Protein 2FYW (pdb70)

Nearest PDB structures (foldseek):
  2fyw-assembly1_A  TM=9.995E-01  e=5.625E-53  Streptococcus pneumoniae TIGR4
  2gx8-assembly1_B  TM=9.451E-01  e=4.231E-29  Bacillus cereus ATCC 14579
  2gx8-assembly1_C-2  TM=9.323E-01  e=2.717E-29  Bacillus cereus ATCC 14579
  3lnl-assembly1_B  TM=9.086E-01  e=1.137E-22  Staphylococcus aureus subsp. aureus N315
  3wse-assembly1_A  TM=8.776E-01  e=3.930E-21  Methanocaldococcus jannaschii DSM 2661

Radius of gyration: 36.6 Å; Cα contacts (8 Å, |Δi|>4): 1492; chains: 3; bounding box: 95×86×64 Å

InterPro domains:
  IPR002678 DUF34/NIF3 [PF01784] (1-261)
  IPR002678 DUF34/NIF3 [PTHR13799] (2-263)
  IPR002678 DUF34/NIF3 [TIGR00486] (2-240)
  IPR036069 DUF34/NIF3 superfamily [SSF102705] (1-264)

CATH classification: 3.40.1390.30 (+1 more: 3.40.1390.30)

B-factor: mean 32.9, std 7.33, range [9.99, 65.7]

Sequence (782 aa):
NALASEVIQAYEAFCPQEFSEGDSRGLQIGTLDKGIQRVVALDIREETVAEAIEKGVDLIIVKHAPIFRPIKDLLASRPQNQQIYIDLIKHDIAVYVSHTNIDIVENGLNDWFCQLGIEETTYLQETGPERGIGRIGNIQPQTFWELAQQVKQVFDLDSLRVHYQEDDLQKPISRVAICGGSGQSFYKDALAKGADVYITGDIYYHTAQDLSDGLLALDPGHYIEVIFVEKIAALLSQWKEDKGWSIDILPSQQASTNPFHHINALASEVIQAYEAFCPQEFSEGDSRRGLQIGTLDKGIQRVVALDIREETVAEAIEKGVDLIIVKHAPIFRPIKDLLASRPQNQIYIDLIKHDIAVYVSHTNIDIVENGLNDWFCQLGIEETTYLQETGPERGIGRIGNIQPQTFWELAQQVKQVFDLDSLRVHYQEDDLQKPISRVAICGGSGQSFYKDALAKGADVYITGDIYYHTAQDLSDGLLALDPGHYIEVIFVEKIAALLSQWKEDKGWSIDILPSQASTNPFHHIALASEEVIQAYEAFCPQEFSEGDSRGLQIGTLDKGIQRVVALDIREEETVAEAIEKGVDLIIVKHAPIFRPIKDLLASRPQNQIYIDLIKHDIAVYVSHTNIDIVENGLNDWFCQLGIEETTYLQETGPERGIGRIGNIQPQTFWELAQQVKQVFDLDSLRVHYQEDDLQKPISRVAICGGSGQSFYKDALAKGADVYITGDIYYHTAQDLSDGLLALDPGHYIEVIFVEKIAALLSQWKEDKGWSIDILPSQASTNPFHHI

Secondary structure (DSSP, 8-state):
---HHHHHHHHHHHS-GGG------EEEES-SSS--SB--BS---HHHHHHHHHTT-SEEEESS-S--S------TTSHHHHHHHHHHHTT-EEEE-SHHHHHSTTSHHHHHH----EEEEEEEEEETTEEEEEEEEEEEEEHHHHHHHHHHHTT-S-----S-TTGGGSEEEEEEEESSS-GGGHHHHHHTT-SEEEES---HHHHH--TTS-EEE---GGGGGHHHHHHHHHHHHHHHHHT---B--------------/---HHHHHHHHHHHS-GGG-----EEEEES-SSS--SB--BS---HHHHHHHHHTT-SEEEESS-S--S------TTSHHHHHHHHHHHTT-EEEEE-HHHHHSTTSHHHHHH----EEEE-SEEEETTEEE-EEEEEEEEEHHHHHHHHHHHTT-S-----SSGGGGG-EEEEEEEEEEE-GGGHHHHHHTT-SEEEEES--HHHHH--TTS-EEE---GGGGGHHHHHHHHHHHHHHHHHT-S-B-----S--------/--HHHHHHHHHHHS-GGG------EEEES-SSS--SB--BSS--HHHHHHHHHHT-SEEEESS-S-SS------TTSHHHHHHHHHHHTT-EEEE-SSHHHHSTTSHHHHHH----EEEEEEEEEETTEEEEEEEEEEEEEHHHHHHHHHHHHT-S-----SSGGGGG-EEEEEEEETTT-GGGHHHHHHTT-SEEEES---HHHHH--TTS-EEE---SGGGGHHHHHHHHHHHHHHHHHT---B--------------

Structure (mmCIF, N/CA/C/O backbone):
data_2FYW
#
_entry.id   2FYW
#
_cell.length_a   96.481
_cell.length_b   167.016
_cell.length_c   122.011
_cell.angle_alpha   90.00
_cell.angle_beta   90.00
_cell.angle_gamma   90.00
#
_symmetry.space_group_name_H-M   'C 2 2 21'
#
loop_
_entity.id
_entity.type
_entity.pdbx_description
1 polymer 'conserved hypothetical protein'
2 water water
#
loop_
_atom_site.group_PDB
_atom_site.id
_atom_site.type_symbol
_atom_site.label_atom_id
_atom_site.label_alt_id
_atom_site.label_comp_id
_atom_site.label_asym_id
_atom_site.label_entity_id
_atom_site.label_seq_id
_atom_site.pdbx_PDB_ins_code
_atom_site.Cartn_x
_atom_site.Cartn_y
_atom_site.Cartn_z
_atom_site.occupancy
_atom_site.B_iso_or_equiv
_atom_site.auth_seq_id
_atom_site.auth_comp_id
_atom_site.auth_asym_id
_atom_site.auth_atom_id
_atom_site.pdbx_PDB_model_num
ATOM 1 N N . ASN A 1 1 ? -29.238 41.168 36.939 1.00 46.89 -1 ASN A N 1
ATOM 2 C CA . ASN A 1 1 ? -28.107 42.137 36.695 1.00 46.69 -1 ASN A CA 1
ATOM 3 C C . ASN A 1 1 ? -26.738 41.740 37.306 1.00 44.78 -1 ASN A C 1
ATOM 4 O O . ASN A 1 1 ? -25.741 41.627 36.577 1.00 44.50 -1 ASN A O 1
ATOM 9 N N . ALA A 1 2 ? -26.690 41.550 38.632 1.00 42.77 0 ALA A N 1
ATOM 10 C CA . ALA A 1 2 ? -25.410 41.277 39.325 1.00 40.60 0 ALA A CA 1
ATOM 11 C C . ALA A 1 2 ? -24.820 39.938 38.906 1.00 39.15 0 ALA A C 1
ATOM 12 O O . ALA A 1 2 ? -25.521 38.935 38.810 1.00 38.43 0 ALA A O 1
ATOM 22 N N . LEU A 1 4 ? -23.033 36.560 39.131 1.00 34.18 2 LEU A N 1
ATOM 23 C CA . LEU A 1 4 ? -22.954 35.451 40.076 1.00 33.75 2 LEU A CA 1
ATOM 24 C C . LEU A 1 4 ? -21.491 35.194 40.417 1.00 33.28 2 LEU A C 1
ATOM 25 O O . LEU A 1 4 ? -20.636 35.180 39.524 1.00 32.73 2 LEU A O 1
ATOM 30 N N . ALA A 1 5 ? -21.237 34.989 41.713 1.00 32.72 3 ALA A N 1
ATOM 31 C CA . ALA A 1 5 ? -19.946 34.587 42.263 1.00 32.41 3 ALA A CA 1
ATOM 32 C C . ALA A 1 5 ? -19.328 33.393 41.492 1.00 32.52 3 ALA A C 1
ATOM 33 O O . ALA A 1 5 ? -18.108 33.343 41.262 1.00 32.69 3 ALA A O 1
ATOM 35 N N . SER A 1 6 ? -20.199 32.468 41.099 1.00 32.69 4 SER A N 1
ATOM 36 C CA . SER A 1 6 ? -19.886 31.265 40.361 1.00 33.34 4 SER A CA 1
ATOM 37 C C . SER A 1 6 ? -19.338 31.514 38.962 1.00 33.71 4 SER A C 1
ATOM 38 O O . SER A 1 6 ? -18.588 30.692 38.471 1.00 33.91 4 SER A O 1
ATOM 41 N N . GLU A 1 7 ? -19.680 32.631 38.332 1.00 34.30 5 GLU A N 1
ATOM 42 C CA . GLU A 1 7 ? -19.046 32.977 37.060 1.00 36.32 5 GLU A CA 1
ATOM 43 C C . GLU A 1 7 ? -17.625 33.554 37.203 1.00 35.33 5 GLU A C 1
ATOM 44 O O . GLU A 1 7 ? -16.798 33.432 36.268 1.00 36.96 5 GLU A O 1
ATOM 50 N N . VAL A 1 8 ? -17.333 34.169 38.349 1.00 33.84 6 VAL A N 1
ATOM 51 C CA . VAL A 1 8 ? -15.962 34.567 38.705 1.00 32.22 6 VAL A CA 1
ATOM 52 C C . VAL A 1 8 ? -15.069 33.307 38.895 1.00 31.51 6 VAL A C 1
ATOM 53 O O . VAL A 1 8 ? -13.920 33.256 38.423 1.00 30.24 6 VAL A O 1
ATOM 57 N N . ILE A 1 9 ? -15.631 32.310 39.594 1.00 30.56 7 ILE A N 1
ATOM 58 C CA . ILE A 1 9 ? -14.949 31.069 39.929 1.00 30.01 7 ILE A CA 1
ATOM 59 C C . ILE A 1 9 ? -14.779 30.184 38.693 1.00 31.13 7 ILE A C 1
ATOM 60 O O . ILE A 1 9 ? -13.711 29.596 38.496 1.00 32.15 7 ILE A O 1
ATOM 65 N N . GLN A 1 10 ? -15.792 30.138 37.831 1.00 31.42 8 GLN A N 1
ATOM 66 C CA . GLN A 1 10 ? -15.634 29.554 36.506 1.00 32.07 8 GLN A CA 1
ATOM 67 C C . GLN A 1 10 ? -14.427 30.055 35.728 1.00 30.59 8 GLN A C 1
ATOM 68 O O . GLN A 1 10 ? -13.725 29.277 35.134 1.00 31.23 8 GLN A O 1
ATOM 74 N N . ALA A 1 11 ? -14.231 31.363 35.699 1.00 29.59 9 ALA A N 1
ATOM 75 C CA . ALA A 1 11 ? -13.050 31.994 35.117 1.00 2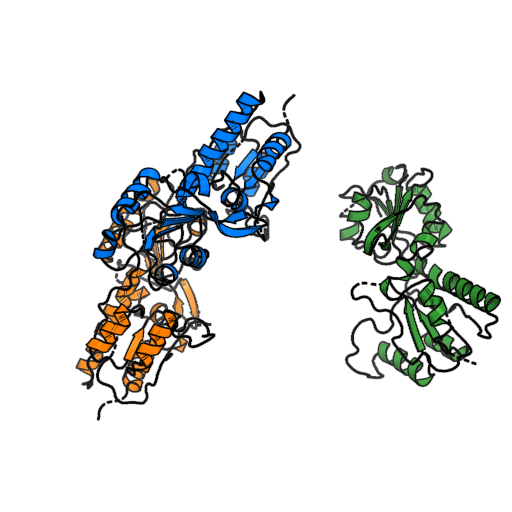8.65 9 ALA A CA 1
ATOM 76 C C . ALA A 1 11 ? -11.710 31.627 35.843 1.00 28.59 9 ALA A C 1
ATOM 77 O O . ALA A 1 11 ? -10.713 31.304 35.193 1.00 28.09 9 ALA A O 1
ATOM 79 N N . TYR A 1 12 ? -11.705 31.700 37.183 1.00 28.43 10 TYR A N 1
ATOM 80 C CA . TYR A 1 12 ? -10.571 31.259 37.995 1.00 28.90 10 TYR A CA 1
ATOM 81 C C . TYR A 1 12 ? -10.171 29.773 37.715 1.00 28.82 10 TYR A C 1
ATOM 82 O O . TYR A 1 12 ? -9.015 29.469 37.447 1.00 28.17 10 TYR A O 1
ATOM 91 N N . GLU A 1 13 ? -11.139 28.870 37.791 1.00 28.67 11 GLU A N 1
ATOM 92 C CA . GLU A 1 13 ? -10.887 27.462 37.561 1.00 29.79 11 GLU A CA 1
ATOM 93 C C . GLU A 1 13 ? -10.462 27.075 36.140 1.00 30.20 11 GLU A C 1
ATOM 94 O O . GLU A 1 13 ? -9.951 25.970 35.927 1.00 30.65 11 GLU A O 1
ATOM 100 N N . ALA A 1 14 ? -10.639 27.973 35.178 1.00 30.07 12 ALA A N 1
ATOM 101 C CA . ALA A 1 14 ? -10.226 27.680 33.806 1.00 30.82 12 ALA A CA 1
ATOM 102 C C . ALA A 1 14 ? -8.726 27.923 33.687 1.00 31.05 12 ALA A C 1
ATOM 103 O O . ALA A 1 14 ? -8.032 27.175 33.040 1.00 31.11 12 ALA A O 1
ATOM 105 N N . PHE A 1 15 ? -8.236 28.976 34.341 1.00 31.57 13 PHE A N 1
ATOM 106 C CA . PHE A 1 15 ? -6.809 29.172 34.596 1.00 30.90 13 PHE A CA 1
ATOM 107 C C . PHE A 1 15 ? -6.240 28.075 35.560 1.00 31.07 13 PHE A C 1
ATOM 108 O O . PHE A 1 15 ? -5.228 27.428 35.273 1.00 31.24 13 PHE A O 1
ATOM 116 N N . CYS A 1 16 ? -6.928 27.836 36.673 1.00 30.69 14 CYS A N 1
ATOM 117 C CA . CYS A 1 16 ? -6.383 27.036 37.779 1.00 30.33 14 CYS A CA 1
ATOM 118 C C . CYS A 1 16 ? -7.317 25.934 38.309 1.00 30.24 14 CYS A C 1
ATOM 119 O O . C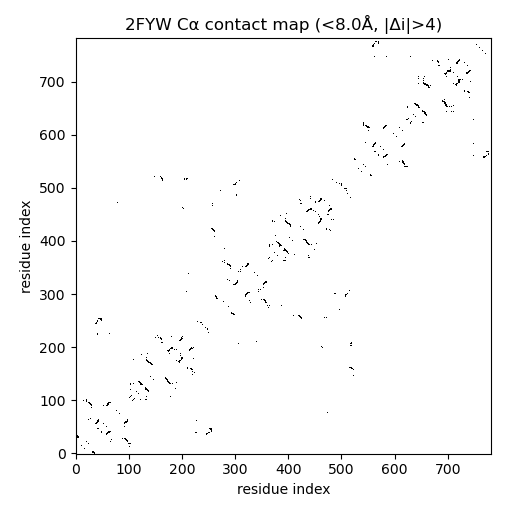YS A 1 16 ? -7.968 26.098 39.333 1.00 30.12 14 CYS A O 1
ATOM 122 N N . PRO A 1 17 ? -7.378 24.785 37.613 1.00 30.20 15 PRO A N 1
ATOM 123 C CA . PRO A 1 17 ? -8.354 23.786 38.018 1.00 29.48 15 PRO A CA 1
ATOM 124 C C . PRO A 1 17 ? -8.245 23.330 39.467 1.00 30.04 15 PRO A C 1
ATOM 125 O O . PRO A 1 17 ? -7.149 23.226 40.043 1.00 29.38 15 PRO A O 1
ATOM 129 N N . GLN A 1 18 ? -9.401 23.045 40.042 1.00 30.73 16 GLN A N 1
ATOM 130 C CA . GLN A 1 18 ? -9.477 22.523 41.375 1.00 30.99 16 GLN A CA 1
ATOM 131 C C . GLN A 1 18 ? -8.660 21.235 41.444 1.00 31.34 16 GLN A C 1
ATOM 132 O O . GLN A 1 18 ? -7.950 20.976 42.433 1.00 31.03 16 GLN A O 1
ATOM 138 N N . GLU A 1 19 ? -8.729 20.462 40.369 1.00 31.48 17 GLU A N 1
ATOM 139 C CA . GLU A 1 19 ? -8.214 19.099 40.367 1.00 32.68 17 GLU A CA 1
ATOM 140 C C . GLU A 1 19 ? -6.697 19.018 40.153 1.00 31.85 17 GLU A C 1
ATOM 141 O O . GLU A 1 19 ? -6.146 17.945 40.268 1.00 31.31 17 GLU A O 1
ATOM 147 N N . PHE A 1 20 ? -6.055 20.162 39.868 1.00 31.50 18 PHE A N 1
ATOM 148 C CA . PHE A 1 20 ? -4.599 20.326 39.869 1.00 30.97 18 PHE A CA 1
ATOM 149 C C . PHE A 1 20 ? -3.944 20.337 41.281 1.00 31.03 18 PHE A C 1
ATOM 150 O O . PHE A 1 20 ? -2.716 20.185 41.412 1.00 30.58 18 PHE A O 1
ATOM 158 N N . SER A 1 21 ? -4.772 20.523 42.316 1.00 31.02 19 SER A N 1
ATOM 159 C CA . SER A 1 21 ? -4.387 20.373 43.714 1.00 31.35 19 SER A CA 1
ATOM 160 C C . SER A 1 21 ? -3.919 18.976 44.023 1.00 31.95 19 SER A C 1
ATOM 161 O O . SER A 1 21 ? -4.532 17.989 43.576 1.00 31.96 19 SER A O 1
ATOM 172 N N . GLU A 1 23 ? -3.332 15.527 45.981 1.00 37.21 21 GLU A N 1
ATOM 173 C CA . GLU A 1 23 ? -4.330 14.688 46.651 1.00 39.67 21 GLU A CA 1
ATOM 174 C C . GLU A 1 23 ? -4.369 14.918 48.153 1.00 38.16 21 GLU A C 1
ATOM 175 O O . GLU A 1 23 ? -3.326 15.023 48.809 1.00 38.16 21 GLU A O 1
ATOM 181 N N . GLY A 1 24 ? -5.590 15.024 48.674 1.00 37.91 22 GLY A N 1
ATOM 182 C CA . GLY A 1 24 ? -5.844 15.195 50.097 1.00 36.17 22 GLY A CA 1
ATOM 183 C C . GLY A 1 24 ? -5.942 16.666 50.446 1.00 35.77 22 GLY A C 1
ATOM 184 O O . GLY A 1 24 ? -6.246 17.018 51.576 1.00 36.23 22 GLY A O 1
ATOM 185 N N . ASP A 1 25 ? -5.665 17.533 49.476 1.00 34.25 23 ASP A N 1
ATOM 186 C CA . ASP A 1 25 ? -5.661 18.979 49.707 1.00 32.56 23 ASP A CA 1
ATOM 187 C C . ASP A 1 25 ? -7.092 19.560 49.667 1.00 31.05 23 ASP A C 1
ATOM 188 O O . ASP A 1 25 ? -7.944 19.129 48.875 1.00 30.43 23 ASP A O 1
ATOM 193 N N . SER A 1 26 ? -7.346 20.518 50.554 1.00 28.82 24 SER A N 1
ATOM 194 C CA . SER A 1 26 ? -8.473 21.420 50.452 1.00 27.24 24 SER A CA 1
ATOM 195 C C . SER A 1 26 ? -8.496 22.171 49.138 1.00 25.88 24 SER A C 1
ATOM 196 O O . SER A 1 26 ? -7.436 22.585 48.607 1.00 25.27 24 SER A O 1
ATOM 199 N N . ARG A 1 27 ? -9.701 22.383 48.616 1.00 23.91 25 ARG A N 1
ATOM 200 C CA . ARG A 1 27 ? -9.837 23.078 47.335 1.00 23.86 25 ARG A CA 1
ATOM 201 C C . ARG A 1 27 ? -11.253 23.611 47.212 1.00 22.87 25 ARG A C 1
ATOM 202 O O . ARG A 1 27 ? -12.155 23.037 47.744 1.00 22.62 25 ARG A O 1
ATOM 210 N N . GLY A 1 28 ? -11.439 24.707 46.500 1.00 22.75 26 GLY A N 1
ATOM 211 C CA . GLY A 1 28 ? -12.767 25.119 46.148 1.00 22.58 26 GLY A CA 1
ATOM 212 C C . GLY A 1 28 ? -13.516 25.759 47.287 1.00 23.73 26 GLY A C 1
ATOM 213 O O . GLY A 1 28 ? -12.939 26.145 48.301 1.00 22.69 26 GLY A O 1
ATOM 214 N N . LEU A 1 29 ? -14.829 25.882 47.104 1.00 24.93 27 LEU A N 1
ATOM 215 C CA . LEU A 1 29 ? -15.675 26.555 48.077 1.00 25.43 27 LEU A CA 1
ATOM 216 C C . LEU A 1 29 ? -15.670 25.755 49.376 1.00 25.15 27 LEU A C 1
ATOM 217 O O . LEU A 1 29 ? -15.840 24.539 49.358 1.00 25.01 27 LEU A O 1
ATOM 222 N N . GLN A 1 30 ? -15.504 26.451 50.491 1.00 25.60 28 GLN A N 1
ATOM 223 C CA . GLN A 1 30 ? -15.488 25.804 51.795 1.00 26.35 28 GLN A CA 1
ATOM 224 C C . GLN A 1 30 ? -16.583 26.351 52.652 1.00 26.61 28 GLN A C 1
ATOM 225 O O . GLN A 1 30 ? -17.095 25.647 53.526 1.00 27.30 28 GLN A O 1
ATOM 231 N N . ILE A 1 31 ? -16.896 27.635 52.449 1.00 26.54 29 ILE A N 1
ATOM 232 C CA . ILE A 1 31 ? -17.882 28.360 53.269 1.00 26.22 29 ILE A CA 1
ATOM 233 C C . ILE A 1 31 ? -18.801 29.179 52.348 1.00 26.24 29 ILE A C 1
ATOM 234 O O . ILE A 1 31 ? -18.331 29.915 51.495 1.00 25.99 29 ILE A O 1
ATOM 239 N N . GLY A 1 32 ? -20.111 29.010 52.513 1.00 27.50 30 GLY A N 1
ATOM 240 C CA . GLY A 1 32 ? -21.129 29.860 51.861 1.00 27.87 30 GLY A CA 1
ATOM 241 C C . GLY A 1 32 ? -21.648 29.325 50.557 1.00 28.27 30 GLY A C 1
ATOM 242 O O . GLY A 1 32 ? -21.711 28.120 50.357 1.00 29.27 30 GLY A O 1
ATOM 243 N N . THR A 1 33 ? -22.019 30.219 49.654 1.00 28.88 31 THR A N 1
ATOM 244 C CA . THR A 1 33 ? -22.530 29.820 48.354 1.00 29.29 31 THR A CA 1
ATOM 245 C C . THR A 1 33 ? -21.842 30.619 47.292 1.00 29.86 31 THR A C 1
ATOM 246 O O . THR A 1 33 ? -21.324 31.689 47.591 1.00 29.53 31 THR A O 1
ATOM 250 N N . LEU A 1 34 ? -21.880 30.134 46.059 1.00 30.41 32 LEU A N 1
ATOM 251 C CA . LEU A 1 34 ? -21.545 30.942 44.903 1.00 31.30 32 LEU A CA 1
ATOM 252 C C . LEU A 1 34 ? -22.718 31.253 43.982 1.00 32.48 32 LEU A C 1
ATOM 253 O O . LEU A 1 34 ? -22.538 31.796 42.913 1.00 30.99 32 LEU A O 1
ATOM 258 N N . ASP A 1 35 ? -23.922 30.917 44.419 1.00 20.00 33 ASP A N 1
ATOM 259 C CA . ASP A 1 35 ? -25.103 30.937 43.566 1.00 20.00 33 ASP A CA 1
ATOM 260 C C . ASP A 1 35 ? -25.736 32.314 43.433 1.00 20.00 33 ASP A C 1
ATOM 261 O O . ASP A 1 35 ? -26.675 32.496 42.677 1.00 39.31 33 ASP A O 1
ATOM 266 N N . LYS A 1 36 ? -25.236 33.277 44.184 1.00 38.97 34 LYS A N 1
ATOM 267 C CA . LYS A 1 36 ? -25.892 34.558 44.285 1.00 39.17 34 LYS A CA 1
ATOM 268 C C . LYS A 1 36 ? -25.121 35.670 43.589 1.00 38.92 34 LYS A C 1
ATOM 269 O O . LYS A 1 36 ? -23.981 35.489 43.206 1.00 38.97 34 LYS A O 1
ATOM 275 N N . GLY A 1 37 ? -25.758 36.819 43.414 1.00 38.68 35 GLY A N 1
ATOM 276 C CA . GLY A 1 37 ? -25.110 37.942 42.747 1.00 36.97 35 GLY A CA 1
ATOM 277 C C . GLY A 1 37 ? -24.158 38.580 43.712 1.00 36.71 35 GLY A C 1
ATOM 278 O O . GLY A 1 37 ? -24.428 38.675 44.906 1.00 36.91 35 GLY A O 1
ATOM 279 N N . ILE A 1 38 ? -23.015 39.013 43.229 1.00 36.81 36 ILE A N 1
ATOM 280 C CA . ILE A 1 38 ? -22.056 39.630 44.142 1.00 36.33 36 ILE A CA 1
ATOM 281 C C . ILE A 1 38 ? -21.552 40.952 43.570 1.00 36.26 36 ILE A C 1
ATOM 282 O O . ILE A 1 38 ? -21.712 41.211 42.368 1.00 36.33 36 ILE A O 1
ATOM 287 N N . GLN A 1 39 ? -20.990 41.782 44.449 1.00 35.83 37 GLN A N 1
ATOM 288 C CA . GLN A 1 39 ? -20.348 43.043 44.086 1.00 36.13 37 GLN A CA 1
ATOM 289 C C . GLN A 1 39 ? -18.853 43.013 44.282 1.00 34.94 37 GLN A C 1
ATOM 290 O O . GLN A 1 39 ? -18.130 43.660 43.538 1.00 35.08 37 GLN A O 1
ATOM 296 N N . ARG A 1 40 ? -18.409 42.307 45.320 1.00 34.19 38 ARG A N 1
ATOM 297 C CA . ARG A 1 40 ? -17.019 42.370 45.798 1.00 33.41 38 ARG A CA 1
ATOM 298 C C . ARG A 1 40 ? -16.278 41.055 46.072 1.00 31.54 38 ARG A C 1
ATOM 299 O O . ARG A 1 40 ? -16.753 40.173 46.784 1.00 30.95 38 ARG A O 1
ATOM 307 N N . VAL A 1 41 ? -15.064 40.987 45.549 1.00 30.26 39 VAL A N 1
ATOM 308 C CA . VAL A 1 41 ? -14.199 39.869 45.768 1.00 28.65 39 VAL A CA 1
ATOM 309 C C . VAL A 1 41 ? -12.873 40.330 46.336 1.00 27.42 39 VAL A C 1
ATOM 310 O O . VAL A 1 41 ? -12.222 41.198 45.761 1.00 26.34 39 VAL A O 1
ATOM 322 N N . VAL A 1 43 ? -9.011 38.939 47.604 1.00 24.07 41 VAL A N 1
ATOM 323 C CA . VAL A 1 43 ? -7.914 37.967 47.529 1.00 23.30 41 VAL A CA 1
ATOM 324 C C . VAL A 1 43 ? -7.048 38.099 48.799 1.00 23.22 41 VAL A C 1
ATOM 325 O O . VAL A 1 43 ? -6.636 39.188 49.178 1.00 23.66 41 VAL A O 1
ATOM 329 N N . ALA A 1 44 ? -6.866 36.990 49.492 1.00 22.66 42 ALA A N 1
ATOM 330 C CA . ALA A 1 44 ? -6.152 36.947 50.777 1.00 23.53 42 ALA A CA 1
ATOM 331 C C . ALA A 1 44 ? -5.250 35.727 50.765 1.00 23.07 42 ALA A C 1
ATOM 332 O O . ALA A 1 44 ? -5.463 34.773 49.994 1.00 23.46 42 ALA A O 1
ATOM 334 N N . LEU A 1 45 ? -4.217 35.794 51.597 1.00 23.94 43 LEU A N 1
ATOM 335 C CA . LEU A 1 45 ? -3.347 34.656 51.880 1.00 23.27 43 LEU A CA 1
ATOM 336 C C . LEU A 1 45 ? -3.994 33.681 52.898 1.00 22.88 43 LEU A C 1
ATOM 337 O O . LEU A 1 45 ? -3.992 32.476 52.690 1.00 23.18 43 LEU A O 1
ATOM 342 N N . ASP A 1 46 ? -4.563 34.218 53.973 1.00 23.76 44 ASP A N 1
ATOM 343 C CA . ASP A 1 46 ? -5.011 33.482 55.170 1.00 24.81 44 ASP A CA 1
ATOM 344 C C . ASP A 1 46 ? -6.247 34.223 55.588 1.00 24.63 44 ASP A C 1
ATOM 345 O O . ASP A 1 46 ? -6.375 35.406 55.306 1.00 24.97 44 ASP A O 1
ATOM 350 N N . ILE A 1 47 ? -7.174 33.580 56.280 1.00 24.68 45 ILE A N 1
ATOM 351 C CA . ILE A 1 47 ? -8.216 34.391 56.914 1.00 24.99 45 ILE A CA 1
ATOM 352 C C . ILE A 1 47 ? -8.084 34.348 58.434 1.00 24.20 45 ILE A C 1
ATOM 353 O O . ILE A 1 47 ? -8.374 33.329 59.066 1.00 23.63 45 ILE A O 1
ATOM 358 N N . ARG A 1 48 ? -7.636 35.464 58.993 1.00 23.67 46 ARG A N 1
ATOM 359 C CA . ARG A 1 48 ? -7.609 35.618 60.419 1.00 24.22 46 ARG A CA 1
ATOM 360 C C . ARG A 1 48 ? -8.621 36.682 60.832 1.00 25.20 46 ARG A C 1
ATOM 361 O O . ARG A 1 48 ? -9.368 37.210 60.012 1.00 25.13 46 ARG A O 1
ATOM 369 N N . GLU A 1 49 ? -8.676 36.962 62.125 1.00 26.66 47 GLU A N 1
ATOM 370 C C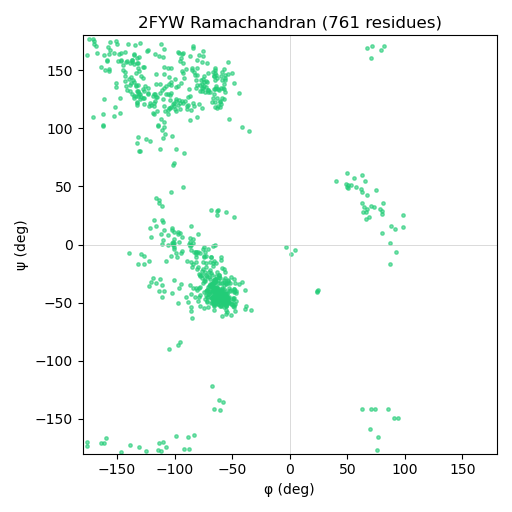A . GLU A 1 49 ? -9.572 37.994 62.663 1.00 27.45 47 GLU A CA 1
ATOM 371 C C . GLU A 1 49 ? -9.525 39.279 61.888 1.00 27.75 47 GLU A C 1
ATOM 372 O O . GLU A 1 49 ? -10.568 39.803 61.533 1.00 27.54 47 GLU A O 1
ATOM 378 N N . GLU A 1 50 ? -8.319 39.776 61.616 1.00 29.83 48 GLU A N 1
ATOM 379 C CA . GLU A 1 50 ? -8.144 41.071 60.940 1.00 30.99 48 GLU A CA 1
ATOM 380 C C . GLU A 1 50 ? -8.666 41.047 59.487 1.00 28.84 48 GLU A C 1
ATOM 381 O O . GLU A 1 50 ? -9.225 42.011 59.019 1.00 28.44 48 GLU A O 1
ATOM 387 N N . THR A 1 51 ? -8.488 39.912 58.814 1.00 28.07 49 THR A N 1
ATOM 388 C CA . THR A 1 51 ? -9.034 39.642 57.482 1.00 27.29 49 THR A CA 1
ATOM 389 C C . THR A 1 51 ? -10.551 39.626 57.460 1.00 27.25 49 THR A C 1
ATOM 390 O O . THR A 1 51 ? -11.138 40.086 56.485 1.00 28.04 49 THR A O 1
ATOM 394 N N . VAL A 1 52 ? -11.179 39.095 58.508 1.00 26.71 50 VAL A N 1
ATOM 395 C CA . VAL A 1 52 ? -12.630 39.089 58.625 1.00 27.14 50 VAL A CA 1
ATOM 396 C C . VAL A 1 52 ? -13.179 40.531 58.773 1.00 28.23 50 VAL A C 1
ATOM 397 O O . VAL A 1 52 ? -14.047 40.956 57.983 1.00 28.30 50 VAL A O 1
ATOM 401 N N . ALA A 1 53 ? -12.642 41.287 59.743 1.00 28.52 51 ALA A N 1
ATOM 402 C CA . ALA A 1 53 ? -13.054 42.700 59.987 1.00 28.45 51 ALA A CA 1
ATOM 403 C C . ALA A 1 53 ? -12.919 43.488 58.727 1.00 28.59 51 ALA A C 1
ATOM 404 O O . ALA A 1 53 ? -13.842 44.215 58.351 1.00 29.18 51 ALA A O 1
ATOM 406 N N . GLU A 1 54 ? -11.779 43.328 58.054 1.00 28.76 52 GLU A N 1
ATOM 407 C CA . GLU A 1 54 ? -11.550 44.005 56.782 1.00 28.93 52 GLU A CA 1
ATOM 408 C C . GLU A 1 54 ? -12.580 43.627 55.703 1.00 29.13 52 GLU A C 1
ATOM 409 O O . GLU A 1 54 ? -13.049 44.499 54.978 1.00 29.26 52 GLU A O 1
ATOM 415 N N . ALA A 1 55 ? -12.951 42.347 55.606 1.00 29.03 53 ALA A N 1
ATOM 416 C CA . ALA A 1 55 ? -13.969 41.921 54.621 1.00 29.37 53 ALA A CA 1
ATOM 417 C C . ALA A 1 55 ? -15.354 42.489 54.922 1.00 29.75 53 ALA A C 1
ATOM 418 O O . ALA A 1 55 ? -16.124 42.833 54.003 1.00 29.27 53 ALA A O 1
ATOM 420 N N . ILE A 1 56 ? -15.675 42.559 56.219 1.00 30.57 54 ILE A N 1
ATOM 421 C CA . ILE A 1 56 ? -16.944 43.122 56.696 1.00 31.01 54 ILE A CA 1
ATOM 422 C C . ILE A 1 56 ? -16.993 44.607 56.382 1.00 32.57 54 ILE A C 1
ATOM 423 O O . ILE A 1 56 ? -17.939 45.079 55.744 1.00 33.29 54 ILE A O 1
ATOM 428 N N . GLU A 1 57 ? -15.939 45.304 56.794 1.00 33.90 55 GLU A N 1
ATOM 429 C CA . GLU A 1 57 ? -15.739 46.735 56.569 1.00 35.51 55 GLU A CA 1
ATOM 430 C C . GLU A 1 57 ? -15.805 47.167 55.105 1.00 35.32 55 GLU A C 1
ATOM 431 O O . GLU A 1 57 ? -16.458 48.153 54.781 1.00 35.83 55 GLU A O 1
ATOM 437 N N . LYS A 1 58 ? -15.161 46.422 54.219 1.00 35.23 56 LYS A N 1
ATOM 438 C CA . LYS A 1 58 ? -15.170 46.739 52.792 1.00 35.22 56 LYS A CA 1
ATOM 439 C C . LYS A 1 58 ? -16.376 46.154 52.011 1.00 33.66 56 LYS A C 1
ATOM 440 O O . LYS A 1 58 ? -16.492 46.318 50.787 1.00 33.81 56 LYS A O 1
ATOM 446 N N . GLY A 1 59 ? -17.279 45.484 52.712 1.00 31.36 57 GLY A N 1
ATOM 447 C CA . GLY A 1 59 ? -18.450 44.901 52.042 1.00 30.06 57 GLY A CA 1
ATOM 448 C C . GLY A 1 59 ? -18.146 43.762 51.075 1.00 28.73 57 GLY A C 1
ATOM 449 O O . GLY A 1 59 ? -18.701 43.700 49.993 1.00 27.97 57 GLY A O 1
ATOM 450 N N . VAL A 1 60 ? -17.255 42.859 51.466 1.00 27.95 58 VAL A N 1
ATOM 451 C CA . VAL A 1 60 ? -16.831 41.771 50.577 1.00 26.92 58 VAL A CA 1
ATOM 452 C C . VAL A 1 60 ? -17.844 40.616 50.587 1.00 26.64 58 VAL A C 1
ATOM 453 O O . VAL A 1 60 ? -18.309 40.234 51.666 1.00 26.86 58 VAL A O 1
ATOM 457 N N . ASP A 1 61 ? -18.195 40.081 49.410 1.00 25.78 59 ASP A N 1
ATOM 458 C CA . ASP A 1 61 ? -19.084 38.902 49.307 1.00 26.03 59 ASP A CA 1
ATOM 459 C C . ASP A 1 61 ? -18.341 37.545 49.209 1.00 25.48 59 ASP A C 1
ATOM 460 O O . ASP A 1 61 ? -18.827 36.482 49.621 1.00 24.92 59 ASP A O 1
ATOM 465 N N . LEU A 1 62 ? -17.198 37.573 48.551 1.00 24.72 60 LEU A N 1
ATOM 466 C CA . LEU A 1 62 ? -16.438 36.372 48.345 1.00 23.74 60 LEU A CA 1
ATOM 467 C C . LEU A 1 62 ? -14.989 36.687 48.638 1.00 22.96 60 LEU A C 1
ATOM 468 O O . LEU A 1 62 ? -14.504 37.777 48.311 1.00 22.95 60 LEU A O 1
ATOM 473 N N . ILE A 1 63 ? -14.314 35.748 49.293 1.00 22.99 61 ILE A N 1
ATOM 474 C CA . ILE A 1 63 ? -12.846 35.796 49.509 1.00 21.49 61 ILE A CA 1
ATOM 475 C C . ILE A 1 63 ? -12.284 34.583 48.791 1.00 21.51 61 ILE A C 1
ATOM 476 O O . ILE A 1 63 ? -12.802 33.483 48.948 1.00 20.08 61 ILE A O 1
ATOM 481 N N . ILE A 1 64 ? -11.267 34.816 47.959 1.00 21.19 62 ILE A N 1
ATOM 482 C CA . ILE A 1 64 ? -10.494 33.756 47.361 1.00 21.38 62 ILE A CA 1
ATOM 483 C C . ILE A 1 64 ? -9.209 33.660 48.167 1.00 22.14 62 ILE A C 1
ATOM 484 O O . ILE A 1 64 ? -8.448 34.649 48.283 1.00 21.92 62 ILE A O 1
ATOM 489 N N . VAL A 1 65 ? -8.956 32.482 48.740 1.00 22.32 63 VAL A N 1
ATOM 490 C CA . VAL A 1 65 ? -7.871 32.368 49.743 1.00 21.39 63 VAL A CA 1
ATOM 491 C C . VAL A 1 65 ? -6.951 31.182 49.361 1.00 21.37 63 VAL A C 1
ATOM 492 O O A VAL A 1 65 ? -7.400 30.197 48.817 0.50 20.35 63 VAL A O 1
ATOM 496 N N . LYS A 1 66 ? -5.653 31.356 49.634 1.00 23.22 64 LYS A N 1
ATOM 497 C CA . LYS A 1 66 ? -4.624 30.320 49.467 1.00 23.91 64 LYS A CA 1
ATOM 498 C C . LYS A 1 66 ? -4.590 29.270 50.582 1.00 24.43 64 LYS A C 1
ATOM 499 O O . LYS A 1 66 ? -4.490 28.097 50.313 1.00 24.75 64 LYS A O 1
ATOM 505 N N . HIS A 1 67 ? -4.693 29.687 51.836 1.00 25.32 65 HIS A N 1
ATOM 506 C CA . HIS A 1 67 ? -4.648 28.722 52.950 1.00 25.65 65 HIS A CA 1
ATOM 507 C C . HIS A 1 67 ? -6.029 28.538 53.447 1.00 26.04 65 HIS A C 1
ATOM 508 O O . HIS A 1 67 ? -6.737 29.522 53.720 1.00 27.73 65 HIS A O 1
ATOM 515 N N . ALA A 1 68 ? -6.432 27.289 53.546 1.00 26.08 66 ALA A N 1
ATOM 516 C CA . ALA A 1 68 ? -7.782 26.978 53.890 1.00 26.39 66 ALA A CA 1
ATOM 517 C C . ALA A 1 68 ? -8.077 27.343 55.331 1.00 26.78 66 ALA A C 1
ATOM 518 O O . ALA A 1 68 ? -7.311 27.018 56.236 1.00 27.01 66 ALA A O 1
ATOM 520 N N . PRO A 1 69 ? -9.193 28.050 55.543 1.00 27.79 67 PRO A N 1
ATOM 521 C CA . PRO A 1 69 ? -9.818 28.236 56.865 1.00 27.95 67 PRO A CA 1
ATOM 522 C C . PRO A 1 69 ? -10.399 26.951 57.510 1.00 28.28 67 PRO A C 1
ATOM 523 O O . PRO A 1 69 ? -10.367 26.821 58.729 1.00 28.41 67 PRO A O 1
ATOM 527 N N . ILE A 1 70 ? -10.914 26.009 56.716 1.00 28.85 68 ILE A N 1
ATOM 528 C CA . ILE A 1 70 ? -11.224 24.676 57.247 1.00 29.51 68 ILE A CA 1
ATOM 529 C C . ILE A 1 70 ? -10.147 23.672 56.846 1.00 31.35 68 ILE A C 1
ATOM 530 O O . ILE A 1 70 ? -10.201 23.106 55.790 1.00 32.03 68 ILE A O 1
ATOM 535 N N . PHE A 1 71 ? -9.149 23.459 57.688 1.00 34.21 69 PHE A N 1
ATOM 536 C CA . PHE A 1 71 ? -7.983 22.653 57.280 1.00 36.45 69 PHE A CA 1
ATOM 537 C C . PHE A 1 71 ? -8.110 21.201 57.777 1.00 37.21 69 PHE A C 1
ATOM 538 O O . PHE A 1 71 ? -7.393 20.299 57.333 1.00 38.10 69 PHE A O 1
ATOM 546 N N . ARG A 1 72 ? -9.088 20.976 58.652 1.00 38.09 70 ARG A N 1
ATOM 547 C CA . ARG A 1 72 ? -9.477 19.643 59.139 1.00 37.85 70 ARG A CA 1
ATOM 548 C C . ARG A 1 72 ? -10.957 19.651 59.535 1.00 37.25 70 ARG A C 1
ATOM 549 O O . ARG A 1 72 ? -11.548 20.729 59.730 1.00 37.61 70 ARG A O 1
ATOM 557 N N . PRO A 1 73 ? -11.570 18.464 59.713 1.00 36.35 71 PRO A N 1
ATOM 558 C CA . PRO A 1 73 ? -12.994 18.551 60.005 1.00 34.71 71 PRO A CA 1
ATOM 559 C C . PRO A 1 73 ? -13.261 19.238 61.342 1.00 33.14 71 PRO A C 1
ATOM 560 O O . PRO A 1 73 ? -12.440 19.166 62.231 1.00 33.41 71 PRO A O 1
ATOM 564 N N . ILE A 1 74 ? -14.404 19.912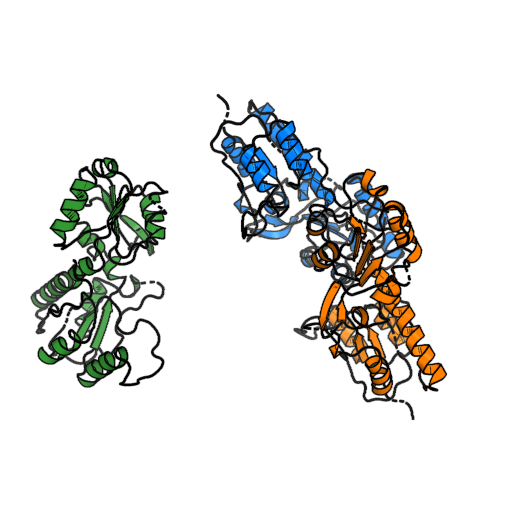 61.455 1.00 31.63 72 ILE A N 1
ATOM 565 C CA . ILE A 1 74 ? -14.737 20.764 62.587 1.00 30.07 72 ILE A CA 1
ATOM 566 C C . ILE A 1 74 ? -15.463 19.910 63.628 1.00 30.52 72 ILE A C 1
ATOM 567 O O . ILE A 1 74 ? -16.475 19.299 63.327 1.00 30.96 72 ILE A O 1
ATOM 572 N N . LYS A 1 75 ? -14.962 19.855 64.854 1.00 31.43 73 LYS A N 1
ATOM 573 C CA . LYS A 1 75 ? -15.558 18.957 65.848 1.00 32.35 73 LYS A CA 1
ATOM 574 C C . LYS A 1 75 ? -16.860 19.540 66.440 1.00 31.74 73 LYS A C 1
ATOM 575 O O . LYS A 1 75 ? -17.813 18.806 66.701 1.00 31.39 73 LYS A O 1
ATOM 581 N N . ASP A 1 76 ? -16.906 20.858 66.635 1.00 30.40 74 ASP A N 1
ATOM 582 C CA . ASP A 1 76 ? -18.107 21.509 67.152 1.00 29.69 74 ASP A CA 1
ATOM 583 C C . ASP A 1 76 ? -18.123 22.947 66.745 1.00 28.72 74 ASP A C 1
ATOM 584 O O . ASP A 1 76 ? -17.129 23.454 66.215 1.00 28.25 74 ASP A O 1
ATOM 589 N N . LEU A 1 77 ? -19.223 23.631 67.045 1.00 27.72 75 LEU A N 1
ATOM 590 C CA . LEU A 1 77 ? -19.302 25.066 66.745 1.00 27.29 75 LEU A CA 1
ATOM 591 C C . LEU A 1 77 ? -19.375 25.964 68.005 1.00 26.92 75 LEU A C 1
ATOM 592 O O . LEU A 1 77 ? -20.089 26.961 68.049 1.00 26.96 75 LEU A O 1
ATOM 597 N N . LEU A 1 78 ? -18.637 25.587 69.035 1.00 26.91 76 LEU A N 1
ATOM 598 C CA . LEU A 1 78 ? -18.458 26.463 70.198 1.00 27.43 76 LEU A CA 1
ATOM 599 C C . LEU A 1 78 ? -17.874 27.814 69.780 1.00 27.00 76 LEU A C 1
ATOM 600 O O . LEU A 1 78 ? -16.833 27.883 69.122 1.00 25.55 76 LEU A O 1
ATOM 605 N N . ALA A 1 79 ? -18.582 28.877 70.169 1.00 27.97 77 ALA A N 1
ATOM 606 C CA . ALA A 1 79 ? -18.180 30.270 69.880 1.00 29.06 77 ALA A CA 1
ATOM 607 C C . ALA A 1 79 ? -16.998 30.693 70.725 1.00 29.25 77 ALA A C 1
ATOM 608 O O . ALA A 1 79 ? -16.451 31.757 70.513 1.00 29.95 77 ALA A O 1
ATOM 610 N N . SER A 1 80 ? -16.638 29.871 71.701 1.00 29.76 78 SER A N 1
ATOM 611 C CA . SER A 1 80 ? -15.479 30.133 72.545 1.00 30.33 78 SER A CA 1
ATOM 612 C C . SER A 1 80 ? -14.136 29.714 71.876 1.00 30.04 78 SER A C 1
ATOM 613 O O . SER A 1 80 ? -13.073 30.047 72.380 1.00 30.15 78 SER A O 1
ATOM 616 N N . ARG A 1 81 ? -14.184 28.979 70.757 1.00 29.60 79 ARG A N 1
ATOM 617 C CA . ARG A 1 81 ? -12.961 28.613 70.051 1.00 28.15 79 ARG A CA 1
ATOM 618 C C . ARG A 1 81 ? -12.728 29.685 69.008 1.00 28.34 79 ARG A C 1
ATOM 619 O O . ARG A 1 81 ? -13.627 29.947 68.205 1.00 28.33 79 ARG A O 1
ATOM 627 N N . PRO A 1 82 ? -11.551 30.366 69.057 1.00 28.41 80 PRO A N 1
ATOM 628 C CA . PRO A 1 82 ? -11.188 31.421 68.102 1.00 27.67 80 PRO A CA 1
ATOM 629 C C . PRO A 1 82 ? -11.374 31.101 66.619 1.00 27.81 80 PRO A C 1
ATOM 630 O O . PRO A 1 82 ? -11.798 31.974 65.865 1.00 26.75 80 PRO A O 1
ATOM 634 N N . GLN A 1 83 ? -11.086 29.867 66.217 1.00 27.46 81 GLN A N 1
ATOM 635 C CA . GLN A 1 83 ? -11.260 29.499 64.827 1.00 28.28 81 GLN A CA 1
ATOM 636 C C . GLN A 1 83 ? -12.777 29.504 64.487 1.00 27.84 81 GLN A C 1
ATOM 637 O O . GLN A 1 83 ? -13.180 29.831 63.351 1.00 26.19 81 GLN A O 1
ATOM 643 N N . ASN A 1 84 ? -13.597 29.143 65.485 1.00 27.32 82 ASN A N 1
ATOM 644 C CA . ASN A 1 84 ? -15.052 29.127 65.300 1.00 26.34 82 ASN A CA 1
ATOM 645 C C . ASN A 1 84 ? -15.635 30.550 65.207 1.00 25.73 82 ASN A C 1
ATOM 646 O O . ASN A 1 84 ? -16.584 30.763 64.455 1.00 26.20 82 ASN A O 1
ATOM 651 N N A GLN A 1 85 ? -15.066 31.507 65.937 0.50 24.71 83 GLN A N 1
ATOM 652 N N B GLN A 1 85 ? -15.059 31.485 65.977 0.50 25.02 83 GLN A N 1
ATOM 653 C CA A GLN A 1 85 ? -15.515 32.904 65.834 0.50 23.78 83 GLN A CA 1
ATOM 654 C CA B GLN A 1 85 ? -15.393 32.930 65.921 0.50 24.50 83 GLN A CA 1
ATOM 655 C C A GLN A 1 85 ? -15.286 33.457 64.421 0.50 23.29 83 GLN A C 1
ATOM 656 C C B GLN A 1 85 ? -15.254 33.460 64.475 0.50 23.66 83 GLN A C 1
ATOM 657 O O A GLN A 1 85 ? -16.115 34.199 63.895 0.50 23.47 83 GLN A O 1
ATOM 658 O O B GLN A 1 85 ? -16.121 34.178 63.980 0.50 23.90 83 GLN A O 1
ATOM 669 N N . ILE A 1 86 ? -14.180 33.075 63.795 1.00 23.20 84 ILE A N 1
ATOM 670 C CA . ILE A 1 86 ? -13.972 33.389 62.368 1.00 22.91 84 ILE A CA 1
ATOM 671 C C . ILE A 1 86 ? -15.109 32.898 61.419 1.00 23.26 84 ILE A C 1
ATOM 672 O O . ILE A 1 86 ? -15.657 33.679 60.641 1.00 23.83 84 ILE A O 1
ATOM 677 N N . TYR A 1 87 ? -15.447 31.609 61.511 1.00 23.17 85 TYR A N 1
ATOM 678 C CA . TYR A 1 87 ? -16.533 30.973 60.779 1.00 22.53 85 TYR A CA 1
ATOM 679 C C . TYR A 1 87 ? -17.865 31.648 61.053 1.00 22.72 85 TYR A C 1
ATOM 680 O O . TYR A 1 87 ? -18.643 31.895 60.109 1.00 23.24 85 TYR A O 1
ATOM 689 N N . ILE A 1 88 ? -18.159 31.870 62.343 1.00 21.62 86 ILE A N 1
ATOM 690 C CA . ILE A 1 88 ? -19.360 32.583 62.772 1.00 21.12 86 ILE A CA 1
ATOM 691 C C . ILE A 1 88 ? -19.469 33.991 62.144 1.00 21.74 86 ILE A C 1
ATOM 692 O O . ILE A 1 88 ? -20.504 34.393 61.628 1.00 22.13 86 ILE A O 1
ATOM 697 N N . ASP A 1 89 ? -18.387 34.744 62.185 1.00 22.53 87 ASP A N 1
ATOM 698 C CA . ASP A 1 89 ? -18.366 36.026 61.532 1.00 23.65 87 ASP A CA 1
ATOM 699 C C . ASP A 1 89 ? -18.547 36.008 60.008 1.00 23.00 87 ASP A C 1
ATOM 700 O O . ASP A 1 89 ? -19.300 36.821 59.483 1.00 23.08 87 ASP A O 1
ATOM 705 N N . LEU A 1 90 ? -17.876 35.092 59.309 1.00 22.39 88 LEU A N 1
ATOM 706 C CA . LEU A 1 90 ? -18.079 34.914 57.875 1.00 22.02 88 LEU A CA 1
ATOM 707 C C . LEU A 1 90 ? -19.535 34.593 57.541 1.00 22.30 88 LEU A C 1
ATOM 708 O O . LEU A 1 90 ? -20.123 35.239 56.672 1.00 22.01 88 LEU A O 1
ATOM 713 N N . ILE A 1 91 ? -20.106 33.612 58.242 1.00 22.05 89 ILE A N 1
ATOM 714 C CA . ILE A 1 91 ? -21.494 33.141 58.029 1.00 22.68 89 ILE A CA 1
ATOM 715 C C . ILE A 1 91 ? -22.578 34.243 58.260 1.00 23.22 89 ILE A C 1
ATOM 716 O O A ILE A 1 91 ? -23.526 34.376 57.490 0.50 22.40 89 ILE A O 1
ATOM 721 N N . LYS A 1 92 ? -22.425 34.988 59.363 1.00 24.18 90 LYS A N 1
ATOM 722 C CA . LYS A 1 92 ? -23.324 36.090 59.717 1.00 25.10 90 LYS A CA 1
ATOM 723 C C . LYS A 1 92 ? -23.345 37.210 58.665 1.00 24.94 90 LYS A C 1
ATOM 724 O O . LYS A 1 92 ? -24.379 37.863 58.485 1.00 24.98 90 LYS A O 1
ATOM 730 N N . HIS A 1 93 ? -22.205 37.439 58.006 1.00 24.66 91 HIS A N 1
ATOM 731 C CA . HIS A 1 93 ? -22.041 38.521 57.017 1.00 24.56 91 HIS A CA 1
ATOM 732 C C . HIS A 1 93 ? -22.102 38.031 55.589 1.00 24.50 91 HIS A C 1
ATOM 733 O O . HIS A 1 93 ? -21.737 38.762 54.657 1.00 24.72 91 HIS A O 1
ATOM 740 N N . ASP A 1 94 ? -22.585 36.802 55.436 1.00 24.45 92 ASP A N 1
ATOM 741 C CA . ASP A 1 94 ? -22.588 36.084 54.169 1.00 25.36 92 ASP A CA 1
ATOM 742 C C . ASP A 1 94 ? -21.331 36.274 53.363 1.00 24.32 92 ASP A C 1
ATOM 743 O O . ASP A 1 94 ? -21.381 36.719 52.209 1.00 24.34 92 ASP A O 1
ATOM 748 N N . ILE A 1 95 ? -20.203 35.982 53.974 1.00 23.76 93 ILE A N 1
ATOM 749 C CA . ILE A 1 95 ? -18.941 35.998 53.227 1.00 23.41 93 ILE A CA 1
ATOM 750 C C . ILE A 1 95 ? -18.592 34.565 52.828 1.00 23.57 93 ILE A C 1
ATOM 751 O O . ILE A 1 95 ? -18.418 33.662 53.699 1.00 22.94 93 ILE A O 1
ATOM 756 N N . ALA A 1 96 ? -18.592 34.343 51.511 1.00 22.50 94 ALA A N 1
ATOM 757 C CA . ALA A 1 96 ? -18.217 33.039 50.982 1.00 21.95 94 ALA A CA 1
ATOM 758 C C . ALA A 1 96 ? -16.693 32.978 50.901 1.00 21.12 94 ALA A C 1
ATOM 759 O O . ALA A 1 96 ? -16.065 33.990 50.692 1.00 20.55 94 ALA A O 1
ATOM 761 N N . VAL A 1 97 ? -16.128 31.783 51.085 1.00 21.22 95 VAL A N 1
ATOM 762 C CA . VAL A 1 97 ? -14.702 31.571 51.075 1.00 20.74 95 VAL A CA 1
ATOM 763 C C . VAL A 1 97 ? -14.365 30.440 50.131 1.00 21.41 95 VAL A C 1
ATOM 764 O O . VAL A 1 97 ? -14.891 29.331 50.235 1.00 22.76 95 VAL A O 1
ATOM 768 N N . TYR A 1 98 ? -13.450 30.728 49.221 1.00 21.48 96 TYR A N 1
ATOM 769 C CA . TYR A 1 98 ? -13.009 29.791 48.220 1.00 20.42 96 TYR A CA 1
ATOM 770 C C . TYR A 1 98 ? -11.502 29.575 48.287 1.00 19.96 96 TYR A C 1
ATOM 771 O O . TYR A 1 98 ? -10.751 30.540 48.386 1.00 19.90 96 TYR A O 1
ATOM 780 N N . VAL A 1 99 ? -11.065 28.315 48.225 1.00 20.44 97 VAL A N 1
ATOM 781 C CA . VAL A 1 99 ? -9.647 27.913 48.445 1.00 21.60 97 VAL A CA 1
ATOM 782 C C . VAL A 1 99 ? -8.908 27.497 47.185 1.00 22.21 97 VAL A C 1
ATOM 783 O O . VAL A 1 99 ? -9.365 26.669 46.386 1.00 22.31 97 VAL A O 1
ATOM 787 N N . SER A 1 100 ? -7.749 28.105 47.028 1.00 22.79 98 SER A N 1
ATOM 788 C CA . SER A 1 100 ? -6.817 27.774 45.998 1.00 23.40 98 SER A CA 1
ATOM 789 C C . SER A 1 100 ? -5.415 27.627 46.619 1.00 23.77 98 SER A C 1
ATOM 790 O O . SER A 1 100 ? -4.667 28.585 46.772 1.00 23.69 98 SER A O 1
ATOM 793 N N . HIS A 1 101 ? -5.072 26.402 46.983 1.00 25.17 99 HIS A N 1
ATOM 794 C CA . HIS A 1 101 ? -3.923 26.178 47.810 1.00 25.67 99 HIS A CA 1
ATOM 795 C C . HIS A 1 101 ? -2.775 25.635 47.005 1.00 25.89 99 HIS A C 1
ATOM 796 O O . HIS A 1 101 ? -1.998 26.432 46.516 1.00 26.46 99 HIS A O 1
ATOM 803 N N . THR A 1 102 ? -2.649 24.312 46.871 1.00 26.07 100 THR A N 1
ATOM 804 C CA . THR A 1 102 ? -1.520 23.729 46.135 1.00 26.23 100 THR A CA 1
ATOM 805 C C . THR A 1 102 ? -1.704 23.762 44.625 1.00 26.60 100 THR A C 1
ATOM 806 O O . THR A 1 102 ? -0.732 23.621 43.900 1.00 26.93 100 THR A O 1
ATOM 810 N N . ASN A 1 103 ? -2.932 23.923 44.131 1.00 26.88 101 ASN A N 1
ATOM 811 C CA . ASN A 1 103 ? -3.127 24.030 42.657 1.00 27.33 101 ASN A CA 1
ATOM 812 C C . ASN A 1 103 ? -2.479 25.287 41.997 1.00 27.78 101 ASN A C 1
ATOM 813 O O . ASN A 1 103 ? -2.065 25.219 40.840 1.00 28.15 101 ASN A O 1
ATOM 818 N N . ILE A 1 104 ? -2.362 26.395 42.749 1.00 27.47 102 ILE A N 1
ATOM 819 C CA . ILE A 1 104 ? -1.762 27.646 42.261 1.00 28.10 102 ILE A CA 1
ATOM 820 C C . ILE A 1 104 ? -0.237 27.520 42.210 1.00 28.84 102 ILE A C 1
ATOM 821 O O . ILE A 1 104 ? 0.424 28.144 41.381 1.00 29.50 102 ILE A O 1
ATOM 826 N N . ASP A 1 105 ? 0.298 26.683 43.092 1.00 29.34 103 ASP A N 1
ATOM 827 C CA . ASP A 1 105 ? 1.712 26.286 43.112 1.00 29.78 103 ASP A CA 1
ATOM 828 C C . ASP A 1 105 ? 2.083 25.323 41.965 1.00 29.52 103 ASP A C 1
ATOM 829 O O . ASP A 1 105 ? 3.251 25.108 41.693 1.00 30.20 103 ASP A O 1
ATOM 834 N N . ILE A 1 106 ? 1.094 24.665 41.378 1.00 29.26 104 ILE A N 1
ATOM 835 C CA . ILE A 1 106 ? 1.362 23.598 40.417 1.00 28.56 104 ILE A CA 1
ATOM 836 C C . ILE A 1 106 ? 1.144 24.129 39.006 1.00 29.13 104 ILE A C 1
ATOM 837 O O . ILE A 1 106 ? 1.957 23.877 38.122 1.00 29.61 104 ILE A O 1
ATOM 842 N N . VAL A 1 107 ? 0.081 24.905 38.828 1.00 29.18 105 VAL A N 1
ATOM 843 C CA . VAL A 1 107 ? -0.347 25.352 37.498 1.00 29.75 105 VAL A CA 1
ATOM 844 C C . VAL A 1 107 ? 0.774 26.107 36.795 1.00 30.22 105 VAL A C 1
ATOM 845 O O . VAL A 1 107 ? 1.664 26.707 37.438 1.00 30.31 105 VAL A O 1
ATOM 849 N N . GLU A 1 108 ? 0.748 26.034 35.478 1.00 31.13 106 GLU A N 1
ATOM 850 C CA . GLU A 1 108 ? 1.558 26.869 34.594 1.00 32.93 106 GLU A CA 1
ATOM 851 C C . GLU A 1 108 ? 1.181 28.334 34.790 1.00 32.20 106 GLU A C 1
ATOM 852 O O . GLU A 1 108 ? 0.007 28.653 34.808 1.00 32.00 106 GLU A O 1
ATOM 858 N N . ASN A 1 109 ? 2.175 29.213 34.919 1.00 31.72 107 ASN A N 1
ATOM 859 C CA . ASN A 1 109 ? 1.939 30.620 35.188 1.00 32.21 107 ASN A CA 1
ATOM 860 C C . ASN A 1 109 ? 1.319 30.867 36.576 1.00 31.83 107 ASN A C 1
ATOM 861 O O . ASN A 1 109 ? 0.604 31.864 36.774 1.00 31.88 107 ASN A O 1
ATOM 866 N N . GLY A 1 110 ? 1.604 29.967 37.519 1.00 30.15 108 GLY A N 1
ATOM 867 C CA . GLY A 1 110 ? 1.188 30.106 38.891 1.00 28.30 108 GLY A CA 1
ATOM 868 C C . GLY A 1 110 ? 2.282 30.641 39.785 1.00 28.22 108 GLY A C 1
ATOM 869 O O . GLY A 1 110 ? 3.298 31.175 39.321 1.00 27.87 108 GLY A O 1
ATOM 870 N N . LEU A 1 111 ? 2.082 30.495 41.085 1.00 27.85 109 LEU A N 1
ATOM 871 C CA . LEU A 1 111 ? 2.912 31.181 42.076 1.00 27.96 109 LEU A CA 1
ATOM 872 C C . LEU A 1 111 ? 4.407 30.907 41.949 1.00 27.33 109 LEU A C 1
ATOM 873 O O . LEU A 1 111 ? 5.204 31.829 41.990 1.00 26.21 109 LEU A O 1
ATOM 878 N N . ASN A 1 112 ? 4.771 29.628 41.796 1.00 27.11 110 ASN A N 1
ATOM 879 C CA . ASN A 1 112 ? 6.149 29.251 41.624 1.00 26.86 110 ASN A CA 1
ATOM 880 C C . ASN A 1 112 ? 6.735 29.787 40.334 1.00 26.45 110 ASN A C 1
ATOM 881 O O . ASN A 1 112 ? 7.909 30.074 40.314 1.00 26.69 110 ASN A O 1
ATOM 886 N N . ASP A 1 113 ? 5.944 29.916 39.269 1.00 26.07 111 ASP A N 1
ATOM 887 C CA . ASP A 1 113 ? 6.422 30.608 38.060 1.00 26.26 111 ASP A CA 1
ATOM 888 C C . ASP A 1 113 ? 6.678 32.107 38.295 1.00 26.04 111 ASP A C 1
ATOM 889 O O . ASP A 1 113 ? 7.661 32.652 37.814 1.00 25.65 111 ASP A O 1
ATOM 894 N N . TRP A 1 114 ? 5.841 32.742 39.103 1.00 26.33 112 TRP A N 1
ATOM 895 C CA . TRP A 1 114 ? 6.064 34.139 39.513 1.00 27.54 112 TRP A CA 1
ATOM 896 C C . TRP A 1 114 ? 7.384 34.341 40.188 1.00 28.37 112 TRP A C 1
ATOM 897 O O . TRP A 1 114 ? 8.106 35.278 39.831 1.00 29.57 112 TRP A O 1
ATOM 908 N N . PHE A 1 115 ? 7.686 33.459 41.148 1.00 28.56 113 PHE A N 1
ATOM 909 C CA . PHE A 1 115 ? 8.994 33.320 41.800 1.00 28.45 113 PHE A CA 1
ATOM 910 C C . PHE A 1 115 ? 10.190 33.206 40.847 1.00 28.02 113 PHE A C 1
ATOM 911 O O . PHE A 1 115 ? 11.172 33.888 40.978 1.00 27.69 113 PHE A O 1
ATOM 919 N N . CYS A 1 116 ? 10.085 32.301 39.896 1.00 28.67 114 CYS A N 1
ATOM 920 C CA . CYS A 1 116 ? 11.073 32.132 38.825 1.00 28.52 114 CYS A CA 1
ATOM 921 C C . CYS A 1 116 ? 11.274 33.412 38.016 1.00 28.80 114 CYS A C 1
ATOM 922 O O . CYS A 1 116 ? 12.403 33.855 37.857 1.00 28.59 114 CYS A O 1
ATOM 925 N N . GLN A 1 117 ? 10.179 34.059 37.603 1.00 29.80 115 GLN A N 1
ATOM 926 C CA . GLN A 1 117 ? 10.271 35.335 36.859 1.00 29.98 115 GLN A CA 1
ATOM 927 C C . GLN A 1 117 ? 10.926 36.431 37.677 1.00 30.33 115 GLN A C 1
ATOM 928 O O . GLN A 1 117 ? 11.797 37.136 37.159 1.00 31.35 115 GLN A O 1
ATOM 942 N N . LEU A 1 119 ? 13.088 36.269 39.923 1.00 29.29 117 LEU A N 1
ATOM 943 C CA . LEU A 1 119 ? 14.467 35.940 40.264 1.00 28.64 117 LEU A CA 1
ATOM 944 C C . LEU A 1 119 ? 15.269 35.567 39.013 1.00 28.66 117 LEU A C 1
ATOM 945 O O . LEU A 1 119 ? 16.483 35.334 39.071 1.00 27.94 117 LEU A O 1
ATOM 950 N N . GLY A 1 120 ? 14.584 35.503 37.884 1.00 28.68 118 GLY A N 1
ATOM 951 C CA . GLY A 1 120 ? 15.262 35.264 36.620 1.00 30.21 118 GLY A CA 1
ATOM 952 C C . GLY A 1 120 ? 15.719 33.825 36.491 1.00 30.85 118 GLY A C 1
ATOM 953 O O . GLY A 1 120 ? 16.772 33.547 35.903 1.00 31.73 118 GLY A O 1
ATOM 954 N N . ILE A 1 121 ? 14.950 32.913 37.083 1.00 30.27 119 ILE A N 1
ATOM 955 C CA . ILE A 1 121 ? 15.222 31.514 36.914 1.00 30.15 119 ILE A CA 1
ATOM 956 C C . ILE A 1 121 ? 14.498 31.093 35.623 1.00 31.59 119 ILE A C 1
ATOM 957 O O . ILE A 1 121 ? 13.296 31.338 35.485 1.00 30.97 119 ILE A O 1
ATOM 962 N N . GLU A 1 122 ? 15.250 30.453 34.716 1.00 32.94 120 GLU A N 1
ATOM 963 C CA . GLU A 1 122 ? 14.832 30.152 33.338 1.00 34.64 120 GLU A CA 1
ATOM 964 C C . GLU A 1 122 ? 14.913 28.660 32.973 1.00 34.77 120 GLU A C 1
ATOM 965 O O . GLU A 1 122 ? 15.560 27.859 33.664 1.00 34.12 120 GLU A O 1
ATOM 971 N N . GLU A 1 123 ? 14.283 28.317 31.847 1.00 35.10 121 GLU A N 1
ATOM 972 C CA . GLU A 1 123 ? 14.182 26.945 31.362 1.00 35.68 121 GLU A CA 1
ATOM 973 C C . GLU A 1 123 ? 13.720 25.996 32.483 1.00 34.78 121 GLU A C 1
ATOM 974 O O . GLU A 1 123 ? 14.322 24.959 32.736 1.00 34.80 121 GLU A O 1
ATOM 980 N N . THR A 1 124 ? 12.612 26.374 33.120 1.00 34.09 122 THR A N 1
ATOM 981 C CA . THR A 1 124 ? 12.084 25.686 34.285 1.00 32.94 122 THR A CA 1
ATOM 982 C C . THR A 1 124 ? 11.265 24.423 33.979 1.00 33.32 122 THR A C 1
ATOM 983 O O . THR A 1 124 ? 10.592 24.298 32.947 1.00 32.77 122 THR A O 1
ATOM 987 N N . THR A 1 125 ? 11.385 23.457 34.880 1.00 33.28 123 THR A N 1
ATOM 988 C CA . THR A 1 125 ? 10.456 22.355 34.959 1.00 32.43 123 THR A CA 1
ATOM 989 C C . THR A 1 125 ? 10.067 22.301 36.431 1.00 32.45 123 THR A C 1
ATOM 990 O O . THR A 1 125 ? 10.625 23.041 37.239 1.00 31.93 123 THR A O 1
ATOM 994 N N . TYR A 1 126 ? 9.108 21.448 36.768 1.00 32.33 124 TYR A N 1
ATOM 995 C CA . TYR A 1 126 ? 8.589 21.323 38.119 1.00 32.87 124 TYR A CA 1
ATOM 996 C C . TYR A 1 126 ? 9.489 20.390 38.956 1.00 32.33 124 TYR A C 1
ATOM 997 O O . TYR A 1 126 ? 10.341 19.707 38.373 1.00 33.09 124 TYR A O 1
ATOM 1006 N N . LEU A 1 127 ? 9.295 20.332 40.280 1.00 31.14 125 LEU A N 1
ATOM 1007 C CA . LEU A 1 127 ? 10.125 19.447 41.167 1.00 30.71 125 LEU A CA 1
ATOM 1008 C C . LEU A 1 127 ? 9.636 18.015 41.302 1.00 31.25 125 LEU A C 1
ATOM 1009 O O . LEU A 1 127 ? 10.388 17.050 41.105 1.00 30.80 125 LEU A O 1
ATOM 1014 N N . GLN A 1 128 ? 8.371 17.895 41.684 1.00 32.33 126 GLN A N 1
ATOM 1015 C CA . GLN A 1 128 ? 7.724 16.624 41.888 1.00 33.62 126 GLN A CA 1
ATOM 1016 C C . GLN A 1 128 ? 6.443 16.568 41.095 1.00 33.83 126 GLN A C 1
ATOM 1017 O O . GLN A 1 128 ? 5.574 17.415 41.263 1.00 33.83 126 GLN A O 1
ATOM 1023 N N . GLU A 1 129 ? 6.312 15.532 40.282 1.00 34.20 127 GLU A N 1
ATOM 1024 C CA . GLU A 1 129 ? 5.073 15.262 39.600 1.00 35.00 127 GLU A CA 1
ATOM 1025 C C . GLU A 1 129 ? 3.877 15.060 40.508 1.00 34.52 127 GLU A C 1
ATOM 1026 O O . GLU A 1 129 ? 3.926 14.350 41.505 1.00 34.36 127 GLU A O 1
ATOM 1032 N N . THR A 1 130 ? 2.786 15.708 40.131 1.00 34.44 128 THR A N 1
ATOM 1033 C CA . THR A 1 130 ? 1.548 15.586 40.840 1.00 33.91 128 THR A CA 1
ATOM 1034 C C . THR A 1 130 ? 0.444 15.090 39.888 1.00 35.07 128 THR A C 1
ATOM 1035 O O . THR A 1 130 ? -0.599 14.660 40.339 1.00 35.45 128 THR A O 1
ATOM 1039 N N . GLY A 1 131 ? 0.693 15.128 38.579 1.00 35.20 129 GLY A N 1
ATOM 1040 C CA . GLY A 1 131 ? -0.287 14.750 37.592 1.00 35.91 129 GLY A CA 1
ATOM 1041 C C . GLY A 1 131 ? 0.394 14.688 36.231 1.00 36.87 129 GLY A C 1
ATOM 1042 O O . GLY A 1 131 ? 1.568 15.000 36.118 1.00 36.58 129 GLY A O 1
ATOM 1043 N N . PRO A 1 132 ? -0.343 14.283 35.185 1.00 37.91 130 PRO A N 1
ATOM 1044 C CA . PRO A 1 132 ? 0.234 14.196 33.830 1.00 38.06 130 PRO A CA 1
ATOM 1045 C C . PRO A 1 132 ? 0.902 15.493 33.392 1.00 37.93 130 PRO A C 1
ATOM 1046 O O . PRO A 1 132 ? 0.231 16.485 33.134 1.00 38.63 130 PRO A O 1
ATOM 1050 N N . GLU A 1 133 ? 2.222 15.477 33.346 1.00 37.21 131 GLU A N 1
ATOM 1051 C CA . GLU A 1 133 ? 2.987 16.581 32.839 1.00 37.38 131 GLU A CA 1
ATOM 1052 C C . GLU A 1 133 ? 2.907 17.871 33.690 1.00 36.06 131 GLU A C 1
ATOM 1053 O O . GLU A 1 133 ? 3.217 18.966 33.216 1.00 35.87 131 GLU A O 1
ATOM 1059 N N . ARG A 1 134 ? 2.552 17.714 34.965 1.00 33.42 132 ARG A N 1
ATOM 1060 C CA . ARG A 1 134 ? 2.574 18.807 35.905 1.00 31.44 132 ARG A CA 1
ATOM 1061 C C . ARG A 1 134 ? 3.169 18.422 37.294 1.00 30.82 132 ARG A C 1
ATOM 1062 O O . ARG A 1 134 ? 3.238 17.248 37.690 1.00 31.15 132 ARG A O 1
ATOM 1070 N N . GLY A 1 135 ? 3.619 19.412 38.037 1.00 29.44 133 GLY A N 1
ATOM 1071 C CA . GLY A 1 135 ? 4.053 19.168 39.398 1.00 27.72 133 GLY A CA 1
ATOM 1072 C C . GLY A 1 135 ? 4.306 20.428 40.163 1.00 26.78 133 GLY A C 1
ATOM 1073 O O . GLY A 1 135 ? 4.244 21.513 39.621 1.00 26.21 133 GLY A O 1
ATOM 1074 N N . ILE A 1 136 ? 4.614 20.251 41.439 1.00 27.13 134 ILE A N 1
ATOM 1075 C CA . ILE A 1 136 ? 4.864 21.330 42.392 1.00 26.76 134 ILE A CA 1
ATOM 1076 C C . ILE A 1 136 ? 6.357 21.762 42.464 1.00 26.69 134 ILE A C 1
ATOM 1077 O O . ILE A 1 136 ? 7.260 20.961 42.251 1.00 27.31 134 ILE A O 1
ATOM 1082 N N . GLY A 1 137 ? 6.604 23.028 42.795 1.00 26.35 135 GLY A N 1
ATOM 1083 C CA . GLY A 1 137 ? 7.923 23.596 42.792 1.00 25.43 135 GLY A CA 1
ATOM 1084 C C . GLY A 1 137 ? 8.427 23.788 41.377 1.00 26.31 135 GLY A C 1
ATOM 1085 O O . GLY A 1 137 ? 7.799 23.320 40.408 1.00 25.87 135 GLY A O 1
ATOM 1086 N N . ARG A 1 138 ? 9.560 24.483 41.262 1.00 26.23 136 ARG A N 1
ATOM 1087 C CA . ARG A 1 138 ? 10.288 24.671 39.997 1.00 26.46 136 ARG A CA 1
ATOM 1088 C C . ARG A 1 138 ? 11.802 24.549 40.215 1.00 26.80 136 ARG A C 1
ATOM 1089 O O . ARG A 1 138 ? 12.330 24.772 41.297 1.00 27.71 136 ARG A O 1
ATOM 1097 N N . ILE A 1 139 ? 12.500 24.219 39.152 1.00 27.36 137 ILE A N 1
ATOM 1098 C CA . ILE A 1 139 ? 13.947 24.234 39.095 1.00 26.62 137 ILE A CA 1
ATOM 1099 C C . ILE A 1 139 ? 14.296 24.741 37.685 1.00 27.09 137 ILE A C 1
ATOM 1100 O O . ILE A 1 139 ? 13.667 24.330 36.711 1.00 27.16 137 ILE A O 1
ATOM 1105 N N . GLY A 1 140 ? 15.275 25.635 37.605 1.00 27.58 138 GLY A N 1
ATOM 1106 C CA . GLY A 1 140 ? 15.815 26.141 36.369 1.00 28.34 138 GLY A CA 1
ATOM 1107 C C . GLY A 1 140 ? 17.201 26.776 36.574 1.00 29.52 138 GLY A C 1
ATOM 1108 O O . GLY A 1 140 ? 17.816 26.668 37.622 1.00 28.16 138 GLY A O 1
ATOM 1109 N N . ASN A 1 141 ? 17.692 27.442 35.536 1.00 30.96 139 ASN A N 1
ATOM 1110 C CA . ASN A 1 141 ? 19.031 28.002 35.554 1.00 31.90 139 ASN A CA 1
ATOM 1111 C C . ASN A 1 141 ? 19.021 29.494 35.624 1.00 31.52 139 ASN A C 1
ATOM 1112 O O . ASN A 1 141 ? 18.123 30.114 35.103 1.00 31.03 139 ASN A O 1
ATOM 1117 N N . ILE A 1 142 ? 20.022 30.049 36.304 1.00 32.60 140 ILE A N 1
ATOM 1118 C CA . ILE A 1 142 ? 20.230 31.502 36.367 1.00 33.58 140 ILE A CA 1
ATOM 1119 C C . ILE A 1 142 ? 21.572 31.884 35.732 1.00 35.21 140 ILE A C 1
ATOM 1120 O O . ILE A 1 142 ? 22.425 31.016 35.509 1.00 34.98 140 ILE A O 1
ATOM 1125 N N . GLN A 1 143 ? 21.742 33.171 35.421 1.00 36.79 141 GLN A N 1
ATOM 1126 C CA . GLN A 1 143 ? 23.074 33.713 35.161 1.00 38.44 141 GLN A CA 1
ATOM 1127 C C . GLN A 1 143 ? 23.893 33.487 36.425 1.00 37.76 141 GLN A C 1
ATOM 1128 O O . GLN A 1 143 ? 23.502 33.956 37.498 1.00 37.78 141 GLN A O 1
ATOM 1134 N N . PRO A 1 144 ? 25.016 32.744 36.303 1.00 37.81 142 PRO A N 1
ATOM 1135 C CA . PRO A 1 144 ? 25.819 32.429 37.470 1.00 37.56 142 PRO A CA 1
ATOM 1136 C C . PRO A 1 144 ? 26.111 33.634 38.340 1.00 37.70 142 PRO A C 1
ATOM 1137 O O . PRO A 1 144 ? 26.346 34.744 37.828 1.00 38.66 142 PRO A O 1
ATOM 1141 N N . GLN A 1 145 ? 26.035 33.407 39.648 1.00 37.31 143 GLN A N 1
ATOM 1142 C CA . GLN A 1 145 ? 26.369 34.376 40.694 1.00 36.25 143 GLN A CA 1
ATOM 1143 C C . GLN A 1 145 ? 26.693 33.545 41.921 1.00 36.20 143 GLN A C 1
ATOM 1144 O O . GLN A 1 145 ? 26.357 32.373 41.976 1.00 36.53 143 GLN A O 1
ATOM 1150 N N . THR A 1 146 ? 27.343 34.138 42.912 1.00 35.73 144 THR A N 1
ATOM 1151 C CA . THR A 1 146 ? 27.689 33.391 44.108 1.00 35.21 144 THR A CA 1
ATOM 1152 C C . THR A 1 146 ? 26.475 33.178 45.001 1.00 34.25 144 THR A C 1
ATOM 1153 O O . THR A 1 146 ? 25.413 33.819 44.845 1.00 33.96 144 THR A O 1
ATOM 1157 N N . PHE A 1 147 ? 26.642 32.283 45.959 1.00 33.59 145 PHE A N 1
ATOM 1158 C CA . PHE A 1 147 ? 25.618 32.019 46.951 1.00 33.02 145 PHE A CA 1
ATOM 1159 C C . PHE A 1 147 ? 25.158 33.303 47.714 1.00 34.28 145 PHE A C 1
ATOM 1160 O O . PHE A 1 147 ? 23.950 33.597 47.810 1.00 34.62 145 PHE A O 1
ATOM 1168 N N . TRP A 1 148 ? 26.114 34.066 48.229 1.00 34.84 146 TRP A N 1
ATOM 1169 C CA . TRP A 1 148 ? 25.841 35.335 48.879 1.00 35.72 146 TRP A CA 1
ATOM 1170 C C . TRP A 1 148 ? 25.030 36.321 48.005 1.00 35.67 146 TRP A C 1
ATOM 1171 O O . TRP A 1 148 ? 24.016 36.879 48.478 1.00 35.46 146 TRP A O 1
ATOM 1182 N N . GLU A 1 149 ? 25.442 36.507 46.740 1.00 35.33 147 GLU A N 1
ATOM 1183 C CA . GLU A 1 149 ? 24.676 37.325 45.762 1.00 34.89 147 GLU A CA 1
ATOM 1184 C C . GLU A 1 149 ? 23.233 36.856 45.513 1.00 33.24 147 GLU A C 1
ATOM 1185 O O . GLU A 1 149 ? 22.308 37.669 45.465 1.00 33.01 147 GLU A O 1
ATOM 1191 N N . LEU A 1 150 ? 23.044 35.552 45.356 1.00 31.97 148 LEU A N 1
ATOM 1192 C CA . LEU A 1 150 ? 21.692 34.998 45.313 1.00 30.56 148 LEU A CA 1
ATOM 1193 C C . LEU A 1 150 ? 20.904 35.344 46.586 1.00 29.88 148 LEU A C 1
ATOM 1194 O O . LEU A 1 150 ? 19.724 35.739 46.520 1.00 28.80 148 LEU A O 1
ATOM 1199 N N . ALA A 1 151 ? 21.559 35.227 47.742 1.00 29.77 149 ALA A N 1
ATOM 1200 C CA . ALA A 1 151 ? 20.908 35.559 49.023 1.00 30.72 149 ALA A CA 1
ATOM 1201 C C . ALA A 1 151 ? 20.493 37.051 49.117 1.00 31.32 149 ALA A C 1
ATOM 1202 O O . ALA A 1 151 ? 19.364 37.365 49.475 1.00 31.72 149 ALA A O 1
ATOM 1204 N N . GLN A 1 152 ? 21.418 37.959 48.790 1.00 32.37 150 GLN A N 1
ATOM 1205 C CA . GLN A 1 152 ? 21.134 39.399 48.737 1.00 33.11 150 GLN A CA 1
ATOM 1206 C C . GLN A 1 152 ? 19.974 39.650 47.772 1.00 33.17 150 GLN A C 1
ATOM 1207 O O . GLN A 1 152 ? 19.057 40.431 48.094 1.00 33.16 150 GLN A O 1
ATOM 1213 N N . GLN A 1 153 ? 19.985 38.978 46.608 1.00 32.76 151 GLN A N 1
ATOM 1214 C CA . GLN A 1 153 ? 18.897 39.163 45.640 1.00 32.63 151 GLN A CA 1
ATOM 1215 C C . GLN A 1 153 ? 17.529 38.720 46.188 1.00 32.48 151 GLN A C 1
ATOM 1216 O O . GLN A 1 153 ? 16.537 39.431 46.086 1.00 32.52 151 GLN A O 1
ATOM 1222 N N . VAL A 1 154 ? 17.480 37.534 46.772 1.00 33.07 152 VAL A N 1
ATOM 1223 C CA . VAL A 1 154 ? 16.233 37.008 47.368 1.00 32.69 152 VAL A CA 1
ATOM 1224 C C . VAL A 1 154 ? 15.650 37.939 48.444 1.00 32.61 152 VAL A C 1
ATOM 1225 O O . VAL A 1 154 ? 14.479 38.288 48.397 1.00 31.80 152 VAL A O 1
ATOM 1229 N N . LYS A 1 155 ? 16.487 38.353 49.390 1.00 33.74 153 LYS A N 1
ATOM 1230 C CA . LYS A 1 155 ? 16.072 39.261 50.471 1.00 34.45 153 LYS A CA 1
ATOM 1231 C C . LYS A 1 155 ? 15.422 40.554 49.894 1.00 35.07 153 LYS A C 1
ATOM 1232 O O . LYS A 1 155 ? 14.366 40.999 50.364 1.00 34.34 153 LYS A O 1
ATOM 1238 N N . GLN A 1 156 ? 16.055 41.123 48.865 1.00 35.93 154 GLN A N 1
ATOM 1239 C CA . GLN A 1 156 ? 15.596 42.351 48.218 1.00 37.28 154 GLN A CA 1
ATOM 1240 C C . GLN A 1 156 ? 14.328 42.208 47.384 1.00 37.22 154 GLN A C 1
ATOM 1241 O O . GLN A 1 156 ? 13.374 42.961 47.565 1.00 37.97 154 GLN A O 1
ATOM 1247 N N . VAL A 1 157 ? 14.342 41.265 46.457 1.00 36.64 155 VAL A N 1
ATOM 1248 C CA . VAL A 1 157 ? 13.213 40.980 45.600 1.00 36.93 155 VAL A CA 1
ATOM 1249 C C . VAL A 1 157 ? 11.935 40.673 46.414 1.00 37.84 155 VAL A C 1
ATOM 1250 O O . VAL A 1 157 ? 10.802 41.033 46.015 1.00 37.41 155 VAL A O 1
ATOM 1254 N N . PHE A 1 158 ? 12.119 40.037 47.563 1.00 38.63 156 PHE A N 1
ATOM 1255 C CA . PHE A 1 158 ? 10.984 39.653 48.405 1.00 39.97 156 PHE A CA 1
ATOM 1256 C C . PHE A 1 158 ? 10.679 40.541 49.624 1.00 41.14 156 PHE A C 1
ATOM 1257 O O . PHE A 1 158 ? 9.723 40.278 50.365 1.00 41.82 156 PHE A O 1
ATOM 1265 N N . ASP A 1 159 ? 11.477 41.592 49.799 1.00 42.13 157 ASP A N 1
ATOM 1266 C CA . ASP A 1 159 ? 11.304 42.600 50.845 1.00 44.05 157 ASP A CA 1
ATOM 1267 C C . ASP A 1 159 ? 11.470 42.130 52.275 1.00 44.21 157 ASP A C 1
ATOM 1268 O O . ASP A 1 159 ? 10.599 42.355 53.112 1.00 43.86 157 ASP A O 1
ATOM 1273 N N . LEU A 1 160 ? 12.612 41.524 52.566 1.00 44.81 158 LEU A N 1
ATOM 1274 C CA . LEU A 1 160 ? 12.733 40.754 53.787 1.00 45.48 158 LEU A CA 1
ATOM 1275 C C . LEU A 1 160 ? 13.578 41.515 54.802 1.00 46.73 158 LEU A C 1
ATOM 1276 O O . LEU A 1 160 ? 14.673 41.978 54.492 1.00 47.25 158 LEU A O 1
ATOM 1281 N N . ASP A 1 161 ? 13.071 41.655 56.021 1.00 47.97 159 ASP A N 1
ATOM 1282 C CA . ASP A 1 161 ? 13.913 42.166 57.107 1.00 49.46 159 ASP A CA 1
ATOM 1283 C C . ASP A 1 161 ? 14.675 41.011 57.714 1.00 48.82 159 ASP A C 1
ATOM 1284 O O . ASP A 1 161 ? 15.256 41.136 58.797 1.00 49.60 159 ASP A O 1
ATOM 1289 N N . SER A 1 162 ? 14.694 39.898 56.973 1.00 47.78 160 SER A N 1
ATOM 1290 C CA . SER A 1 162 ? 15.125 38.599 57.484 1.00 46.37 160 SER A CA 1
ATOM 1291 C C . SER A 1 162 ? 15.255 37.550 56.384 1.00 44.30 160 SER A C 1
ATOM 1292 O O . SER A 1 162 ? 14.243 37.100 55.832 1.00 43.79 160 SER A O 1
ATOM 1295 N N . LEU A 1 163 ? 16.491 37.161 56.070 1.00 41.91 161 LEU A N 1
ATOM 1296 C CA . LEU A 1 163 ? 16.712 35.918 55.323 1.00 40.62 161 LEU A CA 1
ATOM 1297 C C . LEU A 1 163 ? 17.628 34.917 56.036 1.00 39.29 161 LEU A C 1
ATOM 1298 O O . LEU A 1 163 ? 18.738 35.247 56.457 1.00 39.54 161 LEU A O 1
ATOM 1303 N N . ARG A 1 164 ? 17.167 33.677 56.118 1.00 37.72 162 ARG A N 1
ATOM 1304 C CA . ARG A 1 164 ? 17.952 32.563 56.648 1.00 36.35 162 ARG A CA 1
ATOM 1305 C C . ARG A 1 164 ? 18.757 31.785 55.564 1.00 35.33 162 ARG A C 1
ATOM 1306 O O . ARG A 1 164 ? 18.198 31.069 54.726 1.00 35.71 162 ARG A O 1
ATOM 1322 N N . VAL A 1 166 ? 21.178 28.726 54.500 1.00 33.42 164 VAL A N 1
ATOM 1323 C CA . VAL A 1 166 ? 21.516 27.390 54.995 1.00 33.05 164 VAL A CA 1
ATOM 1324 C C . VAL A 1 166 ? 22.812 26.867 54.408 1.00 33.92 164 VAL A C 1
ATOM 1325 O O . VAL A 1 166 ? 22.883 26.495 53.229 1.00 33.53 164 VAL A O 1
ATOM 1329 N N . HIS A 1 167 ? 23.851 26.940 55.240 1.00 34.20 165 HIS A N 1
ATOM 1330 C CA . HIS A 1 167 ? 25.204 26.490 54.907 1.00 36.18 165 HIS A CA 1
ATOM 1331 C C . HIS A 1 167 ? 25.971 26.298 56.212 1.00 37.20 165 HIS A C 1
ATOM 1332 O O . HIS A 1 167 ? 25.521 26.763 57.256 1.00 37.22 165 HIS A O 1
ATOM 1339 N N . TYR A 1 168 ? 27.088 25.570 56.160 1.00 38.16 166 TYR A N 1
ATOM 1340 C CA . TYR A 1 168 ? 27.986 25.519 57.308 1.00 39.64 166 TYR A CA 1
ATOM 1341 C C . TYR A 1 168 ? 29.169 26.508 57.212 1.00 41.65 166 TYR A C 1
ATOM 1342 O O . TYR A 1 168 ? 29.373 27.271 58.146 1.00 41.92 166 TYR A O 1
ATOM 1351 N N . GLN A 1 169 ? 29.900 26.520 56.094 1.00 43.96 167 GLN A N 1
ATOM 1352 C CA . GLN A 1 169 ? 31.132 27.344 55.962 1.00 47.35 167 GLN A CA 1
ATOM 1353 C C . GLN A 1 169 ? 31.015 28.742 55.337 1.00 48.48 167 GLN A C 1
ATOM 1354 O O . GLN A 1 169 ? 30.074 29.038 54.606 1.00 48.85 167 GLN A O 1
ATOM 1360 N N . GLU A 1 170 ? 32.019 29.576 55.606 1.00 50.09 168 GLU A N 1
ATOM 1361 C CA . GLU A 1 170 ? 32.077 30.940 55.061 1.00 51.74 168 GLU A CA 1
ATOM 1362 C C . GLU A 1 170 ? 32.478 30.958 53.572 1.00 50.53 168 GLU A C 1
ATOM 1363 O O . GLU A 1 170 ? 32.185 31.913 52.859 1.00 50.56 168 GLU A O 1
ATOM 1369 N N . ASP A 1 171 ? 33.109 29.887 53.112 1.00 49.77 169 ASP A N 1
ATOM 1370 C CA . ASP A 1 171 ? 33.496 29.742 51.700 1.00 49.58 169 ASP A CA 1
ATOM 1371 C C . ASP A 1 171 ? 32.350 29.266 50.795 1.00 48.12 169 ASP A C 1
ATOM 1372 O O . ASP A 1 171 ? 32.431 29.362 49.573 1.00 47.53 169 ASP A O 1
ATOM 1377 N N . ASP A 1 172 ? 31.289 28.758 51.413 1.00 47.21 170 ASP A N 1
ATOM 1378 C CA . ASP A 1 172 ? 30.047 28.447 50.699 1.00 46.10 170 ASP A CA 1
ATOM 1379 C C . ASP A 1 172 ? 29.514 29.739 50.060 1.00 45.38 170 ASP A C 1
ATOM 1380 O O . ASP A 1 172 ? 29.029 29.714 48.922 1.00 44.56 170 ASP A O 1
ATOM 1385 N N . LEU A 1 173 ? 29.626 30.855 50.801 1.00 44.54 171 LEU A N 1
ATOM 1386 C CA . LEU A 1 173 ? 29.186 32.194 50.333 1.00 43.90 171 LEU A CA 1
ATOM 1387 C C . LEU A 1 173 ? 29.710 32.615 48.946 1.00 43.31 171 LEU A C 1
ATOM 1388 O O . LEU A 1 173 ? 29.019 33.350 48.249 1.00 42.67 171 LEU A O 1
ATOM 1393 N N . GLN A 1 174 ? 30.884 32.110 48.544 1.00 43.15 172 GLN A N 1
ATOM 1394 C CA . GLN A 1 174 ? 31.472 32.373 47.205 1.00 43.14 172 GLN A CA 1
ATOM 1395 C C . GLN A 1 174 ? 31.291 31.234 46.159 1.00 42.65 172 GLN A C 1
ATOM 1396 O O . GLN A 1 174 ? 31.693 31.363 44.993 1.00 42.62 172 GLN A O 1
ATOM 1402 N N . LYS A 1 175 ? 30.677 30.131 46.566 1.00 42.33 173 LYS A N 1
ATOM 1403 C CA . LYS A 1 175 ? 30.359 29.017 45.658 1.00 42.14 173 LYS A CA 1
ATOM 1404 C C . LYS A 1 175 ? 29.440 29.559 44.569 1.00 41.05 173 LYS A C 1
ATOM 1405 O O . LYS A 1 175 ? 28.375 30.102 44.889 1.00 41.23 173 LYS A O 1
ATOM 1411 N N . PRO A 1 176 ? 29.828 29.430 43.283 1.00 40.01 174 PRO A N 1
ATOM 1412 C CA . PRO A 1 176 ? 28.935 29.789 42.179 1.00 39.10 174 PRO A CA 1
ATOM 1413 C C . PRO A 1 176 ? 27.642 28.941 42.069 1.00 38.16 174 PRO A C 1
ATOM 1414 O O . PRO A 1 176 ? 27.671 27.706 42.169 1.00 38.34 174 PRO A O 1
ATOM 1418 N N . ILE A 1 177 ? 26.519 29.625 41.868 1.00 36.91 175 ILE A N 1
ATOM 1419 C CA . ILE A 1 177 ? 25.207 29.011 41.714 1.00 34.95 175 ILE A CA 1
ATOM 1420 C C . ILE A 1 177 ? 24.731 29.315 40.306 1.00 34.20 175 ILE A C 1
ATOM 1421 O O . ILE A 1 177 ? 24.731 30.475 39.897 1.00 32.93 175 ILE A O 1
ATOM 1426 N N . SER A 1 178 ? 24.350 28.275 39.561 1.00 33.28 176 SER A N 1
ATOM 1427 C CA . SER A 1 178 ? 23.721 28.481 38.252 1.00 33.19 176 SER A CA 1
ATOM 1428 C C . SER A 1 178 ? 22.424 27.705 38.084 1.00 32.10 176 SER A C 1
ATOM 1429 O O . SER A 1 178 ? 21.698 27.932 37.109 1.00 32.59 176 SER A O 1
ATOM 1432 N N . ARG A 1 179 ? 22.110 26.829 39.045 1.00 30.31 177 ARG A N 1
ATOM 1433 C CA . ARG A 1 179 ? 20.878 26.084 38.983 1.00 28.04 177 ARG A CA 1
ATOM 1434 C C . ARG A 1 179 ? 20.137 26.115 40.303 1.00 26.78 177 ARG A C 1
ATOM 1435 O O . ARG A 1 179 ? 20.633 25.686 41.331 1.00 25.90 177 ARG A O 1
ATOM 1443 N N . VAL A 1 180 ? 18.906 26.615 40.238 1.00 26.54 178 VAL A N 1
ATOM 1444 C CA . VAL A 1 180 ? 18.114 26.955 41.413 1.00 25.91 178 VAL A CA 1
ATOM 1445 C C . VAL A 1 180 ? 16.725 26.308 41.442 1.00 27.04 178 VAL A C 1
ATOM 1446 O O . VAL A 1 180 ? 15.900 26.455 40.505 1.00 27.51 178 VAL A O 1
ATOM 1450 N N . ALA A 1 181 ? 16.456 25.621 42.547 1.00 27.16 179 ALA A N 1
ATOM 1451 C CA . ALA A 1 181 ? 15.134 25.101 42.820 1.00 26.81 179 ALA A CA 1
ATOM 1452 C C . ALA A 1 181 ? 14.345 25.994 43.795 1.00 26.80 179 ALA A C 1
ATOM 1453 O O . ALA A 1 181 ? 14.892 26.572 44.736 1.00 25.44 179 ALA A O 1
ATOM 1455 N N . ILE A 1 182 ? 13.043 26.115 43.539 1.00 26.85 180 ILE A N 1
ATOM 1456 C CA . ILE A 1 182 ? 12.196 26.944 44.372 1.00 26.54 180 ILE A CA 1
ATOM 1457 C C . ILE A 1 182 ? 10.800 26.357 44.575 1.00 27.26 180 ILE A C 1
ATOM 1458 O O . ILE A 1 182 ? 10.196 25.758 43.656 1.00 27.20 180 ILE A O 1
ATOM 1463 N N . CYS A 1 183 ? 10.305 26.496 45.801 1.00 27.42 181 CYS A N 1
ATOM 1464 C CA . CYS A 1 183 ? 8.970 26.028 46.141 1.00 27.68 181 CYS A CA 1
ATOM 1465 C C . CYS A 1 183 ? 8.438 26.867 47.267 1.00 28.96 181 CYS A C 1
ATOM 1466 O O . CYS A 1 183 ? 9.008 26.884 48.372 1.00 29.24 181 CYS A O 1
ATOM 1469 N N . GLY A 1 184 ? 7.346 27.556 46.975 1.00 29.41 182 GLY A N 1
ATOM 1470 C CA . GLY A 1 184 ? 6.699 28.417 47.930 1.00 31.34 182 GLY A CA 1
ATOM 1471 C C . GLY A 1 184 ? 6.009 27.597 48.980 1.00 32.06 182 GLY A C 1
ATOM 1472 O O . GLY A 1 184 ? 5.691 26.425 48.765 1.00 32.34 182 GLY A O 1
ATOM 1473 N N . GLY A 1 185 ? 5.801 28.198 50.137 1.00 32.89 183 GLY A N 1
ATOM 1474 C CA . GLY A 1 185 ? 5.246 27.439 51.243 1.00 33.74 183 GLY A CA 1
ATOM 1475 C C . GLY A 1 185 ? 6.229 26.435 51.803 1.00 33.46 183 GLY A C 1
ATOM 1476 O O . GLY A 1 185 ? 7.446 26.722 51.897 1.00 34.01 183 GLY A O 1
ATOM 1477 N N . SER A 1 186 ? 5.700 25.262 52.161 1.00 33.54 184 SER A N 1
ATOM 1478 C CA . SER A 1 186 ? 6.448 24.226 52.896 1.00 34.07 184 SER A CA 1
ATOM 1479 C C . SER A 1 186 ? 6.964 23.152 51.964 1.00 32.67 184 SER A C 1
ATOM 1480 O O . SER A 1 186 ? 6.354 22.086 51.862 1.00 33.25 184 SER A O 1
ATOM 1483 N N . GLY A 1 187 ? 8.088 23.392 51.307 1.00 31.19 185 GLY A N 1
ATOM 1484 C CA . GLY A 1 187 ? 8.507 22.450 50.284 1.00 29.72 185 GLY A CA 1
ATOM 1485 C C . GLY A 1 187 ? 9.741 21.656 50.619 1.00 29.15 185 GLY A C 1
ATOM 1486 O O . GLY A 1 187 ? 10.367 21.139 49.724 1.00 28.25 185 GLY A O 1
ATOM 1487 N N . GLN A 1 188 ? 10.078 21.551 51.905 1.00 28.74 186 GLN A N 1
ATOM 1488 C CA . GLN A 1 188 ? 11.311 20.931 52.330 1.00 29.35 186 GLN A CA 1
ATOM 1489 C C . GLN A 1 188 ? 11.380 19.436 51.970 1.00 28.97 186 GLN A C 1
ATOM 1490 O O . GLN A 1 188 ? 12.4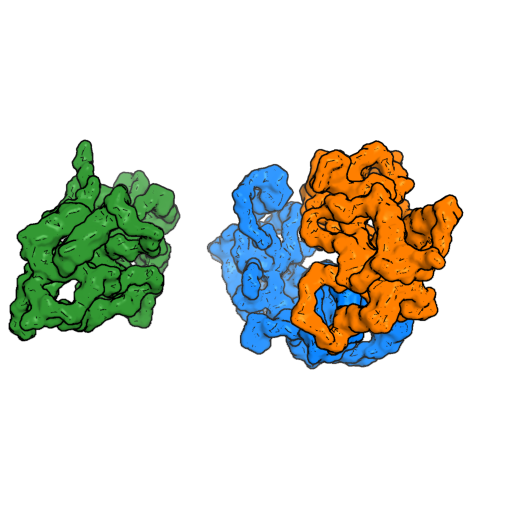62 18.884 51.741 1.00 29.25 186 GLN A O 1
ATOM 1496 N N . SER A 1 189 ? 10.233 18.788 51.916 1.00 28.81 187 SER A N 1
ATOM 1497 C CA . SER A 1 189 ? 10.181 17.418 51.471 1.00 29.44 187 SER A CA 1
ATOM 1498 C C . SER A 1 189 ? 10.330 17.228 49.950 1.00 28.65 187 SER A C 1
ATOM 1499 O O . SER A 1 189 ? 10.402 16.092 49.489 1.00 29.90 187 SER A O 1
ATOM 1502 N N . PHE A 1 190 ? 10.417 18.298 49.165 1.00 26.97 188 PHE A N 1
ATOM 1503 C CA . PHE A 1 190 ? 10.687 18.149 47.718 1.00 26.18 188 PHE A CA 1
ATOM 1504 C C . PHE A 1 190 ? 12.166 18.355 47.461 1.00 26.47 188 PHE A C 1
ATOM 1505 O O . PHE A 1 190 ? 12.595 18.418 46.307 1.00 26.35 188 PHE A O 1
ATOM 1513 N N . TYR A 1 191 ? 12.971 18.409 48.522 1.00 25.91 189 TYR A N 1
ATOM 1514 C CA . TYR A 1 191 ? 14.403 18.690 48.323 1.00 27.23 189 TYR A CA 1
ATOM 1515 C C . TYR A 1 191 ? 15.253 17.645 47.610 1.00 27.65 189 TYR A C 1
ATOM 1516 O O . TYR A 1 191 ? 16.229 17.992 46.988 1.00 28.03 189 TYR A O 1
ATOM 1525 N N . LYS A 1 192 ? 14.948 16.364 47.792 1.00 29.25 190 LYS A N 1
ATOM 1526 C CA . LYS A 1 192 ? 15.664 15.292 47.124 1.00 29.65 190 LYS A CA 1
ATOM 1527 C C . LYS A 1 192 ? 15.393 15.350 45.598 1.00 29.55 190 LYS A C 1
ATOM 1528 O O . LYS A 1 192 ? 16.291 15.087 44.793 1.00 28.84 190 LYS A O 1
ATOM 1534 N N . ASP A 1 193 ? 14.165 15.725 45.234 1.00 29.67 191 ASP A N 1
ATOM 1535 C CA . ASP A 1 193 ? 13.787 16.066 43.864 1.00 30.33 191 ASP A CA 1
ATOM 1536 C C . ASP A 1 193 ? 14.596 17.220 43.283 1.00 29.65 191 ASP A C 1
ATOM 1537 O O . ASP A 1 193 ? 15.035 17.161 42.127 1.00 29.59 191 ASP A O 1
ATOM 1542 N N . ALA A 1 194 ? 14.768 18.278 44.069 1.00 28.81 192 ALA A N 1
ATOM 1543 C CA . ALA A 1 194 ? 15.645 19.384 43.660 1.00 28.86 192 ALA A CA 1
ATOM 1544 C C . ALA A 1 194 ? 17.097 18.899 43.526 1.00 28.20 192 ALA A C 1
ATOM 1545 O O . ALA A 1 194 ? 17.742 19.153 42.536 1.00 28.31 192 ALA A O 1
ATOM 1547 N N . LEU A 1 195 ? 17.580 18.165 44.500 1.00 27.64 193 LEU A N 1
ATOM 1548 C CA . LEU A 1 195 ? 18.858 17.519 44.375 1.00 29.18 193 LEU A CA 1
ATOM 1549 C C . LEU A 1 195 ? 19.025 16.565 43.126 1.00 29.73 193 LEU A C 1
ATOM 1550 O O . LEU A 1 195 ? 20.048 16.635 42.449 1.00 29.47 193 LEU A O 1
ATOM 1555 N N . ALA A 1 196 ? 18.038 15.703 42.826 1.00 29.66 194 ALA A N 1
ATOM 1556 C CA . ALA A 1 196 ? 18.154 14.784 41.683 1.00 30.12 194 ALA A CA 1
ATOM 1557 C C . ALA A 1 196 ? 18.122 15.545 40.347 1.00 30.54 194 ALA A C 1
ATOM 1558 O O . ALA A 1 196 ? 18.640 15.063 39.328 1.00 30.39 194 ALA A O 1
ATOM 1560 N N . LYS A 1 197 ? 17.518 16.737 40.372 1.00 30.35 195 LYS A N 1
ATOM 1561 C CA . LYS A 1 197 ? 17.373 17.568 39.173 1.00 29.31 195 LYS A CA 1
ATOM 1562 C C . LYS A 1 197 ? 18.486 18.601 38.994 1.00 28.98 195 LYS A C 1
ATOM 1563 O O . LYS A 1 197 ? 18.445 19.439 38.065 1.00 29.05 195 LYS A O 1
ATOM 1569 N N . GLY A 1 198 ? 19.494 18.518 39.862 1.00 28.39 196 GLY A N 1
ATOM 1570 C CA . GLY A 1 198 ? 20.728 19.284 39.689 1.00 28.62 196 GLY A CA 1
ATOM 1571 C C . GLY A 1 198 ? 20.811 20.659 40.357 1.00 28.65 196 GLY A C 1
ATOM 1572 O O . GLY A 1 198 ? 21.701 21.428 40.025 1.00 27.82 196 GLY A O 1
ATOM 1573 N N . ALA A 1 199 ? 19.885 20.969 41.277 1.00 28.26 197 ALA A N 1
ATOM 1574 C CA . ALA A 1 199 ? 19.934 22.230 42.040 1.00 28.80 197 ALA A CA 1
ATOM 1575 C C . ALA A 1 199 ? 21.259 22.402 42.783 1.00 28.67 197 ALA A C 1
ATOM 1576 O O . ALA A 1 199 ? 21.723 21.478 43.405 1.00 29.98 197 ALA A O 1
ATOM 1578 N N . ASP A 1 200 ? 21.872 23.571 42.641 1.00 28.36 198 ASP A N 1
ATOM 1579 C CA . ASP A 1 200 ? 22.936 24.061 43.480 1.00 28.23 198 ASP A CA 1
ATOM 1580 C C . ASP A 1 200 ? 22.311 24.583 44.771 1.00 28.38 198 ASP A C 1
ATOM 1581 O O . ASP A 1 200 ? 22.889 24.427 45.846 1.00 27.85 198 ASP A O 1
ATOM 1586 N N . VAL A 1 201 ? 21.131 25.220 44.639 1.00 27.83 199 VAL A N 1
ATOM 1587 C CA . VAL A 1 201 ? 20.419 25.879 45.742 1.00 27.68 199 VAL A CA 1
ATOM 1588 C C . VAL A 1 201 ? 18.923 25.597 45.687 1.00 27.41 199 VAL A C 1
ATOM 1589 O O . VAL A 1 201 ? 18.316 25.634 44.605 1.00 28.03 199 VAL A O 1
ATOM 1593 N N . TYR A 1 202 ? 18.332 25.354 46.858 1.00 26.21 200 TYR A N 1
ATOM 1594 C CA . TYR A 1 202 ? 16.890 25.183 47.019 1.00 24.83 200 TYR A CA 1
ATOM 1595 C C . TYR A 1 202 ? 16.301 26.311 47.906 1.00 24.96 200 TYR A C 1
ATOM 1596 O O . TYR A 1 202 ? 16.765 26.559 49.004 1.00 24.81 200 TYR A O 1
ATOM 1605 N N . ILE A 1 203 ? 15.274 26.992 47.408 1.00 26.00 201 ILE A N 1
ATOM 1606 C CA . ILE A 1 203 ? 14.612 28.044 48.154 1.00 26.08 201 ILE A CA 1
ATOM 1607 C C . ILE A 1 203 ? 13.229 27.533 48.552 1.00 27.01 201 ILE A C 1
ATOM 1608 O O . ILE A 1 203 ? 12.420 27.147 47.727 1.00 26.98 201 ILE A O 1
ATOM 1613 N N . THR A 1 204 ? 12.989 27.456 49.857 1.00 28.60 202 THR A N 1
ATOM 1614 C CA . THR A 1 204 ? 11.676 27.016 50.367 1.00 28.84 202 THR A CA 1
ATOM 1615 C C . THR A 1 204 ? 11.479 27.496 51.814 1.00 29.97 202 THR A C 1
ATOM 1616 O O . THR A 1 204 ? 12.429 27.836 52.494 1.00 29.70 202 THR A O 1
ATOM 1620 N N . GLY A 1 205 ? 10.233 27.582 52.255 1.00 32.29 203 GLY A N 1
ATOM 1621 C CA . GLY A 1 205 ? 9.956 28.069 53.620 1.00 33.85 203 GLY A CA 1
ATOM 1622 C C . GLY A 1 205 ? 9.868 26.952 54.631 1.00 34.75 203 GLY A C 1
ATOM 1623 O O . GLY A 1 205 ? 9.751 25.774 54.257 1.00 33.72 203 GLY A O 1
ATOM 1624 N N . ASP A 1 206 ? 9.944 27.318 55.917 1.00 36.72 204 ASP A N 1
ATOM 1625 C CA . ASP A 1 206 ? 9.616 26.372 57.006 1.00 38.25 204 ASP A CA 1
ATOM 1626 C C . ASP A 1 206 ? 10.565 25.166 56.976 1.00 36.87 204 ASP A C 1
ATOM 1627 O O . ASP A 1 206 ? 10.117 23.989 57.014 1.00 37.15 204 ASP A O 1
ATOM 1632 N N . ILE A 1 207 ? 11.866 25.462 56.865 1.00 35.14 205 ILE A N 1
ATOM 1633 C CA . ILE A 1 207 ? 12.878 24.418 56.820 1.00 33.86 205 ILE A CA 1
ATOM 1634 C C . ILE A 1 207 ? 13.310 24.004 58.257 1.00 34.68 205 ILE A C 1
ATOM 1635 O O . ILE A 1 207 ? 14.033 24.748 58.941 1.00 33.76 205 ILE A O 1
ATOM 1640 N N . TYR A 1 208 ? 12.876 22.811 58.680 1.00 35.09 206 TYR A N 1
ATOM 1641 C CA . TYR A 1 208 ? 13.256 22.253 59.988 1.00 35.92 206 TYR A CA 1
ATOM 1642 C C . TYR A 1 208 ? 14.750 22.167 60.078 1.00 35.24 206 TYR A C 1
ATOM 1643 O O . TYR A 1 208 ? 15.432 21.822 59.106 1.00 34.49 206 TYR A O 1
ATOM 1652 N N . TYR A 1 209 ? 15.240 22.540 61.252 1.00 35.27 207 TYR A N 1
ATOM 1653 C CA . TYR A 1 209 ? 16.636 22.342 61.642 1.00 35.48 207 TYR A CA 1
ATOM 1654 C C . TYR A 1 209 ? 17.283 21.056 61.075 1.00 34.82 207 TYR A C 1
ATOM 1655 O O . TYR A 1 209 ? 18.312 21.130 60.402 1.00 34.94 207 TYR A O 1
ATOM 1664 N N . HIS A 1 210 ? 16.683 19.895 61.353 1.00 33.86 208 HIS A N 1
ATOM 1665 C CA . HIS A 1 210 ? 17.268 18.591 61.011 1.00 34.21 208 HIS A CA 1
ATOM 1666 C C . HIS A 1 210 ? 17.309 18.340 59.490 1.00 32.81 208 HIS A C 1
ATOM 1667 O O . HIS A 1 210 ? 18.241 17.731 58.966 1.00 32.72 208 HIS A O 1
ATOM 1674 N N . THR A 1 211 ? 16.294 18.819 58.788 1.00 31.08 209 THR A N 1
ATOM 1675 C CA . THR A 1 211 ? 16.230 18.699 57.355 1.00 30.31 209 THR A CA 1
ATOM 1676 C C . THR A 1 211 ? 17.260 19.617 56.695 1.00 29.98 209 THR A C 1
ATOM 1677 O O . THR A 1 211 ? 17.841 19.267 55.659 1.00 29.86 209 THR A O 1
ATOM 1681 N N . ALA A 1 212 ? 17.468 20.800 57.269 1.00 28.97 210 ALA A N 1
ATOM 1682 C CA . ALA A 1 212 ? 18.505 21.709 56.759 1.00 28.99 210 ALA A CA 1
ATOM 1683 C C . ALA A 1 212 ? 19.874 21.028 56.805 1.00 28.72 210 ALA A C 1
ATOM 1684 O O . ALA A 1 212 ? 20.646 21.137 55.881 1.00 29.60 210 ALA A O 1
ATOM 1686 N N . GLN A 1 213 ? 20.121 20.257 57.862 1.00 29.29 211 GLN A N 1
ATOM 1687 C CA . GLN A 1 213 ? 21.339 19.477 58.052 1.00 28.58 211 GLN A CA 1
ATOM 1688 C C . GLN A 1 213 ? 21.471 18.379 57.015 1.00 28.27 211 GLN A C 1
ATOM 1689 O O . GLN A 1 213 ? 22.553 18.139 56.485 1.00 28.32 211 GLN A O 1
ATOM 1695 N N . ASP A 1 214 ? 20.349 17.736 56.710 1.00 27.79 212 ASP A N 1
ATOM 1696 C CA . ASP A 1 214 ? 20.294 16.718 55.692 1.00 27.48 212 ASP A CA 1
ATOM 1697 C C . ASP A 1 214 ? 20.621 17.271 54.310 1.00 27.10 212 ASP A C 1
ATOM 1698 O O . ASP A 1 214 ? 21.557 16.780 53.640 1.00 28.09 212 ASP A O 1
ATOM 1711 N N . LEU A 1 216 ? 22.352 19.802 53.665 1.00 26.29 214 LEU A N 1
ATOM 1712 C CA . LEU A 1 216 ? 23.773 20.162 53.641 1.00 26.25 214 LEU A CA 1
ATOM 1713 C C . LEU A 1 216 ? 24.708 18.967 53.471 1.00 26.71 214 LEU A C 1
ATOM 1714 O O . LEU A 1 216 ? 25.727 19.046 52.761 1.00 25.59 214 LEU A O 1
ATOM 1719 N N . SER A 1 217 ? 24.356 17.876 54.160 1.00 27.27 215 SER A N 1
ATOM 1720 C CA . SER A 1 217 ? 24.943 16.567 53.915 1.00 28.18 215 SER A CA 1
ATOM 1721 C C . SER A 1 217 ? 24.828 16.101 52.471 1.00 27.42 215 SER A C 1
ATOM 1722 O O . SER A 1 217 ? 25.690 15.399 51.988 1.00 28.60 215 SER A O 1
ATOM 1725 N N . ASP A 1 218 ? 23.764 16.464 51.782 1.00 28.02 216 ASP A N 1
ATOM 1726 C CA . ASP A 1 218 ? 23.604 16.082 50.371 1.00 27.88 216 ASP A CA 1
ATOM 1727 C C . ASP A 1 218 ? 24.370 16.982 49.430 1.00 27.90 216 ASP A C 1
ATOM 1728 O O . ASP A 1 218 ? 24.390 16.734 48.238 1.00 28.62 216 ASP A O 1
ATOM 1733 N N . GLY A 1 219 ? 24.966 18.045 49.965 1.00 27.97 217 GLY A N 1
ATOM 1734 C CA . GLY A 1 219 ? 25.734 19.005 49.193 1.00 28.33 217 GLY A CA 1
ATOM 1735 C C . GLY A 1 219 ? 24.865 20.132 48.623 1.00 28.69 217 GLY A C 1
ATOM 1736 O O . GLY A 1 219 ? 25.278 20.840 47.713 1.00 28.88 217 GLY A O 1
ATOM 1737 N N . LEU A 1 220 ? 23.657 20.276 49.152 1.00 28.23 218 LEU A N 1
ATOM 1738 C CA . LEU A 1 220 ? 22.689 21.237 48.675 1.00 28.41 218 LEU A CA 1
ATOM 1739 C C . LEU A 1 220 ? 22.627 22.448 49.615 1.00 28.62 218 LEU A C 1
ATOM 1740 O O . LEU A 1 220 ? 22.279 22.314 50.791 1.00 28.82 218 LEU A O 1
ATOM 1745 N N . LEU A 1 221 ? 22.954 23.632 49.096 1.00 28.78 219 LEU A N 1
ATOM 1746 C CA . LEU A 1 221 ? 22.768 24.861 49.855 1.00 28.13 219 LEU A CA 1
ATOM 1747 C C . LEU A 1 221 ? 21.290 25.266 49.811 1.00 28.23 219 LEU A C 1
ATOM 1748 O O . LEU A 1 221 ? 20.519 24.788 48.949 1.00 28.94 219 LEU A O 1
ATOM 1753 N N . ALA A 1 222 ? 20.882 26.145 50.717 1.00 27.64 220 ALA A N 1
ATOM 1754 C CA . ALA A 1 222 ? 19.486 26.513 50.818 1.00 28.02 220 ALA A CA 1
ATOM 1755 C C . ALA A 1 222 ? 19.251 27.941 51.295 1.00 28.75 220 ALA A C 1
ATOM 1756 O O . ALA A 1 222 ? 20.114 28.580 51.929 1.00 27.87 220 ALA A O 1
ATOM 1758 N N . LEU A 1 223 ? 18.057 28.437 50.966 1.00 29.22 221 LEU A N 1
ATOM 1759 C CA . LEU A 1 223 ? 17.619 29.735 51.431 1.00 29.66 221 LEU A CA 1
ATOM 1760 C C . LEU A 1 223 ? 16.213 29.557 51.920 1.00 30.42 221 LEU A C 1
ATOM 1761 O O . LEU A 1 223 ? 15.378 29.018 51.208 1.00 30.74 221 LEU A O 1
ATOM 1766 N N . ASP A 1 224 ? 15.973 29.998 53.153 1.00 31.68 222 ASP A N 1
ATOM 1767 C CA . ASP A 1 224 ? 14.649 29.971 53.767 1.00 32.90 222 ASP A CA 1
ATOM 1768 C C . ASP A 1 224 ? 14.142 31.418 53.857 1.00 33.39 222 ASP A C 1
ATOM 1769 O O . ASP A 1 224 ? 14.603 32.180 54.715 1.00 33.95 222 ASP A O 1
ATOM 1774 N N . PRO A 1 225 ? 13.248 31.826 52.937 1.00 33.98 223 PRO A N 1
ATOM 1775 C CA . PRO A 1 225 ? 12.684 33.197 53.005 1.00 34.65 223 PRO A CA 1
ATOM 1776 C C . PRO A 1 225 ? 11.453 33.361 53.893 1.00 34.96 223 PRO A C 1
ATOM 1777 O O . PRO A 1 225 ? 10.865 34.437 53.917 1.00 34.76 223 PRO A O 1
ATOM 1781 N N . GLY A 1 226 ? 11.070 32.308 54.603 1.00 35.21 224 GLY A N 1
ATOM 1782 C CA . GLY A 1 226 ? 9.872 32.337 55.410 1.00 36.15 224 GLY A CA 1
ATOM 1783 C C . GLY A 1 226 ? 8.650 32.076 54.570 1.00 37.28 224 GLY A C 1
ATOM 1784 O O . GLY A 1 226 ? 8.709 32.053 53.347 1.00 37.39 224 GLY A O 1
ATOM 1785 N N . HIS A 1 227 ? 7.529 31.896 55.239 1.00 38.70 225 HIS A N 1
ATOM 1786 C CA . HIS A 1 227 ? 6.258 31.611 54.582 1.00 40.70 225 HIS A CA 1
ATOM 1787 C C . HIS A 1 227 ? 5.552 32.823 54.001 1.00 40.27 225 HIS A C 1
ATOM 1788 O O . HIS A 1 227 ? 4.510 32.660 53.326 1.00 40.66 225 HIS A O 1
ATOM 1795 N N . TYR A 1 228 ? 6.076 34.022 54.264 1.00 39.02 226 TYR A N 1
ATOM 1796 C CA . TYR A 1 228 ? 5.394 35.203 53.783 1.00 38.35 226 TYR A CA 1
ATOM 1797 C C . TYR A 1 228 ? 5.724 35.650 52.353 1.00 37.56 226 TYR A C 1
ATOM 1798 O O . TYR A 1 228 ? 5.108 36.576 51.842 1.00 37.78 226 TYR A O 1
ATOM 1807 N N . ILE A 1 229 ? 6.672 35.007 51.679 1.00 36.87 227 ILE A N 1
ATOM 1808 C CA . ILE A 1 229 ? 6.857 35.353 50.252 1.00 36.17 227 ILE A CA 1
ATOM 1809 C C . ILE A 1 229 ? 5.629 35.004 49.379 1.00 35.55 227 ILE A C 1
ATOM 1810 O O . ILE A 1 229 ? 5.491 35.476 48.263 1.00 34.63 227 ILE A O 1
ATOM 1815 N N . GLU A 1 230 ? 4.756 34.163 49.942 1.00 35.68 228 GLU A N 1
ATOM 1816 C CA . GLU A 1 230 ? 3.511 33.768 49.356 1.00 36.10 228 GLU A CA 1
ATOM 1817 C C . GLU A 1 230 ? 2.486 34.887 49.222 1.00 35.01 228 GLU A C 1
ATOM 1818 O O . GLU A 1 230 ? 1.535 34.696 48.491 1.00 35.39 228 GLU A O 1
ATOM 1824 N N . VAL A 1 231 ? 2.630 36.041 49.906 1.00 34.93 229 VAL A N 1
ATOM 1825 C CA . VAL A 1 231 ? 1.694 37.189 49.670 1.00 34.26 229 VAL A CA 1
ATOM 1826 C C . VAL A 1 231 ? 1.622 37.650 48.217 1.00 33.76 229 VAL A C 1
ATOM 1827 O O . VAL A 1 231 ? 0.675 38.308 47.820 1.00 34.76 229 VAL A O 1
ATOM 1831 N N . ILE A 1 232 ? 2.650 37.377 47.438 1.00 33.67 230 ILE A N 1
ATOM 1832 C CA . ILE A 1 232 ? 2.589 37.611 45.985 1.00 33.23 230 ILE A CA 1
ATOM 1833 C C . ILE A 1 232 ? 1.237 37.100 45.416 1.00 32.40 230 ILE A C 1
ATOM 1834 O O . ILE A 1 232 ? 0.700 37.699 44.511 1.00 32.73 230 ILE A O 1
ATOM 1839 N N . PHE A 1 233 ? 0.696 36.009 45.979 1.00 31.13 231 PHE A N 1
ATOM 1840 C CA . PHE A 1 233 ? -0.596 35.437 45.589 1.00 29.74 231 PHE A CA 1
ATOM 1841 C C . PHE A 1 233 ? -1.674 36.520 45.512 1.00 29.17 231 PHE A C 1
ATOM 1842 O O . PHE A 1 233 ? -2.454 36.588 44.535 1.00 28.71 231 PHE A O 1
ATOM 1850 N N . VAL A 1 234 ? -1.702 37.360 46.541 1.00 28.65 232 VAL A N 1
ATOM 1851 C CA . VAL A 1 234 ? -2.687 38.450 46.676 1.00 29.39 232 VAL A CA 1
ATOM 1852 C C . VAL A 1 234 ? -2.652 39.459 45.488 1.00 29.98 232 VAL A C 1
ATOM 1853 O O . VAL A 1 234 ? -3.622 39.585 44.772 1.00 29.12 232 VAL A O 1
ATOM 1857 N N . GLU A 1 235 ? -1.530 40.137 45.288 1.00 31.27 233 GLU A N 1
ATOM 1858 C CA . GLU A 1 235 ? -1.397 41.068 44.183 1.00 33.82 233 GLU A CA 1
ATOM 1859 C C . GLU A 1 235 ? -1.555 40.418 42.807 1.00 33.55 233 GLU A C 1
ATOM 1860 O O . GLU A 1 235 ? -2.215 40.996 41.956 1.00 34.21 233 GLU A O 1
ATOM 1866 N N . LYS A 1 236 ? -0.986 39.225 42.616 1.00 32.87 234 LYS A N 1
ATOM 1867 C CA . LYS A 1 236 ? -1.056 38.492 41.344 1.00 32.44 234 LYS A CA 1
ATOM 1868 C C . LYS A 1 236 ? -2.474 37.973 40.964 1.00 31.86 234 LYS A C 1
ATOM 1869 O O . LYS A 1 236 ? -2.918 38.111 39.827 1.00 31.61 234 LYS A O 1
ATOM 1875 N N . ILE A 1 237 ? -3.192 37.387 41.916 1.00 30.62 235 ILE A N 1
ATOM 1876 C CA . ILE A 1 237 ? -4.568 36.981 41.650 1.00 29.66 235 ILE A CA 1
ATOM 1877 C C . ILE A 1 237 ? -5.513 38.200 41.535 1.00 29.32 235 ILE A C 1
ATOM 1878 O O . ILE A 1 237 ? -6.323 38.263 40.602 1.00 29.62 235 ILE A O 1
ATOM 1883 N N . ALA A 1 238 ? -5.373 39.187 42.421 1.00 27.88 236 ALA A N 1
ATOM 1884 C CA . ALA A 1 238 ? -6.081 40.453 42.219 1.00 28.08 236 ALA A CA 1
ATOM 1885 C C . ALA A 1 238 ? -5.796 41.064 40.821 1.00 27.47 236 ALA A C 1
ATOM 1886 O O . ALA A 1 238 ? -6.728 41.406 40.117 1.00 27.83 236 ALA A O 1
ATOM 1888 N N . ALA A 1 239 ? -4.531 41.138 40.412 1.00 27.28 237 ALA A N 1
ATOM 1889 C CA . ALA A 1 239 ? -4.164 41.732 39.133 1.00 28.07 237 ALA A CA 1
ATOM 1890 C C . ALA A 1 239 ? -4.759 40.971 37.920 1.00 28.50 237 ALA A C 1
ATOM 1891 O O . ALA A 1 239 ? -5.262 41.574 36.960 1.00 29.21 237 ALA A O 1
ATOM 1893 N N . LEU A 1 240 ? -4.733 39.656 37.996 1.00 29.10 238 LEU A N 1
ATOM 1894 C CA . LEU A 1 240 ? -5.380 38.795 37.007 1.00 30.03 238 LEU A CA 1
ATOM 1895 C C . LEU A 1 240 ? -6.904 38.928 36.981 1.00 29.99 238 LEU A C 1
ATOM 1896 O O . LEU A 1 240 ? -7.494 39.040 35.922 1.00 30.82 238 LEU A O 1
ATOM 1901 N N . LEU A 1 241 ? -7.545 38.893 38.138 1.00 29.76 239 LEU A N 1
ATOM 1902 C CA . LEU A 1 241 ? -8.979 39.102 38.173 1.00 30.01 239 LEU A CA 1
ATOM 1903 C C . LEU A 1 241 ? -9.420 40.443 37.593 1.00 30.27 239 LEU A C 1
ATOM 1904 O O . LEU A 1 241 ? -10.432 40.488 36.911 1.00 30.08 239 LEU A O 1
ATOM 1909 N N . SER A 1 242 ? -8.677 41.510 37.890 1.00 30.65 240 SER A N 1
ATOM 1910 C CA . SER A 1 242 ? -8.937 42.857 37.386 1.00 31.34 240 SER A CA 1
ATOM 1911 C C . SER A 1 242 ? -8.719 42.966 35.872 1.00 31.78 240 SER A C 1
ATOM 1912 O O . SER A 1 242 ? -9.405 43.700 35.189 1.00 31.69 240 SER A O 1
ATOM 1915 N N . GLN A 1 243 ? -7.751 42.225 35.356 1.00 32.28 241 GLN A N 1
ATOM 1916 C CA . GLN A 1 243 ? -7.508 42.204 33.929 1.00 32.94 241 GLN A CA 1
ATOM 1917 C C . GLN A 1 243 ? -8.710 41.568 33.230 1.00 32.06 241 GLN A C 1
ATOM 1918 O O . GLN A 1 243 ? -9.059 41.953 32.108 1.00 31.69 241 GLN A O 1
ATOM 1924 N N . TRP A 1 244 ? -9.332 40.613 33.920 1.00 31.20 242 TRP A N 1
ATOM 1925 C CA . TRP A 1 244 ? -10.552 39.967 33.461 1.00 31.30 242 TRP A CA 1
ATOM 1926 C C . TRP A 1 244 ? -11.789 40.870 33.539 1.00 31.04 242 TRP A C 1
ATOM 1927 O O . TRP A 1 244 ? -12.580 40.888 32.606 1.00 30.55 242 TRP A O 1
ATOM 1938 N N . LYS A 1 245 ? -11.956 41.574 34.658 1.00 31.15 243 LYS A N 1
ATOM 1939 C CA . LYS A 1 245 ? -12.978 42.575 34.802 1.00 32.52 243 LYS A CA 1
ATOM 1940 C C . LYS A 1 245 ? -12.963 43.506 33.568 1.00 34.12 243 LYS A C 1
ATOM 1941 O O . LYS A 1 245 ? -13.960 43.629 32.860 1.00 34.23 243 LYS A O 1
ATOM 1947 N N . GLU A 1 246 ? -11.818 44.134 33.307 1.00 36.03 244 GLU A N 1
ATOM 1948 C CA . GLU A 1 246 ? -11.650 45.075 32.204 1.00 37.76 244 GLU A CA 1
ATOM 1949 C C . GLU A 1 246 ? -11.911 44.452 30.824 1.00 37.81 244 GLU A C 1
ATOM 1950 O O . GLU A 1 246 ? -12.723 44.990 30.057 1.00 38.23 244 GLU A O 1
ATOM 1956 N N . ASP A 1 247 ? -11.239 43.339 30.520 1.00 37.17 245 ASP A N 1
ATOM 1957 C CA . ASP A 1 247 ? -11.442 42.620 29.251 1.00 37.35 245 ASP A CA 1
ATOM 1958 C C . ASP A 1 247 ? -12.870 42.128 28.999 1.00 37.38 245 ASP A C 1
ATOM 1959 O O . ASP A 1 247 ? -13.357 42.208 27.874 1.00 37.62 245 ASP A O 1
ATOM 1964 N N . LYS A 1 248 ? -13.518 41.596 30.036 1.00 37.36 246 LYS A N 1
ATOM 1965 C CA . LYS A 1 248 ? -14.811 40.928 29.892 1.00 36.59 246 LYS A CA 1
ATOM 1966 C C . LYS A 1 248 ? -16.005 41.823 30.310 1.00 36.99 246 LYS A C 1
ATOM 1967 O O . LYS A 1 248 ? -17.188 41.405 30.290 1.00 37.07 246 LYS A O 1
ATOM 1973 N N . GLY A 1 249 ? -15.687 43.074 30.644 1.00 36.82 247 GLY A N 1
ATOM 1974 C CA . GLY A 1 249 ? -16.680 44.047 31.110 1.00 36.95 247 GLY A CA 1
ATOM 1975 C C . GLY A 1 249 ? -17.384 43.765 32.438 1.00 37.53 247 GLY A C 1
ATOM 1976 O O . GLY A 1 249 ? -18.551 44.146 32.590 1.00 37.50 247 GLY A O 1
ATOM 1977 N N . TRP A 1 250 ? -16.705 43.115 33.396 1.00 37.16 248 TRP A N 1
ATOM 1978 C CA . TRP A 1 250 ? -17.357 42.661 34.645 1.00 37.36 248 TRP A CA 1
ATOM 1979 C C . TRP A 1 250 ? -17.831 43.821 35.505 1.00 38.36 248 TRP A C 1
ATOM 1980 O O . TRP A 1 250 ? -17.197 44.874 35.562 1.00 38.70 248 TRP A O 1
ATOM 1991 N N . SER A 1 251 ? -18.957 43.621 36.167 1.00 39.74 249 SER A N 1
ATOM 1992 C CA . SER A 1 251 ? -19.440 44.571 37.154 1.00 42.31 249 SER A CA 1
ATOM 1993 C C . SER A 1 251 ? -19.107 44.038 38.550 1.00 42.64 249 SER A C 1
ATOM 1994 O O . SER A 1 251 ? -20.005 43.628 39.317 1.00 44.29 249 SER A O 1
ATOM 1997 N N . ILE A 1 252 ? -17.815 44.001 38.874 1.00 42.16 250 ILE A N 1
ATOM 1998 C CA . ILE A 1 252 ? -17.406 43.732 40.248 1.00 41.35 250 ILE A CA 1
ATOM 1999 C C . ILE A 1 252 ? -16.226 44.571 40.643 1.00 40.66 250 ILE A C 1
ATOM 2000 O O . ILE A 1 252 ? -15.487 45.039 39.803 1.00 40.79 250 ILE A O 1
ATOM 2005 N N . ASP A 1 253 ? -16.075 44.750 41.946 1.00 40.48 251 ASP A N 1
ATOM 2006 C CA . ASP A 1 253 ? -14.877 45.302 42.528 1.00 40.22 251 ASP A CA 1
ATOM 2007 C C . ASP A 1 253 ? -13.961 44.152 42.936 1.00 39.56 251 ASP A C 1
ATOM 2008 O O . ASP A 1 253 ? -14.426 43.138 43.434 1.00 38.76 251 ASP A O 1
ATOM 2013 N N . ILE A 1 254 ? -12.663 44.330 42.688 1.00 39.11 252 ILE A N 1
ATOM 20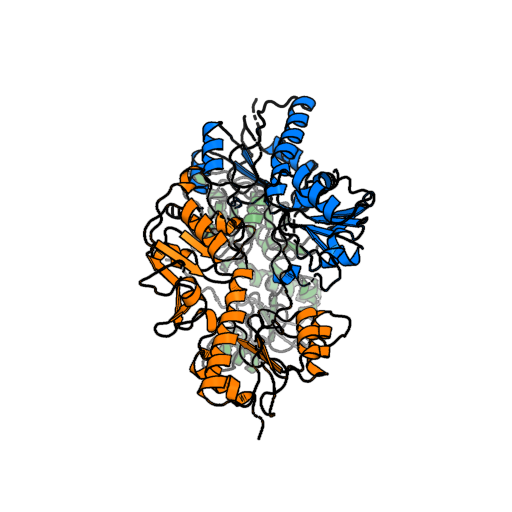14 C CA . ILE A 1 254 ? -11.646 43.354 43.016 1.00 38.63 252 ILE A CA 1
ATOM 2015 C C . ILE A 1 254 ? -10.661 43.977 43.966 1.00 38.24 252 ILE A C 1
ATOM 2016 O O . ILE A 1 254 ? -10.034 44.982 43.631 1.00 38.19 252 ILE A O 1
ATOM 2021 N N . LEU A 1 255 ? -10.530 43.398 45.160 1.00 37.39 253 LEU A N 1
ATOM 2022 C CA . LEU A 1 255 ? -9.570 43.927 46.128 1.00 36.52 253 LEU A CA 1
ATOM 2023 C C . LEU A 1 255 ? -8.584 42.949 46.712 1.00 35.24 253 LEU A C 1
ATOM 2024 O O . LEU A 1 255 ? -8.956 41.847 47.074 1.00 35.09 253 LEU A O 1
ATOM 2029 N N . PRO A 1 256 ? -7.301 43.350 46.757 1.00 34.51 254 PRO A N 1
ATOM 2030 C CA . PRO A 1 256 ? -6.316 42.583 47.512 1.00 33.79 254 PRO A CA 1
ATOM 2031 C C . PRO A 1 256 ? -6.473 42.893 49.013 1.00 33.39 254 PRO A C 1
ATOM 2032 O O . PRO A 1 256 ? -6.704 44.051 49.378 1.00 33.46 254 PRO A O 1
ATOM 2036 N N . SER A 1 257 ? -6.412 41.863 49.858 1.00 32.65 255 SER A N 1
ATOM 2037 C CA . SER A 1 257 ? -6.459 42.052 51.286 1.00 32.45 255 SER A CA 1
ATOM 2038 C C . SER A 1 257 ? -5.236 42.844 51.718 1.00 33.35 255 SER A C 1
ATOM 2039 O O . SER A 1 257 ? -4.108 42.549 51.299 1.00 33.03 255 SER A O 1
ATOM 2042 N N A GLN A 1 258 ? -5.451 43.874 52.531 0.50 33.93 256 GLN A N 1
ATOM 2043 N N B GLN A 1 258 ? -5.480 43.860 52.551 0.50 33.64 256 GLN A N 1
ATOM 2044 C CA A GLN A 1 258 ? -4.334 44.653 53.051 0.50 34.61 256 GLN A CA 1
ATOM 2045 C CA B GLN A 1 258 ? -4.436 44.746 53.072 0.50 34.03 256 GLN A CA 1
ATOM 2046 C C A GLN A 1 258 ? -3.941 44.227 54.459 0.50 34.99 256 GLN A C 1
ATOM 2047 C C B GLN A 1 258 ? -4.065 44.429 54.523 0.50 34.66 256 GLN A C 1
ATOM 2048 O O A GLN A 1 258 ? -2.800 44.446 54.872 0.50 35.40 256 GLN A O 1
ATOM 2049 O O B GLN A 1 258 ? -3.069 44.941 55.036 0.50 34.97 256 GLN A O 1
ATOM 2060 N N . ALA A 1 259 ? -4.879 43.598 55.176 1.00 35.07 257 ALA A N 1
ATOM 2061 C CA . ALA A 1 259 ? -4.654 43.179 56.550 1.00 35.48 257 ALA A CA 1
ATOM 2062 C C . ALA A 1 259 ? -3.524 42.172 56.593 1.00 36.34 257 ALA A C 1
ATOM 2063 O O . ALA A 1 259 ? -3.642 41.073 56.059 1.00 36.22 257 ALA A O 1
ATOM 2065 N N . SER A 1 260 ? -2.414 42.553 57.213 1.00 37.46 258 SER A N 1
ATOM 2066 C CA . SER A 1 260 ? -1.329 41.593 57.377 1.00 39.00 258 SER A CA 1
ATOM 2067 C C . SER A 1 260 ? -1.714 40.565 58.392 1.00 38.72 258 SER A C 1
ATOM 2068 O O . SER A 1 260 ? -2.307 40.874 59.418 1.00 39.50 258 SER A O 1
ATOM 2071 N N . THR A 1 261 ? -1.348 39.335 58.086 1.00 38.87 259 THR A N 1
ATOM 2072 C CA . THR A 1 261 ? -1.608 38.187 58.943 1.00 38.82 259 THR A CA 1
ATOM 2073 C C . THR A 1 261 ? -0.294 37.508 59.335 1.00 38.42 259 THR A C 1
ATOM 2074 O O . THR A 1 261 ? -0.315 36.433 59.930 1.00 38.92 259 THR A O 1
ATOM 2078 N N . ASN A 1 262 ? 0.828 38.129 58.964 1.00 37.81 260 ASN A N 1
ATOM 2079 C CA . ASN A 1 262 ? 2.157 37.693 59.333 1.00 37.33 260 ASN A CA 1
ATOM 2080 C C . ASN A 1 262 ? 2.302 37.755 60.858 1.00 37.29 260 ASN A C 1
ATOM 2081 O O . ASN A 1 262 ? 2.101 38.828 61.476 1.00 37.22 260 ASN A O 1
ATOM 2086 N N . PRO A 1 263 ? 2.567 36.595 61.489 1.00 37.23 261 PRO A N 1
ATOM 2087 C CA . PRO A 1 263 ? 2.679 36.583 62.956 1.00 37.58 261 PRO A CA 1
ATOM 2088 C C . PRO A 1 263 ? 4.096 36.861 63.470 1.00 38.30 261 PRO A C 1
ATOM 2089 O O . PRO A 1 263 ? 4.256 37.163 64.667 1.00 38.69 261 PRO A O 1
ATOM 2093 N N . PHE A 1 264 ? 5.075 36.785 62.560 1.00 38.75 262 PHE A N 1
ATOM 2094 C CA . PHE A 1 264 ? 6.515 36.785 62.868 1.00 40.23 262 PHE A CA 1
ATOM 2095 C C . PHE A 1 264 ? 7.233 38.051 62.488 1.00 42.13 262 PHE A C 1
ATOM 2096 O O . PHE A 1 264 ? 7.381 38.336 61.305 1.00 42.88 262 PHE A O 1
ATOM 2104 N N . HIS A 1 265 ? 7.727 38.769 63.488 1.00 44.62 263 HIS A N 1
ATOM 2105 C CA . HIS A 1 265 ? 8.465 40.011 63.276 1.00 46.96 263 HIS A CA 1
ATOM 2106 C C . HIS A 1 265 ? 9.850 39.894 63.888 1.00 47.78 263 HIS A C 1
ATOM 2107 O O . HIS A 1 265 ? 9.999 39.673 65.086 1.00 47.39 263 HIS A O 1
ATOM 2114 N N . HIS A 1 266 ? 10.850 40.026 63.028 1.00 49.42 264 HIS A N 1
ATOM 2115 C CA . HIS A 1 266 ? 12.244 39.772 63.375 1.00 51.01 264 HIS A CA 1
ATOM 2116 C C . HIS A 1 266 ? 12.980 40.814 64.240 1.00 51.22 264 HIS A C 1
ATOM 2117 O O . HIS A 1 266 ? 12.789 42.025 64.100 1.00 51.12 264 HIS A O 1
ATOM 2124 N N . ILE A 1 267 ? 13.785 40.276 65.161 1.00 51.86 265 ILE A N 1
ATOM 2125 C CA . ILE A 1 267 ? 14.732 41.002 66.051 1.00 52.58 265 ILE A CA 1
ATOM 2126 C C . ILE A 1 267 ? 14.116 42.069 66.969 1.00 53.13 265 ILE A C 1
ATOM 2127 O O . ILE A 1 267 ? 14.125 41.903 68.200 1.00 53.84 265 ILE A O 1
ATOM 2132 N N . ASN B 1 1 ? 43.778 0.524 85.120 1.00 20.00 -1 ASN B N 1
ATOM 2133 C CA . ASN B 1 1 ? 42.365 0.437 85.445 1.00 20.00 -1 ASN B CA 1
ATOM 2134 C C . ASN B 1 1 ? 41.576 1.596 84.835 1.00 20.00 -1 ASN B C 1
ATOM 2135 O O . ASN B 1 1 ? 41.187 2.526 85.530 1.00 44.51 -1 ASN B O 1
ATOM 2140 N N . ALA B 1 2 ? 41.351 1.526 83.529 1.00 42.44 0 ALA B N 1
ATOM 2141 C CA . ALA B 1 2 ? 40.629 2.557 82.803 1.00 40.46 0 ALA B CA 1
ATOM 2142 C C . ALA B 1 2 ? 39.180 2.595 83.215 1.00 39.32 0 ALA B C 1
ATOM 2143 O O . ALA B 1 2 ? 38.595 1.565 83.513 1.00 39.92 0 ALA B O 1
ATOM 2153 N N . LEU B 1 4 ? 35.390 2.487 83.089 1.00 33.90 2 LEU B N 1
ATOM 2154 C CA . LEU B 1 4 ? 34.358 1.976 82.225 1.00 33.64 2 LEU B CA 1
ATOM 2155 C C . LEU B 1 4 ? 33.394 3.113 81.880 1.00 33.55 2 LEU B C 1
ATOM 2156 O O . LEU B 1 4 ? 32.949 3.861 82.779 1.00 33.50 2 LEU B O 1
ATOM 2161 N N . ALA B 1 5 ? 33.101 3.227 80.579 1.00 32.74 3 ALA B N 1
ATOM 2162 C CA . ALA B 1 5 ? 32.138 4.174 80.008 1.00 32.95 3 ALA B CA 1
ATOM 2163 C C . ALA B 1 5 ? 30.790 4.082 80.711 1.00 33.46 3 ALA B C 1
ATOM 2164 O O . ALA B 1 5 ? 30.098 5.088 80.850 1.00 34.56 3 ALA B O 1
ATOM 2166 N N . SER B 1 6 ? 30.431 2.871 81.153 1.00 33.76 4 SER B N 1
ATOM 2167 C CA . SER B 1 6 ? 29.214 2.601 81.916 1.00 33.93 4 SER B CA 1
ATOM 2168 C C . SER B 1 6 ? 29.179 3.300 83.262 1.00 34.21 4 SER B C 1
ATOM 2169 O O . SER B 1 6 ? 28.087 3.515 83.790 1.00 35.05 4 SER B O 1
ATOM 2172 N N . GLU B 1 7 ? 30.345 3.649 83.806 1.00 34.27 5 GLU B N 1
ATOM 2173 C CA . GLU B 1 7 ? 30.456 4.289 85.120 1.00 35.59 5 GLU B CA 1
ATOM 2174 C C . GLU B 1 7 ? 30.247 5.814 85.018 1.00 35.05 5 GLU B C 1
ATOM 2175 O O . GLU B 1 7 ? 29.610 6.439 85.884 1.00 35.89 5 GLU B O 1
ATOM 2181 N N . VAL B 1 8 ? 30.757 6.408 83.945 1.00 34.44 6 VAL B N 1
ATOM 2182 C CA . VAL B 1 8 ? 30.335 7.761 83.538 1.00 32.92 6 VAL B CA 1
ATOM 2183 C C . VAL B 1 8 ? 28.800 7.877 83.389 1.00 32.04 6 VAL B C 1
ATOM 2184 O O . VAL B 1 8 ? 28.186 8.810 83.907 1.00 31.83 6 VAL B O 1
ATOM 2188 N N . ILE B 1 9 ? 28.220 6.928 82.662 1.00 31.13 7 ILE B N 1
ATOM 2189 C CA . ILE B 1 9 ? 26.797 6.898 82.347 1.00 30.42 7 ILE B CA 1
ATOM 2190 C C . ILE B 1 9 ? 25.938 6.661 83.563 1.00 31.06 7 ILE B C 1
ATOM 2191 O O . ILE B 1 9 ? 24.886 7.302 83.711 1.00 31.37 7 ILE B O 1
ATOM 2196 N N . GLN B 1 10 ? 26.384 5.763 84.437 1.00 31.64 8 GLN B N 1
ATOM 2197 C CA . GLN B 1 10 ? 25.755 5.594 85.751 1.00 32.94 8 GLN B CA 1
ATOM 2198 C C . GLN B 1 10 ? 25.694 6.865 86.609 1.00 31.33 8 GLN B C 1
ATOM 2199 O O . GLN B 1 10 ? 24.685 7.108 87.276 1.00 31.82 8 GLN B O 1
ATOM 2205 N N . ALA B 1 11 ? 26.781 7.627 86.613 1.00 29.77 9 ALA B N 1
ATOM 2206 C CA . ALA B 1 11 ? 26.853 8.940 87.263 1.00 29.83 9 ALA B CA 1
ATOM 2207 C C . ALA B 1 11 ? 25.872 9.937 86.610 1.00 30.14 9 ALA B C 1
ATOM 2208 O O . ALA B 1 11 ? 25.086 10.605 87.309 1.00 30.96 9 ALA B O 1
ATOM 2210 N N . TYR B 1 12 ? 25.925 10.026 85.273 1.00 29.92 10 TYR B N 1
ATOM 2211 C CA . TYR B 1 12 ? 24.999 10.826 84.480 1.00 29.43 10 TYR B CA 1
ATOM 2212 C C . TYR B 1 12 ? 23.564 10.461 84.805 1.00 29.67 10 TYR B C 1
ATOM 2213 O O . TYR B 1 12 ? 22.739 11.349 85.009 1.00 29.99 10 TYR B O 1
ATOM 2222 N N . GLU B 1 13 ? 23.266 9.166 84.851 1.00 29.92 11 GLU B N 1
ATOM 2223 C CA . GLU B 1 13 ? 21.891 8.691 85.046 1.00 31.05 11 GLU B CA 1
ATOM 2224 C C . GLU B 1 13 ? 21.286 8.848 86.446 1.00 31.17 11 GLU B C 1
ATOM 2225 O O . GLU B 1 13 ? 20.077 8.901 86.581 1.00 32.00 11 GLU B O 1
ATOM 2231 N N . ALA B 1 14 ? 22.114 8.888 87.476 1.00 31.61 12 ALA B N 1
ATOM 2232 C CA . ALA B 1 14 ? 21.653 9.204 88.822 1.00 32.05 12 ALA B CA 1
ATOM 2233 C C . ALA B 1 14 ? 21.115 10.640 88.877 1.00 33.00 12 ALA B C 1
ATOM 2234 O O . ALA B 1 14 ? 20.088 10.890 89.524 1.00 33.93 12 ALA B O 1
ATOM 2236 N N . PHE B 1 15 ? 21.811 11.565 88.201 1.00 32.57 13 PHE B N 1
ATOM 2237 C CA . PHE B 1 15 ? 21.313 12.903 87.912 1.00 32.08 13 PHE B CA 1
ATOM 2238 C C . PHE B 1 15 ? 20.073 12.942 86.937 1.00 32.29 13 PHE B C 1
ATOM 2239 O O . PHE B 1 15 ? 19.055 13.567 87.249 1.00 33.46 13 PHE B O 1
ATOM 2247 N N . CYS B 1 16 ? 20.152 12.278 85.782 1.00 31.26 14 CYS B N 1
ATOM 2248 C CA . CYS B 1 16 ? 19.154 12.407 84.724 1.00 30.55 14 CYS B CA 1
ATOM 2249 C C . CYS B 1 16 ? 18.760 11.015 84.237 1.00 30.89 14 CYS B C 1
ATOM 2250 O O . CYS B 1 16 ? 19.381 10.496 83.313 1.00 31.48 14 CYS B O 1
ATOM 2253 N N . PRO B 1 17 ? 17.756 10.377 84.889 1.00 31.16 15 PRO B N 1
ATOM 2254 C CA . PRO B 1 17 ? 17.401 9.001 84.496 1.00 31.01 15 PRO B CA 1
ATOM 2255 C C . PRO B 1 17 ? 16.838 8.890 83.084 1.00 31.00 15 PRO B C 1
ATOM 2256 O O . PRO B 1 17 ? 16.090 9.755 82.656 1.00 31.26 15 PRO B O 1
ATOM 2260 N N . GLN B 1 18 ? 17.216 7.821 82.385 1.00 31.30 16 GLN B N 1
ATOM 2261 C CA . GLN B 1 18 ? 16.672 7.489 81.086 1.00 31.85 16 GLN B CA 1
ATOM 2262 C C . GLN B 1 18 ? 15.147 7.469 81.121 1.00 32.84 16 GLN B C 1
ATOM 2263 O O . GLN B 1 18 ? 14.497 7.915 80.166 1.00 33.02 16 GLN B O 1
ATOM 2269 N N . GLU B 1 19 ? 14.588 6.952 82.224 1.00 33.74 17 GLU B N 1
ATOM 2270 C CA . GLU B 1 19 ? 13.137 6.773 82.400 1.00 34.53 17 GLU B CA 1
ATOM 2271 C C . GLU B 1 19 ? 12.343 8.084 82.474 1.00 33.96 17 GLU B C 1
ATOM 2272 O O . GLU B 1 19 ? 11.106 8.088 82.276 1.00 33.54 17 GLU B O 1
ATOM 2278 N N . PHE B 1 20 ? 13.045 9.190 82.757 1.00 33.53 18 PHE B N 1
ATOM 2279 C CA . PHE B 1 20 ? 12.441 10.531 82.732 1.00 32.13 18 PHE B CA 1
ATOM 2280 C C . PHE B 1 20 ? 12.205 11.033 81.315 1.00 32.42 18 PHE B C 1
ATOM 2281 O O . PHE B 1 20 ? 11.548 12.049 81.173 1.00 32.84 18 PHE B O 1
ATOM 2289 N N . SER B 1 21 ? 12.731 10.345 80.281 1.00 32.51 19 SER B N 1
ATOM 2290 C CA . SER B 1 21 ? 12.421 10.653 78.859 1.00 32.93 19 SER B CA 1
ATOM 2291 C C . SER B 1 21 ? 10.940 10.477 78.573 1.00 33.31 19 SER B C 1
ATOM 2292 O O . SER B 1 21 ? 10.315 9.554 79.106 1.00 33.03 19 SER B O 1
ATOM 2303 N N . GLU B 1 23 ? 7.669 9.253 76.578 1.00 37.73 21 GLU B N 1
ATOM 2304 C CA . GLU B 1 23 ? 7.463 7.926 75.973 1.00 40.35 21 GLU B CA 1
ATOM 2305 C C . GLU B 1 23 ? 7.608 7.976 74.462 1.00 38.77 21 GLU B C 1
ATOM 2306 O O . GLU B 1 23 ? 7.190 8.920 73.835 1.00 38.96 21 GLU B O 1
ATOM 2312 N N . GLY B 1 24 ? 8.267 6.975 73.898 1.00 39.00 22 GLY B N 1
ATOM 2313 C CA . GLY B 1 24 ? 8.598 6.958 72.467 1.00 37.81 22 GLY B CA 1
ATOM 2314 C C . GLY B 1 24 ? 9.903 7.655 72.098 1.00 37.24 22 GLY B C 1
ATOM 2315 O O . GLY B 1 24 ? 10.400 7.482 70.980 1.00 38.16 22 GLY B O 1
ATOM 2316 N N . ASP B 1 25 ? 10.430 8.479 73.005 1.00 35.36 23 ASP B N 1
ATOM 2317 C CA . ASP B 1 25 ? 11.658 9.234 72.770 1.00 33.79 23 ASP B CA 1
ATOM 2318 C C . ASP B 1 25 ? 12.876 8.338 72.854 1.00 32.01 23 ASP B C 1
ATOM 2319 O O . ASP B 1 25 ? 12.956 7.511 73.741 1.00 31.13 23 ASP B O 1
ATOM 2324 N N . SER B 1 26 ? 13.809 8.506 71.914 1.00 30.40 24 SER B N 1
ATOM 2325 C CA . SER B 1 26 ? 15.164 7.922 72.014 1.00 28.78 24 SER B CA 1
ATOM 2326 C C . SER B 1 26 ? 15.840 8.224 73.331 1.00 27.40 24 SER B C 1
ATOM 2327 O O . SER B 1 26 ? 15.666 9.310 73.920 1.00 27.02 24 SER B O 1
ATOM 2330 N N A ARG B 1 27 ? 16.658 7.278 73.757 0.50 26.70 25 ARG B N 1
ATOM 2331 N N B ARG B 1 27 ? 16.584 7.246 73.841 0.50 26.83 25 ARG B N 1
ATOM 2332 C CA A ARG B 1 27 ? 17.291 7.358 75.044 0.50 26.23 25 ARG B CA 1
ATOM 2333 C CA B ARG B 1 27 ? 17.216 7.364 75.155 0.50 26.44 25 ARG B CA 1
ATOM 2334 C C A ARG B 1 27 ? 18.452 6.403 75.039 0.50 26.17 25 ARG B C 1
ATOM 2335 C C B ARG B 1 27 ? 18.321 6.323 75.261 0.50 26.31 25 ARG B C 1
ATOM 2336 O O A ARG B 1 27 ? 18.436 5.404 74.330 0.50 26.51 25 ARG B O 1
ATOM 2337 O O B ARG B 1 27 ? 18.142 5.178 74.826 0.50 26.26 25 ARG B O 1
ATOM 2352 N N . GLY B 1 28 ? 19.451 6.730 75.843 1.00 25.60 26 GLY B N 1
ATOM 2353 C CA . GLY B 1 28 ? 20.490 5.818 76.202 1.00 24.93 26 GLY B CA 1
ATOM 2354 C C . GLY B 1 28 ? 21.411 5.532 75.071 1.00 25.09 26 GLY B C 1
ATOM 2355 O O . GLY B 1 28 ? 21.548 6.339 74.140 1.00 25.22 26 GLY B O 1
ATOM 2356 N N . LEU B 1 29 ? 22.057 4.375 75.158 1.00 25.33 27 LEU B N 1
ATOM 2357 C CA . LEU B 1 29 ? 23.112 4.034 74.209 1.00 26.00 27 LEU B CA 1
ATOM 2358 C C . LEU B 1 29 ? 22.497 3.617 72.882 1.00 25.60 27 LEU B C 1
ATOM 2359 O O . LEU B 1 29 ? 21.508 2.886 72.848 1.00 25.06 27 LEU B O 1
ATOM 2364 N N . GLN B 1 30 ? 23.090 4.079 71.786 1.00 26.18 28 GLN B N 1
ATOM 2365 C CA . GLN B 1 30 ? 22.480 3.841 70.475 1.00 26.66 28 GLN B CA 1
ATOM 2366 C C . GLN B 1 30 ? 23.438 3.118 69.578 1.00 26.79 28 GLN B C 1
ATOM 2367 O O . GLN B 1 30 ? 23.013 2.276 68.769 1.00 27.39 28 GLN B O 1
ATOM 2373 N N . ILE B 1 31 ? 24.723 3.466 69.728 1.00 26.52 29 ILE B N 1
ATOM 2374 C CA . ILE B 1 31 ? 25.811 2.988 68.886 1.00 26.37 29 ILE B CA 1
ATOM 2375 C C . ILE B 1 31 ? 26.942 2.529 69.773 1.00 26.88 29 ILE B C 1
ATOM 2376 O O . ILE B 1 31 ? 27.341 3.246 70.665 1.00 26.89 29 ILE B O 1
ATOM 2381 N N . GLY B 1 32 ? 27.422 1.308 69.563 1.00 27.47 30 GLY B N 1
ATOM 2382 C CA . GLY B 1 32 ? 28.610 0.833 70.245 1.00 28.11 30 GLY B CA 1
ATOM 2383 C C . GLY B 1 32 ? 28.3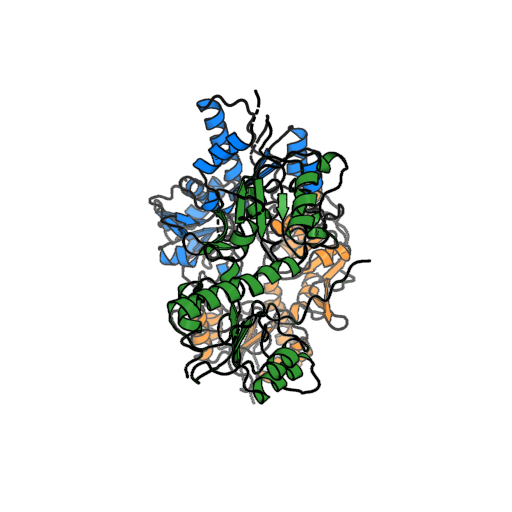85 0.126 71.548 1.00 28.77 30 GLY B C 1
ATOM 2384 O O . GLY B 1 32 ? 27.347 -0.532 71.739 1.00 29.10 30 GLY B O 1
ATOM 2385 N N . THR B 1 33 ? 29.366 0.258 72.447 1.00 29.64 31 THR B N 1
ATOM 2386 C CA . THR B 1 33 ? 29.336 -0.403 73.776 1.00 31.24 31 THR B CA 1
ATOM 2387 C C . THR B 1 33 ? 29.758 0.571 74.904 1.00 32.04 31 THR B C 1
ATOM 2388 O O . THR B 1 33 ? 30.465 1.559 74.655 1.00 32.58 31 THR B O 1
ATOM 2392 N N . LEU B 1 34 ? 29.316 0.303 76.123 1.00 32.66 32 LEU B N 1
ATOM 2393 C CA . LEU B 1 34 ? 29.820 1.021 77.282 1.00 33.24 32 LEU B CA 1
ATOM 2394 C C . LEU B 1 34 ? 30.558 0.122 78.256 1.00 34.23 32 LEU B C 1
ATOM 2395 O O . LEU B 1 34 ? 30.797 0.500 79.388 1.00 33.10 32 LEU B O 1
ATOM 2400 N N . ASP B 1 35 ? 30.932 -1.063 77.799 1.00 20.00 33 ASP B N 1
ATOM 2401 C CA . ASP B 1 35 ? 31.565 -2.035 78.668 1.00 20.00 33 ASP B CA 1
ATOM 2402 C C . ASP B 1 35 ? 33.083 -2.024 78.642 1.00 20.00 33 ASP B C 1
ATOM 2403 O O . ASP B 1 35 ? 33.715 -2.706 79.430 1.00 40.86 33 ASP B O 1
ATOM 2408 N N . LYS B 1 36 ? 33.673 -1.255 77.745 1.00 38.95 34 LYS B N 1
ATOM 2409 C CA . LYS B 1 36 ? 35.113 -1.119 77.735 1.00 39.39 34 LYS B CA 1
ATOM 2410 C C . LYS B 1 36 ? 35.557 0.114 78.498 1.00 39.43 34 LYS B C 1
ATOM 2411 O O . LYS B 1 36 ? 34.790 1.044 78.687 1.00 39.19 34 LYS B O 1
ATOM 2417 N N . GLY B 1 37 ? 36.805 0.101 78.938 1.00 39.00 35 GLY B N 1
ATOM 2418 C CA . GLY B 1 37 ? 37.422 1.251 79.562 1.00 38.53 35 GLY B CA 1
ATOM 2419 C C . GLY B 1 37 ? 37.646 2.289 78.492 1.00 38.28 35 GLY B C 1
ATOM 2420 O O . GLY B 1 37 ? 37.869 1.946 77.331 1.00 38.45 35 GLY B O 1
ATOM 2421 N N . ILE B 1 38 ? 37.563 3.560 78.878 1.00 37.85 36 ILE B N 1
ATOM 2422 C CA . ILE B 1 38 ? 37.699 4.677 77.928 1.00 37.05 36 ILE B CA 1
ATOM 2423 C C . ILE B 1 38 ? 38.626 5.786 78.477 1.00 36.70 36 ILE B C 1
ATOM 2424 O O . ILE B 1 38 ? 39.016 5.741 79.646 1.00 36.33 36 ILE B O 1
ATOM 2429 N N . GLN B 1 39 ? 38.951 6.762 77.628 1.00 36.06 37 GLN B N 1
ATOM 2430 C CA . GLN B 1 39 ? 39.783 7.923 77.990 1.00 36.33 37 GLN B CA 1
ATOM 2431 C C . GLN B 1 39 ? 39.012 9.251 78.018 1.00 35.15 37 GLN B C 1
ATOM 2432 O O . GLN B 1 39 ? 39.164 10.051 78.947 1.00 33.96 37 GLN B O 1
ATOM 2438 N N . ARG B 1 40 ? 38.196 9.454 76.979 1.00 34.68 38 ARG B N 1
ATOM 2439 C CA . ARG B 1 40 ? 37.548 10.734 76.670 1.00 33.83 38 ARG B CA 1
ATOM 2440 C C . ARG B 1 40 ? 36.068 10.634 76.352 1.00 31.80 38 ARG B C 1
ATOM 2441 O O . ARG B 1 40 ? 35.638 9.770 75.563 1.00 30.96 38 ARG B O 1
ATOM 2449 N N . VAL B 1 41 ? 35.321 11.574 76.931 1.00 30.45 39 VAL B N 1
ATOM 2450 C CA . VAL B 1 41 ? 33.893 11.833 76.625 1.00 28.93 39 VAL B CA 1
ATOM 2451 C C . VAL B 1 41 ? 33.705 13.188 75.984 1.00 27.79 39 VAL B C 1
ATOM 2452 O O . VAL B 1 41 ? 34.230 14.165 76.481 1.00 28.55 39 VAL B O 1
ATOM 2464 N N . VAL B 1 43 ? 30.701 15.994 74.766 1.00 23.62 41 VAL B N 1
ATOM 2465 C CA . VAL B 1 43 ? 29.308 16.377 74.831 1.00 23.22 41 VAL B CA 1
ATOM 2466 C C . VAL B 1 43 ? 28.977 17.128 73.505 1.00 23.52 41 VAL B C 1
ATOM 2467 O O . VAL B 1 43 ? 29.777 17.916 73.052 1.00 23.74 41 VAL B O 1
ATOM 2471 N N . ALA B 1 44 ? 27.831 16.831 72.875 1.00 23.17 42 ALA B N 1
ATOM 2472 C CA . ALA B 1 44 ? 27.406 17.447 71.611 1.00 22.85 42 ALA B CA 1
ATOM 2473 C C . ALA B 1 44 ? 25.914 17.673 71.615 1.00 23.50 42 ALA B C 1
ATOM 2474 O O . ALA B 1 44 ? 25.145 17.012 72.345 1.00 23.59 42 ALA B O 1
ATOM 2476 N N . LEU B 1 45 ? 25.495 18.612 70.778 1.00 23.77 43 LEU B N 1
ATOM 2477 C CA . LEU B 1 45 ? 24.108 18.813 70.520 1.00 23.39 43 LEU B CA 1
ATOM 2478 C C . LEU B 1 45 ? 23.592 17.770 69.511 1.00 24.13 43 LEU B C 1
ATOM 2479 O O . LEU B 1 45 ? 22.543 17.150 69.757 1.00 23.93 43 LEU B O 1
ATOM 2484 N N . ASP B 1 46 ? 24.328 17.610 68.395 1.00 24.81 44 ASP B N 1
ATOM 2485 C CA . ASP B 1 46 ? 24.017 16.721 67.244 1.00 26.27 44 ASP B CA 1
ATOM 2486 C C . ASP B 1 46 ? 25.298 16.028 66.910 1.00 25.84 44 ASP B C 1
ATOM 2487 O O . ASP B 1 46 ? 26.353 16.523 67.282 1.00 25.89 44 ASP B O 1
ATOM 2492 N N . ILE B 1 47 ? 25.222 14.932 66.149 1.00 25.50 45 ILE B N 1
ATOM 2493 C CA . ILE B 1 47 ? 26.418 14.413 65.470 1.00 25.52 45 ILE B CA 1
ATOM 2494 C C . ILE B 1 47 ? 26.280 14.522 63.961 1.00 25.23 45 ILE B C 1
ATOM 2495 O O . ILE B 1 47 ? 25.596 13.717 63.327 1.00 24.33 45 ILE B O 1
ATOM 2500 N N . ARG B 1 48 ? 26.945 15.528 63.391 1.00 25.35 46 ARG B N 1
ATOM 2501 C CA . ARG B 1 48 ? 27.065 15.662 61.934 1.00 24.51 46 ARG B CA 1
ATOM 2502 C C . ARG B 1 48 ? 28.474 15.321 61.485 1.00 25.37 46 ARG B C 1
ATOM 2503 O O . ARG B 1 48 ? 29.286 14.879 62.273 1.00 25.50 46 ARG B O 1
ATOM 2511 N N . GLU B 1 49 ? 28.787 15.512 60.211 1.00 26.84 47 GLU B N 1
ATOM 2512 C CA . GLU B 1 49 ? 30.135 15.169 59.732 1.00 27.85 47 GLU B CA 1
ATOM 2513 C C . GLU B 1 49 ? 31.268 15.823 60.526 1.00 28.11 47 GLU B C 1
ATOM 2514 O O . GLU B 1 49 ? 32.255 15.157 60.897 1.00 28.57 47 GLU B O 1
ATOM 2520 N N . GLU B 1 50 ? 31.140 17.128 60.788 1.00 29.03 48 GLU B N 1
ATOM 2521 C CA . GLU B 1 50 ? 32.173 17.835 61.530 1.00 29.91 48 GLU B CA 1
ATOM 2522 C C . GLU B 1 50 ? 32.326 17.339 62.972 1.00 28.89 48 GLU B C 1
ATOM 2523 O O . GLU B 1 50 ? 33.419 17.308 63.489 1.00 29.03 48 GLU B O 1
ATOM 2529 N N . THR B 1 51 ? 31.242 16.891 63.589 1.00 28.04 49 THR B N 1
ATOM 2530 C CA . THR B 1 51 ? 31.303 16.288 64.912 1.00 27.29 49 THR B CA 1
ATOM 2531 C C . THR B 1 51 ? 32.096 15.004 64.893 1.00 28.07 49 THR B C 1
ATOM 2532 O O . THR B 1 51 ? 32.857 14.724 65.832 1.00 28.81 49 THR B O 1
ATOM 2536 N N . VAL B 1 52 ? 31.905 14.228 63.823 1.00 28.19 50 VAL B N 1
ATOM 2537 C CA . VAL B 1 52 ? 32.566 12.951 63.623 1.00 28.31 50 VAL B CA 1
ATOM 2538 C C . VAL B 1 52 ? 34.068 13.164 63.438 1.00 28.52 50 VAL B C 1
ATOM 2539 O O . VAL B 1 52 ? 34.890 12.545 64.131 1.00 29.65 50 VAL B O 1
ATOM 2543 N N . ALA B 1 53 ? 34.427 14.073 62.551 1.00 29.46 51 ALA B N 1
ATOM 2544 C CA . ALA B 1 53 ? 35.844 14.460 62.339 1.00 28.85 51 ALA B CA 1
ATOM 2545 C C . ALA B 1 53 ? 36.445 14.956 63.624 1.00 28.64 51 ALA B C 1
ATOM 2546 O O . ALA B 1 53 ? 37.491 14.502 64.007 1.00 30.08 51 ALA B O 1
ATOM 2548 N N . GLU B 1 54 ? 35.791 15.881 64.298 1.00 29.07 52 GLU B N 1
ATOM 2549 C CA . GLU B 1 54 ? 36.283 16.415 65.586 1.00 29.80 52 GLU B CA 1
ATOM 2550 C C . GLU B 1 54 ? 36.514 15.314 66.614 1.00 29.18 52 GLU B C 1
ATOM 2551 O O . GLU B 1 54 ? 37.550 15.283 67.282 1.00 29.14 52 GLU B O 1
ATOM 2557 N N . ALA B 1 55 ? 35.564 14.389 66.719 1.00 29.90 53 ALA B N 1
ATOM 2558 C CA . ALA B 1 55 ? 35.668 13.276 67.686 1.00 30.21 53 ALA B CA 1
ATOM 2559 C C . ALA B 1 55 ? 36.830 12.331 67.384 1.00 30.44 53 ALA B C 1
ATOM 2560 O O . ALA B 1 55 ? 37.450 11.814 68.313 1.00 30.11 53 ALA B O 1
ATOM 2562 N N . ILE B 1 56 ? 37.078 12.095 66.088 1.00 30.82 54 ILE B N 1
ATOM 2563 C CA . ILE B 1 56 ? 38.176 11.245 65.608 1.00 30.78 54 ILE B CA 1
ATOM 2564 C C . ILE B 1 56 ? 39.506 11.925 65.904 1.00 33.22 54 ILE B C 1
ATOM 2565 O O . ILE B 1 56 ? 40.441 11.282 66.409 1.00 34.59 54 ILE B O 1
ATOM 2570 N N . GLU B 1 57 ? 39.591 13.225 65.605 1.00 34.68 55 GLU B N 1
ATOM 2571 C CA . GLU B 1 57 ? 40.823 13.985 65.785 1.00 36.53 55 GLU B CA 1
ATOM 2572 C C . GLU B 1 57 ? 41.218 14.121 67.256 1.00 36.63 55 GLU B C 1
ATOM 2573 O O . GLU B 1 57 ? 42.403 14.129 67.569 1.00 37.58 55 GLU B O 1
ATOM 2579 N N . LYS B 1 58 ? 40.237 14.176 68.146 1.00 35.83 56 LYS B N 1
ATOM 2580 C CA . LYS B 1 58 ? 40.492 14.366 69.549 1.00 36.24 56 LYS B CA 1
ATOM 2581 C C . LYS B 1 58 ? 40.532 13.034 70.344 1.00 35.16 56 LYS B C 1
ATOM 2582 O O . LYS B 1 58 ? 40.707 13.051 71.584 1.00 35.71 56 LYS B O 1
ATOM 2588 N N . GLY B 1 59 ? 40.379 11.889 69.666 1.00 33.34 57 GLY B N 1
ATOM 2589 C CA . GLY B 1 59 ? 40.503 10.582 70.351 1.00 30.50 57 GLY B CA 1
ATOM 2590 C C . GLY B 1 59 ? 39.351 10.264 71.302 1.00 29.64 57 GLY B C 1
ATOM 2591 O O . GLY B 1 59 ? 39.536 9.630 72.343 1.00 28.62 57 GLY B O 1
ATOM 2592 N N . VAL B 1 60 ? 38.150 10.720 70.951 1.00 28.84 58 VAL B N 1
ATOM 2593 C CA . VAL B 1 60 ? 36.946 10.496 71.789 1.00 27.72 58 VAL B CA 1
ATOM 2594 C C . VAL B 1 60 ? 36.473 9.020 71.670 1.00 27.24 58 VAL B C 1
ATOM 2595 O O . VAL B 1 60 ? 36.597 8.417 70.577 1.00 27.67 58 VAL B O 1
ATOM 2599 N N . ASP B 1 61 ? 35.947 8.465 72.769 1.00 26.22 59 ASP B N 1
ATOM 2600 C CA . ASP B 1 61 ? 35.503 7.068 72.831 1.00 26.38 59 ASP B CA 1
ATOM 2601 C C . ASP B 1 61 ? 34.013 6.991 72.984 1.00 25.45 59 ASP B C 1
ATOM 2602 O O . ASP B 1 61 ? 33.388 6.009 72.603 1.00 25.25 59 ASP B O 1
ATOM 2607 N N . LEU B 1 62 ? 33.472 8.026 73.622 1.00 25.41 60 LEU B N 1
ATOM 2608 C CA . LEU B 1 62 ? 32.051 8.168 73.934 1.00 24.09 60 LEU B CA 1
ATOM 2609 C C . LEU B 1 62 ? 31.628 9.609 73.642 1.00 23.94 60 LEU B C 1
ATOM 2610 O O . LEU B 1 62 ? 32.304 10.556 74.098 1.00 24.33 60 LEU B O 1
ATOM 2615 N N . ILE B 1 63 ? 30.532 9.756 72.885 1.00 22.80 61 ILE B N 1
ATOM 2616 C CA . ILE B 1 63 ? 29.808 11.013 72.708 1.00 21.59 61 ILE B CA 1
ATOM 2617 C C . ILE B 1 63 ? 28.444 10.934 73.416 1.00 21.85 61 ILE B C 1
ATOM 2618 O O . ILE B 1 63 ? 27.659 9.973 73.218 1.00 20.83 61 ILE B O 1
ATOM 2623 N N . ILE B 1 64 ? 28.218 11.923 74.293 1.00 22.27 62 ILE B N 1
ATOM 2624 C CA . ILE B 1 64 ? 26.912 12.173 74.946 1.00 22.79 62 ILE B CA 1
ATOM 2625 C C . ILE B 1 64 ? 26.234 13.264 74.129 1.00 22.40 62 ILE B C 1
ATOM 2626 O O . ILE B 1 64 ? 26.779 14.358 73.998 1.00 21.18 62 ILE B O 1
ATOM 2631 N N . VAL B 1 65 ? 25.065 12.923 73.584 1.00 22.16 63 VAL B N 1
ATOM 2632 C CA . VAL B 1 65 ? 24.370 13.710 72.579 1.00 21.50 63 VAL B CA 1
ATOM 2633 C C . VAL B 1 65 ? 22.907 13.885 72.997 1.00 21.97 63 VAL B C 1
ATOM 2634 O O A VAL B 1 65 ? 22.316 13.039 73.663 0.50 20.95 63 VAL B O 1
ATOM 2638 N N . LYS B 1 66 ? 22.359 15.026 72.583 1.00 23.69 64 LYS B N 1
ATOM 2639 C CA . LYS B 1 66 ? 20.975 15.422 72.827 1.00 24.10 64 LYS B CA 1
ATOM 2640 C C . LYS B 1 66 ? 20.071 14.946 71.729 1.00 25.02 64 LYS B C 1
ATOM 2641 O O . LYS B 1 66 ? 18.999 14.451 72.009 1.00 26.64 64 LYS B O 1
ATOM 2647 N N . HIS B 1 67 ? 20.475 15.109 70.474 1.00 25.77 65 HIS B N 1
ATOM 2648 C CA . HIS B 1 67 ? 19.643 14.653 69.357 1.00 26.18 65 HIS B CA 1
ATOM 2649 C C . HIS B 1 67 ? 20.206 13.354 68.857 1.00 26.76 65 HIS B C 1
ATOM 2650 O O . HIS B 1 67 ? 21.385 13.265 68.480 1.00 28.42 65 HIS B O 1
ATOM 2657 N N . ALA B 1 68 ? 19.370 12.332 68.904 1.00 27.52 66 ALA B N 1
ATOM 2658 C CA . ALA B 1 68 ? 19.719 10.963 68.529 1.00 27.05 66 ALA B CA 1
ATOM 2659 C C . ALA B 1 68 ? 20.131 10.906 67.054 1.00 27.65 66 ALA B C 1
ATOM 2660 O O . ALA B 1 68 ? 19.447 11.492 66.214 1.00 26.84 66 ALA B O 1
ATOM 2662 N N . PRO B 1 69 ? 21.266 10.216 66.741 1.00 27.98 67 PRO B N 1
ATOM 2663 C CA . PRO B 1 69 ? 21.625 9.893 65.346 1.00 27.73 67 PRO B CA 1
ATOM 2664 C C . PRO B 1 69 ? 20.817 8.732 64.747 1.00 28.14 67 PRO B C 1
ATOM 2665 O O . PRO B 1 69 ? 20.675 8.645 63.524 1.00 28.84 67 PRO B O 1
ATOM 2669 N N . ILE B 1 70 ? 20.264 7.869 65.585 1.00 28.55 68 ILE B N 1
ATOM 2670 C CA . ILE B 1 70 ? 19.308 6.876 65.120 1.00 29.44 68 ILE B CA 1
ATOM 2671 C C . ILE B 1 70 ? 17.949 7.302 65.628 1.00 31.47 68 ILE B C 1
ATOM 2672 O O . ILE B 1 70 ? 17.572 7.022 66.788 1.00 31.89 68 ILE B O 1
ATOM 2677 N N . PHE B 1 71 ? 17.235 8.012 64.767 1.00 33.21 69 PHE B N 1
ATOM 2678 C CA . PHE B 1 71 ? 16.029 8.714 65.159 1.00 35.80 69 PHE B CA 1
ATOM 2679 C C . PHE B 1 71 ? 14.783 8.026 64.610 1.00 36.99 69 PHE B C 1
ATOM 2680 O O . PHE B 1 71 ? 13.665 8.316 65.047 1.00 38.29 69 PHE B O 1
ATOM 2688 N N . ARG B 1 72 ? 15.007 7.125 63.650 1.00 37.72 70 ARG B N 1
ATOM 2689 C CA . ARG B 1 72 ? 14.043 6.134 63.149 1.00 38.74 70 ARG B CA 1
ATOM 2690 C C . ARG B 1 72 ? 14.821 4.848 62.762 1.00 36.87 70 ARG B C 1
ATOM 2691 O O . ARG B 1 72 ? 16.054 4.877 62.673 1.00 36.59 70 ARG B O 1
ATOM 2699 N N . PRO B 1 73 ? 14.114 3.712 62.577 1.00 35.97 71 PRO B N 1
ATOM 2700 C CA . PRO B 1 73 ? 14.803 2.500 62.149 1.00 34.35 71 PRO B CA 1
ATOM 2701 C C . PRO B 1 73 ? 15.541 2.618 60.811 1.00 32.79 71 PRO B C 1
ATOM 2702 O O . PRO B 1 73 ? 15.050 3.239 59.892 1.00 33.07 71 PRO B O 1
ATOM 2706 N N . ILE B 1 74 ? 16.715 1.996 60.744 1.00 31.53 72 ILE B N 1
ATOM 2707 C CA . ILE B 1 74 ? 17.630 1.965 59.592 1.00 29.75 72 ILE B CA 1
ATOM 2708 C C . ILE B 1 74 ? 17.219 0.851 58.589 1.00 29.91 72 ILE B C 1
ATOM 2709 O O . ILE B 1 74 ? 17.149 -0.334 58.930 1.00 29.87 72 ILE B O 1
ATOM 2714 N N . LYS B 1 75 ? 16.952 1.240 57.348 1.00 30.51 73 LYS B N 1
ATOM 2715 C CA . LYS B 1 75 ? 16.445 0.304 56.340 1.00 31.30 73 LYS B CA 1
ATOM 2716 C C . LYS B 1 75 ? 17.614 -0.480 55.774 1.00 30.80 73 LYS B C 1
ATOM 2717 O O . LYS B 1 75 ? 17.509 -1.694 55.558 1.00 31.01 73 LYS B O 1
ATOM 2723 N N . ASP B 1 76 ? 18.755 0.185 55.604 1.00 29.47 74 ASP B N 1
ATOM 2724 C CA . ASP B 1 76 ? 19.947 -0.482 55.069 1.00 28.57 74 ASP B CA 1
ATOM 2725 C C . ASP B 1 76 ? 21.218 0.144 55.584 1.00 27.32 74 ASP B C 1
ATOM 2726 O O . ASP B 1 76 ? 21.159 1.186 56.230 1.00 26.29 74 ASP B O 1
ATOM 2731 N N . LEU B 1 77 ? 22.369 -0.454 55.239 1.00 26.22 75 LEU B N 1
ATOM 2732 C CA . LEU B 1 77 ? 23.659 0.157 55.558 1.00 25.96 75 LEU B CA 1
ATOM 2733 C C . LEU B 1 77 ? 24.474 0.605 54.314 1.00 25.76 75 LEU B C 1
ATOM 2734 O O . LEU B 1 77 ? 25.707 0.544 54.292 1.00 25.51 75 LEU B O 1
ATOM 2739 N N . LEU B 1 78 ? 23.766 1.085 53.305 1.00 25.84 76 LEU B N 1
ATOM 2740 C CA . LEU B 1 78 ? 24.387 1.608 52.099 1.00 26.59 76 LEU B CA 1
ATOM 2741 C C . LEU B 1 78 ? 25.245 2.830 52.429 1.00 26.79 76 LEU B C 1
ATOM 2742 O O . LEU B 1 78 ? 24.752 3.790 53.057 1.00 26.86 76 LEU B O 1
ATOM 2747 N N . ALA B 1 79 ? 26.514 2.770 52.004 1.00 26.43 77 ALA B N 1
ATOM 2748 C CA . ALA B 1 79 ? 27.494 3.812 52.188 1.00 27.39 77 ALA B CA 1
ATOM 2749 C C . ALA B 1 79 ? 27.084 5.105 51.489 1.00 28.68 77 ALA B C 1
ATOM 2750 O O . ALA B 1 79 ? 27.382 6.155 51.979 1.00 30.06 77 ALA B O 1
ATOM 2752 N N . SER B 1 80 ? 26.398 5.025 50.355 1.00 29.36 78 SER B N 1
ATOM 2753 C CA . SER B 1 80 ? 25.900 6.206 49.619 1.00 30.62 78 SER B CA 1
ATOM 2754 C C . SER B 1 80 ? 24.829 7.072 50.346 1.00 30.29 78 SER B C 1
ATOM 2755 O O . SER B 1 80 ? 24.343 8.050 49.784 1.00 30.28 78 SER B O 1
ATOM 2758 N N . ARG B 1 81 ? 24.435 6.687 51.564 1.00 29.81 79 ARG B N 1
ATOM 2759 C CA . ARG B 1 81 ? 23.523 7.492 52.349 1.00 28.43 79 ARG B CA 1
ATOM 2760 C C . ARG B 1 81 ? 24.357 8.274 53.341 1.00 28.26 79 ARG B C 1
ATOM 2761 O O . ARG B 1 81 ? 25.032 7.678 54.148 1.00 28.30 79 ARG B O 1
ATOM 2769 N N . PRO B 1 82 ? 24.357 9.620 53.251 1.00 28.68 80 PRO B N 1
ATOM 2770 C CA . PRO B 1 82 ? 25.121 10.420 54.222 1.00 28.50 80 PRO B CA 1
ATOM 2771 C C . PRO B 1 82 ? 24.932 10.024 55.710 1.00 27.71 80 PRO B C 1
ATOM 2772 O O . PRO B 1 82 ? 25.917 9.991 56.445 1.00 27.96 80 PRO B O 1
ATOM 2776 N N . GLN B 1 83 ? 23.715 9.692 56.117 1.00 26.67 81 GLN B N 1
ATOM 2777 C CA . GLN B 1 83 ? 23.464 9.304 57.489 1.00 27.39 81 GLN B CA 1
ATOM 2778 C C . GLN B 1 83 ? 24.240 8.022 57.827 1.00 26.88 81 GLN B C 1
ATOM 2779 O O . GLN B 1 83 ? 24.757 7.901 58.935 1.00 25.44 81 GLN B O 1
ATOM 2785 N N . ASN B 1 84 ? 24.351 7.090 56.859 1.00 26.85 82 ASN B N 1
ATOM 2786 C CA . ASN B 1 84 ? 25.035 5.817 57.121 1.00 26.50 82 ASN B CA 1
ATOM 2787 C C . ASN B 1 84 ? 26.528 5.969 57.199 1.00 26.89 82 ASN B C 1
ATOM 2788 O O . ASN B 1 84 ? 27.187 5.237 57.964 1.00 26.83 82 ASN B O 1
ATOM 2793 N N . GLN B 1 85 ? 27.034 6.936 56.434 1.00 27.05 83 GLN B N 1
ATOM 2794 C CA . GLN B 1 85 ? 28.447 7.288 56.420 1.00 28.04 83 GLN B CA 1
ATOM 2795 C C . GLN B 1 85 ? 28.902 7.840 57.752 1.00 26.97 83 GLN B C 1
ATOM 2796 O O . GLN B 1 85 ? 30.042 7.662 58.143 1.00 27.79 83 GLN B O 1
ATOM 2802 N N . ILE B 1 86 ? 27.995 8.497 58.461 1.00 26.08 84 ILE B N 1
ATOM 2803 C CA . ILE B 1 86 ? 28.254 8.939 59.828 1.00 24.46 84 ILE B CA 1
ATOM 2804 C C . ILE B 1 86 ? 28.344 7.728 60.725 1.00 24.68 84 ILE B C 1
ATOM 2805 O O . ILE B 1 86 ? 29.294 7.600 61.473 1.00 25.84 84 ILE B O 1
ATOM 2810 N N . TYR B 1 87 ? 27.349 6.833 60.644 1.00 24.50 85 TYR B N 1
ATOM 2811 C CA . TYR B 1 87 ? 27.341 5.574 61.380 1.00 22.82 85 TYR B CA 1
ATOM 2812 C C . TYR B 1 87 ? 28.599 4.777 61.126 1.00 22.60 85 TYR B C 1
ATOM 2813 O O . TYR B 1 87 ? 29.168 4.249 62.057 1.00 23.66 85 TYR B O 1
ATOM 2822 N N . ILE B 1 88 ? 28.956 4.603 59.849 1.00 22.21 86 ILE B N 1
ATOM 2823 C CA . ILE B 1 88 ? 30.137 3.897 59.398 1.00 20.84 86 ILE B CA 1
ATOM 2824 C C . ILE B 1 88 ? 31.409 4.410 60.060 1.00 21.64 86 ILE B C 1
ATOM 2825 O O . ILE B 1 88 ? 32.172 3.626 60.584 1.00 21.70 86 ILE B O 1
ATOM 2830 N N . ASP B 1 89 ? 31.616 5.733 60.049 1.00 23.31 87 ASP B N 1
ATOM 2831 C CA . ASP B 1 89 ? 32.811 6.363 60.621 1.00 24.27 87 ASP B CA 1
ATOM 2832 C C . ASP B 1 89 ? 32.875 6.290 62.137 1.00 23.56 87 ASP B C 1
ATOM 2833 O O . ASP B 1 89 ? 33.951 6.303 62.693 1.00 24.76 87 ASP B O 1
ATOM 2838 N N . LEU B 1 90 ? 31.731 6.262 62.804 1.00 23.10 88 LEU B N 1
ATOM 2839 C CA . LEU B 1 90 ? 31.668 6.110 64.264 1.00 22.85 88 LEU B CA 1
ATOM 2840 C C . LEU B 1 90 ? 32.060 4.696 64.665 1.00 22.37 88 LEU B C 1
ATOM 2841 O O . LEU B 1 90 ? 32.827 4.507 65.576 1.00 21.23 88 LEU B O 1
ATOM 2846 N N . ILE B 1 91 ? 31.521 3.711 63.943 1.00 22.56 89 ILE B N 1
ATOM 2847 C CA . ILE B 1 91 ? 31.796 2.272 64.185 1.00 22.01 89 ILE B CA 1
ATOM 2848 C C . ILE B 1 91 ? 33.248 1.859 63.957 1.00 21.94 89 ILE B C 1
ATOM 2849 O O A ILE B 1 91 ? 33.772 1.024 64.656 0.50 21.92 89 ILE B O 1
ATOM 2854 N N . LYS B 1 92 ? 33.874 2.464 62.953 1.00 23.03 90 LYS B N 1
ATOM 2855 C CA . LYS B 1 92 ? 35.241 2.165 62.543 1.00 23.68 90 LYS B CA 1
ATOM 2856 C C . LYS B 1 92 ? 36.258 2.742 63.511 1.00 24.34 90 LYS B C 1
ATOM 2857 O O . LYS B 1 92 ? 37.309 2.156 63.704 1.00 24.91 90 LYS B O 1
ATOM 2863 N N . HIS B 1 93 ? 35.931 3.879 64.133 1.00 25.06 91 HIS B N 1
ATOM 2864 C CA . HIS B 1 93 ? 36.804 4.519 65.113 1.00 25.32 91 HIS B CA 1
ATOM 2865 C C . HIS B 1 93 ? 36.361 4.234 66.528 1.00 26.12 91 HIS B C 1
ATOM 2866 O O . HIS B 1 93 ? 36.871 4.853 67.474 1.00 26.64 91 HIS B O 1
ATOM 2873 N N . ASP B 1 94 ? 35.423 3.292 66.669 1.00 26.48 92 ASP B N 1
ATOM 2874 C CA . ASP B 1 94 ? 34.885 2.851 67.977 1.00 26.59 92 ASP B CA 1
ATOM 2875 C C . ASP B 1 94 ? 34.428 3.998 68.856 1.00 26.02 92 ASP B C 1
ATOM 2876 O O . ASP B 1 94 ? 34.800 4.099 70.042 1.00 25.98 92 ASP B O 1
ATOM 2881 N N . ILE B 1 95 ? 33.641 4.892 68.278 1.00 25.06 93 ILE B N 1
ATOM 2882 C CA . ILE B 1 95 ? 33.005 5.950 69.084 1.00 23.99 93 ILE B CA 1
ATOM 2883 C C . ILE B 1 95 ? 31.587 5.501 69.479 1.00 24.08 93 ILE B C 1
ATOM 2884 O O . ILE B 1 95 ? 30.739 5.219 68.614 1.00 24.62 93 ILE B O 1
ATOM 2889 N N . ALA B 1 96 ? 31.366 5.342 70.782 1.00 23.39 94 ALA B N 1
ATOM 2890 C CA . ALA B 1 96 ? 30.051 5.011 71.301 1.00 22.53 94 ALA B CA 1
ATOM 2891 C C . ALA B 1 96 ? 29.206 6.300 71.382 1.00 22.49 94 ALA B C 1
ATOM 2892 O O . ALA B 1 96 ? 29.759 7.413 71.501 1.00 23.09 94 ALA B O 1
ATOM 2894 N N . VAL B 1 97 ? 27.886 6.159 71.262 1.00 21.95 95 VAL B N 1
ATOM 2895 C CA . VAL B 1 97 ? 27.012 7.293 71.266 1.00 21.87 95 VAL B CA 1
ATOM 2896 C C . VAL B 1 97 ? 25.830 7.065 72.211 1.00 22.98 95 VAL B C 1
ATOM 2897 O O . VAL B 1 97 ? 25.080 6.078 72.089 1.00 24.04 95 VAL B O 1
ATOM 2901 N N . TYR B 1 98 ? 25.699 7.988 73.168 1.00 22.68 96 TYR B N 1
ATOM 2902 C CA . TYR B 1 98 ? 24.677 7.936 74.207 1.00 21.92 96 TYR B CA 1
ATOM 2903 C C . TYR B 1 98 ? 23.736 9.178 74.096 1.00 21.12 96 TYR B C 1
ATOM 2904 O O . TYR B 1 98 ? 24.213 10.297 74.003 1.00 20.17 96 TYR B O 1
ATOM 2913 N N . VAL B 1 99 ? 22.419 8.932 74.089 1.00 21.27 97 VAL B N 1
ATOM 2914 C CA . VAL B 1 99 ? 21.362 9.959 73.941 1.00 21.97 97 VAL B CA 1
ATOM 2915 C C . VAL B 1 99 ? 20.683 10.429 75.270 1.00 22.37 97 VAL B C 1
ATOM 2916 O O . VAL B 1 99 ? 20.196 9.623 76.066 1.00 21.62 97 VAL B O 1
ATOM 2920 N N . SER B 1 100 ? 20.702 11.737 75.499 1.00 22.74 98 SER B N 1
ATOM 2921 C CA . SER B 1 100 ? 19.904 12.370 76.528 1.00 23.48 98 SER B CA 1
ATOM 2922 C C . SER B 1 100 ? 19.000 13.396 75.920 1.00 24.19 98 SER B C 1
ATOM 2923 O O . SER B 1 100 ? 19.376 14.537 75.794 1.00 25.35 98 SER B O 1
ATOM 2926 N N . HIS B 1 101 ? 17.802 13.027 75.512 1.00 25.90 99 HIS B N 1
ATOM 2927 C CA . HIS B 1 101 ? 17.024 13.970 74.728 1.00 26.43 99 HIS B CA 1
ATOM 2928 C C . HIS B 1 101 ? 16.010 14.763 75.547 1.00 26.28 99 HIS B C 1
ATOM 2929 O O . HIS B 1 101 ? 16.315 15.849 75.984 1.00 26.09 99 HIS B O 1
ATOM 2936 N N . THR B 1 102 ? 14.808 14.239 75.762 1.00 27.40 100 THR B N 1
ATOM 2937 C CA . THR B 1 102 ? 13.778 14.986 76.531 1.00 27.26 100 THR B CA 1
ATOM 2938 C C . THR B 1 102 ? 13.973 14.873 78.035 1.00 27.52 100 THR B C 1
ATOM 2939 O O . THR B 1 102 ? 13.486 15.726 78.781 1.00 28.29 100 THR B O 1
ATOM 2943 N N . ASN B 1 103 ? 14.688 13.849 78.497 1.00 27.97 101 ASN B N 1
ATOM 2944 C CA . ASN B 1 103 ? 14.884 13.702 79.944 1.00 28.37 101 ASN B CA 1
ATOM 2945 C C . ASN B 1 103 ? 15.656 14.890 80.554 1.00 28.43 101 ASN B C 1
ATOM 2946 O O . ASN B 1 103 ? 15.282 15.390 81.606 1.00 27.95 101 ASN B O 1
ATOM 2951 N N . ILE B 1 104 ? 16.662 15.398 79.838 1.00 28.37 102 ILE B N 1
ATOM 2952 C CA . ILE B 1 104 ? 17.354 16.629 80.251 1.00 28.60 102 ILE B CA 1
ATOM 2953 C C . ILE B 1 104 ? 16.443 17.879 80.286 1.00 29.35 102 ILE B C 1
ATOM 2954 O O . ILE B 1 104 ? 16.633 18.774 81.100 1.00 29.67 102 ILE B O 1
ATOM 2959 N N . ASP B 1 105 ? 15.430 17.897 79.419 1.00 30.43 103 ASP B N 1
ATOM 2960 C CA . ASP B 1 105 ? 14.421 18.957 79.365 1.00 30.41 103 ASP B CA 1
ATOM 2961 C C . ASP B 1 105 ? 13.444 18.916 80.542 1.00 30.62 103 ASP B C 1
ATOM 2962 O O . ASP B 1 105 ? 12.841 19.927 80.905 1.00 31.52 103 ASP B O 1
ATOM 2967 N N . ILE B 1 106 ? 13.261 17.719 81.088 1.00 30.33 104 ILE B N 1
ATOM 2968 C CA . ILE B 1 106 ? 12.256 17.429 82.080 1.00 29.79 104 ILE B CA 1
ATOM 2969 C C . ILE B 1 106 ? 12.853 17.506 83.494 1.00 30.59 104 ILE B C 1
ATOM 2970 O O . ILE B 1 106 ? 12.199 17.985 84.423 1.00 31.69 104 ILE B O 1
ATOM 2975 N N . VAL B 1 107 ? 14.099 17.059 83.637 1.00 31.31 105 VAL B N 1
ATOM 2976 C CA . VAL B 1 107 ? 14.744 16.871 84.936 1.00 31.42 105 VAL B CA 1
ATOM 2977 C C . VAL B 1 107 ? 14.962 18.181 85.629 1.00 32.62 105 VAL B C 1
ATOM 2978 O O . VAL B 1 107 ? 15.157 19.219 84.971 1.00 33.21 105 VAL B O 1
ATOM 2982 N N . GLU B 1 108 ? 14.913 18.131 86.963 1.00 33.51 106 GLU B N 1
ATOM 2983 C CA . GLU B 1 108 ? 15.143 19.284 87.798 1.00 34.10 106 GLU B CA 1
ATOM 2984 C C . GLU B 1 108 ? 16.601 19.651 87.808 1.00 34.09 106 GLU B C 1
ATOM 2985 O O . GLU B 1 108 ? 17.470 18.787 87.923 1.00 34.13 106 GLU B O 1
ATOM 2991 N N . ASN B 1 109 ? 16.873 20.953 87.680 1.00 34.05 107 ASN B N 1
ATOM 2992 C CA . ASN B 1 109 ? 18.219 21.423 87.336 1.00 33.54 107 ASN B CA 1
ATOM 2993 C C . ASN B 1 109 ? 18.692 20.938 85.951 1.00 32.46 107 ASN B C 1
ATOM 2994 O O . ASN B 1 109 ? 19.870 20.700 85.748 1.00 33.73 107 ASN B O 1
ATOM 2999 N N . GLY B 1 110 ? 17.766 20.860 84.998 1.00 30.68 108 GLY B N 1
ATOM 3000 C CA . GLY B 1 110 ? 18.070 20.513 83.635 1.00 28.21 108 GLY B CA 1
ATOM 3001 C C . GLY B 1 110 ? 17.903 21.718 82.754 1.00 27.81 108 GLY B C 1
ATOM 3002 O O . GLY B 1 110 ? 17.723 22.848 83.231 1.00 27.35 108 GLY B O 1
ATOM 3003 N N . LEU B 1 111 ? 17.956 21.475 81.455 1.00 26.95 109 LEU B N 1
ATOM 3004 C CA . LEU B 1 111 ? 18.025 22.515 80.474 1.00 27.30 109 LEU B CA 1
ATOM 3005 C C . LEU B 1 111 ? 16.994 23.633 80.647 1.00 27.02 109 LEU B C 1
ATOM 3006 O O . LEU B 1 111 ? 17.347 24.800 80.575 1.00 27.14 109 LEU B O 1
ATOM 3011 N N . ASN B 1 112 ? 15.722 23.303 80.884 1.00 27.08 110 ASN B N 1
ATOM 3012 C CA . ASN B 1 112 ? 14.705 24.370 81.015 1.00 27.32 110 ASN B CA 1
ATOM 3013 C C . ASN B 1 112 ? 14.872 25.186 82.300 1.00 27.40 110 ASN B C 1
ATOM 3014 O O . ASN B 1 112 ? 14.571 26.369 82.322 1.00 27.41 110 ASN B O 1
ATOM 3019 N N . ASP B 1 113 ? 15.425 24.548 83.329 1.00 27.30 111 ASP B N 1
ATOM 3020 C CA . ASP B 1 113 ? 15.805 25.240 84.535 1.00 27.90 111 ASP B CA 1
ATOM 3021 C C . ASP B 1 113 ? 16.954 26.202 84.318 1.00 27.78 111 ASP B C 1
ATOM 3022 O O . ASP B 1 113 ? 16.888 27.346 84.770 1.00 27.60 111 ASP B O 1
ATOM 3027 N N . TRP B 1 114 ? 17.995 25.761 83.612 1.00 28.26 112 TRP B N 1
ATOM 3028 C CA . TRP B 1 114 ? 19.103 26.670 83.219 1.00 28.28 112 TRP B CA 1
ATOM 3029 C C . TRP B 1 114 ? 18.625 27.913 82.467 1.00 28.57 112 TRP B C 1
ATOM 3030 O O . TRP B 1 114 ? 19.119 29.001 82.735 1.00 30.04 112 TRP B O 1
ATOM 3041 N N . PHE B 1 115 ? 17.673 27.752 81.539 1.00 28.67 113 PHE B N 1
ATOM 3042 C CA . PHE B 1 115 ? 17.038 28.875 80.823 1.00 28.09 113 PHE B CA 1
ATOM 3043 C C . PHE B 1 115 ? 16.323 29.819 81.749 1.00 27.45 113 PHE B C 1
ATOM 3044 O O . PHE B 1 115 ? 16.345 31.014 81.558 1.00 27.44 113 PHE B O 1
ATOM 3052 N N . CYS B 1 116 ? 15.578 29.263 82.690 1.00 28.26 114 CYS B N 1
ATOM 3053 C CA . CYS B 1 116 ? 14.843 30.070 83.670 1.00 28.63 114 CYS B CA 1
ATOM 3054 C C . CYS B 1 116 ? 15.829 30.872 84.516 1.00 29.30 114 CYS B C 1
ATOM 3055 O O . CYS B 1 116 ? 15.729 32.086 84.615 1.00 30.05 114 CYS B O 1
ATOM 3058 N N . GLN B 1 117 ? 16.820 30.194 85.078 1.00 30.52 115 GLN B N 1
ATOM 3059 C CA . GLN B 1 117 ? 17.937 30.880 85.756 1.00 31.62 115 GLN B CA 1
ATOM 3060 C C . GLN B 1 117 ? 18.527 32.014 84.904 1.00 30.96 115 GLN B C 1
ATOM 3061 O O . GLN B 1 117 ? 18.782 33.087 85.434 1.00 31.90 115 GLN B O 1
ATOM 3075 N N . LEU B 1 119 ? 17.180 33.741 82.506 1.00 29.57 117 LEU B N 1
ATOM 3076 C CA . LEU B 1 119 ? 16.207 34.805 82.221 1.00 29.39 117 LEU B CA 1
ATOM 3077 C C . LEU B 1 119 ? 15.561 35.362 83.487 1.00 29.17 117 LEU B C 1
ATOM 3078 O O . LEU B 1 119 ? 14.839 36.324 83.436 1.00 28.29 117 LEU B O 1
ATOM 3083 N N . GLY B 1 120 ? 15.818 34.727 84.620 1.00 30.06 118 GLY B N 1
ATOM 3084 C CA . GLY B 1 120 ? 15.314 35.227 85.894 1.00 30.88 118 GLY B CA 1
ATOM 3085 C C . GLY B 1 120 ? 13.869 34.855 86.115 1.00 31.60 118 GLY B C 1
ATOM 3086 O O . GLY B 1 120 ? 13.143 35.592 86.784 1.00 32.48 118 GLY B O 1
ATOM 3087 N N . ILE B 1 121 ? 13.445 33.725 85.534 1.00 31.44 119 ILE B N 1
ATOM 3088 C CA . ILE B 1 121 ? 12.104 33.201 85.729 1.00 30.42 119 ILE B CA 1
ATOM 3089 C C . ILE B 1 121 ? 12.117 32.406 87.048 1.00 32.53 119 ILE B C 1
ATOM 3090 O O . ILE B 1 121 ? 12.893 31.422 87.197 1.00 33.00 119 ILE B O 1
ATOM 3095 N N . GLU B 1 122 ? 11.288 32.839 88.004 1.00 33.68 120 GLU B N 1
ATOM 3096 C CA . GLU B 1 122 ? 11.232 32.225 89.331 1.00 35.52 120 GLU B CA 1
ATOM 3097 C C . GLU B 1 122 ? 9.939 31.485 89.619 1.00 35.56 120 GLU B C 1
ATOM 3098 O O . GLU B 1 122 ? 8.978 31.539 88.856 1.00 36.47 120 GLU B O 1
ATOM 3104 N N . GLU B 1 123 ? 9.926 30.798 90.753 1.00 36.17 121 GLU B N 1
ATOM 3105 C CA . GLU B 1 123 ? 8.751 30.092 91.263 1.00 36.80 121 GLU B CA 1
ATOM 3106 C C . GLU B 1 123 ? 8.167 29.208 90.172 1.00 35.97 121 GLU B C 1
ATOM 3107 O O . GLU B 1 123 ? 6.968 29.252 89.883 1.00 36.31 121 GLU B O 1
ATOM 3113 N N . THR B 1 124 ? 9.038 28.393 89.567 1.00 35.58 122 THR B N 1
ATOM 3114 C CA . THR B 1 124 ? 8.692 27.630 88.355 1.00 33.58 122 THR B CA 1
ATOM 3115 C C . THR B 1 124 ? 7.902 26.338 88.618 1.00 33.26 122 THR B C 1
ATOM 3116 O O . THR B 1 124 ? 7.880 25.811 89.735 1.00 32.87 122 THR B O 1
ATOM 3120 N N . THR B 1 125 ? 7.204 25.872 87.591 1.00 33.24 123 THR B N 1
ATOM 3121 C CA . THR B 1 125 ? 6.687 24.499 87.517 1.00 33.18 123 THR B CA 1
ATOM 3122 C C . THR B 1 125 ? 6.747 24.128 86.036 1.00 33.28 123 THR B C 1
ATOM 3123 O O . THR B 1 125 ? 7.196 24.920 85.215 1.00 33.04 123 THR B O 1
ATOM 3127 N N . TYR B 1 126 ? 6.302 22.932 85.703 1.00 33.43 124 TYR B N 1
ATOM 3128 C CA . TYR B 1 126 ? 6.421 22.430 84.353 1.00 34.09 124 TYR B CA 1
ATOM 3129 C C . TYR B 1 126 ? 5.148 22.750 83.580 1.00 33.96 124 TYR B C 1
ATOM 3130 O O . TYR B 1 126 ? 4.156 23.110 84.196 1.00 34.20 124 TYR B O 1
ATOM 3139 N N . LEU B 1 127 ? 5.212 22.654 82.244 1.00 33.09 125 LEU B N 1
ATOM 3140 C CA . LEU B 1 127 ? 4.077 22.896 81.378 1.00 32.23 125 LEU B CA 1
ATOM 3141 C C . LEU B 1 127 ? 3.233 21.626 81.220 1.00 32.69 125 LEU B C 1
ATOM 3142 O O . LEU B 1 127 ? 2.012 21.645 81.487 1.00 32.64 125 LEU B O 1
ATOM 3147 N N . GLN B 1 128 ? 3.857 20.550 80.749 1.00 32.19 126 GLN B N 1
ATOM 3148 C CA . GLN B 1 128 ? 3.140 19.289 80.584 1.00 33.59 126 GLN B CA 1
ATOM 3149 C C . GLN B 1 128 ? 3.716 18.186 81.442 1.00 34.25 126 GLN B C 1
ATOM 3150 O O . GLN B 1 128 ? 4.889 17.829 81.308 1.00 33.75 126 GLN B O 1
ATOM 3156 N N . GLU B 1 129 ? 2.868 17.670 82.334 1.00 35.53 127 GLU B N 1
ATOM 3157 C CA . GLU B 1 129 ? 3.217 16.578 83.232 1.00 36.22 127 GLU B CA 1
ATOM 3158 C C . GLU B 1 129 ? 3.621 15.358 82.413 1.00 35.50 127 GLU B C 1
ATOM 3159 O O . GLU B 1 129 ? 2.999 15.039 81.421 1.00 36.37 127 GLU B O 1
ATOM 3165 N N . THR B 1 130 ? 4.710 14.715 82.790 1.00 35.81 128 THR B N 1
ATOM 3166 C CA . THR B 1 130 ? 5.163 13.531 82.061 1.00 35.35 128 THR B CA 1
ATOM 3167 C C . THR B 1 130 ? 5.348 12.391 83.037 1.00 35.91 128 THR B C 1
ATOM 3168 O O . THR B 1 130 ? 5.540 11.250 82.647 1.00 35.96 128 THR B O 1
ATOM 3172 N N . GLY B 1 131 ? 5.274 12.714 84.323 1.00 36.57 129 GLY B N 1
ATOM 3173 C CA . GLY B 1 131 ? 5.226 11.691 85.338 1.00 36.65 129 GLY B CA 1
ATOM 3174 C C . GLY B 1 131 ? 5.055 12.278 86.713 1.00 37.66 129 GLY B C 1
ATOM 3175 O O . GLY B 1 131 ? 4.840 13.495 86.880 1.00 36.99 129 GLY B O 1
ATOM 3176 N N . PRO B 1 132 ? 5.148 11.405 87.723 1.00 38.38 130 PRO B N 1
ATOM 3177 C CA . PRO B 1 132 ? 5.027 11.822 89.118 1.00 38.66 130 PRO B CA 1
ATOM 3178 C C . PRO B 1 132 ? 5.754 13.134 89.457 1.00 38.78 130 PRO B C 1
ATOM 3179 O O . PRO B 1 132 ? 6.983 13.178 89.650 1.00 39.17 130 PRO B O 1
ATOM 3183 N N . GLU B 1 133 ? 4.971 14.200 89.527 1.00 38.61 131 GLU B N 1
ATOM 3184 C CA . GLU B 1 133 ? 5.464 15.527 89.877 1.00 39.86 131 GLU B CA 1
ATOM 3185 C C . GLU B 1 133 ? 6.653 15.962 88.987 1.00 37.54 131 GLU B C 1
ATOM 3186 O O . GLU B 1 133 ? 7.684 16.340 89.488 1.00 37.52 131 GLU B O 1
ATOM 3192 N N . ARG B 1 134 ? 6.494 15.870 87.661 1.00 35.63 132 ARG B N 1
ATOM 3193 C CA . ARG B 1 134 ? 7.535 16.257 86.729 1.00 32.55 132 ARG B CA 1
ATOM 3194 C C . ARG B 1 134 ? 6.970 16.417 85.356 1.00 31.86 132 ARG B C 1
ATOM 3195 O O . ARG B 1 134 ? 5.986 15.751 84.970 1.00 32.25 132 ARG B O 1
ATOM 3203 N N . GLY B 1 135 ? 7.616 17.273 84.578 1.00 30.50 133 GLY B N 1
ATOM 3204 C CA . GLY B 1 135 ? 7.311 17.304 83.164 1.00 28.09 133 GLY B CA 1
ATOM 3205 C C . GLY B 1 135 ? 8.172 18.251 82.389 1.00 27.59 133 GLY B C 1
ATOM 3206 O O . GLY B 1 135 ? 9.147 18.796 82.906 1.00 26.92 133 GLY B O 1
ATOM 3207 N N . ILE B 1 136 ? 7.763 18.451 81.138 1.00 27.61 134 ILE B N 1
ATOM 3208 C CA . ILE B 1 136 ? 8.506 19.202 80.145 1.00 27.32 134 ILE B CA 1
ATOM 3209 C C . ILE B 1 136 ? 8.071 20.686 80.146 1.00 27.19 134 ILE B C 1
ATOM 3210 O O . ILE B 1 136 ? 6.904 20.997 80.415 1.00 27.49 134 ILE B O 1
ATOM 3215 N N . GLY B 1 137 ? 9.012 21.586 79.847 1.00 26.48 135 GLY B N 1
ATOM 3216 C CA . GLY B 1 137 ? 8.746 23.016 79.838 1.00 26.08 135 GLY B CA 1
ATOM 3217 C C . GLY B 1 137 ? 8.762 23.560 81.269 1.00 25.61 135 GLY B C 1
ATOM 3218 O O . GLY B 1 137 ? 8.740 22.801 82.218 1.00 24.80 135 GLY B O 1
ATOM 3219 N N . ARG B 1 138 ? 8.795 24.884 81.386 1.00 25.49 136 ARG B N 1
ATOM 3220 C CA . ARG B 1 138 ? 8.729 25.630 82.639 1.00 25.64 136 ARG B CA 1
ATOM 3221 C C . ARG B 1 138 ? 7.921 26.904 82.410 1.00 26.62 136 ARG B C 1
ATOM 3222 O O . ARG B 1 138 ? 7.934 27.496 81.305 1.00 27.19 136 ARG B O 1
ATOM 3230 N N . ILE B 1 139 ? 7.228 27.324 83.464 1.00 27.29 137 ILE B N 1
ATOM 3231 C CA . ILE B 1 139 ? 6.515 28.597 83.525 1.00 26.94 137 ILE B CA 1
ATOM 3232 C C . ILE B 1 139 ? 6.743 29.195 84.905 1.00 27.57 137 ILE B C 1
ATOM 3233 O O . ILE B 1 139 ? 6.741 28.498 85.898 1.00 26.57 137 ILE B O 1
ATOM 3238 N N . GLY B 1 140 ? 6.987 30.494 84.931 1.00 28.35 138 GLY B N 1
ATOM 3239 C CA . GLY B 1 140 ? 7.105 31.227 86.163 1.00 29.39 138 GLY B CA 1
ATOM 3240 C C . GLY B 1 140 ? 6.993 32.723 85.919 1.00 29.86 138 GLY B C 1
ATOM 3241 O O . GLY B 1 140 ? 6.667 33.178 84.817 1.00 28.92 138 GLY B O 1
ATOM 3242 N N . ASN B 1 141 ? 7.282 33.464 86.981 1.00 30.90 139 ASN B N 1
ATOM 3243 C CA . ASN B 1 141 ? 7.151 34.902 87.018 1.00 31.93 139 ASN B CA 1
ATOM 3244 C C . ASN B 1 141 ? 8.501 35.632 86.885 1.00 32.39 139 ASN B C 1
ATOM 3245 O O . ASN B 1 141 ? 9.539 35.211 87.430 1.00 31.29 139 ASN B O 1
ATOM 3250 N N . ILE B 1 142 ? 8.476 36.722 86.126 1.00 33.30 140 ILE B N 1
ATOM 3251 C CA . ILE B 1 142 ? 9.639 37.584 86.000 1.00 34.14 140 ILE B CA 1
ATOM 3252 C C . ILE B 1 142 ? 9.344 38.901 86.714 1.00 35.56 140 ILE B C 1
ATOM 3253 O O . ILE B 1 142 ? 8.180 39.193 87.013 1.00 35.14 140 ILE B O 1
ATOM 3258 N N . GLN B 1 143 ? 10.406 39.655 87.029 1.00 37.31 141 GLN B N 1
ATOM 3259 C CA . GLN B 1 143 ? 10.282 41.081 87.303 1.00 39.08 141 GLN B CA 1
ATOM 3260 C C . GLN B 1 143 ? 9.669 41.719 86.042 1.00 38.71 141 GLN B C 1
ATOM 3261 O O . GLN B 1 143 ? 10.186 41.509 84.935 1.00 39.27 141 GLN B O 1
ATOM 3267 N N . PRO B 1 144 ? 8.550 42.458 86.199 1.00 38.33 142 PRO B N 1
ATOM 3268 C CA . PRO B 1 144 ? 7.820 42.917 85.019 1.00 38.17 142 PRO B CA 1
ATOM 3269 C C . PRO B 1 144 ? 8.639 43.800 84.044 1.00 38.26 142 PRO B C 1
ATOM 3270 O O . PRO B 1 144 ? 9.571 44.490 84.447 1.00 38.22 142 PRO B O 1
ATOM 3274 N N . GLN B 1 145 ? 8.316 43.705 82.758 1.00 37.80 143 GLN B N 1
ATOM 3275 C CA . GLN B 1 145 ? 8.934 44.517 81.704 1.00 37.40 143 GLN B CA 1
ATOM 3276 C C . GLN B 1 145 ? 8.072 44.279 80.493 1.00 37.30 143 GLN B C 1
ATOM 3277 O O . GLN B 1 145 ? 7.207 43.417 80.523 1.00 38.32 143 GLN B O 1
ATOM 3283 N N . THR B 1 146 ? 8.296 45.050 79.441 1.00 36.52 144 THR B N 1
ATOM 3284 C CA . THR B 1 146 ? 7.474 45.014 78.269 1.00 35.31 144 THR B CA 1
ATOM 3285 C C . THR B 1 146 ? 7.933 43.897 77.372 1.00 34.86 144 THR B C 1
ATOM 3286 O O . THR B 1 146 ? 8.993 43.301 77.577 1.00 35.05 144 THR B O 1
ATOM 3290 N N . PHE B 1 147 ? 7.147 43.630 76.342 1.00 33.88 145 PHE B N 1
ATOM 3291 C CA . PHE B 1 147 ? 7.417 42.519 75.470 1.00 32.88 145 PHE B CA 1
ATOM 3292 C C . PHE B 1 147 ? 8.754 42.694 74.721 1.00 33.38 145 PHE B C 1
ATOM 3293 O O . PHE B 1 147 ? 9.507 41.742 74.561 1.00 33.41 145 PHE B O 1
ATOM 3301 N N . TRP B 1 148 ? 9.015 43.913 74.256 1.00 34.39 146 TRP B N 1
ATOM 3302 C CA . TRP B 1 148 ? 10.198 44.290 73.506 1.00 35.43 146 TRP B CA 1
ATOM 3303 C C . TRP B 1 148 ? 11.490 44.153 74.321 1.00 35.75 146 TRP B C 1
ATOM 3304 O O . TRP B 1 148 ? 12.487 43.616 73.820 1.00 35.48 146 TRP B O 1
ATOM 3315 N N . GLU B 1 149 ? 11.470 44.658 75.566 1.00 35.45 147 GLU B N 1
ATOM 3316 C CA . GLU B 1 149 ? 12.548 44.428 76.530 1.00 35.20 147 GLU B CA 1
ATOM 3317 C C . GLU B 1 149 ? 12.832 42.940 76.755 1.00 34.24 147 GLU B C 1
ATOM 3318 O O . GLU B 1 149 ? 13.973 42.517 76.607 1.00 34.84 147 GLU B O 1
ATOM 3324 N N . LEU B 1 150 ? 11.822 42.136 77.076 1.00 32.56 148 LEU B N 1
ATOM 3325 C CA . LEU B 1 150 ? 12.025 40.682 77.151 1.00 31.43 148 LEU B CA 1
ATOM 3326 C C . LEU B 1 150 ? 12.687 40.135 75.884 1.00 30.29 148 LEU B C 1
ATOM 3327 O O . LEU B 1 150 ? 13.683 39.429 75.969 1.00 29.59 148 LEU B O 1
ATOM 3332 N N . ALA B 1 151 ? 12.148 40.469 74.716 1.00 30.43 149 ALA B N 1
ATOM 3333 C CA . ALA B 1 151 ? 12.759 40.061 73.422 1.00 30.38 149 ALA B CA 1
ATOM 3334 C C . ALA B 1 151 ? 14.235 40.482 73.251 1.00 30.97 149 ALA B C 1
ATOM 3335 O O . ALA B 1 151 ? 15.059 39.689 72.789 1.00 31.15 149 ALA B O 1
ATOM 3337 N N . GLN B 1 152 ? 14.560 41.727 73.615 1.00 31.62 150 GLN B N 1
ATOM 3338 C CA . GLN B 1 152 ? 15.957 42.178 73.693 1.00 32.61 150 GLN B CA 1
ATOM 3339 C C . GLN B 1 152 ? 16.802 41.372 74.708 1.00 32.23 150 GLN B C 1
ATOM 3340 O O . GLN B 1 152 ? 17.946 41.049 74.429 1.00 31.65 150 GLN B O 1
ATOM 3346 N N . GLN B 1 153 ? 16.240 41.074 75.879 1.00 32.04 151 GLN B N 1
ATOM 3347 C CA . GLN B 1 153 ? 16.928 40.251 76.873 1.00 32.80 151 GLN B CA 1
ATOM 3348 C C . GLN B 1 153 ? 17.223 38.823 76.354 1.00 33.03 151 GLN B C 1
ATOM 3349 O O . GLN B 1 153 ? 18.379 38.349 76.428 1.00 32.65 151 GLN B O 1
ATOM 3355 N N . VAL B 1 154 ? 16.193 38.162 75.822 1.00 32.66 152 VAL B N 1
ATOM 3356 C CA . VAL B 1 154 ? 16.367 36.880 75.122 1.00 32.98 152 VAL B CA 1
ATOM 3357 C C . VAL B 1 154 ? 17.430 36.896 73.985 1.00 33.26 152 VAL B C 1
ATOM 3358 O O . VAL B 1 154 ? 18.248 35.996 73.900 1.00 33.27 152 VAL B O 1
ATOM 3362 N N . LYS B 1 155 ? 17.423 37.911 73.131 1.00 34.36 153 LYS B N 1
ATOM 3363 C CA . LYS B 1 155 ? 18.397 38.019 72.023 1.00 35.54 153 LYS B CA 1
ATOM 3364 C C . LYS B 1 155 ? 19.849 38.086 72.522 1.00 36.11 153 LYS B C 1
ATOM 3365 O O . LYS B 1 155 ? 20.731 37.416 71.989 1.00 37.01 153 LYS B O 1
ATOM 3371 N N . GLN B 1 156 ? 20.082 38.880 73.559 1.00 36.97 154 GLN B N 1
ATOM 3372 C CA . GLN B 1 156 ? 21.383 38.993 74.185 1.00 37.86 154 GLN B CA 1
ATOM 3373 C C . GLN B 1 156 ? 21.790 37.802 75.071 1.00 37.91 154 GLN B C 1
ATOM 3374 O O . GLN B 1 156 ? 22.861 37.230 74.882 1.00 38.84 154 GLN B O 1
ATOM 3380 N N . VAL B 1 157 ? 20.966 37.447 76.048 1.00 37.05 155 VAL B N 1
ATOM 3381 C CA . VAL B 1 157 ? 21.257 36.332 76.941 1.00 37.32 155 VAL B CA 1
ATOM 3382 C C . VAL B 1 157 ? 21.692 35.043 76.198 1.00 38.32 155 VAL B C 1
ATOM 3383 O O . VAL B 1 157 ? 22.470 34.219 76.730 1.00 38.06 155 VAL B O 1
ATOM 3387 N N . PHE B 1 158 ? 21.193 34.880 74.972 1.00 39.29 156 PHE B N 1
ATOM 3388 C CA . PHE B 1 158 ? 21.470 33.697 74.152 1.00 40.05 156 PHE B CA 1
ATOM 3389 C C . PHE B 1 158 ? 22.374 33.927 72.922 1.00 41.49 156 PHE B C 1
ATOM 3390 O O . PHE B 1 158 ? 22.587 33.004 72.138 1.00 41.23 156 PHE B O 1
ATOM 3398 N N . ASP B 1 159 ? 22.892 35.146 72.756 1.00 42.65 157 ASP B N 1
ATOM 3399 C CA . ASP B 1 159 ? 23.834 35.466 71.675 1.00 44.54 157 ASP B CA 1
ATOM 3400 C C . ASP B 1 159 ? 23.262 35.118 70.310 1.00 45.02 157 ASP B C 1
ATOM 3401 O O . ASP B 1 159 ? 23.847 34.343 69.522 1.00 44.64 157 ASP B O 1
ATOM 3406 N N . LEU B 1 160 ? 22.102 35.714 70.049 1.00 45.35 158 LEU B N 1
ATOM 3407 C CA . LEU B 1 160 ? 21.358 35.439 68.844 1.00 45.77 158 LEU B CA 1
ATOM 3408 C C . LEU B 1 160 ? 21.574 36.599 67.908 1.00 46.77 158 LEU B C 1
ATOM 3409 O O . LEU B 1 160 ? 21.597 37.760 68.333 1.00 46.76 158 LEU B O 1
ATOM 3414 N N . ASP B 1 161 ? 21.784 36.314 66.634 1.00 48.25 159 ASP B N 1
ATOM 3415 C CA . ASP B 1 161 ? 21.852 37.395 65.673 1.00 49.33 159 ASP B CA 1
ATOM 3416 C C . ASP B 1 161 ? 20.517 37.658 65.030 1.00 48.85 159 ASP B C 1
ATOM 3417 O O . ASP B 1 161 ? 20.359 38.615 64.283 1.00 49.39 159 ASP B O 1
ATOM 3422 N N . SER B 1 162 ? 19.551 36.810 65.339 1.00 47.68 160 SER B N 1
ATOM 3423 C CA . SER B 1 162 ? 18.159 37.174 65.171 1.00 46.75 160 SER B CA 1
ATOM 3424 C C . SER B 1 162 ? 17.256 36.357 66.068 1.00 45.28 160 SER B C 1
ATOM 3425 O O . SER B 1 162 ? 17.557 35.222 66.399 1.00 45.43 160 SER B O 1
ATOM 3428 N N . LEU B 1 163 ? 16.139 36.945 66.450 1.00 42.72 161 LEU B N 1
ATOM 3429 C CA . LEU B 1 163 ? 15.108 36.210 67.148 1.00 41.53 161 LEU B CA 1
ATOM 3430 C C . LEU B 1 163 ? 13.757 36.586 66.560 1.00 40.22 161 LEU B C 1
ATOM 3431 O O . LEU B 1 163 ? 13.535 37.737 66.221 1.00 39.26 161 LEU B O 1
ATOM 3436 N N . ARG B 1 164 ? 12.860 35.616 66.425 1.00 38.42 162 ARG B N 1
ATOM 3437 C CA . ARG B 1 164 ? 11.518 35.933 65.930 1.00 36.66 162 ARG B CA 1
ATOM 3438 C C . ARG B 1 164 ? 10.541 36.327 67.027 1.00 35.82 162 ARG B C 1
ATOM 3439 O O . ARG B 1 164 ? 10.280 35.557 67.964 1.00 36.42 162 ARG B O 1
ATOM 3455 N N . VAL B 1 166 ? 6.704 36.934 68.052 1.00 33.98 164 VAL B N 1
ATOM 3456 C CA . VAL B 1 166 ? 5.344 36.648 67.648 1.00 33.83 164 VAL B CA 1
ATOM 3457 C C . VAL B 1 166 ? 4.270 37.557 68.281 1.00 34.81 164 VAL B C 1
ATOM 3458 O O . VAL B 1 166 ? 3.883 37.423 69.460 1.00 34.75 164 VAL B O 1
ATOM 3462 N N . HIS B 1 167 ? 3.848 38.505 67.439 1.00 35.35 165 HIS B N 1
ATOM 3463 C CA . HIS B 1 167 ? 2.817 39.506 67.684 1.00 36.38 165 HIS B CA 1
ATOM 3464 C C . HIS B 1 167 ? 2.298 39.981 66.304 1.00 37.84 165 HIS B C 1
ATOM 3465 O O . HIS B 1 167 ? 2.876 39.628 65.241 1.00 37.55 165 HIS B O 1
ATOM 3472 N N . TYR B 1 168 ? 1.199 40.745 66.309 1.00 38.88 166 TYR B N 1
ATOM 3473 C CA . TYR B 1 168 ? 0.681 41.337 65.059 1.00 40.25 166 TYR B CA 1
ATOM 3474 C C . TYR B 1 168 ? 0.805 42.852 65.068 1.00 41.98 166 TYR B C 1
ATOM 3475 O O . TYR B 1 168 ? 1.125 43.446 64.048 1.00 42.50 166 TYR B O 1
ATOM 3484 N N . GLN B 1 169 ? 0.522 43.424 66.232 1.00 43.89 167 GLN B N 1
ATOM 3485 C CA . GLN B 1 169 ? 0.281 44.827 66.467 1.00 47.65 167 GLN B CA 1
ATOM 3486 C C . GLN B 1 169 ? 1.516 45.503 67.130 1.00 48.71 167 GLN B C 1
ATOM 3487 O O . GLN B 1 169 ? 1.982 45.062 68.199 1.00 48.42 167 GLN B O 1
ATOM 3493 N N . GLU B 1 170 ? 2.032 46.569 66.500 1.00 50.20 168 GLU B N 1
ATOM 3494 C CA . GLU B 1 170 ? 3.168 47.359 67.041 1.00 51.72 168 GLU B CA 1
ATOM 3495 C C . GLU B 1 170 ? 3.112 47.553 68.574 1.00 50.73 168 GLU B C 1
ATOM 3496 O O . GLU B 1 170 ? 4.131 47.468 69.251 1.00 50.54 168 GLU B O 1
ATOM 3502 N N . ASP B 1 171 ? 1.904 47.767 69.097 1.00 50.09 169 ASP B N 1
ATOM 3503 C CA . ASP B 1 171 ? 1.649 48.014 70.524 1.00 49.35 169 ASP B CA 1
ATOM 3504 C C . ASP B 1 171 ? 1.769 46.810 71.428 1.00 47.79 169 ASP B C 1
ATOM 3505 O O . ASP B 1 171 ? 1.612 46.941 72.623 1.00 47.29 169 ASP B O 1
ATOM 3510 N N . ASP B 1 172 ? 1.955 45.631 70.849 1.00 47.16 170 ASP B N 1
ATOM 3511 C CA . ASP B 1 172 ? 2.240 44.406 71.611 1.00 46.37 170 ASP B CA 1
ATOM 3512 C C . ASP B 1 172 ? 3.619 44.585 72.290 1.00 45.74 170 ASP B C 1
ATOM 3513 O O . ASP B 1 172 ? 3.809 44.255 73.471 1.00 44.90 170 ASP B O 1
ATOM 3518 N N . LEU B 1 173 ? 4.537 45.182 71.522 1.00 45.12 171 LEU B N 1
ATOM 3519 C CA . LEU B 1 173 ? 5.869 45.618 71.961 1.00 44.41 171 LEU B CA 1
ATOM 3520 C C . LEU B 1 173 ? 5.925 46.274 73.313 1.00 44.02 171 LEU B C 1
ATOM 3521 O O . LEU B 1 173 ? 6.915 46.120 74.009 1.00 43.94 171 LEU B O 1
ATOM 3526 N N . GLN B 1 174 ? 4.859 46.978 73.691 1.00 43.92 172 GLN B N 1
ATOM 3527 C CA . GLN B 1 174 ? 4.834 47.744 74.948 1.00 43.81 172 GLN B CA 1
ATOM 3528 C C . GLN B 1 174 ? 4.056 47.060 76.074 1.00 42.93 172 GLN B C 1
ATOM 3529 O O . GLN B 1 174 ? 3.962 47.598 77.195 1.00 42.83 172 GLN B O 1
ATOM 3535 N N . LYS B 1 175 ? 3.538 45.864 75.773 1.00 42.35 173 LYS B N 1
ATOM 3536 C CA . LYS B 1 175 ? 2.702 45.079 76.688 1.00 42.03 173 LYS B CA 1
ATOM 3537 C C . LYS B 1 175 ? 3.514 44.610 77.891 1.00 40.80 173 LYS B C 1
ATOM 3538 O O . LYS B 1 175 ? 4.583 44.052 77.715 1.00 40.50 173 LYS B O 1
ATOM 3544 N N . PRO B 1 176 ? 3.053 44.900 79.121 1.00 40.31 174 PRO B N 1
ATOM 3545 C CA . PRO B 1 176 ? 3.743 44.377 80.311 1.00 39.71 174 PRO B CA 1
ATOM 3546 C C . PRO B 1 176 ? 3.647 42.866 80.485 1.00 38.90 174 PRO B C 1
ATOM 3547 O O . PRO B 1 176 ? 2.548 42.318 80.577 1.00 39.72 174 PRO B O 1
ATOM 3551 N N . ILE B 1 177 ? 4.809 42.216 80.556 1.00 37.64 175 ILE B N 1
ATOM 3552 C CA . ILE B 1 177 ? 4.913 40.777 80.726 1.00 35.72 175 ILE B CA 1
ATOM 3553 C C . ILE B 1 177 ? 5.422 40.522 82.119 1.00 34.97 175 ILE B C 1
ATOM 3554 O O . ILE B 1 177 ? 6.366 41.168 82.543 1.00 35.11 175 ILE B O 1
ATOM 3559 N N . SER B 1 178 ? 4.818 39.576 82.826 1.00 34.03 176 SER B N 1
ATOM 3560 C CA . SER B 1 178 ? 5.332 39.178 84.131 1.00 33.31 176 SER B CA 1
ATOM 3561 C C . SER B 1 178 ? 5.264 37.658 84.352 1.00 32.46 176 SER B C 1
ATOM 3562 O O . SER B 1 178 ? 5.809 37.120 85.322 1.00 33.15 176 SER B O 1
ATOM 3565 N N . ARG B 1 179 ? 4.632 36.954 83.427 1.00 30.91 177 ARG B N 1
ATOM 3566 C CA . ARG B 1 179 ? 4.567 35.509 83.515 1.00 29.48 177 ARG B CA 1
ATOM 3567 C C . ARG B 1 179 ? 4.999 34.896 82.173 1.00 28.53 177 ARG B C 1
ATOM 3568 O O . ARG B 1 179 ? 4.458 35.214 81.124 1.00 26.89 177 ARG B O 1
ATOM 3576 N N . VAL B 1 180 ? 5.996 34.012 82.263 1.00 28.43 178 VAL B N 1
ATOM 3577 C CA . VAL B 1 180 ? 6.704 33.481 81.117 1.00 27.97 178 VAL B CA 1
ATOM 3578 C C . VAL B 1 180 ? 6.851 31.983 81.166 1.00 28.33 178 VAL B C 1
ATOM 3579 O O . VAL B 1 180 ? 7.297 31.416 82.167 1.00 27.88 178 VAL B O 1
ATOM 3583 N N . ALA B 1 181 ? 6.515 31.366 80.030 1.00 28.60 179 ALA B N 1
ATOM 3584 C CA . ALA B 1 181 ? 6.736 29.958 79.778 1.00 27.64 179 ALA B CA 1
ATOM 3585 C C . ALA B 1 181 ? 7.915 29.797 78.830 1.00 28.16 179 ALA B C 1
ATOM 3586 O O . ALA B 1 181 ? 8.118 30.603 77.917 1.00 29.41 179 ALA B O 1
ATOM 3588 N N . ILE B 1 182 ? 8.699 28.755 79.026 1.00 28.24 180 ILE B N 1
ATOM 3589 C CA . ILE B 1 182 ? 9.819 28.468 78.134 1.00 27.13 180 ILE B CA 1
ATOM 3590 C C . ILE B 1 182 ? 9.949 26.947 77.949 1.00 27.68 180 ILE B C 1
ATOM 3591 O O . ILE B 1 182 ? 9.625 26.151 78.852 1.00 27.44 180 ILE B O 1
ATOM 3596 N N . CYS B 1 183 ? 10.345 26.556 76.743 1.00 27.87 181 CYS B N 1
ATOM 3597 C CA . CYS B 1 183 ? 10.575 25.169 76.414 1.00 28.69 181 CYS B CA 1
ATOM 3598 C C . CYS B 1 183 ? 11.593 25.111 75.315 1.00 29.44 181 CYS B C 1
ATOM 3599 O O . CYS B 1 183 ? 11.317 25.504 74.169 1.00 30.33 181 CYS B O 1
ATOM 3602 N N . GLY B 1 184 ? 12.772 24.634 75.663 1.00 30.52 182 GLY B N 1
ATOM 3603 C CA . GLY B 1 184 ? 13.812 24.332 74.670 1.00 32.49 182 GLY B CA 1
ATOM 3604 C C . GLY B 1 184 ? 13.331 23.472 73.513 1.00 33.01 182 GLY B C 1
ATOM 3605 O O . GLY B 1 184 ? 12.433 22.626 73.653 1.00 32.61 182 GLY B O 1
ATOM 3606 N N . GLY B 1 185 ? 13.915 23.696 72.340 1.00 34.32 183 GLY B N 1
ATOM 3607 C CA . GLY B 1 185 ? 13.529 22.885 71.166 1.00 34.14 183 GLY B CA 1
ATOM 3608 C C . GLY B 1 185 ? 12.078 23.034 70.749 1.00 33.87 183 GLY B C 1
ATOM 3609 O O . GLY B 1 185 ? 11.510 24.146 70.797 1.00 33.71 183 GLY B O 1
ATOM 3610 N N . SER B 1 186 ? 11.484 21.913 70.341 1.00 33.68 184 SER B N 1
ATOM 3611 C CA . SER B 1 186 ? 10.232 21.943 69.573 1.00 34.03 184 SER B CA 1
ATOM 3612 C C . SER B 1 186 ? 9.035 21.864 70.511 1.00 33.00 184 SER B C 1
ATOM 3613 O O . SER B 1 186 ? 8.422 20.797 70.671 1.00 33.23 184 SER B O 1
ATOM 3616 N N . GLY B 1 187 ? 8.687 22.980 71.132 1.00 31.30 185 GLY B N 1
ATOM 3617 C CA . GLY B 1 187 ? 7.690 22.923 72.180 1.00 30.32 185 GLY B CA 1
ATOM 3618 C C . GLY B 1 187 ? 6.336 23.551 71.888 1.00 29.75 185 GLY B C 1
ATOM 3619 O O . GLY B 1 187 ? 5.608 23.832 72.825 1.00 29.52 185 GLY B O 1
ATOM 3620 N N . GLN B 1 188 ? 5.990 23.764 70.616 1.00 29.13 186 GLN B N 1
ATOM 3621 C CA . GLN B 1 188 ? 4.779 24.507 70.271 1.00 29.10 186 GLN B CA 1
ATOM 3622 C C . GLN B 1 188 ? 3.507 23.739 70.629 1.00 29.41 186 GLN B C 1
ATOM 3623 O O . GLN B 1 188 ? 2.457 24.319 70.789 1.00 29.72 186 GLN B O 1
ATOM 3629 N N . SER B 1 189 ? 3.593 22.422 70.760 1.00 30.21 187 SER B N 1
ATOM 3630 C CA . SER B 1 189 ? 2.420 21.648 71.115 1.00 29.97 187 SER B CA 1
ATOM 3631 C C . SER B 1 189 ? 2.115 21.751 72.618 1.00 29.50 187 SER B C 1
ATOM 3632 O O . SER B 1 189 ? 1.050 21.336 73.061 1.00 30.38 187 SER B O 1
ATOM 3635 N N . PHE B 1 190 ? 2.997 22.379 73.388 1.00 28.02 188 PHE B N 1
ATOM 3636 C CA . PHE B 1 190 ? 2.670 22.709 74.799 1.00 27.52 188 PHE B CA 1
ATOM 3637 C C . PHE B 1 190 ? 2.132 24.104 75.034 1.00 27.39 188 PHE B C 1
ATOM 3638 O O . PHE B 1 190 ? 2.010 24.511 76.182 1.00 27.08 188 PHE B O 1
ATOM 3646 N N . TYR B 1 191 ? 1.802 24.849 73.982 1.00 27.15 189 TYR B N 1
ATOM 3647 C CA . TYR B 1 191 ? 1.339 26.212 74.199 1.00 28.61 189 TYR B CA 1
ATOM 3648 C C . TYR B 1 191 ? -0.010 26.385 74.946 1.00 29.79 189 TYR B C 1
ATOM 3649 O O . TYR B 1 191 ? -0.224 27.396 75.649 1.00 30.45 189 TYR B O 1
ATOM 3658 N N . LYS B 1 192 ? -0.922 25.424 74.802 1.00 30.76 190 LYS B N 1
ATOM 3659 C CA . LYS B 1 192 ? -2.215 25.480 75.504 1.00 30.95 190 LYS B CA 1
ATOM 3660 C C . LYS B 1 192 ? -1.981 25.334 77.006 1.00 31.11 190 LYS B C 1
ATOM 3661 O O . LYS B 1 192 ? -2.610 26.032 77.811 1.00 31.53 190 LYS B O 1
ATOM 3667 N N . ASP B 1 193 ? -1.057 24.443 77.366 1.00 31.12 191 ASP B N 1
ATOM 3668 C CA . ASP B 1 193 ? -0.568 24.293 78.739 1.00 31.26 191 ASP B CA 1
ATOM 3669 C C . ASP B 1 193 ? -0.033 25.620 79.309 1.00 30.42 191 ASP B C 1
ATOM 3670 O O . ASP B 1 193 ? -0.401 26.016 80.403 1.00 30.95 191 ASP B O 1
ATOM 3675 N N . ALA B 1 194 ? 0.833 26.301 78.561 1.00 29.34 192 ALA B N 1
ATOM 3676 C CA . ALA B 1 194 ? 1.304 27.665 78.889 1.00 28.98 192 ALA B CA 1
ATOM 3677 C C . ALA B 1 194 ? 0.151 28.675 79.073 1.00 29.06 192 ALA B C 1
ATOM 3678 O O . ALA B 1 194 ? 0.037 29.332 80.089 1.00 28.53 192 ALA B O 1
ATOM 3680 N N . LEU B 1 195 ? -0.685 28.807 78.054 1.00 29.25 193 LEU B N 1
ATOM 3681 C CA . LEU B 1 195 ? -1.893 29.576 78.188 1.00 29.91 193 LEU B CA 1
ATOM 3682 C C . LEU B 1 195 ? -2.729 29.184 79.437 1.00 30.29 193 LEU B C 1
ATOM 3683 O O . LEU B 1 195 ? -3.103 30.068 80.181 1.00 31.04 193 LEU B O 1
ATOM 3688 N N . ALA B 1 196 ? -2.996 27.893 79.688 1.00 30.35 194 ALA B N 1
ATOM 3689 C CA . ALA B 1 196 ? -3.803 27.482 80.856 1.00 30.88 194 ALA B CA 1
ATOM 3690 C C . ALA B 1 196 ? -3.204 27.866 82.230 1.00 31.65 194 ALA B C 1
ATOM 3691 O O . ALA B 1 196 ? -3.957 28.039 83.212 1.00 32.33 194 ALA B O 1
ATOM 3693 N N . LYS B 1 197 ? -1.871 27.997 82.277 1.00 31.00 195 LYS B N 1
ATOM 3694 C CA . LYS B 1 197 ? -1.099 28.231 83.490 1.00 30.08 195 LYS B CA 1
ATOM 3695 C C . LYS B 1 197 ? -0.710 29.702 83.631 1.00 30.39 195 LYS B C 1
ATOM 3696 O O . LYS B 1 197 ? -0.022 30.087 84.588 1.00 30.42 195 LYS B O 1
ATOM 3702 N N . GLY B 1 198 ? -1.150 30.516 82.676 1.00 30.03 196 GLY B N 1
ATOM 3703 C CA . GLY B 1 198 ? -1.232 31.946 82.862 1.00 30.18 196 GLY B CA 1
ATOM 3704 C C . GLY B 1 198 ? -0.080 32.730 82.284 1.00 31.02 196 GLY B C 1
ATOM 3705 O O . GLY B 1 198 ? 0.225 33.851 82.761 1.00 31.25 196 GLY B O 1
ATOM 3706 N N . ALA B 1 199 ? 0.564 32.160 81.262 1.00 30.87 197 ALA B N 1
ATOM 3707 C CA . ALA B 1 199 ? 1.699 32.827 80.580 1.00 30.18 197 ALA B CA 1
ATOM 3708 C C . ALA B 1 199 ? 1.202 34.008 79.767 1.00 29.98 197 ALA B C 1
ATOM 3709 O O . ALA B 1 199 ? 0.208 33.879 79.034 1.00 30.96 197 ALA B O 1
ATOM 3711 N N . ASP B 1 200 ? 1.857 35.159 79.918 1.00 30.02 198 ASP B N 1
ATOM 3712 C CA . ASP B 1 200 ? 1.741 36.272 78.958 1.00 29.56 198 ASP B CA 1
ATOM 3713 C C . ASP B 1 200 ? 2.535 35.998 77.669 1.00 29.41 198 ASP B C 1
ATOM 3714 O O . ASP B 1 200 ? 2.140 36.463 76.590 1.00 29.17 198 ASP B O 1
ATOM 3719 N N . VAL B 1 201 ? 3.669 35.280 77.811 1.00 28.63 199 VAL B N 1
ATOM 3720 C CA . VAL B 1 201 ? 4.599 34.945 76.726 1.00 27.58 199 VAL B CA 1
ATOM 3721 C C . VAL B 1 201 ? 5.100 33.497 76.810 1.00 27.24 199 VAL B C 1
ATOM 3722 O O . VAL B 1 201 ? 5.368 32.970 77.907 1.00 26.67 199 VAL B O 1
ATOM 3726 N N . TYR B 1 202 ? 5.277 32.895 75.626 1.00 26.61 200 TYR B N 1
ATOM 3727 C CA . TYR B 1 202 ? 5.810 31.549 75.448 1.00 25.63 200 TYR B CA 1
ATOM 3728 C C . TYR B 1 202 ? 7.098 31.586 74.652 1.00 25.87 200 TYR B C 1
ATOM 3729 O O . TYR B 1 202 ? 7.139 32.058 73.507 1.00 26.81 200 TYR B O 1
ATOM 3738 N N . ILE B 1 203 ? 8.169 31.074 75.239 1.00 26.60 201 ILE B N 1
ATOM 3739 C CA . ILE B 1 203 ? 9.441 31.009 74.511 1.00 26.49 201 ILE B CA 1
ATOM 3740 C C . ILE B 1 203 ? 9.671 29.562 74.079 1.00 26.74 201 ILE B C 1
ATOM 3741 O O . ILE B 1 203 ? 9.768 28.683 74.902 1.00 26.42 201 ILE B O 1
ATOM 3746 N N . THR B 1 204 ? 9.723 29.316 72.772 1.00 27.96 202 THR B N 1
ATOM 3747 C CA . THR B 1 204 ? 9.943 27.960 72.265 1.00 29.11 202 THR B CA 1
ATOM 3748 C C . THR B 1 204 ? 10.481 28.023 70.836 1.00 30.40 202 THR B C 1
ATOM 3749 O O . THR B 1 204 ? 10.312 29.038 70.168 1.00 30.72 202 THR B O 1
ATOM 3753 N N . GLY B 1 205 ? 11.133 26.951 70.377 1.00 31.75 203 GLY B N 1
ATOM 3754 C CA . GLY B 1 205 ? 11.683 26.924 69.034 1.00 33.48 203 GLY B CA 1
ATOM 3755 C C . GLY B 1 205 ? 10.767 26.251 68.037 1.00 35.01 203 GLY B C 1
ATOM 3756 O O . GLY B 1 205 ? 9.796 25.537 68.402 1.00 33.67 203 GLY B O 1
ATOM 3757 N N . ASP B 1 206 ? 11.076 26.479 66.758 1.00 37.74 204 ASP B N 1
ATOM 3758 C CA . ASP B 1 206 ? 10.399 25.764 65.632 1.00 39.11 204 ASP B CA 1
ATOM 3759 C C . ASP B 1 206 ? 8.869 25.991 65.670 1.00 38.23 204 ASP B C 1
ATOM 3760 O O . ASP B 1 206 ? 8.081 25.017 65.652 1.00 38.95 204 ASP B O 1
ATOM 3765 N N . ILE B 1 207 ? 8.462 27.270 65.787 1.00 36.37 205 ILE B N 1
ATOM 3766 C CA . ILE B 1 207 ? 7.050 27.623 65.803 1.00 34.47 205 ILE B CA 1
ATOM 3767 C C . ILE B 1 207 ? 6.570 27.779 64.356 1.00 35.50 205 ILE B C 1
ATOM 3768 O O . ILE B 1 207 ? 7.025 28.676 63.627 1.00 35.20 205 ILE B O 1
ATOM 3773 N N . TYR B 1 208 ? 5.650 26.904 63.950 1.00 35.84 206 TYR B N 1
ATOM 3774 C CA . TYR B 1 208 ? 5.058 26.992 62.629 1.00 36.07 206 TYR B CA 1
ATOM 3775 C C . TYR B 1 208 ? 4.241 28.276 62.491 1.00 35.90 206 TYR B C 1
ATOM 3776 O O . TYR B 1 208 ? 3.682 28.820 63.471 1.00 35.70 206 TYR B O 1
ATOM 3785 N N . TYR B 1 209 ? 4.164 28.743 61.254 1.00 35.67 207 TYR B N 1
ATOM 3786 C CA . TYR B 1 209 ? 3.382 29.898 60.878 1.00 35.58 207 TYR B CA 1
ATOM 3787 C C . TYR B 1 209 ? 1.928 29.876 61.436 1.00 35.12 207 TYR B C 1
ATOM 3788 O O . TYR B 1 209 ? 1.463 30.827 62.105 1.00 34.54 207 TYR B O 1
ATOM 3797 N N . HIS B 1 210 ? 1.227 28.784 61.150 1.00 34.38 208 HIS B N 1
ATOM 3798 C CA . HIS B 1 210 ? -0.165 28.616 61.536 1.00 34.45 208 HIS B CA 1
ATOM 3799 C C . HIS B 1 210 ? -0.324 28.449 63.056 1.00 33.03 208 HIS B C 1
ATOM 3800 O O . HIS B 1 210 ? -1.262 29.000 63.621 1.00 33.10 208 HIS B O 1
ATOM 3807 N N . THR B 1 211 ? 0.567 27.710 63.724 1.00 30.88 209 THR B N 1
ATOM 3808 C CA . THR B 1 211 ? 0.492 27.671 65.182 1.00 30.49 209 THR B CA 1
ATOM 3809 C C . THR B 1 211 ? 0.662 29.058 65.834 1.00 29.80 209 THR B C 1
ATOM 3810 O O . THR B 1 211 ? -0.059 29.398 66.782 1.00 29.51 209 THR B O 1
ATOM 3814 N N . ALA B 1 212 ? 1.612 29.842 65.326 1.00 29.57 210 ALA B N 1
ATOM 3815 C CA . ALA B 1 212 ? 1.840 31.206 65.806 1.00 29.14 210 ALA B CA 1
ATOM 3816 C C . ALA B 1 212 ? 0.567 32.046 65.721 1.00 29.22 210 ALA B C 1
ATOM 3817 O O . ALA B 1 212 ? 0.258 32.803 66.627 1.00 30.11 210 ALA B O 1
ATOM 3819 N N . GLN B 1 213 ? -0.189 31.887 64.648 1.00 29.58 211 GLN B N 1
ATOM 3820 C CA . GLN B 1 213 ? -1.465 32.579 64.485 1.00 29.69 211 GLN B CA 1
ATOM 3821 C C . GLN B 1 213 ? -2.459 32.134 65.538 1.00 29.36 211 GLN B C 1
ATOM 3822 O O . GLN B 1 213 ? -3.203 32.973 66.098 1.00 29.95 211 GLN B O 1
ATOM 3828 N N . ASP B 1 214 ? -2.466 30.829 65.817 1.00 28.45 212 ASP B N 1
ATOM 3829 C CA . ASP B 1 214 ? -3.324 30.256 66.850 1.00 28.76 212 ASP B CA 1
ATOM 3830 C C . ASP B 1 214 ? -2.989 30.778 68.231 1.00 28.12 212 ASP B C 1
ATOM 3831 O O . ASP B 1 214 ? -3.900 31.209 68.944 1.00 29.66 212 ASP B O 1
ATOM 3844 N N . LEU B 1 216 ? -1.776 33.589 68.924 1.00 25.77 214 LEU B N 1
ATOM 3845 C CA . LEU B 1 216 ? -2.168 34.982 68.913 1.00 25.84 214 LEU B CA 1
ATOM 3846 C C . LEU B 1 216 ? -3.682 35.183 69.005 1.00 26.79 214 LEU B C 1
ATOM 3847 O O . LEU B 1 216 ? -4.169 36.099 69.690 1.00 25.71 214 LEU B O 1
ATOM 3852 N N . SER B 1 217 ? -4.420 34.313 68.312 1.00 27.94 215 SER B N 1
ATOM 3853 C CA . SER B 1 217 ? -5.865 34.177 68.503 1.00 28.77 215 SER B CA 1
ATOM 3854 C C . SER B 1 217 ? -6.212 33.945 69.972 1.00 28.90 215 SER B C 1
ATOM 3855 O O . SER B 1 217 ? -7.216 34.455 70.441 1.00 29.67 215 SER B O 1
ATOM 3858 N N . ASP B 1 218 ? -5.385 33.186 70.696 1.00 29.17 216 ASP B N 1
ATOM 3859 C CA . ASP B 1 218 ? -5.594 32.894 72.123 1.00 28.82 216 ASP B CA 1
ATOM 3860 C C . ASP B 1 218 ? -5.107 34.051 73.008 1.00 29.02 216 ASP B C 1
ATOM 3861 O O . ASP B 1 218 ? -5.321 34.028 74.210 1.00 28.69 216 ASP B O 1
ATOM 3866 N N . GLY B 1 219 ? -4.431 35.029 72.401 1.00 29.50 217 GLY B N 1
ATOM 3867 C CA . GLY B 1 219 ? -3.903 36.214 73.107 1.00 29.97 217 GLY B CA 1
ATOM 3868 C C . GLY B 1 219 ? -2.594 35.971 73.842 1.00 29.91 217 GLY B C 1
ATOM 3869 O O . GLY B 1 219 ? -2.294 36.637 74.847 1.00 30.07 217 GLY B O 1
ATOM 3870 N N . LEU B 1 220 ? -1.848 34.987 73.338 1.00 29.64 218 LEU B N 1
ATOM 3871 C CA . LEU B 1 220 ? -0.514 34.585 73.820 1.00 29.47 218 LEU B CA 1
ATOM 3872 C C . LEU B 1 220 ? 0.569 35.096 72.843 1.00 29.35 218 LEU B C 1
ATOM 3873 O O . LEU B 1 220 ? 0.584 34.729 71.661 1.00 29.20 218 LEU B O 1
ATOM 3878 N N . LEU B 1 221 ? 1.446 35.969 73.351 1.00 28.92 219 LEU B N 1
ATOM 3879 C CA . LEU B 1 221 ? 2.655 36.379 72.644 1.00 28.43 219 LEU B CA 1
ATOM 3880 C C . LEU B 1 221 ? 3.686 35.267 72.727 1.00 27.99 219 LEU B C 1
ATOM 3881 O O . LEU B 1 221 ? 3.605 34.411 73.583 1.00 27.65 219 LEU B O 1
ATOM 3886 N N . ALA B 1 222 ? 4.623 35.254 71.791 1.00 28.24 220 ALA B N 1
ATOM 3887 C CA . ALA B 1 222 ? 5.685 34.244 71.777 1.00 28.29 220 ALA B CA 1
ATOM 3888 C C . ALA B 1 222 ? 7.034 34.834 71.319 1.00 28.63 220 ALA B C 1
ATOM 3889 O O . ALA B 1 222 ? 7.101 35.971 70.783 1.00 28.41 220 ALA B O 1
ATOM 3891 N N . LEU B 1 223 ? 8.093 34.066 71.568 1.00 28.81 221 LEU B N 1
ATOM 3892 C CA . LEU B 1 223 ? 9.437 34.393 71.112 1.00 29.42 221 LEU B CA 1
ATOM 3893 C C . LEU B 1 223 ? 10.003 33.115 70.554 1.00 30.15 221 LEU B C 1
ATOM 3894 O O . LEU B 1 223 ? 9.926 32.097 71.225 1.00 30.08 221 LEU B O 1
ATOM 3899 N N . ASP B 1 224 ? 10.479 33.136 69.305 1.00 32.10 222 ASP B N 1
ATOM 3900 C CA . ASP B 1 224 ? 11.133 31.934 68.716 1.00 33.70 222 ASP B CA 1
ATOM 3901 C C . ASP B 1 224 ? 12.631 32.240 68.558 1.00 34.10 222 ASP B C 1
ATOM 3902 O O . ASP B 1 224 ? 13.015 32.971 67.617 1.00 34.70 222 ASP B O 1
ATOM 3907 N N . PRO B 1 225 ? 13.457 31.770 69.530 1.00 34.55 223 PRO B N 1
ATOM 3908 C CA . PRO B 1 225 ? 14.934 31.914 69.548 1.00 34.60 223 PRO B CA 1
ATOM 3909 C C . PRO B 1 225 ? 15.680 30.914 68.667 1.00 35.12 223 PRO B C 1
ATOM 3910 O O . PRO B 1 225 ? 16.913 30.857 68.728 1.00 35.92 223 PRO B O 1
ATOM 3914 N N . GLY B 1 226 ? 14.950 30.150 67.851 1.00 35.72 224 GLY B N 1
ATOM 3915 C CA . GLY B 1 226 ? 15.511 29.060 67.070 1.00 35.80 224 GLY B CA 1
ATOM 3916 C C . GLY B 1 226 ? 16.008 27.900 67.923 1.00 37.48 224 GLY B C 1
ATOM 3917 O O . GLY B 1 226 ? 16.141 28.014 69.145 1.00 37.18 224 GLY B O 1
ATOM 3918 N N . HIS B 1 227 ? 16.316 26.788 67.260 1.00 38.69 225 HIS B N 1
ATOM 3919 C CA . HIS B 1 227 ? 16.842 25.589 67.897 1.00 40.84 225 HIS B CA 1
ATOM 3920 C C . HIS B 1 227 ? 18.164 25.689 68.627 1.00 40.42 225 HIS B C 1
ATOM 3921 O O . HIS B 1 227 ? 18.400 24.930 69.551 1.00 40.63 225 HIS B O 1
ATOM 3928 N N . TYR B 1 228 ? 19.033 26.603 68.215 1.00 40.05 226 TYR B N 1
ATOM 3929 C CA . TYR B 1 228 ? 20.381 26.594 68.743 1.00 39.56 226 TYR B CA 1
ATOM 3930 C C . TYR B 1 228 ? 20.550 27.102 70.181 1.00 38.71 226 TYR B C 1
ATOM 3931 O O . TYR B 1 228 ? 21.626 26.944 70.738 1.00 39.77 226 TYR B O 1
ATOM 3940 N N . ILE B 1 229 ? 19.543 27.712 70.804 1.00 37.29 227 ILE B N 1
ATOM 3941 C CA . ILE B 1 229 ? 19.701 28.033 72.246 1.00 36.27 227 ILE B CA 1
ATOM 3942 C C . ILE B 1 229 ? 19.938 26.771 73.090 1.00 35.82 227 ILE B C 1
ATOM 3943 O O . ILE B 1 229 ? 20.295 26.842 74.264 1.00 35.07 227 ILE B O 1
ATOM 3948 N N . GLU B 1 230 ? 19.746 25.609 72.481 1.00 35.64 228 GLU B N 1
ATOM 3949 C CA . GLU B 1 230 ? 20.023 24.406 73.196 1.00 35.70 228 GLU B CA 1
ATOM 3950 C C . GLU B 1 230 ? 21.488 23.947 73.174 1.00 35.32 228 GLU B C 1
ATOM 3951 O O . GLU B 1 230 ? 21.780 22.960 73.838 1.00 35.45 228 GLU B O 1
ATOM 3957 N N . VAL B 1 231 ? 22.414 24.691 72.523 1.00 34.41 229 VAL B N 1
ATOM 3958 C CA . VAL B 1 231 ? 23.864 24.486 72.815 1.00 34.26 229 VAL B CA 1
ATOM 3959 C C . VAL B 1 231 ? 24.254 24.662 74.290 1.00 33.96 229 VAL B C 1
ATOM 3960 O O . VAL B 1 231 ? 25.299 24.190 74.726 1.00 34.30 229 VAL B O 1
ATOM 3964 N N . ILE B 1 232 ? 23.438 25.365 75.058 1.00 33.80 230 ILE B N 1
ATOM 3965 C CA . ILE B 1 232 ? 23.649 25.421 76.523 1.00 33.52 230 ILE B CA 1
ATOM 3966 C C . ILE B 1 232 ? 23.902 23.987 77.063 1.00 32.15 230 ILE B C 1
ATOM 3967 O O . ILE B 1 232 ? 24.777 23.806 77.896 1.00 31.52 230 ILE B O 1
ATOM 3972 N N . PHE B 1 233 ? 23.129 23.000 76.564 1.00 31.03 231 PHE B N 1
ATOM 3973 C CA . PHE B 1 233 ? 23.347 21.559 76.812 1.00 30.16 231 PHE B CA 1
ATOM 3974 C C . PHE B 1 233 ? 24.840 21.161 76.843 1.00 29.44 231 PHE B C 1
ATOM 3975 O O . PHE B 1 233 ? 25.296 20.561 77.824 1.00 28.83 231 PHE B O 1
ATOM 3983 N N . VAL B 1 234 ? 25.569 21.523 75.786 1.00 28.99 232 VAL B N 1
ATOM 3984 C CA . VAL B 1 234 ? 26.978 21.155 75.621 1.00 29.20 232 VAL B CA 1
ATOM 3985 C C . VAL B 1 234 ? 27.803 21.708 76.773 1.00 30.58 232 VAL B C 1
ATOM 3986 O O . VAL B 1 234 ? 28.542 20.984 77.390 1.00 30.21 232 VAL B O 1
ATOM 3990 N N . GLU B 1 235 ? 27.606 22.991 77.071 1.00 32.38 233 GLU B N 1
ATOM 3991 C CA . GLU B 1 235 ? 28.450 23.743 77.973 1.00 34.70 233 GLU B CA 1
ATOM 3992 C C . GLU B 1 235 ? 28.196 23.288 79.382 1.00 33.18 233 GLU B C 1
ATOM 3993 O O . GLU B 1 235 ? 29.150 22.972 80.116 1.00 33.32 233 GLU B O 1
ATOM 3999 N N . LYS B 1 236 ? 26.911 23.228 79.732 1.00 32.50 234 LYS B N 1
ATOM 4000 C CA . LYS B 1 236 ? 26.457 22.837 81.072 1.00 32.01 234 LYS B CA 1
ATOM 4001 C C . LYS B 1 236 ? 26.734 21.382 81.455 1.00 31.22 234 LYS B C 1
ATOM 4002 O O . LYS B 1 236 ? 27.194 21.106 82.550 1.00 31.97 234 LYS B O 1
ATOM 4008 N N . ILE B 1 237 ? 26.479 20.461 80.541 1.00 30.24 235 ILE B N 1
ATOM 4009 C CA . ILE B 1 237 ? 26.789 19.047 80.745 1.00 29.47 235 ILE B CA 1
ATOM 4010 C C . ILE B 1 237 ? 28.296 18.680 80.710 1.00 28.31 235 ILE B C 1
ATOM 4011 O O . ILE B 1 237 ? 28.748 17.927 81.553 1.00 27.31 235 ILE B O 1
ATOM 4016 N N . ALA B 1 238 ? 29.073 19.293 79.819 1.00 27.67 236 ALA B N 1
ATOM 4017 C CA . ALA B 1 238 ? 30.546 19.211 79.904 1.00 27.35 236 ALA B CA 1
ATOM 4018 C C . ALA B 1 238 ? 31.093 19.734 81.251 1.00 27.78 236 ALA B C 1
ATOM 4019 O O . ALA B 1 238 ? 31.948 19.074 81.846 1.00 27.79 236 ALA B O 1
ATOM 4021 N N . ALA B 1 239 ? 30.613 20.904 81.716 1.00 26.98 237 ALA B N 1
ATOM 4022 C CA . ALA B 1 239 ? 31.018 21.438 83.011 1.00 27.02 237 ALA B CA 1
ATOM 4023 C C . ALA B 1 239 ? 30.596 20.530 84.173 1.00 27.66 237 ALA B C 1
ATOM 4024 O O . ALA B 1 239 ? 31.370 20.349 85.114 1.00 28.75 237 ALA B O 1
ATOM 4026 N N . LEU B 1 240 ? 29.374 19.999 84.118 1.00 28.21 238 LEU B N 1
ATOM 4027 C CA . LEU B 1 240 ? 28.821 19.096 85.146 1.00 29.39 238 LEU B CA 1
ATOM 4028 C C . LEU B 1 240 ? 29.690 17.870 85.291 1.00 30.13 238 LEU B C 1
ATOM 4029 O O . LEU B 1 240 ? 30.098 17.525 86.407 1.00 30.72 238 LEU B O 1
ATOM 4034 N N . LEU B 1 241 ? 30.003 17.248 84.148 1.00 30.52 239 LEU B N 1
ATOM 4035 C CA . LEU B 1 241 ? 30.902 16.093 84.087 1.00 31.10 239 LEU B CA 1
ATOM 4036 C C . LEU B 1 241 ? 32.373 16.393 84.396 1.00 31.05 239 LEU B C 1
ATOM 4037 O O . LEU B 1 241 ? 33.017 15.584 85.052 1.00 31.68 239 LEU B O 1
ATOM 4042 N N . SER B 1 242 ? 32.928 17.490 83.905 1.00 30.78 240 SER B N 1
ATOM 4043 C CA . SER B 1 242 ? 34.267 17.905 84.387 1.00 31.48 240 SER B CA 1
ATOM 4044 C C . SER B 1 242 ? 34.370 18.128 85.928 1.00 32.12 240 SER B C 1
ATOM 4045 O O . SER B 1 242 ? 35.439 17.914 86.500 1.00 32.39 240 SER B O 1
ATOM 4048 N N . GLN B 1 243 ? 33.283 18.585 86.566 1.00 31.73 241 GLN B N 1
ATOM 4049 C CA . GLN B 1 243 ? 33.302 18.856 87.992 1.00 32.29 241 GLN B CA 1
ATOM 4050 C C . GLN B 1 243 ? 33.285 17.560 88.769 1.00 31.45 241 GLN B C 1
ATOM 4051 O O . GLN B 1 243 ? 33.979 17.434 89.770 1.00 30.79 241 GLN B O 1
ATOM 4057 N N . TRP B 1 244 ? 32.477 16.611 88.297 1.00 31.24 242 TRP B N 1
ATOM 4058 C CA . TRP B 1 244 ? 32.468 15.250 88.820 1.00 31.17 242 TRP B CA 1
ATOM 4059 C C . TRP B 1 244 ? 33.821 14.569 88.678 1.00 31.50 242 TRP B C 1
ATOM 4060 O O . TRP B 1 244 ? 34.300 13.913 89.615 1.00 30.93 242 TRP B O 1
ATOM 4071 N N . LYS B 1 245 ? 34.394 14.708 87.484 1.00 30.83 243 LYS B N 1
ATOM 4072 C CA . LYS B 1 245 ? 35.696 14.198 87.173 1.00 31.94 243 LYS B CA 1
ATOM 4073 C C . LYS B 1 245 ? 36.736 14.692 88.184 1.00 32.49 243 LYS B C 1
ATOM 4074 O O . LYS B 1 245 ? 37.558 13.907 88.631 1.00 33.00 243 LYS B O 1
ATOM 4080 N N . GLU B 1 246 ? 36.709 15.980 88.503 1.00 33.64 244 GLU B N 1
ATOM 4081 C CA . GLU B 1 246 ? 37.693 16.599 89.376 1.00 35.31 244 GLU B CA 1
ATOM 4082 C C . GLU B 1 246 ? 37.470 16.197 90.822 1.00 34.39 244 GLU B C 1
ATOM 4083 O O . GLU B 1 246 ? 38.417 15.796 91.460 1.00 33.86 244 GLU B O 1
ATOM 4089 N N . ASP B 1 247 ? 36.218 16.265 91.287 1.00 34.25 245 ASP B N 1
ATOM 4090 C CA . ASP B 1 247 ? 35.842 15.967 92.666 1.00 34.48 245 ASP B CA 1
ATOM 4091 C C . ASP B 1 247 ? 36.039 14.474 92.989 1.00 34.82 245 ASP B C 1
ATOM 4092 O O . ASP B 1 247 ? 36.613 14.130 94.027 1.00 33.19 245 ASP B O 1
ATOM 4097 N N . LYS B 1 248 ? 35.571 13.619 92.071 1.00 34.80 246 LYS B N 1
ATOM 4098 C CA . LYS B 1 248 ? 35.585 12.168 92.220 1.00 35.05 246 LYS B CA 1
ATOM 4099 C C . LYS B 1 248 ? 36.891 11.422 91.771 1.00 35.13 246 LYS B C 1
ATOM 4100 O O . LYS B 1 248 ? 37.012 10.183 91.933 1.00 35.19 246 LYS B O 1
ATOM 4106 N N . GLY B 1 249 ? 37.860 12.185 91.274 1.00 34.34 247 GLY B N 1
ATOM 4107 C CA . GLY B 1 249 ? 39.129 11.652 90.832 1.00 35.09 247 GLY B CA 1
ATOM 4108 C C . GLY B 1 249 ? 38.982 10.689 89.668 1.00 35.99 247 GLY B C 1
ATOM 4109 O O . GLY B 1 249 ? 39.568 9.588 89.691 1.00 35.32 247 GLY B O 1
ATOM 4110 N N . TRP B 1 250 ? 38.172 11.062 88.661 1.00 36.61 248 TRP B N 1
ATOM 4111 C CA . TRP B 1 250 ? 37.990 10.180 87.489 1.00 36.64 248 TRP B CA 1
ATOM 4112 C C . TRP B 1 250 ? 39.203 10.211 86.566 1.00 37.82 248 TRP B C 1
ATOM 4113 O O . TRP B 1 250 ? 39.830 11.249 86.350 1.00 37.27 248 TRP B O 1
ATOM 4124 N N . SER B 1 251 ? 39.516 9.050 86.012 1.00 39.61 249 SER B N 1
ATOM 4125 C CA . SER B 1 251 ? 40.608 8.967 85.079 1.00 42.07 249 SER B CA 1
ATOM 4126 C C . SER B 1 251 ? 40.135 9.138 83.621 1.00 42.24 249 SER B C 1
ATOM 4127 O O . SER B 1 251 ? 40.487 8.328 82.755 1.00 43.88 249 SER B O 1
ATOM 4130 N N . ILE B 1 252 ? 39.351 10.179 83.348 1.00 41.87 250 ILE B N 1
ATOM 4131 C CA . ILE B 1 252 ? 38.960 10.516 81.973 1.00 41.46 250 ILE B CA 1
ATOM 4132 C C . ILE B 1 252 ? 39.038 12.025 81.714 1.00 41.22 250 ILE B C 1
ATOM 4133 O O . ILE B 1 252 ? 39.048 12.809 82.672 1.00 41.48 250 ILE B O 1
ATOM 4138 N N . ASP B 1 253 ? 39.137 12.410 80.440 1.00 40.29 251 ASP B N 1
ATOM 4139 C CA . ASP B 1 253 ? 38.962 13.799 79.983 1.00 40.73 251 ASP B CA 1
ATOM 4140 C C . ASP B 1 253 ? 37.527 13.988 79.470 1.00 40.19 251 ASP B C 1
ATOM 4141 O O . ASP B 1 253 ? 37.019 13.142 78.734 1.00 39.45 251 ASP B O 1
ATOM 4146 N N . ILE B 1 254 ? 36.894 15.105 79.847 1.00 39.89 252 ILE B N 1
ATOM 4147 C CA . ILE B 1 254 ? 35.557 15.487 79.351 1.00 39.46 252 ILE B CA 1
ATOM 4148 C C . ILE B 1 254 ? 35.605 16.775 78.515 1.00 38.92 252 ILE B C 1
ATOM 4149 O O . ILE B 1 254 ? 35.884 17.832 79.067 1.00 39.66 252 ILE B O 1
ATOM 4154 N N . LEU B 1 255 ? 35.299 16.679 77.210 1.00 37.58 253 LEU B N 1
ATOM 4155 C CA . LEU B 1 255 ? 35.412 17.797 76.255 1.00 36.55 253 LEU B CA 1
ATOM 4156 C C . LEU B 1 255 ? 34.038 18.238 75.753 1.00 35.81 253 LEU B C 1
ATOM 4157 O O . LEU B 1 255 ? 33.201 17.376 75.433 1.00 35.27 253 LEU B O 1
ATOM 4162 N N . PRO B 1 256 ? 33.819 19.583 75.657 1.00 34.77 254 PRO B N 1
ATOM 4163 C CA . PRO B 1 256 ? 32.635 20.068 74.953 1.00 33.83 254 PRO B CA 1
ATOM 4164 C C . PRO B 1 256 ? 32.942 20.021 73.446 1.00 32.68 254 PRO B C 1
ATOM 4165 O O . PRO B 1 256 ? 34.045 20.374 73.051 1.00 31.79 254 PRO B O 1
ATOM 4169 N N . SER B 1 257 ? 31.994 19.565 72.633 1.00 32.03 255 SER B N 1
ATOM 4170 C CA . SER B 1 257 ? 32.147 19.634 71.185 1.00 32.33 255 SER B CA 1
ATOM 4171 C C . SER B 1 257 ? 32.168 21.090 70.747 1.00 33.15 255 SER B C 1
ATOM 4172 O O . SER B 1 257 ? 31.360 21.889 71.183 1.00 32.04 255 SER B O 1
ATOM 4175 N N . GLN B 1 258 ? 33.101 21.454 69.884 1.00 34.35 256 GLN B N 1
ATOM 4176 C CA . GLN B 1 258 ? 32.971 22.779 69.338 1.00 35.61 256 GLN B CA 1
ATOM 4177 C C . GLN B 1 258 ? 32.859 22.932 67.840 1.00 35.41 256 GLN B C 1
ATOM 4178 O O . GLN B 1 258 ? 33.014 24.059 67.342 1.00 35.48 256 GLN B O 1
ATOM 4184 N N . ALA B 1 259 ? 32.593 21.834 67.132 1.00 34.75 257 ALA B N 1
ATOM 4185 C CA . ALA B 1 259 ? 32.215 21.923 65.721 1.00 35.47 257 ALA B CA 1
ATOM 4186 C C . ALA B 1 259 ? 30.737 22.336 65.663 1.00 35.90 257 ALA B C 1
ATOM 4187 O O . ALA B 1 259 ? 29.878 21.653 66.234 1.00 35.43 257 ALA B O 1
ATOM 4189 N N . SER B 1 260 ? 30.449 23.465 65.018 1.00 36.93 258 SER B N 1
ATOM 4190 C CA . SER B 1 260 ? 29.076 23.967 64.909 1.00 38.54 258 SER B CA 1
ATOM 4191 C C . SER B 1 260 ? 28.350 23.141 63.877 1.00 38.75 258 SER B C 1
ATOM 4192 O O . SER B 1 260 ? 28.859 22.901 62.783 1.00 39.80 258 SER B O 1
ATOM 4195 N N . THR B 1 261 ? 27.162 22.699 64.253 1.00 38.55 259 THR B N 1
ATOM 4196 C CA . THR B 1 261 ? 26.284 21.950 63.392 1.00 38.64 259 THR B CA 1
ATOM 4197 C C . THR B 1 261 ? 24.994 22.752 63.184 1.00 38.22 259 THR B C 1
ATOM 4198 O O . THR B 1 261 ? 23.939 22.211 62.858 1.00 38.45 259 THR B O 1
ATOM 4202 N N . ASN B 1 262 ? 25.093 24.053 63.408 1.00 37.67 260 ASN B N 1
ATOM 4203 C CA . ASN B 1 262 ? 24.016 24.977 63.116 1.00 37.37 260 ASN B CA 1
ATOM 4204 C C . ASN B 1 262 ? 23.945 25.242 61.605 1.00 37.18 260 ASN B C 1
ATOM 4205 O O . ASN B 1 262 ? 24.943 25.708 61.006 1.00 36.66 260 ASN B O 1
ATOM 4210 N N . PRO B 1 263 ? 22.803 24.861 60.968 1.00 36.55 261 PRO B N 1
ATOM 4211 C CA . PRO B 1 263 ? 22.720 25.029 59.537 1.00 37.12 261 PRO B CA 1
ATOM 4212 C C . PRO B 1 263 ? 22.243 26.429 59.115 1.00 37.45 261 PRO B C 1
ATOM 4213 O O . PRO B 1 263 ? 22.156 26.713 57.942 1.00 37.25 261 PRO B O 1
ATOM 4217 N N . PHE B 1 264 ? 21.971 27.294 60.075 1.00 38.67 262 PHE B N 1
ATOM 4218 C CA . PHE B 1 264 ? 21.223 28.526 59.805 1.00 40.02 262 PHE B CA 1
ATOM 4219 C C . PHE B 1 264 ? 21.985 29.805 60.090 1.00 42.01 262 PHE B C 1
ATOM 4220 O O . PHE B 1 264 ? 22.276 30.146 61.250 1.00 42.16 262 PHE B O 1
ATOM 4228 N N . HIS B 1 265 ? 22.286 30.522 59.008 1.00 44.67 263 HIS B N 1
ATOM 4229 C CA . HIS B 1 265 ? 22.979 31.799 59.094 1.00 47.25 263 HIS B CA 1
ATOM 4230 C C . HIS B 1 265 ? 22.130 32.928 58.532 1.00 48.03 263 HIS B C 1
ATOM 4231 O O . HIS B 1 265 ? 21.796 32.963 57.342 1.00 48.63 263 HIS B O 1
ATOM 4238 N N . HIS B 1 266 ? 21.738 33.814 59.433 1.00 49.45 264 HIS B N 1
ATOM 4239 C CA . HIS B 1 266 ? 20.849 34.916 59.115 1.00 51.08 264 HIS B CA 1
ATOM 4240 C C . HIS B 1 266 ? 21.455 36.045 58.297 1.00 51.36 264 HIS B C 1
ATOM 4241 O O . HIS B 1 266 ? 22.622 36.422 58.472 1.00 51.17 264 HIS B O 1
ATOM 4248 N N . ILE B 1 267 ? 20.625 36.536 57.380 1.00 51.96 265 ILE B N 1
ATOM 4249 C CA . ILE B 1 267 ? 20.967 37.547 56.363 1.00 52.40 265 ILE B CA 1
ATOM 4250 C C . ILE B 1 267 ? 22.441 37.558 55.929 1.00 52.60 265 ILE B C 1
ATOM 4251 O O . ILE B 1 267 ? 22.732 37.762 54.745 1.00 53.16 265 ILE B O 1
ATOM 4256 N N . ALA C 1 2 ? -30.318 -39.734 38.544 1.00 40.40 0 ALA C N 1
ATOM 4257 C CA . ALA C 1 2 ? -30.870 -38.524 39.275 1.00 40.86 0 ALA C CA 1
ATOM 4258 C C . ALA C 1 2 ? -30.010 -37.355 38.913 1.00 40.08 0 ALA C C 1
ATOM 4259 O O . ALA C 1 2 ? -28.794 -37.456 39.011 1.00 39.67 0 ALA C O 1
ATOM 4269 N N . LEU C 1 4 ? -27.789 -34.095 38.960 1.00 34.84 2 LEU C N 1
ATOM 4270 C CA . LEU C 1 4 ? -26.954 -33.461 39.977 1.00 34.28 2 LEU C CA 1
ATOM 4271 C C . LEU C 1 4 ? -27.560 -32.083 40.323 1.00 33.84 2 LEU C C 1
ATOM 4272 O O . LEU C 1 4 ? -28.185 -31.425 39.464 1.00 33.15 2 LEU C O 1
ATOM 4277 N N . ALA C 1 5 ? -27.413 -31.677 41.592 1.00 33.43 3 ALA C N 1
ATOM 4278 C CA . ALA C 1 5 ? -27.880 -30.370 42.070 1.00 32.73 3 ALA C CA 1
ATOM 4279 C C . ALA C 1 5 ? -27.208 -29.235 41.270 1.00 33.18 3 ALA C C 1
ATOM 4280 O O . ALA C 1 5 ? -27.859 -28.235 40.945 1.00 33.43 3 ALA C O 1
ATOM 4282 N N . SER C 1 6 ? -25.922 -29.422 40.933 1.00 33.15 4 SER C N 1
ATOM 4283 C CA . SER C 1 6 ? -25.166 -28.519 40.035 1.00 34.06 4 SER C CA 1
ATOM 4284 C C . SER C 1 6 ? -25.700 -28.279 38.592 1.00 34.04 4 SER C C 1
ATOM 4285 O O . SER C 1 6 ? -25.215 -27.382 37.923 1.00 35.31 4 SER C O 1
ATOM 4288 N N A GLU C 1 7 ? -26.670 -29.074 38.156 0.50 34.23 5 GLU C N 1
ATOM 4289 N N B GLU C 1 7 ? -26.667 -29.072 38.125 0.50 33.87 5 GLU C N 1
ATOM 4290 C CA A GLU C 1 7 ? -27.313 -28.917 36.850 0.50 34.20 5 GLU C CA 1
ATOM 4291 C CA B GLU C 1 7 ? -27.316 -28.834 36.817 0.50 33.59 5 GLU C CA 1
ATOM 4292 C C A GLU C 1 7 ? -28.522 -27.978 36.981 0.50 33.64 5 GLU C C 1
ATOM 4293 C C B GLU C 1 7 ? -28.458 -27.854 37.006 0.50 33.28 5 GLU C C 1
ATOM 4294 O O A GLU C 1 7 ? -28.957 -27.373 36.011 0.50 33.35 5 GLU C O 1
ATOM 4295 O O B GLU C 1 7 ? -28.811 -27.120 36.091 0.50 32.91 5 GLU C O 1
ATOM 4306 N N . VAL C 1 8 ? -29.046 -27.856 38.203 1.00 33.64 6 VAL C N 1
ATOM 4307 C CA . VAL C 1 8 ? -30.082 -26.869 38.532 1.00 32.47 6 VAL C CA 1
ATOM 4308 C C . VAL C 1 8 ? -29.378 -25.507 38.655 1.00 31.91 6 VAL C C 1
ATOM 4309 O O . VAL C 1 8 ? -29.835 -24.497 38.100 1.00 31.80 6 VAL C O 1
ATOM 4313 N N . ILE C 1 9 ? -28.236 -25.507 39.327 1.00 30.69 7 ILE C N 1
ATOM 4314 C CA . ILE C 1 9 ? -27.489 -24.297 39.575 1.00 30.42 7 ILE C CA 1
ATOM 4315 C C . ILE C 1 9 ? -26.847 -23.691 38.298 1.00 31.37 7 ILE C C 1
ATOM 4316 O O . ILE C 1 9 ? -26.766 -22.467 38.153 1.00 30.97 7 ILE C O 1
ATOM 4321 N N . GLN C 1 10 ? -26.428 -24.543 37.362 1.00 32.25 8 GLN C N 1
ATOM 4322 C CA . GLN C 1 10 ? -25.994 -24.083 36.038 1.00 32.60 8 GLN C CA 1
ATOM 4323 C C . GLN C 1 10 ? -27.049 -23.284 35.305 1.00 31.25 8 GLN C C 1
ATOM 4324 O O . GLN C 1 10 ? -26.733 -22.301 34.671 1.00 31.14 8 GLN C O 1
ATOM 4330 N N . ALA C 1 11 ? -28.292 -23.763 35.347 1.00 30.12 9 ALA C N 1
ATOM 4331 C CA . ALA C 1 11 ? -29.466 -23.051 34.809 1.00 29.88 9 ALA C CA 1
ATOM 4332 C C . ALA C 1 11 ? -29.802 -21.718 35.533 1.00 29.99 9 ALA C C 1
ATOM 4333 O O . ALA C 1 11 ? -30.156 -20.729 34.894 1.00 29.82 9 ALA C O 1
ATOM 4335 N N . TYR C 1 12 ? -29.739 -21.732 36.872 1.00 29.78 10 TYR C N 1
ATOM 4336 C CA . TYR C 1 12 ? -29.849 -20.530 37.692 1.00 29.00 10 TYR C CA 1
ATOM 4337 C C . TYR C 1 12 ? -28.743 -19.502 37.350 1.00 28.98 10 TYR C C 1
ATOM 4338 O O . TYR C 1 12 ? -29.010 -18.323 37.194 1.00 27.53 10 TYR C O 1
ATOM 4347 N N . GLU C 1 13 ? -27.501 -19.963 37.245 1.00 29.69 11 GLU C N 1
ATOM 4348 C CA . GLU C 1 13 ? -26.377 -19.058 37.075 1.00 30.46 11 GLU C CA 1
ATOM 4349 C C . GLU C 1 13 ? -26.259 -18.469 35.684 1.00 31.00 11 GLU C C 1
ATOM 4350 O O . GLU C 1 13 ? -25.518 -17.510 35.487 1.00 32.40 11 GLU C O 1
ATOM 4356 N N . ALA C 1 14 ? -26.966 -19.046 34.725 1.00 31.13 12 ALA C N 1
ATOM 4357 C CA . ALA C 1 14 ? -27.013 -18.511 33.370 1.00 31.76 12 ALA C CA 1
ATOM 4358 C C . ALA C 1 14 ? -28.087 -17.415 33.251 1.00 32.30 12 ALA C C 1
ATOM 4359 O O . ALA C 1 14 ? -28.084 -16.621 32.296 1.00 31.57 12 ALA C O 1
ATOM 4361 N N . PHE C 1 15 ? -29.035 -17.414 34.207 1.00 32.35 13 PHE C N 1
ATOM 4362 C CA . PHE C 1 15 ? -29.995 -16.334 34.335 1.00 31.48 13 PHE C CA 1
ATOM 4363 C C . PHE C 1 15 ? -29.379 -15.276 35.240 1.00 31.56 13 PHE C C 1
ATOM 4364 O O . PHE C 1 15 ? -29.320 -14.079 34.895 1.00 31.90 13 PHE C O 1
ATOM 4372 N N . CYS C 1 16 ? -28.877 -15.736 36.378 1.00 31.15 14 CYS C N 1
ATOM 4373 C CA . CYS C 1 16 ? -28.443 -14.872 37.460 1.00 30.68 14 CYS C CA 1
ATOM 4374 C C . CYS C 1 16 ? -27.051 -15.233 37.931 1.00 30.74 14 CYS C C 1
ATOM 4375 O O . CYS C 1 16 ? -26.933 -15.954 38.915 1.00 30.78 14 CYS C O 1
ATOM 4378 N N . PRO C 1 17 ? -25.994 -14.768 37.210 1.00 31.02 15 PRO C N 1
ATOM 4379 C CA . PRO C 1 17 ? -24.583 -15.058 37.538 1.00 30.69 15 PRO C CA 1
ATOM 4380 C C . PRO C 1 17 ? -24.165 -14.674 38.935 1.00 30.56 15 PRO C C 1
ATOM 4381 O O . PRO C 1 17 ? -24.569 -13.626 39.424 1.00 31.83 15 PRO C O 1
ATOM 4385 N N . GLN C 1 18 ? -23.332 -15.492 39.555 1.00 31.05 16 GLN C N 1
ATOM 4386 C CA . GLN C 1 18 ? -22.699 -15.176 40.847 1.00 32.33 16 GLN C CA 1
ATOM 4387 C C . GLN C 1 18 ? -21.962 -13.846 40.892 1.00 33.33 16 GLN C C 1
ATOM 4388 O O . GLN C 1 18 ? -21.871 -13.231 41.955 1.00 34.40 16 GLN C O 1
ATOM 4394 N N . GLU C 1 19 ? -21.407 -13.445 39.750 1.00 34.16 17 GLU C N 1
ATOM 4395 C CA . GLU C 1 19 ? -20.543 -12.266 39.609 1.00 35.19 17 GLU C CA 1
ATOM 4396 C C . GLU C 1 19 ? -21.353 -10.992 39.627 1.00 34.67 17 GLU C C 1
ATOM 4397 O O . GLU C 1 19 ? -20.839 -9.930 39.917 1.00 34.87 17 GLU C O 1
ATOM 4403 N N . PHE C 1 20 ? -22.614 -11.087 39.234 1.00 34.51 18 PHE C N 1
ATOM 4404 C CA . PHE C 1 20 ? -23.488 -9.941 39.273 1.00 33.63 18 PHE C CA 1
ATOM 4405 C C . PHE C 1 20 ? -23.794 -9.517 40.701 1.00 33.75 18 PHE C C 1
ATOM 4406 O O . PHE C 1 20 ? -24.366 -8.473 40.872 1.00 34.56 18 PHE C O 1
ATOM 4414 N N . SER C 1 21 ? -23.441 -10.338 41.700 1.00 33.89 19 SER C N 1
ATOM 4415 C CA . SER C 1 21 ? -23.468 -9.968 43.115 1.00 34.50 19 SER C CA 1
ATOM 4416 C C . SER C 1 21 ? -22.589 -8.766 43.379 1.00 34.53 19 SER C C 1
ATOM 4417 O O . SER C 1 21 ? -21.519 -8.667 42.770 1.00 34.71 19 SER C O 1
ATOM 4428 N N . GLU C 1 23 ? -19.803 -6.453 45.310 1.00 38.60 21 GLU C N 1
ATOM 4429 C CA . GLU C 1 23 ? -18.471 -6.746 45.797 1.00 40.64 21 GLU C CA 1
ATOM 4430 C C . GLU C 1 23 ? -18.503 -7.043 47.291 1.00 39.65 21 GLU C C 1
ATOM 4431 O O . GLU C 1 23 ? -18.988 -6.221 48.074 1.00 40.41 21 GLU C O 1
ATOM 4437 N N . GLY C 1 24 ? -18.001 -8.218 47.685 1.00 39.42 22 GLY C N 1
ATOM 4438 C CA . GLY C 1 24 ? -17.886 -8.599 49.121 1.00 37.84 22 GLY C CA 1
ATOM 4439 C C . GLY C 1 24 ? -19.133 -9.250 49.692 1.00 36.74 22 GLY C C 1
ATOM 4440 O O . GLY C 1 24 ? -19.183 -9.579 50.871 1.00 36.88 22 GLY C O 1
ATOM 4441 N N . ASP C 1 25 ? -20.144 -9.415 48.841 1.00 35.31 23 ASP C N 1
ATOM 4442 C CA . ASP C 1 25 ? -21.435 -10.021 49.199 1.00 34.11 23 ASP C CA 1
ATOM 4443 C C . ASP C 1 25 ? -21.348 -11.558 49.165 1.00 32.32 23 ASP C C 1
ATOM 4444 O O . ASP C 1 25 ? -20.641 -12.093 48.339 1.00 31.80 23 ASP C O 1
ATOM 4449 N N . SER C 1 26 ? -22.068 -12.260 50.038 1.00 30.41 24 SER C N 1
ATOM 4450 C CA . SER C 1 26 ? -22.116 -13.732 49.987 1.00 28.69 24 SER C CA 1
ATOM 4451 C C . SER C 1 26 ? -22.774 -14.174 48.688 1.00 27.77 24 SER C C 1
ATOM 4452 O O . SER C 1 26 ? -23.671 -13.482 48.188 1.00 27.38 24 SER C O 1
ATOM 4455 N N . ARG C 1 27 ? -22.335 -15.298 48.127 1.00 26.31 25 ARG C N 1
ATOM 4456 C CA . ARG C 1 27 ? -22.835 -15.735 46.831 1.00 26.99 25 ARG C CA 1
ATOM 4457 C C . ARG C 1 27 ? -22.621 -17.220 46.726 1.00 26.58 25 ARG C C 1
ATOM 4458 O O . ARG C 1 27 ? -21.653 -17.718 47.260 1.00 27.48 25 ARG C O 1
ATOM 4466 N N . GLY C 1 28 ? -23.495 -17.933 46.001 1.00 25.64 26 GLY C N 1
ATOM 4467 C CA . GLY C 1 28 ? -23.259 -19.342 45.701 1.00 23.50 26 GLY C CA 1
ATOM 4468 C C . GLY C 1 28 ? -23.365 -20.284 46.883 1.00 23.94 26 GLY C C 1
ATOM 4469 O O . GLY C 1 28 ? -23.987 -19.978 47.920 1.00 23.33 26 GLY C O 1
ATOM 4470 N N . LEU C 1 29 ? -22.739 -21.441 46.734 1.00 24.17 27 LEU C N 1
ATOM 4471 C CA . LEU C 1 29 ? -22.898 -22.507 47.689 1.00 24.86 27 LEU C CA 1
ATOM 4472 C C . LEU C 1 29 ? -22.132 -22.144 48.939 1.00 25.84 27 LEU C C 1
ATOM 4473 O O . LEU C 1 29 ? -20.979 -21.728 48.841 1.00 25.56 27 LEU C O 1
ATOM 4478 N N . GLN C 1 30 ? -22.801 -22.270 50.097 1.00 26.68 28 GLN C N 1
ATOM 4479 C CA . GLN C 1 30 ? -22.183 -22.021 51.401 1.00 27.13 28 GLN C CA 1
ATOM 4480 C C . GLN C 1 30 ? -22.129 -23.278 52.264 1.00 26.78 28 GLN C C 1
ATOM 4481 O O . GLN C 1 30 ? -21.225 -23.428 53.067 1.00 27.03 28 GLN C O 1
ATOM 4487 N N . ILE C 1 31 ? -23.127 -24.154 52.133 1.00 26.21 29 ILE C N 1
ATOM 4488 C CA . ILE C 1 31 ? -23.194 -25.373 52.943 1.00 26.25 29 ILE C CA 1
ATOM 4489 C C . ILE C 1 31 ? -23.470 -26.561 52.039 1.00 26.68 29 ILE C C 1
ATOM 4490 O O . ILE C 1 31 ? -24.298 -26.453 51.117 1.00 26.26 29 ILE C O 1
ATOM 4495 N N . GLY C 1 32 ? -22.756 -27.669 52.296 1.00 27.26 30 GLY C N 1
ATOM 4496 C CA . GLY C 1 32 ? -22.951 -28.966 51.579 1.00 27.85 30 GLY C CA 1
ATOM 4497 C C . GLY C 1 32 ? -22.202 -29.119 50.267 1.00 28.38 30 GLY C C 1
ATOM 4498 O O . GLY C 1 32 ? -21.074 -28.659 50.116 1.00 28.95 30 GLY C O 1
ATOM 4499 N N . THR C 1 33 ? -22.852 -29.743 49.301 1.00 29.44 31 THR C N 1
ATOM 4500 C CA . THR C 1 33 ? -22.262 -29.990 47.997 1.00 29.94 31 THR C CA 1
ATOM 4501 C C . THR C 1 33 ? -23.318 -29.932 46.907 1.00 30.45 31 THR C C 1
ATOM 4502 O O . THR C 1 33 ? -24.489 -30.109 47.170 1.00 29.68 31 THR C O 1
ATOM 4506 N N . LEU C 1 34 ? -22.884 -29.697 45.679 1.00 31.46 32 LEU C N 1
ATOM 4507 C CA . LEU C 1 34 ? -23.773 -29.748 44.538 1.00 32.45 32 LEU C CA 1
ATOM 4508 C C . LEU C 1 34 ? -23.528 -30.904 43.577 1.00 33.68 32 LEU C C 1
ATOM 4509 O O . LEU C 1 34 ? -24.221 -31.029 42.588 1.00 33.21 32 LEU C O 1
ATOM 4514 N N . ASP C 1 35 ? -22.549 -31.751 43.865 1.00 20.00 33 ASP C N 1
ATOM 4515 C CA . ASP C 1 35 ? -22.301 -32.898 43.006 1.00 20.00 33 ASP C CA 1
ATOM 4516 C C . ASP C 1 35 ? -22.797 -34.233 43.520 1.00 20.00 33 ASP C C 1
ATOM 4517 O O . ASP C 1 35 ? -22.094 -35.222 43.443 1.00 41.20 33 ASP C O 1
ATOM 4522 N N . LYS C 1 36 ? -24.016 -34.255 44.029 1.00 39.18 34 LYS C N 1
ATOM 4523 C CA . LYS C 1 36 ? -24.754 -35.486 44.200 1.00 39.62 34 LYS C CA 1
ATOM 4524 C C . LYS C 1 36 ? -26.108 -35.346 43.543 1.00 39.37 34 LYS C C 1
ATOM 4525 O O . LYS C 1 36 ? -26.631 -34.251 43.425 1.00 40.32 34 LYS C O 1
ATOM 4531 N N . GLY C 1 37 ? -26.673 -36.462 43.115 1.00 38.79 35 GLY C N 1
ATOM 4532 C CA . GLY C 1 37 ? -28.022 -36.477 42.558 1.00 37.74 35 GLY C CA 1
ATOM 4533 C C . GLY C 1 37 ? -28.999 -35.961 43.592 1.00 37.71 35 GLY C C 1
ATOM 4534 O O . GLY C 1 37 ? -28.821 -36.172 44.791 1.00 37.56 35 GLY C O 1
ATOM 4535 N N . ILE C 1 38 ? -30.028 -35.250 43.147 1.00 37.39 36 ILE C N 1
ATOM 4536 C CA . ILE C 1 38 ? -31.013 -34.718 44.094 1.00 36.20 36 ILE C CA 1
ATOM 4537 C C . ILE C 1 38 ? -32.437 -34.925 43.603 1.00 36.11 36 ILE C C 1
ATOM 4538 O O . ILE C 1 38 ? -32.650 -35.224 42.426 1.00 36.38 36 ILE C O 1
ATOM 4543 N N . GLN C 1 39 ? -33.405 -34.787 44.498 1.00 35.73 37 GLN C N 1
ATOM 4544 C CA . GLN C 1 39 ? -34.803 -34.936 44.118 1.00 36.19 37 GLN C CA 1
ATOM 4545 C C . GLN C 1 39 ? -35.617 -33.682 44.341 1.00 35.34 37 GLN C C 1
ATOM 4546 O O . GLN C 1 39 ? -36.595 -33.490 43.646 1.00 36.13 37 GLN C O 1
ATOM 4552 N N . ARG C 1 40 ? -35.240 -32.847 45.317 1.00 34.73 38 ARG C N 1
ATOM 4553 C CA . ARG C 1 40 ? -36.046 -31.688 45.703 1.00 33.60 38 ARG C CA 1
ATOM 4554 C C . ARG C 1 40 ? -35.242 -30.436 46.011 1.00 32.19 38 ARG C C 1
ATOM 4555 O O . ARG C 1 40 ? -34.189 -30.512 46.623 1.00 31.89 38 ARG C O 1
ATOM 4563 N N . VAL C 1 41 ? -35.797 -29.294 45.601 1.00 30.83 39 VAL C N 1
ATOM 4564 C CA . VAL C 1 41 ? -35.205 -27.964 45.741 1.00 29.69 39 VAL C CA 1
ATOM 4565 C C . VAL C 1 41 ? -36.265 -27.063 46.341 1.00 28.52 39 VAL C C 1
ATOM 4566 O O . VAL C 1 41 ? -37.402 -27.031 45.838 1.00 28.80 39 VAL C O 1
ATOM 4578 N N . VAL C 1 43 ? -37.137 -23.122 47.407 1.00 23.91 41 VAL C N 1
ATOM 4579 C CA . VAL C 1 43 ? -36.827 -21.679 47.382 1.00 23.54 41 VAL C CA 1
ATOM 4580 C C . VAL C 1 43 ? -37.295 -21.044 48.700 1.00 23.15 41 VAL C C 1
ATOM 4581 O O . VAL C 1 43 ? -38.435 -21.225 49.112 1.00 22.56 41 VAL C O 1
ATOM 4585 N N . ALA C 1 44 ? -36.380 -20.347 49.370 1.00 23.38 42 ALA C N 1
ATOM 4586 C CA . ALA C 1 44 ? -36.682 -19.632 50.636 1.00 23.35 42 ALA C CA 1
ATOM 4587 C C . ALA C 1 44 ? -36.135 -18.200 50.596 1.00 22.90 42 ALA C C 1
ATOM 4588 O O . ALA C 1 44 ? -35.230 -17.893 49.872 1.00 23.40 42 ALA C O 1
ATOM 4590 N N . LEU C 1 45 ? -36.701 -17.318 51.383 1.00 23.53 43 LEU C N 1
ATOM 4591 C CA . LEU C 1 45 ? -36.139 -16.001 51.528 1.00 23.81 43 LEU C CA 1
ATOM 4592 C C . LEU C 1 45 ? -34.954 -15.978 52.561 1.00 24.20 43 LEU C C 1
ATOM 4593 O O . LEU C 1 45 ? -33.897 -15.361 52.279 1.00 23.23 43 LEU C O 1
ATOM 4598 N N . ASP C 1 46 ? -35.174 -16.648 53.720 1.00 24.41 44 ASP C N 1
ATOM 4599 C CA . ASP C 1 46 ? -34.290 -16.734 54.917 1.00 25.20 44 ASP C CA 1
ATOM 4600 C C . ASP C 1 46 ? -34.246 -18.213 55.223 1.00 24.86 44 ASP C C 1
ATOM 4601 O O . ASP C 1 46 ? -35.179 -18.939 54.881 1.00 25.21 44 ASP C O 1
ATOM 4606 N N . ILE C 1 47 ? -33.208 -18.667 55.903 1.00 24.39 45 ILE C N 1
ATOM 4607 C CA . ILE C 1 47 ? -33.309 -19.942 56.602 1.00 24.99 45 ILE C CA 1
ATOM 4608 C C . ILE C 1 47 ? -33.343 -19.796 58.132 1.00 23.77 45 ILE C C 1
ATOM 4609 O O . ILE C 1 47 ? -32.341 -19.511 58.785 1.00 22.21 45 ILE C O 1
ATOM 4614 N N . ARG C 1 48 ? -34.532 -19.988 58.692 1.00 24.13 46 ARG C N 1
ATOM 4615 C CA . ARG C 1 48 ? -34.697 -20.025 60.170 1.00 23.97 46 ARG C CA 1
ATOM 4616 C C . ARG C 1 48 ? -35.136 -21.402 60.624 1.00 24.78 46 ARG C C 1
ATOM 4617 O O . ARG C 1 48 ? -35.212 -22.311 59.815 1.00 24.91 46 ARG C O 1
ATOM 4625 N N . GLU C 1 49 ? -35.385 -21.573 61.918 1.00 25.72 47 GLU C N 1
ATOM 4626 C CA . GLU C 1 49 ? -35.696 -22.884 62.475 1.00 26.34 47 GLU C CA 1
ATOM 4627 C C . GLU C 1 49 ? -36.886 -23.529 61.780 1.00 26.63 47 GLU C C 1
ATOM 4628 O O . GLU C 1 49 ? -36.869 -24.720 61.522 1.00 26.68 47 GLU C O 1
ATOM 4634 N N A GLU C 1 50 ? -37.930 -22.769 61.470 0.50 26.77 48 GLU C N 1
ATOM 4635 N N B GLU C 1 50 ? -37.922 -22.709 61.538 0.50 26.89 48 GLU C N 1
ATOM 4636 C CA A GLU C 1 50 ? -39.082 -23.412 60.848 0.50 26.83 48 GLU C CA 1
ATOM 4637 C CA B GLU C 1 50 ? -39.135 -23.096 60.815 0.50 27.15 48 GLU C CA 1
ATOM 4638 C C A GLU C 1 50 ? -38.895 -23.660 59.331 0.50 26.86 48 GLU C C 1
ATOM 4639 C C B GLU C 1 50 ? -38.757 -23.708 59.456 0.50 26.95 48 GLU C C 1
ATOM 4640 O O A GLU C 1 50 ? -39.632 -24.447 58.734 0.50 27.36 48 GLU C O 1
ATOM 4641 O O B GLU C 1 50 ? -39.191 -24.800 59.118 0.50 27.42 48 GLU C O 1
ATOM 4652 N N . THR C 1 51 ? -37.907 -23.010 58.716 1.00 26.94 49 THR C N 1
ATOM 4653 C CA . THR C 1 51 ? -37.501 -23.355 57.317 1.00 26.37 49 THR C CA 1
ATOM 4654 C C . THR C 1 51 ? -36.733 -24.681 57.275 1.00 26.76 49 THR C C 1
ATOM 4655 O O . THR C 1 51 ? -36.999 -25.552 56.440 1.00 26.88 49 THR C O 1
ATOM 4659 N N . VAL C 1 52 ? -35.789 -24.824 58.197 1.00 26.57 50 VAL C N 1
ATOM 4660 C CA . VAL C 1 52 ? -35.118 -26.103 58.439 1.00 27.11 50 VAL C CA 1
ATOM 4661 C C . VAL C 1 52 ? -36.106 -27.287 58.659 1.00 27.00 50 VAL C C 1
ATOM 4662 O O . VAL C 1 52 ? -36.121 -28.232 57.877 1.00 27.03 50 VAL C O 1
ATOM 4666 N N . ALA C 1 53 ? -36.940 -27.213 59.686 1.00 27.43 51 ALA C N 1
ATOM 4667 C CA . ALA C 1 53 ? -38.015 -28.209 59.913 1.00 27.78 51 ALA C CA 1
ATOM 4668 C C . ALA C 1 53 ? -38.869 -28.514 58.685 1.00 28.11 51 ALA C C 1
ATOM 4669 O O . ALA C 1 53 ? -39.243 -29.651 58.463 1.00 28.72 51 ALA C O 1
ATOM 4671 N N . GLU C 1 54 ? -39.200 -27.493 57.906 1.00 28.93 52 GLU C N 1
ATOM 4672 C CA . GLU C 1 54 ? -39.976 -27.683 56.671 1.00 29.80 52 GLU C CA 1
ATOM 4673 C C . GLU C 1 54 ? -39.168 -28.439 55.610 1.00 29.27 52 GLU C C 1
ATOM 4674 O O . GLU C 1 54 ? -39.706 -29.326 54.922 1.00 29.28 52 GLU C O 1
ATOM 4680 N N . ALA C 1 55 ? -37.869 -28.135 55.523 1.00 29.62 53 ALA C N 1
ATOM 4681 C CA . ALA C 1 55 ? -36.994 -28.769 54.526 1.00 29.66 53 ALA C CA 1
ATOM 4682 C C . ALA C 1 55 ? -36.771 -30.256 54.850 1.00 30.33 53 ALA C C 1
ATOM 4683 O O . ALA C 1 55 ? -36.626 -31.119 53.954 1.00 29.33 53 ALA C O 1
ATOM 4685 N N . ILE C 1 56 ? -36.713 -30.535 56.158 1.00 31.08 54 ILE C N 1
ATOM 4686 C CA . ILE C 1 56 ? -36.589 -31.903 56.676 1.00 31.27 54 ILE C CA 1
ATOM 4687 C C . ILE C 1 56 ? -37.857 -32.706 56.384 1.00 32.56 54 ILE C C 1
ATOM 4688 O O . ILE C 1 56 ? -37.784 -33.805 55.831 1.00 33.26 54 ILE C O 1
ATOM 4693 N N . GLU C 1 57 ? -39.011 -32.133 56.707 1.00 34.11 55 GLU C N 1
ATOM 4694 C CA . GLU C 1 57 ? -40.291 -32.810 56.547 1.00 35.94 55 GLU C CA 1
ATOM 4695 C C . GLU C 1 57 ? -40.667 -33.047 55.094 1.00 35.69 55 GLU C C 1
ATOM 4696 O O . GLU C 1 57 ? -41.400 -33.988 54.768 1.00 36.37 55 GLU C O 1
ATOM 4702 N N . LYS C 1 58 ? -40.145 -32.210 54.217 1.00 35.33 56 LYS C N 1
ATOM 4703 C CA . LYS C 1 58 ? -40.508 -32.280 52.823 1.00 34.86 56 LYS C CA 1
ATOM 4704 C C . LYS C 1 58 ? -39.483 -33.037 51.972 1.00 34.03 56 LYS C C 1
ATOM 4705 O O . LYS C 1 58 ? -39.752 -33.304 50.794 1.00 34.93 56 LYS C O 1
ATOM 4711 N N . GLY C 1 59 ? -38.336 -33.396 52.561 1.00 31.88 57 GLY C N 1
ATOM 4712 C CA . GLY C 1 59 ? -37.329 -34.198 51.866 1.00 29.70 57 GLY C CA 1
ATOM 4713 C C . GLY C 1 59 ? -36.463 -33.358 50.938 1.00 28.89 57 GLY C C 1
ATOM 4714 O O . GLY C 1 59 ? -36.080 -33.794 49.845 1.00 28.05 57 GLY C O 1
ATOM 4715 N N . VAL C 1 60 ? -36.176 -32.130 51.364 1.00 27.83 58 VAL C N 1
ATOM 4716 C CA . VAL C 1 60 ? -35.393 -31.194 50.551 1.00 26.50 58 VAL C CA 1
ATOM 4717 C C . VAL C 1 60 ? -33.884 -31.537 50.529 1.00 26.12 58 VAL C C 1
ATOM 4718 O O . VAL C 1 60 ? -33.272 -31.848 51.586 1.00 26.33 58 VAL C O 1
ATOM 4722 N N . ASP C 1 61 ? -33.289 -31.504 49.336 1.00 24.52 59 ASP C N 1
ATOM 4723 C CA . ASP C 1 61 ? -31.844 -31.741 49.184 1.00 24.50 59 ASP C CA 1
ATOM 4724 C C . ASP C 1 61 ? -31.071 -30.432 49.028 1.00 24.36 59 ASP C C 1
ATOM 4725 O O . ASP C 1 61 ? -29.883 -30.358 49.334 1.00 24.83 59 ASP C O 1
ATOM 4730 N N . LEU C 1 62 ? -31.733 -29.430 48.444 1.00 23.57 60 LEU C N 1
ATOM 4731 C CA . LEU C 1 62 ? -31.138 -28.155 48.125 1.00 22.64 60 LEU C CA 1
ATOM 4732 C C . LEU C 1 62 ? -32.136 -27.028 48.390 1.00 22.43 60 LEU C C 1
ATOM 4733 O O . LEU C 1 62 ? -33.309 -27.099 47.984 1.00 22.39 60 LEU C O 1
ATOM 4738 N N . ILE C 1 63 ? -31.638 -25.995 49.068 1.00 22.48 61 ILE C N 1
ATOM 4739 C CA . ILE C 1 63 ? -32.357 -24.751 49.317 1.00 21.48 61 ILE C CA 1
ATOM 4740 C C . ILE C 1 63 ? -31.576 -23.676 48.623 1.00 21.48 61 ILE C C 1
ATOM 4741 O O . ILE C 1 63 ? -30.357 -23.510 48.859 1.00 20.88 61 ILE C O 1
ATOM 4746 N N . ILE C 1 64 ? -32.277 -22.971 47.744 1.00 21.68 62 ILE C N 1
ATOM 4747 C CA . ILE C 1 64 ? -31.818 -21.695 47.169 1.00 22.21 62 ILE C CA 1
ATOM 4748 C C . ILE C 1 64 ? -32.455 -20.563 47.986 1.00 22.06 62 ILE C C 1
ATOM 4749 O O . ILE C 1 64 ? -33.680 -20.504 48.153 1.00 22.58 62 ILE C O 1
ATOM 4754 N N . VAL C 1 65 ? -31.615 -19.679 48.515 1.00 22.27 63 VAL C N 1
ATOM 4755 C CA . VAL C 1 65 ? -32.022 -18.692 49.521 1.00 20.39 63 VAL C CA 1
ATOM 4756 C C . VAL C 1 65 ? -31.460 -17.337 49.103 1.00 20.94 63 VAL C C 1
ATOM 4757 O O A VAL C 1 65 ? -30.419 -17.253 48.466 0.50 19.34 63 VAL C O 1
ATOM 4761 N N . LYS C 1 66 ? -32.210 -16.285 49.433 1.00 22.71 64 LYS C N 1
ATOM 4762 C CA . LYS C 1 66 ? -31.767 -14.895 49.255 1.00 23.18 64 LYS C CA 1
ATOM 4763 C C . LYS C 1 66 ? -30.770 -14.394 50.331 1.00 23.96 64 LYS C C 1
ATOM 4764 O O . LYS C 1 66 ? -29.722 -13.894 49.989 1.00 24.79 64 LYS C O 1
ATOM 4770 N N . HIS C 1 67 ? -31.086 -14.524 51.622 1.00 24.81 65 HIS C N 1
ATOM 4771 C CA . HIS C 1 67 ? -30.183 -14.044 52.671 1.00 24.92 65 HIS C CA 1
ATOM 4772 C C . HIS C 1 67 ? -29.262 -15.155 53.152 1.00 25.46 65 HIS C C 1
ATOM 4773 O O . HIS C 1 67 ? -29.708 -16.219 53.596 1.00 25.85 65 HIS C O 1
ATOM 4780 N N . ALA C 1 68 ? -27.966 -14.933 53.070 1.00 26.10 66 ALA C N 1
ATOM 4781 C CA . ALA C 1 68 ? -27.032 -15.975 53.509 1.00 26.17 66 ALA C CA 1
ATOM 4782 C C . ALA C 1 68 ? -27.206 -16.449 54.972 1.00 26.97 66 ALA C C 1
ATOM 4783 O O . ALA C 1 68 ? -27.350 -15.637 55.896 1.00 27.11 66 ALA C O 1
ATOM 4785 N N . PRO C 1 69 ? -27.207 -17.792 55.181 1.00 27.52 67 PRO C N 1
ATOM 4786 C CA . PRO C 1 69 ? -27.156 -18.299 56.549 1.00 27.30 67 PRO C CA 1
ATOM 4787 C C . PRO C 1 69 ? -25.774 -18.143 57.202 1.00 27.74 67 PRO C C 1
ATOM 4788 O O . PRO C 1 69 ? -25.688 -18.123 58.437 1.00 28.06 67 PRO C O 1
ATOM 4792 N N . ILE C 1 70 ? -24.720 -18.044 56.384 1.00 28.24 68 ILE C N 1
ATOM 4793 C CA . ILE C 1 70 ? -23.368 -17.699 56.824 1.00 29.03 68 ILE C CA 1
ATOM 4794 C C . ILE C 1 70 ? -23.045 -16.280 56.301 1.00 31.28 68 ILE C C 1
ATOM 4795 O O . ILE C 1 70 ? -22.587 -16.087 55.168 1.00 31.41 68 ILE C O 1
ATOM 4800 N N . PHE C 1 71 ? -23.339 -15.284 57.127 1.00 33.47 69 PHE C N 1
ATOM 4801 C CA . PHE C 1 71 ? -23.254 -13.867 56.733 1.00 35.92 69 PHE C CA 1
ATOM 4802 C C . PHE C 1 71 ? -21.965 -13.240 57.280 1.00 36.47 69 PHE C C 1
ATOM 4803 O O . PHE C 1 71 ? -21.711 -12.070 57.066 1.00 37.49 69 PHE C O 1
ATOM 4811 N N . ARG C 1 72 ? -21.171 -14.036 57.994 1.00 37.29 70 ARG C N 1
ATOM 4812 C CA . ARG C 1 72 ? -19.869 -13.635 58.543 1.00 37.55 70 ARG C CA 1
ATOM 4813 C C . ARG C 1 72 ? -19.164 -14.903 59.011 1.00 36.83 70 ARG C C 1
ATOM 4814 O O . ARG C 1 72 ? -19.818 -15.929 59.161 1.00 37.09 70 ARG C O 1
ATOM 4822 N N . PRO C 1 73 ? -17.836 -14.844 59.269 1.00 36.13 71 PRO C N 1
ATOM 4823 C CA . PRO C 1 73 ? -17.191 -16.113 59.609 1.00 34.33 71 PRO C CA 1
ATOM 4824 C C . PRO C 1 73 ? -17.704 -16.696 60.919 1.00 32.92 71 PRO C C 1
ATOM 4825 O O . PRO C 1 73 ? -18.104 -15.976 61.801 1.00 32.61 71 PRO C O 1
ATOM 4829 N N . ILE C 1 74 ? -17.726 -18.022 60.988 1.00 31.76 72 ILE C N 1
ATOM 4830 C CA . ILE C 1 74 ? -18.211 -18.768 62.127 1.00 29.93 72 ILE C CA 1
ATOM 4831 C C . ILE C 1 74 ? -17.014 -18.952 63.096 1.00 30.13 72 ILE C C 1
ATOM 4832 O O . ILE C 1 74 ? -15.950 -19.415 62.682 1.00 29.63 72 ILE C O 1
ATOM 4837 N N . LYS C 1 75 ? -17.180 -18.579 64.362 1.00 30.36 73 LYS C N 1
ATOM 4838 C CA . LYS C 1 75 ? -16.074 -18.670 65.337 1.00 31.40 73 LYS C CA 1
ATOM 4839 C C . LYS C 1 75 ? -15.968 -20.048 66.005 1.00 30.71 73 LYS C C 1
ATOM 4840 O O . LYS C 1 75 ? -14.868 -20.505 66.334 1.00 30.46 73 LYS C O 1
ATOM 4846 N N . ASP C 1 76 ? -17.103 -20.694 66.247 1.00 29.72 74 ASP C N 1
ATOM 4847 C CA . ASP C 1 76 ? -17.099 -22.026 66.851 1.00 29.65 74 ASP C CA 1
ATOM 4848 C C . ASP C 1 76 ? -18.309 -22.800 66.373 1.00 28.74 74 ASP C C 1
ATOM 4849 O O . ASP C 1 76 ? -19.190 -22.227 65.744 1.00 28.86 74 ASP C O 1
ATOM 4854 N N . LEU C 1 77 ? -18.385 -24.092 66.700 1.00 27.81 75 LEU C N 1
ATOM 4855 C CA . LEU C 1 77 ? -19.560 -24.873 66.305 1.00 26.56 75 LEU C CA 1
ATOM 4856 C C . LEU C 1 77 ? -20.370 -25.401 67.522 1.00 26.13 75 LEU C C 1
ATOM 4857 O O . LEU C 1 77 ? -20.862 -26.548 67.541 1.00 25.50 75 LEU C O 1
ATOM 4862 N N . LEU C 1 78 ? -20.478 -24.532 68.534 1.00 26.06 76 LEU C N 1
ATOM 4863 C CA . LEU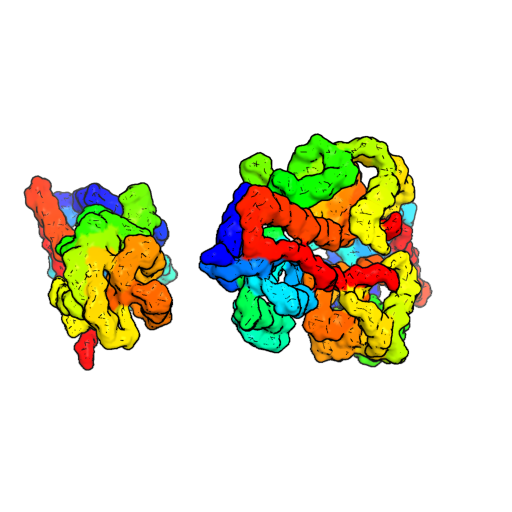 C 1 78 ? -21.251 -24.785 69.752 1.00 26.21 76 LEU C CA 1
ATOM 4864 C C . LEU C 1 78 ? -22.749 -24.919 69.500 1.00 25.83 76 LEU C C 1
ATOM 4865 O O . LEU C 1 78 ? -23.388 -23.993 69.037 1.00 24.85 76 LEU C O 1
ATOM 4870 N N . ALA C 1 79 ? -23.268 -26.100 69.829 1.00 26.64 77 ALA C N 1
ATOM 4871 C CA . ALA C 1 79 ? -24.680 -26.461 69.732 1.00 28.25 77 ALA C CA 1
ATOM 4872 C C . ALA C 1 79 ? -25.618 -25.478 70.469 1.00 29.17 77 ALA C C 1
ATOM 4873 O O . ALA C 1 79 ? -26.744 -25.280 70.049 1.00 30.36 77 ALA C O 1
ATOM 4875 N N . SER C 1 80 ? -25.159 -24.900 71.573 1.00 29.60 78 SER C N 1
ATOM 4876 C CA . SER C 1 80 ? -25.934 -23.903 72.318 1.00 30.51 78 SER C CA 1
ATOM 4877 C C . SER C 1 80 ? -26.145 -22.539 71.592 1.00 30.05 78 SER C C 1
ATOM 4878 O O . SER C 1 80 ? -26.935 -21.735 72.044 1.00 30.73 78 SER C O 1
ATOM 4881 N N . ARG C 1 81 ? -25.463 -22.276 70.478 1.00 29.49 79 ARG C N 1
ATOM 4882 C CA . ARG C 1 81 ? -25.781 -21.089 69.684 1.00 28.56 79 ARG C CA 1
ATOM 4883 C C . ARG C 1 81 ? -26.875 -21.427 68.674 1.00 28.68 79 ARG C C 1
ATOM 4884 O O . ARG C 1 81 ? -26.699 -22.359 67.883 1.00 29.04 79 ARG C O 1
ATOM 4892 N N . PRO C 1 82 ? -28.047 -20.725 68.739 1.00 28.87 80 PRO C N 1
ATOM 4893 C CA . PRO C 1 82 ? -29.148 -20.976 67.790 1.00 27.93 80 PRO C CA 1
ATOM 4894 C C . PRO C 1 82 ? -28.779 -21.032 66.290 1.00 28.04 80 PRO C C 1
ATOM 4895 O O . PRO C 1 82 ? -29.311 -21.886 65.545 1.00 27.85 80 PRO C O 1
ATOM 4899 N N . GLN C 1 83 ? -27.906 -20.129 65.859 1.00 27.09 81 GLN C N 1
ATOM 4900 C CA . GLN C 1 83 ? -27.412 -20.098 64.485 1.00 27.96 81 GLN C CA 1
ATOM 4901 C C . GLN C 1 83 ? -26.653 -21.392 64.115 1.00 27.39 81 GLN C C 1
ATOM 4902 O O . GLN C 1 83 ? -26.788 -21.887 62.980 1.00 26.79 81 GLN C O 1
ATOM 4908 N N . ASN C 1 84 ? -25.875 -21.932 65.060 1.00 26.87 82 ASN C N 1
ATOM 4909 C CA . ASN C 1 84 ? -25.173 -23.215 64.841 1.00 26.23 82 ASN C CA 1
ATOM 4910 C C . ASN C 1 84 ? -26.148 -24.423 64.799 1.00 26.30 82 ASN C C 1
ATOM 4911 O O . ASN C 1 84 ? -25.976 -25.346 64.001 1.00 26.39 82 ASN C O 1
ATOM 4916 N N . GLN C 1 85 ? -27.153 -24.418 65.663 1.00 25.43 83 GLN C N 1
ATOM 4917 C CA . GLN C 1 85 ? -28.214 -25.395 65.580 1.00 25.95 83 GLN C CA 1
ATOM 4918 C C . GLN C 1 85 ? -28.874 -25.510 64.178 1.00 25.42 83 GLN C C 1
ATOM 4919 O O . GLN C 1 85 ? -29.181 -26.641 63.723 1.00 25.46 83 GLN C O 1
ATOM 4925 N N . ILE C 1 86 ? -29.080 -24.372 63.500 1.00 23.86 84 ILE C N 1
ATOM 4926 C CA . ILE C 1 86 ? -29.562 -24.368 62.100 1.00 23.84 84 ILE C CA 1
ATOM 4927 C C . ILE C 1 86 ? -28.568 -25.060 61.161 1.00 23.55 84 ILE C C 1
ATOM 4928 O O . ILE C 1 86 ? -28.970 -25.915 60.393 1.00 23.90 84 ILE C O 1
ATOM 4933 N N . TYR C 1 87 ? -27.276 -24.705 61.273 1.00 23.31 85 TYR C N 1
ATOM 4934 C CA . TYR C 1 87 ? -26.179 -25.352 60.546 1.00 22.69 85 TYR C CA 1
ATOM 4935 C C . TYR C 1 87 ? -26.117 -26.851 60.813 1.00 22.02 85 TYR C C 1
ATOM 4936 O O . TYR C 1 87 ? -26.053 -27.636 59.880 1.00 22.84 85 TYR C O 1
ATOM 4945 N N . ILE C 1 88 ? -26.068 -27.217 62.090 1.00 21.53 86 ILE C N 1
ATOM 4946 C CA . ILE C 1 88 ? -26.108 -28.608 62.550 1.00 21.14 86 ILE C CA 1
ATOM 4947 C C . ILE C 1 88 ? -27.227 -29.429 61.877 1.00 21.75 86 ILE C C 1
ATOM 4948 O O . ILE C 1 88 ? -26.956 -30.469 61.340 1.00 23.31 86 ILE C O 1
ATOM 4953 N N . ASP C 1 89 ? -28.461 -28.941 61.884 1.00 22.63 87 ASP C N 1
ATOM 4954 C CA . ASP C 1 89 ? -29.590 -29.650 61.323 1.00 23.45 87 ASP C CA 1
ATOM 4955 C C . ASP C 1 89 ? -29.509 -29.821 59.831 1.00 23.45 87 ASP C C 1
ATOM 4956 O O . ASP C 1 89 ? -29.896 -30.871 59.332 1.00 23.88 87 ASP C O 1
ATOM 4961 N N . LEU C 1 90 ? -29.054 -28.778 59.121 1.00 22.96 88 LEU C N 1
ATOM 4962 C CA . LEU C 1 90 ? -28.826 -28.846 57.684 1.00 22.47 88 LEU C CA 1
ATOM 4963 C C . LEU C 1 90 ? -27.790 -29.897 57.333 1.00 22.60 88 LEU C C 1
ATOM 4964 O O . LEU C 1 90 ? -28.005 -30.699 56.451 1.00 22.53 88 LEU C O 1
ATOM 4969 N N . ILE C 1 91 ? -26.662 -29.876 58.023 1.00 22.77 89 ILE C N 1
ATOM 4970 C CA . ILE C 1 91 ? -25.564 -30.789 57.728 1.00 23.08 89 ILE C CA 1
ATOM 4971 C C . ILE C 1 91 ? -25.983 -32.241 57.978 1.00 23.92 89 ILE C C 1
ATOM 4972 O O A ILE C 1 91 ? -25.747 -33.094 57.128 1.00 24.09 89 ILE C O 1
ATOM 4977 N N . LYS C 1 92 ? -26.621 -32.487 59.127 1.00 24.15 90 LYS C N 1
ATOM 4978 C CA . LYS C 1 92 ? -27.134 -33.812 59.496 1.00 25.11 90 LYS C CA 1
ATOM 4979 C C . LYS C 1 92 ? -28.157 -34.417 58.521 1.00 24.87 90 LYS C C 1
ATOM 4980 O O . LYS C 1 92 ? -28.231 -35.638 58.374 1.00 24.48 90 LYS C O 1
ATOM 4986 N N . HIS C 1 93 ? -28.965 -33.551 57.904 1.00 24.92 91 HIS C N 1
ATOM 4987 C CA . HIS C 1 93 ? -29.966 -33.953 56.930 1.00 24.61 91 HIS C CA 1
ATOM 4988 C C . HIS C 1 93 ? -29.467 -33.792 55.494 1.00 24.42 91 HIS C C 1
ATOM 4989 O O . HIS C 1 93 ? -30.234 -33.961 54.550 1.00 24.97 91 HIS C O 1
ATOM 4996 N N . ASP C 1 94 ? -28.180 -33.513 55.339 1.00 23.62 92 ASP C N 1
ATOM 4997 C CA . ASP C 1 94 ? -27.552 -33.330 54.018 1.00 25.06 92 ASP C CA 1
ATOM 4998 C C . ASP C 1 94 ? -28.343 -32.359 53.161 1.00 23.87 92 ASP C C 1
ATOM 4999 O O . ASP C 1 94 ? -28.660 -32.669 52.010 1.00 23.67 92 ASP C O 1
ATOM 5004 N N . ILE C 1 95 ? -28.669 -31.206 53.731 1.00 22.96 93 ILE C N 1
ATOM 5005 C CA . ILE C 1 95 ? -29.336 -30.152 52.974 1.00 22.73 93 ILE C CA 1
ATOM 5006 C C . ILE C 1 95 ? -28.291 -29.131 52.579 1.00 22.95 93 ILE C C 1
ATOM 5007 O O . ILE C 1 95 ? -27.625 -28.564 53.442 1.00 23.26 93 ILE C O 1
ATOM 5012 N N . ALA C 1 96 ? -28.129 -28.946 51.272 1.00 22.04 94 ALA C N 1
ATOM 5013 C CA . ALA C 1 96 ? -27.248 -27.920 50.738 1.00 21.87 94 ALA C CA 1
ATOM 5014 C C . ALA C 1 96 ? -27.981 -26.570 50.654 1.00 22.26 94 ALA C C 1
ATOM 5015 O O . ALA C 1 96 ? -29.242 -26.491 50.496 1.00 22.37 94 ALA C O 1
ATOM 5017 N N . VAL C 1 97 ? -27.192 -25.502 50.751 1.00 22.01 95 VAL C N 1
ATOM 5018 C CA . VAL C 1 97 ? -27.719 -24.164 50.744 1.00 21.08 95 VAL C CA 1
ATOM 5019 C C . VAL C 1 97 ? -26.908 -23.305 49.777 1.00 21.94 95 VAL C C 1
ATOM 5020 O O . VAL C 1 97 ? -25.688 -23.113 49.963 1.00 23.07 95 VAL C O 1
ATOM 5024 N N . TYR C 1 98 ? -27.602 -22.776 48.770 1.00 21.73 96 TYR C N 1
ATOM 5025 C CA . TYR C 1 98 ? -27.048 -21.877 47.738 1.00 21.44 96 TYR C CA 1
ATOM 5026 C C . TYR C 1 98 ? -27.598 -20.440 47.893 1.00 20.82 96 TYR C C 1
ATOM 5027 O O . TYR C 1 98 ? -28.788 -20.231 48.062 1.00 20.38 96 TYR C O 1
ATOM 5036 N N . VAL C 1 99 ? -26.725 -19.449 47.846 1.00 21.70 97 VAL C N 1
ATOM 5037 C CA . VAL C 1 99 ? -27.120 -18.042 48.053 1.00 22.32 97 VAL C CA 1
ATOM 5038 C C . VAL C 1 99 ? -27.194 -17.250 46.747 1.00 22.45 97 VAL C C 1
ATOM 5039 O O . VAL C 1 99 ? -26.267 -17.287 45.953 1.00 22.72 97 VAL C O 1
ATOM 5043 N N . SER C 1 100 ? -28.309 -16.552 46.550 1.00 22.79 98 SER C N 1
ATOM 5044 C CA . SER C 1 100 ? -28.469 -15.509 45.543 1.00 23.17 98 SER C CA 1
ATOM 5045 C C . SER C 1 100 ? -28.934 -14.237 46.241 1.00 24.39 98 SER C C 1
ATOM 5046 O O . SER C 1 100 ? -30.152 -14.019 46.423 1.00 24.53 98 SER C O 1
ATOM 5049 N N . HIS C 1 101 ? -27.998 -13.396 46.658 1.00 25.18 99 HIS C N 1
ATOM 5050 C CA . HIS C 1 101 ? -28.403 -12.244 47.478 1.00 26.71 99 HIS C CA 1
ATOM 5051 C C . HIS C 1 101 ? -28.612 -10.968 46.646 1.00 26.54 99 HIS C C 1
ATOM 5052 O O . HIS C 1 101 ? -29.736 -10.691 46.272 1.00 27.34 99 HIS C O 1
ATOM 5059 N N . THR C 1 102 ? -27.571 -10.211 46.337 1.00 26.45 100 THR C N 1
ATOM 5060 C CA . THR C 1 102 ? -27.740 -8.989 45.551 1.00 26.90 100 THR C CA 1
ATOM 5061 C C . THR C 1 102 ? -27.779 -9.202 44.050 1.00 27.78 100 THR C C 1
ATOM 5062 O O . THR C 1 102 ? -28.227 -8.322 43.310 1.00 28.19 100 THR C O 1
ATOM 5066 N N . ASN C 1 103 ? -27.321 -10.357 43.576 1.00 28.66 101 ASN C N 1
ATOM 5067 C CA . ASN C 1 103 ? -27.317 -10.591 42.127 1.00 29.05 101 ASN C CA 1
ATOM 5068 C C . ASN C 1 103 ? -28.722 -10.623 41.531 1.00 29.52 101 ASN C C 1
ATOM 5069 O O . ASN C 1 103 ? -28.967 -9.995 40.485 1.00 29.62 101 ASN C O 1
ATOM 5074 N N . ILE C 1 104 ? -29.643 -11.331 42.202 1.00 28.96 102 ILE C N 1
ATOM 5075 C CA . ILE C 1 104 ? -31.050 -11.368 41.811 1.00 28.56 102 ILE C CA 1
ATOM 5076 C C . ILE C 1 104 ? -31.709 -9.961 41.853 1.00 29.75 102 ILE C C 1
ATOM 5077 O O . ILE C 1 104 ? -32.675 -9.683 41.121 1.00 29.89 102 ILE C O 1
ATOM 5082 N N . ASP C 1 105 ? -31.203 -9.085 42.728 1.00 30.46 103 ASP C N 1
ATOM 5083 C CA . ASP C 1 105 ? -31.630 -7.680 42.757 1.00 31.06 103 ASP C CA 1
ATOM 5084 C C . ASP C 1 105 ? -31.248 -6.969 41.453 1.00 31.84 103 ASP C C 1
ATOM 5085 O O . ASP C 1 105 ? -32.084 -6.308 40.819 1.00 34.04 103 ASP C O 1
ATOM 5090 N N . ILE C 1 106 ? -29.986 -7.142 41.062 1.00 31.14 104 ILE C N 1
ATOM 5091 C CA . ILE C 1 106 ? -29.382 -6.477 39.934 1.00 30.17 104 ILE C CA 1
ATOM 5092 C C . ILE C 1 106 ? -29.848 -6.951 38.523 1.00 30.98 104 ILE C C 1
ATOM 5093 O O . ILE C 1 106 ? -30.193 -6.120 37.674 1.00 32.08 104 ILE C O 1
ATOM 5098 N N . VAL C 1 107 ? -29.874 -8.259 38.285 1.00 31.41 105 VAL C N 1
ATOM 5099 C CA . VAL C 1 107 ? -30.147 -8.849 36.957 1.00 31.30 105 VAL C CA 1
ATOM 5100 C C . VAL C 1 107 ? -31.439 -8.354 36.322 1.00 32.36 105 VAL C C 1
ATOM 5101 O O . VAL C 1 107 ? -32.367 -7.921 37.030 1.00 32.24 105 VAL C O 1
ATOM 5105 N N . GLU C 1 108 ? -31.512 -8.449 34.985 1.00 33.16 106 GLU C N 1
ATOM 5106 C CA . GLU C 1 108 ? -32.697 -8.032 34.276 1.00 33.56 106 GLU C CA 1
ATOM 5107 C C . GLU C 1 108 ? -33.788 -9.031 34.579 1.00 33.14 106 GLU C C 1
ATOM 5108 O O . GLU C 1 108 ? -33.578 -10.246 34.481 1.00 31.89 106 GLU C O 1
ATOM 5114 N N . ASN C 1 109 ? -34.967 -8.496 34.907 1.00 32.63 107 ASN C N 1
ATOM 5115 C CA . ASN C 1 109 ? -36.130 -9.301 35.291 1.00 33.09 107 ASN C CA 1
ATOM 5116 C C . ASN C 1 109 ? -35.879 -9.974 36.664 1.00 32.43 107 ASN C C 1
ATOM 5117 O O . ASN C 1 109 ? -36.484 -11.011 36.988 1.00 32.24 107 ASN C O 1
ATOM 5122 N N . GLY C 1 110 ? -34.972 -9.345 37.443 1.00 31.24 108 GLY C N 1
ATOM 5123 C CA . GLY C 1 110 ? -34.660 -9.672 38.820 1.00 28.71 108 GLY C CA 1
ATOM 5124 C C . GLY C 1 110 ? -35.662 -9.021 39.737 1.00 28.68 108 GLY C C 1
ATOM 5125 O O . GLY C 1 110 ? -36.721 -8.534 39.311 1.00 28.36 108 GLY C O 1
ATOM 5126 N N . LEU C 1 111 ? -35.304 -8.971 41.005 1.00 28.37 109 LEU C N 1
ATOM 5127 C CA . LEU C 1 111 ? -36.226 -8.552 42.065 1.00 28.77 109 LEU C CA 1
ATOM 5128 C C . LEU C 1 111 ? -36.801 -7.135 41.888 1.00 28.04 109 LEU C C 1
ATOM 5129 O O . LEU C 1 111 ? -38.013 -6.896 42.071 1.00 27.96 109 LEU C O 1
ATOM 5134 N N . ASN C 1 112 ? -35.934 -6.190 41.523 1.00 27.65 110 ASN C N 1
ATOM 5135 C CA . ASN C 1 112 ? -36.362 -4.796 41.398 1.00 27.10 110 ASN C CA 1
ATOM 5136 C C . ASN C 1 112 ? -37.108 -4.528 40.117 1.00 27.55 110 ASN C C 1
ATOM 5137 O O . ASN C 1 112 ? -37.941 -3.638 40.103 1.00 28.18 110 ASN C O 1
ATOM 5142 N N . ASP C 1 113 ? -36.840 -5.299 39.050 1.00 27.73 111 ASP C N 1
ATOM 5143 C CA . ASP C 1 113 ? -37.699 -5.253 37.852 1.00 28.14 111 ASP C CA 1
ATOM 5144 C C . ASP C 1 113 ? -39.114 -5.799 38.079 1.00 28.65 111 ASP C C 1
ATOM 5145 O O . ASP C 1 113 ? -40.111 -5.238 37.559 1.00 29.27 111 ASP C O 1
ATOM 5150 N N . TRP C 1 114 ? -39.221 -6.839 38.898 1.00 28.52 112 TRP C N 1
ATOM 5151 C CA . TRP C 1 114 ? -40.554 -7.333 39.282 1.00 29.32 112 TRP C CA 1
ATOM 5152 C C . TRP C 1 114 ? -41.350 -6.265 39.981 1.00 29.63 112 TRP C C 1
ATOM 5153 O O . TRP C 1 114 ? -42.511 -6.057 39.602 1.00 31.35 112 TRP C O 1
ATOM 5164 N N . PHE C 1 115 ? -40.746 -5.576 40.974 1.00 29.38 113 PHE C N 1
ATOM 5165 C CA . PHE C 1 115 ? -41.420 -4.466 41.685 1.00 28.79 113 PHE C CA 1
ATOM 5166 C C . PHE C 1 115 ? -41.880 -3.399 40.705 1.00 28.58 113 PHE C C 1
ATOM 5167 O O . PHE C 1 115 ? -42.981 -2.885 40.821 1.00 28.11 113 PHE C O 1
ATOM 5175 N N . CYS C 1 116 ? -41.012 -3.037 39.766 1.00 28.73 114 CYS C N 1
ATOM 5176 C CA . CYS C 1 116 ? -41.385 -2.075 38.710 1.00 29.50 114 CYS C CA 1
ATOM 5177 C C . CYS C 1 116 ? -42.654 -2.526 37.910 1.00 30.27 114 CYS C C 1
ATOM 5178 O O . CYS C 1 116 ? -43.648 -1.770 37.788 1.00 30.45 114 CYS C O 1
ATOM 5181 N N . GLN C 1 117 ? -42.618 -3.765 37.390 1.00 31.46 115 GLN C N 1
ATOM 5182 C CA . GLN C 1 117 ? -43.739 -4.345 36.648 1.00 31.24 115 GLN C CA 1
ATOM 5183 C C . GLN C 1 117 ? -44.950 -4.256 37.567 1.00 31.60 115 GLN C C 1
ATOM 5184 O O . GLN C 1 117 ? -45.977 -3.746 37.142 1.00 31.70 115 GLN C O 1
ATOM 5198 N N . LEU C 1 119 ? -45.694 -2.206 39.906 1.00 31.07 117 LEU C N 1
ATOM 5199 C CA . LEU C 1 119 ? -46.141 -0.829 40.208 1.00 31.23 117 LEU C CA 1
ATOM 5200 C C . LEU C 1 119 ? -46.299 0.073 38.980 1.00 31.61 117 LEU C C 1
ATOM 5201 O O . LEU C 1 119 ? -46.689 1.230 39.111 1.00 32.16 117 LEU C O 1
ATOM 5206 N N . GLY C 1 120 ? -45.980 -0.435 37.800 1.00 31.75 118 GLY C N 1
ATOM 5207 C CA . GLY C 1 120 ? -46.137 0.363 36.597 1.00 32.32 118 GLY C CA 1
ATOM 5208 C C . GLY C 1 120 ? -45.009 1.359 36.426 1.00 32.94 118 GLY C C 1
ATOM 5209 O O . GLY C 1 120 ? -45.226 2.455 35.846 1.00 33.17 118 GLY C O 1
ATOM 5210 N N . ILE C 1 121 ? -43.805 0.999 36.923 1.00 32.48 119 ILE C N 1
ATOM 5211 C CA . ILE C 1 121 ? -42.631 1.877 36.741 1.00 31.26 119 ILE C CA 1
ATOM 5212 C C . ILE C 1 121 ? -41.947 1.512 35.440 1.00 32.79 119 ILE C C 1
ATOM 5213 O O . ILE C 1 121 ? -41.520 0.364 35.252 1.00 32.71 119 ILE C O 1
ATOM 5218 N N . GLU C 1 122 ? -41.886 2.483 34.523 1.00 34.17 120 GLU C N 1
ATOM 5219 C CA . GLU C 1 122 ? -41.480 2.201 33.131 1.00 36.17 120 GLU C CA 1
ATOM 5220 C C . GLU C 1 122 ? -40.150 2.865 32.765 1.00 35.96 120 GLU C C 1
ATOM 5221 O O . GLU C 1 122 ? -39.712 3.819 33.424 1.00 36.32 120 GLU C O 1
ATOM 5227 N N . GLU C 1 123 ? -39.534 2.392 31.690 1.00 35.50 121 GLU C N 1
ATOM 5228 C CA . GLU C 1 123 ? -38.356 3.056 31.153 1.00 36.17 121 GLU C CA 1
ATOM 5229 C C . GLU C 1 123 ? -37.413 3.274 32.320 1.00 36.26 121 GLU C C 1
ATOM 5230 O O . GLU C 1 123 ? -37.074 4.416 32.684 1.00 36.93 121 GLU C O 1
ATOM 5236 N N . THR C 1 124 ? -37.007 2.148 32.909 1.00 35.53 122 THR C N 1
ATOM 5237 C CA . THR C 1 124 ? -36.211 2.151 34.112 1.00 34.22 122 THR C CA 1
ATOM 5238 C C . THR C 1 124 ? -34.714 2.108 33.846 1.00 33.71 122 THR C C 1
ATOM 5239 O O . THR C 1 124 ? -34.274 1.730 32.785 1.00 33.45 122 THR C O 1
ATOM 5243 N N . THR C 1 125 ? -33.936 2.592 34.800 1.00 33.99 123 THR C N 1
ATOM 5244 C CA . THR C 1 125 ? -32.499 2.313 34.836 1.00 33.55 123 THR C CA 1
ATOM 5245 C C . THR C 1 125 ? -32.118 2.049 36.307 1.00 33.42 123 THR C C 1
ATOM 5246 O O . THR C 1 125 ? -32.991 1.967 37.168 1.00 32.91 123 THR C O 1
ATOM 5250 N N . TYR C 1 126 ? -30.835 1.919 36.599 1.00 33.45 124 TYR C N 1
ATOM 5251 C CA . TYR C 1 126 ? -30.447 1.509 37.927 1.00 34.06 124 TYR C CA 1
ATOM 5252 C C . TYR C 1 126 ? -30.089 2.714 38.797 1.00 33.90 124 TYR C C 1
ATOM 5253 O O . TYR C 1 126 ? -29.958 3.810 38.276 1.00 35.10 124 TYR C O 1
ATOM 5262 N N . LEU C 1 127 ? -30.006 2.518 40.115 1.00 33.47 125 LEU C N 1
ATOM 5263 C CA . LEU C 1 127 ? -29.623 3.584 41.044 1.00 32.93 125 LEU C CA 1
ATOM 5264 C C . LEU C 1 127 ? -28.118 3.713 41.167 1.00 33.39 125 LEU C C 1
ATOM 5265 O O . LEU C 1 127 ? -27.546 4.762 40.834 1.00 33.60 125 LEU C O 1
ATOM 5270 N N . GLN C 1 128 ? -27.480 2.659 41.664 1.00 33.69 126 GLN C N 1
ATOM 5271 C CA . GLN C 1 128 ? -26.013 2.623 41.780 1.00 34.56 126 GLN C CA 1
ATOM 5272 C C . GLN C 1 128 ? -25.389 1.536 40.912 1.00 35.32 126 GLN C C 1
ATOM 5273 O O . GLN C 1 128 ? -25.864 0.384 40.848 1.00 35.21 126 GLN C O 1
ATOM 5279 N N . GLU C 1 129 ? -24.291 1.922 40.276 1.00 36.19 127 GLU C N 1
ATOM 5280 C CA . GLU C 1 129 ? -23.559 1.066 39.373 1.00 36.42 127 GLU C CA 1
ATOM 5281 C C . GLU C 1 129 ? -22.690 0.060 40.134 1.00 35.94 127 GLU C C 1
ATOM 5282 O O . GLU C 1 129 ? -21.947 0.373 41.094 1.00 35.33 127 GLU C O 1
ATOM 5288 N N . THR C 1 130 ? -22.833 -1.174 39.681 1.00 36.05 128 THR C N 1
ATOM 5289 C CA . THR C 1 130 ? -22.192 -2.330 40.290 1.00 36.10 128 THR C CA 1
ATOM 5290 C C . THR C 1 130 ? -21.435 -3.048 39.167 1.00 37.48 128 THR C C 1
ATOM 5291 O O . THR C 1 130 ? -20.523 -3.856 39.431 1.00 38.77 128 THR C O 1
ATOM 5295 N N . GLY C 1 131 ? -21.780 -2.735 37.916 1.00 37.69 129 GLY C N 1
ATOM 5296 C CA . GLY C 1 131 ? -21.045 -3.311 36.795 1.00 38.21 129 GLY C CA 1
ATOM 5297 C C . GLY C 1 131 ? -21.400 -2.674 35.469 1.00 39.15 129 GLY C C 1
ATOM 5298 O O . GLY C 1 131 ? -22.329 -1.854 35.396 1.00 38.26 129 GLY C O 1
ATOM 5299 N N . PRO C 1 132 ? -20.651 -3.050 34.407 1.00 39.87 130 PRO C N 1
ATOM 5300 C CA . PRO C 1 132 ? -20.967 -2.650 33.040 1.00 40.05 130 PRO C CA 1
ATOM 5301 C C . PRO C 1 132 ? -22.479 -2.578 32.769 1.00 40.24 130 PRO C C 1
ATOM 5302 O O . PRO C 1 132 ? -23.132 -3.602 32.496 1.00 40.78 130 PRO C O 1
ATOM 5306 N N . GLU C 1 133 ? -23.039 -1.380 32.840 1.00 39.92 131 GLU C N 1
ATOM 5307 C CA . GLU C 1 133 ? -24.420 -1.208 32.401 1.00 40.85 131 GLU C CA 1
ATOM 5308 C C . GLU C 1 133 ? -25.397 -2.018 33.262 1.00 38.55 131 GLU C C 1
ATOM 5309 O O . GLU C 1 133 ? -26.476 -2.416 32.809 1.00 38.83 131 GLU C O 1
ATOM 5315 N N . ARG C 1 134 ? -25.007 -2.235 34.521 1.00 36.43 132 ARG C N 1
ATOM 5316 C CA . ARG C 1 134 ? -25.845 -2.941 35.498 1.00 33.94 132 ARG C CA 1
ATOM 5317 C C . ARG C 1 134 ? -25.662 -2.343 36.888 1.00 32.84 132 ARG C C 1
ATOM 5318 O O . ARG C 1 134 ? -24.597 -1.816 37.236 1.00 33.07 132 ARG C O 1
ATOM 5326 N N . GLY C 1 135 ? -26.697 -2.408 37.703 1.00 31.94 133 GLY C N 1
ATOM 5327 C CA . GLY C 1 135 ? -26.537 -1.931 39.071 1.00 30.04 133 GLY C CA 1
ATOM 5328 C C . GLY C 1 135 ? -27.741 -2.189 39.908 1.00 29.30 133 GLY C C 1
ATOM 5329 O O . GLY C 1 135 ? -28.764 -2.667 39.413 1.00 29.41 133 GLY C O 1
ATOM 5330 N N . ILE C 1 136 ? -27.622 -1.842 41.181 1.00 28.88 134 ILE C N 1
ATOM 5331 C CA . ILE C 1 136 ? -28.644 -2.142 42.162 1.00 27.46 134 ILE C CA 1
ATOM 5332 C C . ILE C 1 136 ? -29.746 -1.051 42.166 1.00 27.16 134 ILE C C 1
ATOM 5333 O O . ILE C 1 136 ? -29.479 0.084 41.834 1.00 26.99 134 ILE C O 1
ATOM 5338 N N . GLY C 1 137 ? -30.980 -1.431 42.511 1.00 26.74 135 GLY C N 1
ATOM 5339 C CA . GLY C 1 137 ? -32.113 -0.540 42.524 1.00 26.17 135 GLY C CA 1
ATOM 5340 C C . GLY C 1 137 ? -32.583 -0.123 41.139 1.00 27.42 135 GLY C C 1
ATOM 5341 O O . GLY C 1 137 ? -31.838 -0.219 40.150 1.00 26.68 135 GLY C O 1
ATOM 5342 N N . ARG C 1 138 ? -33.833 0.351 41.074 1.00 27.24 136 ARG C N 1
ATOM 5343 C CA . ARG C 1 138 ? -34.366 0.921 39.851 1.00 27.27 136 ARG C CA 1
ATOM 5344 C C . ARG C 1 138 ? -34.949 2.318 40.043 1.00 27.62 136 ARG C C 1
ATOM 5345 O O . ARG C 1 138 ? -35.395 2.692 41.151 1.00 27.91 136 ARG C O 1
ATOM 5353 N N . ILE C 1 139 ? -34.920 3.075 38.944 1.00 27.56 137 ILE C N 1
ATOM 5354 C CA . ILE C 1 139 ? -35.656 4.335 38.800 1.00 27.07 137 ILE C CA 1
ATOM 5355 C C . ILE C 1 139 ? -36.283 4.424 37.392 1.00 27.66 137 ILE C C 1
ATOM 5356 O O . ILE C 1 139 ? -35.627 4.153 36.389 1.00 26.86 137 ILE C O 1
ATOM 5361 N N . GLY C 1 140 ? -37.567 4.773 37.352 1.00 28.55 138 GLY C N 1
ATOM 5362 C CA . GLY C 1 140 ? -38.255 5.141 36.116 1.00 29.32 138 GLY C CA 1
ATOM 5363 C C . GLY C 1 140 ? -39.524 5.951 36.369 1.00 30.20 138 GLY C C 1
ATOM 5364 O O . GLY C 1 140 ? -39.783 6.427 37.490 1.00 28.99 138 GLY C O 1
ATOM 5365 N N . ASN C 1 141 ? -40.337 6.069 35.320 1.00 31.34 139 ASN C N 1
ATOM 5366 C CA . ASN C 1 141 ? -41.521 6.922 35.354 1.00 32.62 139 ASN C CA 1
ATOM 5367 C C . ASN C 1 141 ? -42.832 6.195 35.469 1.00 32.39 139 ASN C C 1
ATOM 5368 O O . ASN C 1 141 ? -42.932 5.080 35.027 1.00 32.85 139 ASN C O 1
ATOM 5373 N N . ILE C 1 142 ? -43.824 6.862 36.070 1.00 33.33 140 ILE C N 1
ATOM 5374 C CA . ILE C 1 142 ? -45.179 6.351 36.237 1.00 34.08 140 ILE C CA 1
ATOM 5375 C C . ILE C 1 142 ? -46.165 7.338 35.603 1.00 36.06 140 ILE C C 1
ATOM 5376 O O . ILE C 1 142 ? -45.777 8.463 35.247 1.00 36.10 140 ILE C O 1
ATOM 5381 N N . GLN C 1 143 ? -47.419 6.895 35.436 1.00 37.77 141 GLN C N 1
ATOM 5382 C CA . GLN C 1 143 ? -48.554 7.768 35.198 1.00 39.58 141 GLN C CA 1
ATOM 5383 C C . GLN C 1 143 ? -48.627 8.595 36.459 1.00 39.54 141 GLN C C 1
ATOM 5384 O O . GLN C 1 143 ? -48.845 8.031 37.536 1.00 40.55 141 GLN C O 1
ATOM 5390 N N . PRO C 1 144 ? -48.451 9.917 36.355 1.00 39.16 142 PRO C N 1
ATOM 5391 C CA . PRO C 1 144 ? -48.561 10.762 37.534 1.00 38.66 142 PRO C CA 1
ATOM 5392 C C . PRO C 1 144 ? -49.747 10.448 38.452 1.00 38.74 142 PRO C C 1
ATOM 5393 O O . PRO C 1 144 ? -50.852 10.277 37.965 1.00 39.44 142 PRO C O 1
ATOM 5397 N N . GLN C 1 145 ? -49.493 10.301 39.761 1.00 38.04 143 GLN C N 1
ATOM 5398 C CA . GLN C 1 145 ? -50.556 10.272 40.785 1.00 37.10 143 GLN C CA 1
ATOM 5399 C C . GLN C 1 145 ? -50.064 11.029 41.993 1.00 36.83 143 GLN C C 1
ATOM 5400 O O . GLN C 1 145 ? -48.926 11.461 42.022 1.00 37.26 143 GLN C O 1
ATOM 5406 N N . THR C 1 146 ? -50.932 11.242 42.968 1.00 36.39 144 THR C N 1
ATOM 5407 C CA . THR C 1 146 ? -50.526 11.898 44.189 1.00 36.11 144 THR C CA 1
ATOM 5408 C C . THR C 1 146 ? -49.731 10.923 45.050 1.00 35.84 144 THR C C 1
ATOM 5409 O O . THR C 1 146 ? -49.791 9.693 44.851 1.00 36.16 144 THR C O 1
ATOM 5413 N N . PHE C 1 147 ? -48.994 11.472 46.013 1.00 35.12 145 PHE C N 1
ATOM 5414 C CA . PHE C 1 147 ? -48.205 10.667 46.934 1.00 33.91 145 PHE C CA 1
ATOM 5415 C C . PHE C 1 147 ? -49.111 9.643 47.654 1.00 34.34 145 PHE C C 1
ATOM 5416 O O . PHE C 1 147 ? -48.750 8.475 47.802 1.00 34.14 145 PHE C O 1
ATOM 5424 N N . TRP C 1 148 ? -50.294 10.094 48.069 1.00 35.37 146 TRP C N 1
ATOM 5425 C CA . TRP C 1 148 ? -51.263 9.278 48.797 1.00 36.18 146 TRP C CA 1
ATOM 5426 C C . TRP C 1 148 ? -51.851 8.182 47.942 1.00 36.03 146 TRP C C 1
ATOM 5427 O O . TRP C 1 148 ? -52.092 7.105 48.453 1.00 36.94 146 TRP C O 1
ATOM 5438 N N . GLU C 1 149 ? -52.053 8.428 46.646 1.00 36.14 147 GLU C N 1
ATOM 5439 C CA . GLU C 1 149 ? -52.494 7.377 45.710 1.00 35.54 147 GLU C CA 1
ATOM 5440 C C . GLU C 1 149 ? -51.478 6.288 45.502 1.00 34.33 147 GLU C C 1
ATOM 5441 O O . GLU C 1 149 ? -51.823 5.084 45.441 1.00 34.87 147 GLU C O 1
ATOM 5447 N N . LEU C 1 150 ? -50.226 6.700 45.344 1.00 33.44 148 LEU C N 1
ATOM 5448 C CA . LEU C 1 150 ? -49.104 5.749 45.253 1.00 31.92 148 LEU C CA 1
ATOM 5449 C C . LEU C 1 150 ? -48.967 4.893 46.521 1.00 31.11 148 LEU C C 1
ATOM 5450 O O . LEU C 1 150 ? -48.755 3.682 46.436 1.00 30.06 148 LEU C O 1
ATOM 5455 N N . ALA C 1 151 ? -49.113 5.527 47.684 1.00 31.19 149 ALA C N 1
ATOM 5456 C CA . ALA C 1 151 ? -49.021 4.819 48.952 1.00 31.60 149 ALA C CA 1
ATOM 5457 C C . ALA C 1 151 ? -50.137 3.753 49.097 1.00 32.54 149 ALA C C 1
ATOM 5458 O O . ALA C 1 151 ? -49.845 2.601 49.450 1.00 33.18 149 ALA C O 1
ATOM 5460 N N . GLN C 1 152 ? -51.394 4.116 48.790 1.00 33.22 150 GLN C N 1
ATOM 5461 C CA . GLN C 1 152 ? -52.508 3.138 48.741 1.00 33.73 150 GLN C CA 1
ATOM 5462 C C . GLN C 1 152 ? -52.181 1.972 47.812 1.00 33.26 150 GLN C C 1
ATOM 5463 O O . GLN C 1 152 ? -52.430 0.827 48.168 1.00 33.44 150 GLN C O 1
ATOM 5469 N N . GLN C 1 153 ? -51.598 2.271 46.648 1.00 33.15 151 GLN C N 1
ATOM 5470 C CA . GLN C 1 153 ? -51.239 1.249 45.663 1.00 33.23 151 GLN C CA 1
ATOM 5471 C C . GLN C 1 153 ? -50.126 0.315 46.148 1.00 33.81 151 GLN C C 1
ATOM 5472 O O . GLN C 1 153 ? -50.227 -0.920 46.001 1.00 34.99 151 GLN C O 1
ATOM 5478 N N . VAL C 1 154 ? -49.048 0.885 46.688 1.00 33.79 152 VAL C N 1
ATOM 5479 C CA . VAL C 1 154 ? -47.965 0.071 47.272 1.00 33.45 152 VAL C CA 1
ATOM 5480 C C . VAL C 1 154 ? -48.505 -0.846 48.398 1.00 33.68 152 VAL C C 1
ATOM 5481 O O . VAL C 1 154 ? -48.229 -2.046 48.406 1.00 34.26 152 VAL C O 1
ATOM 5485 N N . LYS C 1 155 ? -49.272 -0.297 49.336 1.00 34.23 153 LYS C N 1
ATOM 5486 C CA . LYS C 1 155 ? -49.858 -1.119 50.436 1.00 34.88 153 LYS C CA 1
ATOM 5487 C C . LYS C 1 155 ? -50.719 -2.293 49.856 1.00 35.77 153 LYS C C 1
ATOM 5488 O O . LYS C 1 155 ? -50.589 -3.465 50.258 1.00 35.40 153 LYS C O 1
ATOM 5494 N N . GLN C 1 156 ? -51.589 -1.950 48.899 1.00 36.99 154 GLN C N 1
ATOM 5495 C CA . GLN C 1 156 ? -52.421 -2.928 48.219 1.00 38.52 154 GLN C CA 1
ATOM 5496 C C . GLN C 1 156 ? -51.622 -3.928 47.364 1.00 38.57 154 GLN C C 1
ATOM 5497 O O . GLN C 1 156 ? -51.750 -5.131 47.592 1.00 39.64 154 GLN C O 1
ATOM 5503 N N . VAL C 1 157 ? -50.806 -3.457 46.410 1.00 38.40 155 VAL C N 1
ATOM 5504 C CA . VAL C 1 157 ? -50.083 -4.367 45.495 1.00 38.27 155 VAL C CA 1
ATOM 5505 C C . VAL C 1 157 ? -49.252 -5.434 46.234 1.00 38.98 155 VAL C C 1
ATOM 5506 O O . VAL C 1 157 ? -49.060 -6.527 45.717 1.00 39.01 155 VAL C O 1
ATOM 5510 N N . PHE C 1 158 ? -48.765 -5.100 47.432 1.00 40.10 156 PHE C N 1
ATOM 5511 C CA . PHE C 1 158 ? -47.915 -5.999 48.262 1.00 41.22 156 PHE C CA 1
ATOM 5512 C C . PHE C 1 158 ? -48.598 -6.622 49.481 1.00 42.02 156 PHE C C 1
ATOM 5513 O O . PHE C 1 158 ? -47.957 -7.349 50.216 1.00 42.63 156 PHE C O 1
ATOM 5521 N N . ASP C 1 159 ? -49.873 -6.302 49.707 1.00 43.39 157 ASP C N 1
ATOM 5522 C CA . ASP C 1 159 ? -50.710 -6.959 50.731 1.00 45.08 157 ASP C CA 1
ATOM 5523 C C . ASP C 1 159 ? -50.176 -6.748 52.161 1.00 45.36 157 ASP C C 1
ATOM 5524 O O . ASP C 1 159 ? -49.858 -7.703 52.898 1.00 45.27 157 ASP C O 1
ATOM 5529 N N . LEU C 1 160 ? -50.101 -5.474 52.526 1.00 45.23 158 LEU C N 1
ATOM 5530 C CA . LEU C 1 160 ? -49.386 -5.075 53.693 1.00 45.87 158 LEU C CA 1
ATOM 5531 C C . LEU C 1 160 ? -50.380 -4.677 54.750 1.00 47.01 158 LEU C C 1
ATOM 5532 O O . LEU C 1 160 ? -51.359 -3.955 54.487 1.00 47.29 158 LEU C O 1
ATOM 5537 N N . ASP C 1 161 ? -50.108 -5.131 55.962 1.00 48.16 159 ASP C N 1
ATOM 5538 C CA . ASP C 1 161 ? -50.935 -4.777 57.104 1.00 49.27 159 ASP C CA 1
ATOM 5539 C C . ASP C 1 161 ? -50.708 -3.299 57.408 1.00 48.39 159 ASP C C 1
ATOM 5540 O O . ASP C 1 161 ? -51.659 -2.568 57.770 1.00 49.21 159 ASP C O 1
ATOM 5545 N N . SER C 1 162 ? -49.472 -2.846 57.211 1.00 46.91 160 SER C N 1
ATOM 5546 C CA . SER C 1 162 ? -49.194 -1.398 57.183 1.00 45.62 160 SER C CA 1
ATOM 5547 C C . SER C 1 162 ? -48.044 -0.961 56.255 1.00 43.92 160 SER C C 1
ATOM 5548 O O . SER C 1 162 ? -47.229 -1.782 55.792 1.00 43.18 160 SER C O 1
ATOM 5551 N N . LEU C 1 163 ? -48.010 0.342 55.969 1.00 41.90 161 LEU C N 1
ATOM 5552 C CA . LEU C 1 163 ? -46.922 0.933 55.205 1.00 40.29 161 LEU C CA 1
ATOM 5553 C C . LEU C 1 163 ? -46.462 2.210 55.899 1.00 39.10 161 LEU C C 1
ATOM 5554 O O . LEU C 1 163 ? -47.284 2.984 56.349 1.00 38.11 161 LEU C O 1
ATOM 5559 N N . ARG C 1 164 ? -45.143 2.419 55.985 1.00 38.09 162 ARG C N 1
ATOM 5560 C CA . ARG C 1 164 ? -44.574 3.694 56.456 1.00 36.71 162 ARG C CA 1
ATOM 5561 C C . ARG C 1 164 ? -44.391 4.725 55.341 1.00 35.60 162 ARG C C 1
ATOM 5562 O O . ARG C 1 164 ? -43.550 4.551 54.455 1.00 35.73 162 ARG C O 1
ATOM 5578 N N . VAL C 1 166 ? -43.006 8.410 54.428 1.00 33.94 164 VAL C N 1
ATOM 5579 C CA . VAL C 1 166 ? -42.049 9.402 54.928 1.00 33.54 164 VAL C CA 1
ATOM 5580 C C . VAL C 1 166 ? -42.280 10.808 54.384 1.00 34.08 164 VAL C C 1
ATOM 5581 O O . VAL C 1 166 ? -42.179 11.080 53.183 1.00 33.55 164 VAL C O 1
ATOM 5585 N N . HIS C 1 167 ? -42.683 11.684 55.305 1.00 34.87 165 HIS C N 1
ATOM 5586 C CA . HIS C 1 167 ? -43.124 13.045 54.990 1.00 36.12 165 HIS C CA 1
ATOM 5587 C C . HIS C 1 167 ? -43.385 13.715 56.320 1.00 37.36 165 HIS C C 1
ATOM 5588 O O . HIS C 1 167 ? -43.489 13.055 57.350 1.00 37.54 165 HIS C O 1
ATOM 5595 N N . TYR C 1 168 ? -43.450 15.038 56.306 1.00 39.12 166 TYR C N 1
ATOM 5596 C CA . TYR C 1 168 ? -43.771 15.787 57.505 1.00 40.00 166 TYR C CA 1
ATOM 5597 C C . TYR C 1 168 ? -45.177 16.402 57.410 1.00 41.88 166 TYR C C 1
ATOM 5598 O O . TYR C 1 168 ? -45.891 16.443 58.401 1.00 42.25 166 TYR C O 1
ATOM 5607 N N . GLN C 1 169 ? -45.556 16.907 56.238 1.00 44.33 167 GLN C N 1
ATOM 5608 C CA . GLN C 1 169 ? -46.775 17.724 56.139 1.00 48.26 167 GLN C CA 1
ATOM 5609 C C . GLN C 1 169 ? -47.981 17.092 55.404 1.00 49.37 167 GLN C C 1
ATOM 5610 O O . GLN C 1 169 ? -47.834 16.232 54.508 1.00 49.73 167 GLN C O 1
ATOM 5616 N N . GLU C 1 170 ? -49.163 17.549 55.814 1.00 50.43 168 GLU C N 1
ATOM 5617 C CA . GLU C 1 170 ? -50.439 17.163 55.227 1.00 52.00 168 GLU C CA 1
ATOM 5618 C C . GLU C 1 170 ? -50.441 17.270 53.700 1.00 50.95 168 GLU C C 1
ATOM 5619 O O . GLU C 1 170 ? -50.776 16.303 53.020 1.00 51.02 168 GLU C O 1
ATOM 5625 N N . ASP C 1 171 ? -50.057 18.428 53.156 1.00 50.59 169 ASP C N 1
ATOM 5626 C CA . ASP C 1 171 ? -50.119 18.638 51.686 1.00 49.61 169 ASP C CA 1
ATOM 5627 C C . ASP C 1 171 ? -49.071 17.838 50.886 1.00 48.01 169 ASP C C 1
ATOM 5628 O O . ASP C 1 171 ? -49.070 17.899 49.663 1.00 47.74 169 ASP C O 1
ATOM 5633 N N . ASP C 1 172 ? -48.180 17.108 51.558 1.00 46.86 170 ASP C N 1
ATOM 5634 C CA . ASP C 1 172 ? -47.268 16.186 50.846 1.00 45.86 170 ASP C CA 1
ATOM 5635 C C . ASP C 1 172 ? -48.087 15.060 50.195 1.00 45.28 170 ASP C C 1
ATOM 5636 O O . ASP C 1 172 ? -47.713 14.529 49.139 1.00 44.24 170 ASP C O 1
ATOM 5641 N N . LEU C 1 173 ? -49.218 14.728 50.837 1.00 44.75 171 LEU C N 1
ATOM 5642 C CA . LEU C 1 173 ? -50.134 13.661 50.398 1.00 44.02 171 LEU C CA 1
ATOM 5643 C C . LEU C 1 173 ? -50.731 13.917 49.023 1.00 43.90 171 LEU C C 1
ATOM 5644 O O . LEU C 1 173 ? -51.069 12.958 48.313 1.00 43.74 171 LEU C O 1
ATOM 5649 N N . GLN C 1 174 ? -50.825 15.202 48.657 1.00 43.42 172 GLN C N 1
ATOM 5650 C CA . GLN C 1 174 ? -51.441 15.649 47.402 1.00 43.62 172 GLN C CA 1
ATOM 5651 C C . GLN C 1 174 ? -50.416 15.972 46.332 1.00 43.27 172 GLN C C 1
ATOM 5652 O O . GLN C 1 174 ? -50.784 16.273 45.184 1.00 42.95 172 GLN C O 1
ATOM 5658 N N . LYS C 1 175 ? -49.132 15.891 46.704 1.00 43.02 173 LYS C N 1
ATOM 5659 C CA . LYS C 1 175 ? -48.032 16.158 45.779 1.00 42.88 173 LYS C CA 1
ATOM 5660 C C . LYS C 1 175 ? -48.071 15.177 44.605 1.00 41.82 173 LYS C C 1
ATOM 5661 O O . LYS C 1 175 ? -48.051 13.949 44.795 1.00 41.31 173 LYS C O 1
ATOM 5667 N N . PRO C 1 176 ? -48.138 15.713 43.383 1.00 41.22 174 PRO C N 1
ATOM 5668 C CA . PRO C 1 176 ? -48.095 14.827 42.218 1.00 40.41 174 PRO C CA 1
ATOM 5669 C C . PRO C 1 176 ? -46.737 14.108 42.074 1.00 39.25 174 PRO C C 1
ATOM 5670 O O . PRO C 1 176 ? -45.688 14.735 42.093 1.00 39.23 174 PRO C O 1
ATOM 5674 N N . ILE C 1 177 ? -46.783 12.790 41.909 1.00 38.27 175 ILE C N 1
ATOM 5675 C CA . ILE C 1 177 ? -45.578 11.950 41.838 1.00 36.21 175 ILE C CA 1
ATOM 5676 C C . ILE C 1 177 ? -45.542 11.431 40.426 1.00 35.27 175 ILE C C 1
ATOM 5677 O O . ILE C 1 177 ? -46.541 10.949 39.917 1.00 35.61 175 ILE C O 1
ATOM 5682 N N . SER C 1 178 ? -44.412 11.556 39.768 1.00 34.26 176 SER C N 1
ATOM 5683 C CA . SER C 1 178 ? -44.353 11.059 38.411 1.00 34.23 176 SER C CA 1
ATOM 5684 C C . SER C 1 178 ? -43.129 10.203 38.142 1.00 32.61 176 SER C C 1
ATOM 5685 O O . SER C 1 178 ? -43.085 9.504 37.132 1.00 32.80 176 SER C O 1
ATOM 5688 N N . ARG C 1 179 ? -42.127 10.303 39.014 1.00 30.97 177 ARG C N 1
ATOM 5689 C CA . ARG C 1 179 ? -40.893 9.521 38.889 1.00 29.92 177 ARG C CA 1
ATOM 5690 C C . ARG C 1 179 ? -40.576 8.846 40.214 1.00 29.32 177 ARG C C 1
ATOM 5691 O O . ARG C 1 179 ? -40.573 9.471 41.284 1.00 29.09 177 ARG C O 1
ATOM 5699 N N . VAL C 1 180 ? -40.324 7.547 40.132 1.00 29.08 178 VAL C N 1
ATOM 5700 C CA . VAL C 1 180 ? -40.270 6.716 41.314 1.00 27.87 178 VAL C CA 1
ATOM 5701 C C . VAL C 1 180 ? -38.981 5.858 41.294 1.00 28.08 178 VAL C C 1
ATOM 5702 O O . VAL C 1 180 ? -38.673 5.203 40.292 1.00 27.31 178 VAL C O 1
ATOM 5706 N N . ALA C 1 181 ? -38.244 5.893 42.407 1.00 27.61 179 ALA C N 1
ATOM 5707 C CA . ALA C 1 181 ? -37.177 4.926 42.657 1.00 27.96 179 ALA C CA 1
ATOM 5708 C C . ALA C 1 181 ? -37.547 3.812 43.674 1.00 27.87 179 ALA C C 1
ATOM 5709 O O . ALA C 1 181 ? -38.391 3.988 44.576 1.00 27.51 179 ALA C O 1
ATOM 5711 N N . ILE C 1 182 ? -36.907 2.659 43.501 1.00 27.52 180 ILE C N 1
ATOM 5712 C CA . ILE C 1 182 ? -37.212 1.496 44.330 1.00 27.16 180 ILE C CA 1
ATOM 5713 C C . ILE C 1 182 ? -35.972 0.628 44.465 1.00 26.82 180 ILE C C 1
ATOM 5714 O O . ILE C 1 182 ? -35.212 0.455 43.525 1.00 25.72 180 ILE C O 1
ATOM 5719 N N . CYS C 1 183 ? -35.765 0.136 45.681 1.00 27.35 181 CYS C N 1
ATOM 5720 C CA . CYS C 1 183 ? -34.759 -0.874 45.932 1.00 28.11 181 CYS C CA 1
ATOM 5721 C C . CYS C 1 183 ? -35.248 -1.765 47.049 1.00 28.83 181 CYS C C 1
ATOM 5722 O O . CYS C 1 183 ? -35.380 -1.338 48.193 1.00 29.49 181 CYS C O 1
ATOM 5725 N N . GLY C 1 184 ? -35.516 -3.012 46.701 1.00 29.74 182 GLY C N 1
ATOM 5726 C CA . GLY C 1 184 ? -35.865 -4.036 47.669 1.00 31.03 182 GLY C CA 1
ATOM 5727 C C . GLY C 1 184 ? -34.825 -4.126 48.759 1.00 32.31 182 GLY C C 1
ATOM 5728 O O . GLY C 1 184 ? -33.624 -3.879 48.538 1.00 32.07 182 GLY C O 1
ATOM 5729 N N . GLY C 1 185 ? -35.290 -4.456 49.962 1.00 33.32 183 GLY C N 1
ATOM 5730 C CA . GLY C 1 185 ? -34.368 -4.686 51.055 1.00 33.63 183 GLY C CA 1
ATOM 5731 C C . GLY C 1 185 ? -33.805 -3.379 51.550 1.00 33.61 183 GLY C C 1
ATOM 5732 O O . GLY C 1 185 ? -34.537 -2.362 51.571 1.00 33.52 183 GLY C O 1
ATOM 5733 N N . SER C 1 186 ? -32.516 -3.406 51.899 1.00 32.67 184 SER C N 1
ATOM 5734 C CA . SER C 1 186 ? -31.893 -2.332 52.667 1.00 33.49 184 SER C CA 1
ATOM 5735 C C . SER C 1 186 ? -31.075 -1.351 51.815 1.00 32.66 184 SER C C 1
ATOM 5736 O O . SER C 1 186 ? -29.830 -1.314 51.916 1.00 33.39 184 SER C O 1
ATOM 5739 N N . GLY C 1 187 ? -31.774 -0.549 51.011 1.00 30.62 185 GLY C N 1
ATOM 5740 C CA . GLY C 1 187 ? -31.149 0.419 50.154 1.00 28.92 185 GLY C CA 1
ATOM 5741 C C . GLY C 1 187 ? -31.345 1.883 50.476 1.00 28.41 185 GLY C C 1
ATOM 5742 O O . GLY C 1 187 ? -31.370 2.690 49.556 1.00 27.94 185 GLY C O 1
ATOM 5743 N N . GLN C 1 188 ? -31.461 2.248 51.757 1.00 27.87 186 GLN C N 1
ATOM 5744 C CA . GLN C 1 188 ? -31.415 3.666 52.127 1.00 29.00 186 GLN C CA 1
ATOM 5745 C C . GLN C 1 188 ? -30.114 4.402 51.666 1.00 29.26 186 GLN C C 1
ATOM 5746 O O . GLN C 1 188 ? -30.174 5.583 51.288 1.00 29.36 186 GLN C O 1
ATOM 5752 N N . SER C 1 189 ? -28.968 3.710 51.666 1.00 29.32 187 SER C N 1
ATOM 5753 C CA . SER C 1 189 ? -27.726 4.313 51.208 1.00 29.93 187 SER C CA 1
ATOM 5754 C C . SER C 1 189 ? -27.700 4.645 49.726 1.00 29.50 187 SER C C 1
ATOM 5755 O O . SER C 1 189 ? -26.713 5.192 49.241 1.00 30.51 187 SER C O 1
ATOM 5758 N N . PHE C 1 190 ? -28.768 4.344 48.992 1.00 28.52 188 PHE C N 1
ATOM 5759 C CA . PHE C 1 190 ? -28.776 4.644 47.540 1.00 27.44 188 PHE C CA 1
ATOM 5760 C C . PHE C 1 190 ? -29.672 5.862 47.269 1.00 27.01 188 PHE C C 1
ATOM 5761 O O . PHE C 1 190 ? -29.961 6.237 46.122 1.00 26.67 188 PHE C O 1
ATOM 5769 N N . TYR C 1 191 ? -30.106 6.501 48.342 1.00 26.57 189 TYR C N 1
ATOM 5770 C CA . TYR C 1 191 ? -31.099 7.513 48.177 1.00 27.84 189 TYR C CA 1
ATOM 5771 C C . TYR C 1 191 ? -30.584 8.796 47.483 1.00 28.77 189 TYR C C 1
ATOM 5772 O O . TYR C 1 191 ? -31.393 9.554 46.923 1.00 28.33 189 TYR C O 1
ATOM 5781 N N . LYS C 1 192 ? -29.267 9.042 47.554 1.00 29.42 190 LYS C N 1
ATOM 5782 C CA . LYS C 1 192 ? -28.655 10.230 46.950 1.00 30.05 190 LYS C CA 1
ATOM 5783 C C . LYS C 1 192 ? -28.612 10.051 45.422 1.00 30.32 190 LYS C C 1
ATOM 5784 O O . LYS C 1 192 ? -28.674 11.026 44.663 1.00 30.36 190 LYS C O 1
ATOM 5790 N N . ASP C 1 193 ? -28.510 8.790 44.996 1.00 31.03 191 ASP C N 1
ATOM 5791 C CA . ASP C 1 193 ? -28.580 8.389 43.585 1.00 31.18 191 ASP C CA 1
ATOM 5792 C C . ASP C 1 193 ? -30.006 8.510 43.086 1.00 30.53 191 ASP C C 1
ATOM 5793 O O . ASP C 1 193 ? -30.236 8.928 41.951 1.00 31.16 191 ASP C O 1
ATOM 5798 N N . ALA C 1 194 ? -30.970 8.133 43.928 1.00 29.89 192 ALA C N 1
ATOM 5799 C CA . ALA C 1 194 ? -32.392 8.334 43.596 1.00 29.17 192 ALA C CA 1
ATOM 5800 C C . ALA C 1 194 ? -32.675 9.804 43.279 1.00 29.04 192 ALA C C 1
ATOM 5801 O O . ALA C 1 194 ? -33.102 10.125 42.169 1.00 28.46 192 ALA C O 1
ATOM 5803 N N . LEU C 1 195 ? -32.415 10.670 44.269 1.00 29.64 193 LEU C N 1
ATOM 5804 C CA . LEU C 1 195 ? -32.432 12.134 44.160 1.00 29.77 193 LEU C CA 1
ATOM 5805 C C . LEU C 1 195 ? -31.640 12.678 42.948 1.00 30.36 193 LEU C C 1
ATOM 5806 O O . LEU C 1 195 ? -32.182 13.438 42.162 1.00 30.84 193 LEU C O 1
ATOM 5811 N N . ALA C 1 196 ? -30.379 12.288 42.776 1.00 30.39 194 ALA C N 1
ATOM 5812 C CA . ALA C 1 196 ? -29.629 12.750 41.604 1.00 30.96 194 ALA C CA 1
ATOM 5813 C C . ALA C 1 196 ? -30.309 12.419 40.253 1.00 31.41 194 ALA C C 1
ATOM 5814 O O . ALA C 1 196 ? -30.181 13.178 39.291 1.00 32.18 194 ALA C O 1
ATOM 5816 N N . LYS C 1 197 ? -31.081 11.336 40.198 1.00 31.08 195 LYS C N 1
ATOM 5817 C CA . LYS C 1 197 ? -31.643 10.843 38.924 1.00 29.99 195 LYS C CA 1
ATOM 5818 C C . LYS C 1 197 ? -33.108 11.201 38.757 1.00 29.97 195 LYS C C 1
ATOM 5819 O O . LYS C 1 197 ? -33.790 10.667 37.870 1.00 28.87 195 LYS C O 1
ATOM 5825 N N . GLY C 1 198 ? -33.588 12.096 39.619 1.00 29.79 196 GLY C N 1
ATOM 5826 C CA . GLY C 1 198 ? -34.885 12.729 39.410 1.00 29.56 196 GLY C CA 1
ATOM 5827 C C . GLY C 1 198 ? -36.061 12.147 40.166 1.00 30.24 196 GLY C C 1
ATOM 5828 O O . GLY C 1 198 ? -37.205 12.460 39.817 1.00 29.94 196 GLY C O 1
ATOM 5829 N N . ALA C 1 199 ? -35.793 11.319 41.195 1.00 29.83 197 ALA C N 1
ATOM 5830 C CA . ALA C 1 199 ? -36.858 10.634 41.942 1.00 30.23 197 ALA C CA 1
ATOM 5831 C C . ALA C 1 199 ? -37.606 11.645 42.779 1.00 30.40 197 ALA C C 1
ATOM 5832 O O . ALA C 1 199 ? -36.969 12.494 43.419 1.00 30.42 197 ALA C O 1
ATOM 5834 N N . ASP C 1 200 ? -38.946 11.573 42.711 1.00 30.37 198 ASP C N 1
ATOM 5835 C CA . ASP C 1 200 ? -39.847 12.296 43.594 1.00 29.62 198 ASP C CA 1
ATOM 5836 C C . ASP C 1 200 ? -40.039 11.470 44.860 1.00 29.00 198 ASP C C 1
ATOM 5837 O O . ASP C 1 200 ? -40.101 12.039 45.966 1.00 28.65 198 ASP C O 1
ATOM 5842 N N . VAL C 1 201 ? -40.202 10.142 44.687 1.00 27.94 199 VAL C N 1
ATOM 5843 C CA . VAL C 1 201 ? -40.342 9.193 45.794 1.00 27.44 199 VAL C CA 1
ATOM 5844 C C . VAL C 1 201 ? -39.351 8.043 45.678 1.00 27.02 199 VAL C C 1
ATOM 5845 O O . VAL C 1 201 ? -39.077 7.541 44.596 1.00 27.05 199 VAL C O 1
ATOM 5849 N N . TYR C 1 202 ? -38.849 7.606 46.826 1.00 26.94 200 TYR C N 1
ATOM 5850 C CA . TYR C 1 202 ? -37.950 6.441 46.937 1.00 25.61 200 TYR C CA 1
ATOM 5851 C C . TYR C 1 202 ? -38.569 5.376 47.860 1.00 25.57 200 TYR C C 1
ATOM 5852 O O . TYR C 1 202 ? -38.928 5.614 49.011 1.00 25.37 200 TYR C O 1
ATOM 5861 N N . ILE C 1 203 ? -38.746 4.191 47.316 1.00 26.30 201 ILE C N 1
ATOM 5862 C CA . ILE C 1 203 ? -39.383 3.121 48.056 1.00 26.18 201 ILE C CA 1
ATOM 5863 C C . ILE C 1 203 ? -38.286 2.185 48.425 1.00 26.50 201 ILE C C 1
ATOM 5864 O O . ILE C 1 203 ? -37.661 1.613 47.553 1.00 27.05 201 ILE C O 1
ATOM 5869 N N . THR C 1 204 ? -38.029 2.036 49.716 1.00 27.35 202 THR C N 1
ATOM 5870 C CA . THR C 1 204 ? -37.052 1.046 50.142 1.00 28.18 202 THR C CA 1
ATOM 5871 C C . THR C 1 204 ? -37.283 0.584 51.579 1.00 29.29 202 THR C C 1
ATOM 5872 O O . THR C 1 204 ? -38.070 1.182 52.307 1.00 29.47 202 THR C O 1
ATOM 5876 N N . GLY C 1 205 ? -36.618 -0.501 51.966 1.00 30.71 203 GLY C N 1
ATOM 5877 C CA . GLY C 1 205 ? -36.859 -1.101 53.278 1.00 32.86 203 GLY C CA 1
ATOM 5878 C C . GLY C 1 205 ? -35.888 -0.575 54.315 1.00 34.30 203 GLY C C 1
ATOM 5879 O O . GLY C 1 205 ? -34.742 -0.193 53.995 1.00 34.32 203 GLY C O 1
ATOM 5880 N N . ASP C 1 206 ? -36.333 -0.509 55.561 1.00 36.45 204 ASP C N 1
ATOM 5881 C CA . ASP C 1 206 ? -35.339 -0.396 56.629 1.00 38.77 204 ASP C CA 1
ATOM 5882 C C . ASP C 1 206 ? -34.749 1.024 56.669 1.00 37.53 204 ASP C C 1
ATOM 5883 O O . ASP C 1 206 ? -33.520 1.212 56.718 1.00 37.73 204 ASP C O 1
ATOM 5888 N N . ILE C 1 207 ? -35.628 2.025 56.621 1.00 36.37 205 ILE C N 1
ATOM 5889 C CA . ILE C 1 207 ? -35.152 3.403 56.603 1.00 34.39 205 ILE C CA 1
ATOM 5890 C C . ILE C 1 207 ? -35.023 3.880 58.050 1.00 34.57 205 ILE C C 1
ATOM 5891 O O . ILE C 1 207 ? -36.006 3.940 58.785 1.00 33.95 205 ILE C O 1
ATOM 5896 N N . TYR C 1 208 ? -33.791 4.196 58.438 1.00 35.03 206 TYR C N 1
ATOM 5897 C CA . TYR C 1 208 ? -33.496 4.747 59.752 1.00 35.40 206 TYR C CA 1
ATOM 5898 C C . TYR C 1 208 ? -34.186 6.082 59.895 1.00 34.84 206 TYR C C 1
ATOM 5899 O O . TYR C 1 208 ? -34.310 6.847 58.947 1.00 33.98 206 TYR C O 1
ATOM 5908 N N . TYR C 1 209 ? -34.645 6.320 61.109 1.00 35.11 207 TYR C N 1
ATOM 5909 C CA . TYR C 1 209 ? -35.192 7.581 61.545 1.00 35.13 207 TYR C CA 1
ATOM 5910 C C . TYR C 1 209 ? -34.435 8.808 60.985 1.00 34.78 207 TYR C C 1
ATOM 5911 O O . TYR C 1 209 ? -35.042 9.701 60.375 1.00 34.49 207 TYR C O 1
ATOM 5920 N N . HIS C 1 210 ? -33.116 8.845 61.220 1.00 34.18 208 HIS C N 1
ATOM 5921 C CA . HIS C 1 210 ? -32.293 9.983 60.857 1.00 33.98 208 HIS C CA 1
ATOM 5922 C C . HIS C 1 210 ? -32.142 10.102 59.330 1.00 32.69 208 HIS C C 1
ATOM 5923 O O . HIS C 1 210 ? -32.277 11.219 58.787 1.00 32.65 208 HIS C O 1
ATOM 5930 N N . THR C 1 211 ? -31.932 8.975 58.633 1.00 30.87 209 THR C N 1
ATOM 5931 C CA . THR C 1 211 ? -31.865 9.000 57.158 1.00 29.80 209 THR C CA 1
ATOM 5932 C C . THR C 1 211 ? -33.155 9.538 56.494 1.00 29.69 209 THR C C 1
ATOM 5933 O O . THR C 1 211 ? -33.108 10.325 55.523 1.00 29.26 209 THR C O 1
ATOM 5937 N N . ALA C 1 212 ? -34.295 9.102 57.033 1.00 28.80 210 ALA C N 1
ATOM 5938 C CA . ALA C 1 212 ? -35.600 9.556 56.591 1.00 28.79 210 ALA C CA 1
ATOM 5939 C C . ALA C 1 212 ? -35.689 11.080 56.620 1.00 29.05 210 ALA C C 1
ATOM 5940 O O . ALA C 1 212 ? -36.097 11.710 55.628 1.00 28.97 210 ALA C O 1
ATOM 5942 N N . GLN C 1 213 ? -35.280 11.666 57.757 1.00 29.23 211 GLN C N 1
ATOM 5943 C CA . GLN C 1 213 ? -35.232 13.122 57.934 1.00 28.61 211 GLN C CA 1
ATOM 5944 C C . GLN C 1 213 ? -34.317 13.813 56.915 1.00 27.40 211 GLN C C 1
ATOM 5945 O O . GLN C 1 213 ? -34.651 14.879 56.452 1.00 27.06 211 GLN C O 1
ATOM 5951 N N . ASP C 1 214 ? -33.168 13.203 56.606 1.00 26.85 212 ASP C N 1
ATOM 5952 C CA . ASP C 1 214 ? -32.227 13.707 55.617 1.00 27.03 212 ASP C CA 1
ATOM 5953 C C . ASP C 1 214 ? -32.790 13.631 54.211 1.00 26.44 212 ASP C C 1
ATOM 5954 O O . ASP C 1 214 ? -32.531 14.498 53.402 1.00 27.37 212 ASP C O 1
ATOM 5967 N N . LEU C 1 216 ? -35.958 13.856 53.471 1.00 25.36 214 LEU C N 1
ATOM 5968 C CA . LEU C 1 216 ? -36.946 14.926 53.494 1.00 25.98 214 LEU C CA 1
ATOM 5969 C C . LEU C 1 216 ? -36.337 16.319 53.400 1.00 27.00 214 LEU C C 1
ATOM 5970 O O . LEU C 1 216 ? -36.899 17.203 52.716 1.00 26.74 214 LEU C O 1
ATOM 5975 N N . SER C 1 217 ? -35.214 16.515 54.106 1.00 27.61 215 SER C N 1
ATOM 5976 C CA . SER C 1 217 ? -34.402 17.713 53.975 1.00 27.80 215 SER C CA 1
ATOM 5977 C C . SER C 1 217 ? -33.960 17.920 52.544 1.00 27.89 215 SER C C 1
ATOM 5978 O O . SER C 1 217 ? -33.765 19.047 52.136 1.00 29.02 215 SER C O 1
ATOM 5981 N N . ASP C 1 218 ? -33.776 16.846 51.781 1.00 28.18 216 ASP C N 1
ATOM 5982 C CA . ASP C 1 218 ? -33.360 16.948 50.363 1.00 27.46 216 ASP C CA 1
ATOM 5983 C C . ASP C 1 218 ? -34.581 17.084 49.464 1.00 27.86 216 ASP C C 1
ATOM 5984 O O . ASP C 1 218 ? -34.447 17.156 48.275 1.00 27.49 216 ASP C O 1
ATOM 5989 N N . GLY C 1 219 ? -35.788 17.099 50.029 1.00 28.70 217 GLY C N 1
ATOM 5990 C CA . GLY C 1 219 ? -37.009 17.138 49.203 1.00 29.66 217 GLY C CA 1
ATOM 5991 C C . GLY C 1 219 ? -37.509 15.811 48.586 1.00 30.24 217 GLY C C 1
ATOM 5992 O O . GLY C 1 219 ? -38.417 15.811 47.764 1.00 30.65 217 GLY C O 1
ATOM 5993 N N . LEU C 1 220 ? -36.930 14.689 49.008 1.00 29.88 218 LEU C N 1
ATOM 5994 C CA . LEU C 1 220 ? -37.280 13.369 48.524 1.00 29.72 218 LEU C CA 1
ATOM 5995 C C . LEU C 1 220 ? -38.306 12.716 49.459 1.00 30.21 218 LEU C C 1
ATOM 5996 O O . LEU C 1 220 ? -38.029 12.548 50.687 1.00 30.86 218 LEU C O 1
ATOM 6001 N N . LEU C 1 221 ? -39.472 12.338 48.923 1.00 28.87 219 LEU C N 1
ATOM 6002 C CA . LEU C 1 221 ? -40.438 11.621 49.765 1.00 28.23 219 LEU C CA 1
ATOM 6003 C C . LEU C 1 221 ? -40.113 10.135 49.709 1.00 28.09 219 LEU C C 1
ATOM 6004 O O . LEU C 1 221 ? -39.382 9.684 48.839 1.00 28.36 219 LEU C O 1
ATOM 6009 N N . ALA C 1 222 ? -40.618 9.361 50.649 1.00 27.89 220 ALA C N 1
ATOM 6010 C CA . ALA C 1 222 ? -40.221 7.963 50.682 1.00 28.37 220 ALA C CA 1
ATOM 6011 C C . ALA C 1 222 ? -41.361 7.080 51.168 1.00 28.82 220 ALA C C 1
ATOM 6012 O O . ALA C 1 222 ? -42.307 7.573 51.817 1.00 29.77 220 ALA C O 1
ATOM 6014 N N . LEU C 1 223 ? -41.280 5.796 50.837 1.00 29.08 221 LEU C N 1
ATOM 6015 C CA . LEU C 1 223 ? -42.199 4.786 51.355 1.00 29.54 221 LEU C CA 1
ATOM 6016 C C . LEU C 1 223 ? -41.356 3.634 51.834 1.00 30.07 221 LEU C C 1
ATOM 6017 O O . LEU C 1 223 ? -40.455 3.204 51.138 1.00 29.63 221 LEU C O 1
ATOM 6022 N N . ASP C 1 224 ? -41.626 3.176 53.051 1.00 31.54 222 ASP C N 1
ATOM 6023 C CA . ASP C 1 224 ? -40.951 2.018 53.605 1.00 33.23 222 ASP C CA 1
ATOM 6024 C C . ASP C 1 224 ? -42.004 0.922 53.773 1.00 33.12 222 ASP C C 1
ATOM 6025 O O . ASP C 1 224 ? -42.813 1.010 54.694 1.00 33.20 222 ASP C O 1
ATOM 6030 N N . PRO C 1 225 ? -42.034 -0.073 52.845 1.00 34.11 223 PRO C N 1
ATOM 6031 C CA . PRO C 1 225 ? -42.936 -1.284 52.878 1.00 34.46 223 PRO C CA 1
ATOM 6032 C C . PRO C 1 225 ? -42.436 -2.456 53.733 1.00 34.72 223 PRO C C 1
ATOM 6033 O O . PRO C 1 225 ? -43.038 -3.542 53.723 1.00 34.84 223 PRO C O 1
ATOM 6037 N N . GLY C 1 226 ? -41.324 -2.228 54.426 1.00 35.27 224 GLY C N 1
ATOM 6038 C CA . GLY C 1 226 ? -40.583 -3.251 55.115 1.00 35.67 224 GLY C CA 1
ATOM 6039 C C . GLY C 1 226 ? -39.762 -4.131 54.204 1.00 36.69 224 GLY C C 1
ATOM 6040 O O . GLY C 1 226 ? -39.736 -3.946 52.998 1.00 36.12 224 GLY C O 1
ATOM 6041 N N . HIS C 1 227 ? -39.118 -5.122 54.812 1.00 38.27 225 HIS C N 1
ATOM 6042 C CA . HIS C 1 227 ? -38.325 -6.138 54.128 1.00 40.02 225 HIS C CA 1
ATOM 6043 C C . HIS C 1 227 ? -39.151 -7.257 53.482 1.00 39.63 225 HIS C C 1
ATOM 6044 O O . HIS C 1 227 ? -38.696 -7.907 52.529 1.00 39.06 225 HIS C O 1
ATOM 6051 N N . TYR C 1 228 ? -40.354 -7.503 53.998 1.00 39.11 226 TYR C N 1
ATOM 6052 C CA . TYR C 1 228 ? -41.054 -8.695 53.561 1.00 38.80 226 TYR C CA 1
ATOM 6053 C C . TYR C 1 228 ? -41.557 -8.690 52.128 1.00 37.92 226 TYR C C 1
ATOM 6054 O O . TYR C 1 228 ? -41.900 -9.726 51.601 1.00 38.42 226 TYR C O 1
ATOM 6063 N N . ILE C 1 229 ? -41.607 -7.533 51.487 1.00 37.38 227 ILE C N 1
ATOM 6064 C CA . ILE C 1 229 ? -41.982 -7.491 50.070 1.00 36.30 227 ILE C CA 1
ATOM 6065 C C . ILE C 1 229 ? -41.020 -8.334 49.230 1.00 36.01 227 ILE C C 1
ATOM 6066 O O . ILE C 1 229 ? -41.377 -8.761 48.153 1.00 36.18 227 ILE C O 1
ATOM 6071 N N . GLU C 1 230 ? -39.824 -8.624 49.736 1.00 36.11 228 GLU C N 1
ATOM 6072 C CA . GLU C 1 230 ? -38.957 -9.523 48.979 1.00 36.22 228 GLU C CA 1
ATOM 6073 C C . GLU C 1 230 ? -39.296 -11.013 48.987 1.00 35.35 228 GLU C C 1
ATOM 6074 O O . GLU C 1 230 ? -38.617 -11.764 48.282 1.00 34.51 228 GLU C O 1
ATOM 6080 N N . VAL C 1 231 ? -40.340 -11.445 49.721 1.00 34.52 229 VAL C N 1
ATOM 6081 C CA . VAL C 1 231 ? -40.813 -12.821 49.532 1.00 34.03 229 VAL C CA 1
ATOM 6082 C C . VAL C 1 231 ? -41.262 -13.097 48.125 1.00 33.42 229 VAL C C 1
ATOM 6083 O O . VAL C 1 231 ? -41.526 -14.241 47.783 1.00 33.50 229 VAL C O 1
ATOM 6087 N N . ILE C 1 232 ? -41.434 -12.049 47.338 1.00 33.42 230 ILE C N 1
ATOM 6088 C CA . ILE C 1 232 ? -41.727 -12.202 45.908 1.00 33.24 230 ILE C CA 1
ATOM 6089 C C . ILE C 1 232 ? -40.734 -13.217 45.300 1.00 31.65 230 ILE C C 1
ATOM 6090 O O . ILE C 1 232 ? -41.084 -13.963 44.400 1.00 31.36 230 ILE C O 1
ATOM 6095 N N . PHE C 1 233 ? -39.513 -13.224 45.839 1.00 30.82 231 PHE C N 1
ATOM 6096 C CA . PHE C 1 233 ? -38.377 -14.047 45.373 1.00 30.34 231 PHE C CA 1
ATOM 6097 C C . PHE C 1 233 ? -38.714 -15.532 45.351 1.00 29.45 231 PHE C C 1
ATOM 6098 O O . PHE C 1 233 ? -38.487 -16.221 44.349 1.00 29.06 231 PHE C O 1
ATOM 6106 N N . VAL C 1 234 ? -39.318 -15.988 46.430 1.00 29.05 232 VAL C N 1
ATOM 6107 C CA . VAL C 1 234 ? -39.747 -17.369 46.556 1.00 29.58 232 VAL C CA 1
ATOM 6108 C C . VAL C 1 234 ? -40.665 -17.814 45.393 1.00 30.69 232 VAL C C 1
ATOM 6109 O O . VAL C 1 234 ? -40.336 -18.747 44.652 1.00 29.85 232 VAL C O 1
ATOM 6113 N N . GLU C 1 235 ? -41.783 -17.120 45.208 1.00 32.31 233 GLU C N 1
ATOM 6114 C CA . GLU C 1 235 ? -42.751 -17.525 44.194 1.00 35.04 233 GLU C CA 1
ATOM 6115 C C . GLU C 1 235 ? -42.162 -17.398 42.797 1.00 33.92 233 GLU C C 1
ATOM 6116 O O . GLU C 1 235 ? -42.345 -18.298 41.984 1.00 34.09 233 GLU C O 1
ATOM 6122 N N . LYS C 1 236 ? -41.394 -16.326 42.553 1.00 33.20 234 LYS C N 1
ATOM 6123 C CA . LYS C 1 236 ? -40.882 -16.027 41.214 1.00 32.31 234 LYS C CA 1
ATOM 6124 C C . LYS C 1 236 ? -39.769 -16.962 40.770 1.00 31.69 234 LYS C C 1
ATOM 6125 O O . LYS C 1 236 ? -39.733 -17.378 39.597 1.00 32.42 234 LYS C O 1
ATOM 6131 N N . ILE C 1 237 ? -38.828 -17.241 41.669 1.00 30.56 235 ILE C N 1
ATOM 6132 C CA . ILE C 1 237 ? -37.735 -18.197 41.380 1.00 29.82 235 ILE C CA 1
ATOM 6133 C C . ILE C 1 237 ? -38.205 -19.642 41.278 1.00 28.66 235 ILE C C 1
ATOM 6134 O O . ILE C 1 237 ? -37.724 -20.384 40.434 1.00 28.84 235 ILE C O 1
ATOM 6139 N N . ALA C 1 238 ? -39.184 -20.010 42.089 1.00 28.12 236 ALA C N 1
ATOM 6140 C CA . ALA C 1 238 ? -39.862 -21.309 41.949 1.00 28.25 236 ALA C CA 1
ATOM 6141 C C . ALA C 1 238 ? -40.593 -21.517 40.588 1.00 27.99 236 ALA C C 1
ATOM 6142 O O . ALA C 1 238 ? -40.488 -22.577 39.990 1.00 28.83 236 ALA C O 1
ATOM 6144 N N . ALA C 1 239 ? -41.311 -20.514 40.112 1.00 27.15 237 ALA C N 1
ATOM 6145 C CA . ALA C 1 239 ? -41.930 -20.523 38.802 1.00 27.76 237 ALA C CA 1
ATOM 6146 C C . ALA C 1 239 ? -40.888 -20.592 37.639 1.00 28.60 237 ALA C C 1
ATOM 6147 O O . ALA C 1 239 ? -41.090 -21.290 36.626 1.00 29.23 237 ALA C O 1
ATOM 6149 N N . LEU C 1 240 ? -39.769 -19.895 37.794 1.00 29.09 238 LEU C N 1
ATOM 6150 C CA . LEU C 1 240 ? -38.642 -20.031 36.873 1.00 29.73 238 LEU C CA 1
ATOM 6151 C C . LEU C 1 240 ? -38.086 -21.462 36.813 1.00 30.32 238 LEU C C 1
ATOM 6152 O O . LEU C 1 240 ? -37.943 -22.024 35.718 1.00 30.01 238 LEU C O 1
ATOM 6157 N N . LEU C 1 241 ? -37.765 -22.040 37.980 1.00 30.36 239 LEU C N 1
ATOM 6158 C CA . LEU C 1 241 ? -37.270 -23.414 38.058 1.00 31.00 239 LEU C CA 1
ATOM 6159 C C . LEU C 1 241 ? -38.244 -24.421 37.492 1.00 31.33 239 LEU C C 1
ATOM 6160 O O . LEU C 1 241 ? -37.814 -25.410 36.879 1.00 31.38 239 LEU C O 1
ATOM 6165 N N . SER C 1 242 ? -39.538 -24.186 37.767 1.00 31.81 240 SER C N 1
ATOM 6166 C CA . SER C 1 242 ? -40.649 -24.979 37.241 1.00 32.47 240 SER C CA 1
ATOM 6167 C C . SER C 1 242 ? -40.696 -24.910 35.715 1.00 32.72 240 SER C C 1
ATOM 6168 O O . SER C 1 242 ? -40.905 -25.932 35.048 1.00 33.05 240 SER C O 1
ATOM 6171 N N . GLN C 1 243 ? -40.512 -23.707 35.182 1.00 32.69 241 GLN C N 1
ATOM 6172 C CA . GLN C 1 243 ? -40.507 -23.519 33.764 1.00 33.38 241 GLN C CA 1
ATOM 6173 C C . GLN C 1 243 ? -39.354 -24.311 33.192 1.00 33.11 241 GLN C C 1
ATOM 6174 O O . GLN C 1 243 ? -39.537 -25.014 32.205 1.00 34.03 241 GLN C O 1
ATOM 6180 N N . TRP C 1 244 ? -38.174 -24.221 33.806 1.00 32.83 242 TRP C N 1
ATOM 6181 C CA . TRP C 1 244 ? -37.005 -25.014 33.351 1.00 32.19 242 TRP C CA 1
ATOM 6182 C C . TRP C 1 244 ? -37.227 -26.516 33.458 1.00 32.32 242 TRP C C 1
ATOM 6183 O O . TRP C 1 244 ? -36.800 -27.265 32.582 1.00 32.83 242 TRP C O 1
ATOM 6194 N N . LYS C 1 245 ? -37.868 -26.959 34.543 1.00 32.38 243 LYS C N 1
ATOM 6195 C CA . LYS C 1 245 ? -38.187 -28.369 34.713 1.00 32.65 243 LYS C CA 1
ATOM 6196 C C . LYS C 1 245 ? -38.978 -28.836 33.495 1.00 33.65 243 LYS C C 1
ATOM 6197 O O . LYS C 1 245 ? -38.630 -29.834 32.884 1.00 34.05 243 LYS C O 1
ATOM 6203 N N . GLU C 1 246 ? -40.037 -28.105 33.158 1.00 35.34 244 GLU C N 1
ATOM 6204 C CA . GLU C 1 246 ? -40.906 -28.443 32.043 1.00 37.65 244 GLU C CA 1
ATOM 6205 C C . GLU C 1 246 ? -40.134 -28.470 30.724 1.00 37.68 244 GLU C C 1
ATOM 6206 O O . GLU C 1 246 ? -40.143 -29.474 30.015 1.00 38.46 244 GLU C O 1
ATOM 6212 N N . ASP C 1 247 ? -39.417 -27.393 30.431 1.00 37.47 245 ASP C N 1
ATOM 6213 C CA . ASP C 1 247 ? -38.638 -27.285 29.198 1.00 37.56 245 ASP C CA 1
ATOM 6214 C C . ASP C 1 247 ? -37.588 -28.366 29.045 1.00 37.44 245 ASP C C 1
ATOM 6215 O O . ASP C 1 247 ? -37.402 -28.894 27.960 1.00 37.49 245 ASP C O 1
ATOM 6220 N N . LYS C 1 248 ? -36.888 -28.688 30.129 1.00 37.70 246 LYS C N 1
ATOM 6221 C CA . LYS C 1 248 ? -35.705 -29.548 30.041 1.00 37.03 246 LYS C CA 1
ATOM 6222 C C . LYS C 1 248 ? -35.955 -31.002 30.464 1.00 37.03 246 LYS C C 1
ATOM 6223 O O . LYS C 1 248 ? -35.038 -31.822 30.442 1.00 37.03 246 LYS C O 1
ATOM 6229 N N . GLY C 1 249 ? -37.203 -31.312 30.811 1.00 37.13 247 GLY C N 1
ATOM 6230 C CA . GLY C 1 249 ? -37.605 -32.649 31.224 1.00 37.25 247 GLY C CA 1
ATOM 6231 C C . GLY C 1 249 ? -37.021 -33.123 32.551 1.00 37.79 247 GLY C C 1
ATOM 6232 O O . GLY C 1 249 ? -36.813 -34.317 32.740 1.00 37.29 247 GLY C O 1
ATOM 6233 N N . TRP C 1 250 ? -36.759 -32.191 33.475 1.00 38.16 248 TRP C N 1
ATOM 6234 C CA . TRP C 1 250 ? -36.144 -32.504 34.774 1.00 37.85 248 TRP C CA 1
ATOM 6235 C C . TRP C 1 250 ? -37.081 -33.351 35.598 1.00 38.90 248 TRP C C 1
ATOM 6236 O O . TRP C 1 250 ? -38.297 -33.215 35.505 1.00 39.53 248 TRP C O 1
ATOM 6247 N N . SER C 1 251 ? -36.549 -34.265 36.384 1.00 40.36 249 SER C N 1
ATOM 6248 C CA . SER C 1 251 ? -37.394 -34.851 37.412 1.00 42.22 249 SER C CA 1
ATOM 6249 C C . SER C 1 251 ? -36.849 -34.390 38.740 1.00 42.43 249 SER C C 1
ATOM 6250 O O . SER C 1 251 ? -36.037 -35.086 39.370 1.00 43.43 249 SER C O 1
ATOM 6253 N N . ILE C 1 252 ? -37.239 -33.178 39.113 1.00 41.97 250 ILE C N 1
ATOM 6254 C CA . ILE C 1 252 ? -37.116 -32.712 40.483 1.00 41.74 250 ILE C CA 1
ATOM 6255 C C . ILE C 1 252 ? -38.450 -32.116 40.872 1.00 40.99 250 ILE C C 1
ATOM 6256 O O . ILE C 1 252 ? -39.181 -31.648 40.017 1.00 41.28 250 ILE C O 1
ATOM 6261 N N . ASP C 1 253 ? -38.775 -32.144 42.153 1.00 40.39 251 ASP C N 1
ATOM 6262 C CA . ASP C 1 253 ? -39.858 -31.331 42.646 1.00 40.34 251 ASP C CA 1
ATOM 6263 C C . ASP C 1 253 ? -39.274 -30.005 43.118 1.00 39.53 251 ASP C C 1
ATOM 6264 O O . ASP C 1 253 ? -38.183 -29.980 43.663 1.00 39.30 251 ASP C O 1
ATOM 6269 N N . ILE C 1 254 ? -40.015 -28.920 42.892 1.00 39.12 252 ILE C N 1
ATOM 6270 C CA . ILE C 1 254 ? -39.600 -27.545 43.219 1.00 38.65 252 ILE C CA 1
ATOM 6271 C C . ILE C 1 254 ? -40.601 -27.032 44.214 1.00 38.13 252 ILE C C 1
ATOM 6272 O O . ILE C 1 254 ? -41.802 -27.166 43.994 1.00 38.19 252 ILE C O 1
ATOM 6277 N N . LEU C 1 255 ? -40.111 -26.514 45.338 1.00 37.11 253 LEU C N 1
ATOM 6278 C CA . LEU C 1 255 ? -40.997 -26.115 46.441 1.00 36.43 253 LEU C CA 1
ATOM 6279 C C . LEU C 1 255 ? -40.753 -24.679 46.856 1.00 34.90 253 LEU C C 1
ATOM 6280 O O . LEU C 1 255 ? -39.659 -24.341 47.251 1.00 34.47 253 LEU C O 1
ATOM 6285 N N . PRO C 1 256 ? -41.787 -23.827 46.773 1.00 34.35 254 PRO C N 1
ATOM 6286 C CA . PRO C 1 256 ? -41.605 -22.557 47.449 1.00 33.39 254 PRO C CA 1
ATOM 6287 C C . PRO C 1 256 ? -41.776 -22.816 48.948 1.00 32.52 254 PRO C C 1
ATOM 6288 O O . PRO C 1 256 ? -42.661 -23.568 49.343 1.00 31.41 254 PRO C O 1
ATOM 6292 N N . SER C 1 257 ? -40.887 -22.265 49.767 1.00 32.90 255 SER C N 1
ATOM 6293 C CA . SER C 1 257 ? -40.998 -22.446 51.221 1.00 32.68 255 SER C CA 1
ATOM 6294 C C . SER C 1 257 ? -42.265 -21.789 51.695 1.00 33.23 255 SER C C 1
ATOM 6295 O O . SER C 1 257 ? -42.592 -20.708 51.272 1.00 32.99 255 SER C O 1
ATOM 6298 N N . GLN C 1 258 ? -42.985 -22.470 52.561 1.00 34.65 256 GLN C N 1
ATOM 6299 C CA . GLN C 1 258 ? -44.223 -21.951 53.118 1.00 36.37 256 GLN C CA 1
ATOM 6300 C C . GLN C 1 258 ? -44.037 -21.443 54.541 1.00 36.68 256 GLN C C 1
ATOM 6301 O O . GLN C 1 258 ? -44.982 -20.874 55.134 1.00 38.16 256 GLN C O 1
ATOM 6307 N N . ALA C 1 259 ? -42.879 -21.710 55.134 1.00 35.85 257 ALA C N 1
ATOM 6308 C CA . ALA C 1 259 ? -42.663 -21.345 56.527 1.00 35.86 257 ALA C CA 1
ATOM 6309 C C . ALA C 1 259 ? -42.310 -19.845 56.604 1.00 37.01 257 ALA C C 1
ATOM 6310 O O . ALA C 1 259 ? -41.232 -19.401 56.144 1.00 36.52 257 ALA C O 1
ATOM 6312 N N . SER C 1 260 ? -43.252 -19.065 57.135 1.00 38.07 258 SER C N 1
ATOM 6313 C CA . SER C 1 260 ? -43.106 -17.615 57.252 1.00 39.27 258 SER C CA 1
ATOM 6314 C C . SER C 1 260 ? -41.981 -17.337 58.208 1.00 39.26 258 SER C C 1
ATOM 6315 O O . SER C 1 260 ? -42.004 -17.802 59.334 1.00 40.24 258 SER C O 1
ATOM 6318 N N . THR C 1 261 ? -40.977 -16.601 57.753 1.00 39.41 259 THR C N 1
ATOM 6319 C CA . THR C 1 261 ? -39.908 -16.140 58.658 1.00 38.84 259 THR C CA 1
ATOM 6320 C C . THR C 1 261 ? -39.972 -14.621 58.920 1.00 38.08 259 THR C C 1
ATOM 6321 O O . THR C 1 261 ? -39.014 -14.069 59.418 1.00 38.27 259 THR C O 1
ATOM 6325 N N . ASN C 1 262 ? -41.075 -13.966 58.534 1.00 37.28 260 ASN C N 1
ATOM 6326 C CA . ASN C 1 262 ? -41.402 -12.608 58.958 1.00 37.13 260 ASN C CA 1
ATOM 6327 C C . ASN C 1 262 ? -41.552 -12.543 60.488 1.00 37.30 260 ASN C C 1
ATOM 6328 O O . ASN C 1 262 ? -42.409 -13.253 61.038 1.00 36.83 260 ASN C O 1
ATOM 6333 N N . PRO C 1 263 ? -40.687 -11.732 61.176 1.00 37.21 261 PRO C N 1
ATOM 6334 C CA . PRO C 1 263 ? -40.720 -11.521 62.627 1.00 37.42 261 PRO C CA 1
ATOM 6335 C C . PRO C 1 263 ? -41.684 -10.405 63.053 1.00 38.14 261 PRO C C 1
ATOM 6336 O O . PRO C 1 263 ? -42.042 -10.314 64.231 1.00 37.51 261 PRO C O 1
ATOM 6340 N N . PHE C 1 264 ? -42.104 -9.589 62.081 1.00 39.15 262 PHE C N 1
ATOM 6341 C CA . PHE C 1 264 ? -42.851 -8.341 62.344 1.00 40.48 262 PHE C CA 1
ATOM 6342 C C . PHE C 1 264 ? -44.354 -8.340 62.029 1.00 42.29 262 PHE C C 1
ATOM 6343 O O . PHE C 1 264 ? -44.755 -8.372 60.850 1.00 42.59 262 PHE C O 1
ATOM 6351 N N . HIS C 1 265 ? -45.168 -8.255 63.088 1.00 44.69 263 HIS C N 1
ATOM 6352 C CA . HIS C 1 265 ? -46.637 -8.215 62.968 1.00 46.82 263 HIS C CA 1
ATOM 6353 C C . HIS C 1 265 ? -47.285 -6.989 63.611 1.00 47.91 263 HIS C C 1
ATOM 6354 O O . HIS C 1 265 ? -47.022 -6.661 64.777 1.00 48.30 263 HIS C O 1
ATOM 6361 N N . HIS C 1 266 ? -48.143 -6.315 62.855 1.00 49.42 264 HIS C N 1
ATOM 6362 C CA . HIS C 1 266 ? -48.606 -4.994 63.273 1.00 50.80 264 HIS C CA 1
ATOM 6363 C C . HIS C 1 266 ? -49.824 -4.882 64.177 1.00 51.11 264 HIS C C 1
ATOM 6364 O O . HIS C 1 266 ? -50.834 -5.552 63.981 1.00 50.64 264 HIS C O 1
ATOM 6371 N N . ILE C 1 267 ? -49.646 -4.028 65.195 1.00 52.21 265 ILE C N 1
ATOM 6372 C CA . ILE C 1 267 ? -50.656 -3.528 66.178 1.00 52.69 265 ILE C CA 1
ATOM 6373 C C . ILE C 1 267 ? -51.113 -4.497 67.271 1.00 53.02 265 ILE C C 1
ATOM 6374 O O . ILE C 1 267 ? -51.094 -4.144 68.463 1.00 53.53 265 ILE C O 1
#

Organism: Streptococcus pneumoniae serotype 4 (strain ATCC BAA-334 / TIGR4) (NCBI:txid170187)

Solvent-accessible surface area: 36700 Å² total

Foldseek 3Di:
DFFQVVLVVVVCVQFPQVLAVVDDFWWDAADRGDGFAAEEEADDAPLNLVLCLVVVHQEYEYADDLCGDDDPDQPCPDRSSVRNVSCVVSNYIYGYDYCRQQKGDVHDLVVVCVLVFDPKAAQDDDDVRIDGWIKGFHDKDAPLVSQVSVCVVLVHPDKDAADDPCSRGDIFTMEIEGAEACLVSVVSCVVVPGLEYEYADQDPVSSVCVVSNYTYMHRHNPSVLVRQVVVLVVSVVCCVVVVHNHDGDRDPDDPDPDDDD/DAFQVVLVVVVCVQFPQVLAVVDDFWWDAADRGDGAAEEEEADDAPVNLVLCLVVLAQEYEYADDLCGDDDPDQDCPPRSNVSNVSCVVSNYIYGYDYCSLQKGDVHDLVVVCCLVFPPKAALDDPDDRIDGKIKGWHDKFAPLVSQVCLCPVQVAPDKDADDDPCSRRHIFTMEIEGAEDCLVSVVSCVVVPGLEYEYADQDPVSSVCVVSNHHYMHRYRPSCLVRLVVVLVVSVVCCVVVVHNHHYDRDDDDPDPDDDD/DFQVVLVVLVCVQFNQLLAVVFDFFWDDADGGDDFFEEEEADDAPLLLVLCLVVLAQEYEYADDLCGDDDDDQDCPDRSSVSVVSCVVSNYIYGYDYCRLQKGDVRDQNVVCCLVFPPKAAQDDPDDRIDGWIKGWHDKDAPLVSLVCVCVVQVAPDKDADDDPCSRRHIFTMEIEGAEDPLVSVVSCLVVPGQEYEYADQDPVSRVCVVSNHTYMHRHRVSSLVRLVVVLVVSVVVCVVVVNNHYYDRRPRDPDPDDDD